Protein AF-A0A660YN21-F1 (afdb_monomer)

Solvent-accessible surface area (backbone atoms only — not comparable to full-atom values): 59317 Å² total; per-residue (Å²): 130,73,72,81,71,86,49,75,65,59,52,51,53,46,64,69,42,52,40,82,47,45,69,66,60,50,48,75,73,44,82,52,56,68,68,59,54,56,48,53,37,52,79,69,68,62,66,62,45,68,66,49,56,47,51,60,58,69,72,48,77,80,78,91,83,68,79,51,72,71,55,48,57,48,43,71,71,46,52,41,86,50,47,74,69,57,51,38,70,74,67,73,54,63,67,71,57,53,53,53,51,33,58,74,72,69,60,63,57,50,66,64,58,52,50,55,63,50,67,76,63,66,83,66,94,81,70,80,51,73,68,58,50,53,52,45,69,74,48,48,36,88,52,53,74,67,54,49,53,49,52,36,47,73,74,70,44,93,70,55,70,70,58,54,52,53,50,38,52,75,70,70,57,64,60,45,67,65,64,52,52,55,53,53,71,75,48,91,65,92,75,73,66,71,78,79,81,52,72,68,56,52,54,51,44,67,70,44,51,44,84,48,48,76,67,59,50,40,66,76,34,78,80,46,53,70,65,52,54,51,55,51,33,52,75,71,71,56,63,59,49,69,65,56,54,49,51,52,49,36,50,50,35,36,75,77,68,73,31,81,46,72,76,74,38,62,73,49,48,52,51,49,28,50,52,26,34,77,76,59,75,27,64,47,67,82,72,27,65,71,50,45,51,52,52,34,50,55,32,30,75,75,61,77,28,78,44,68,80,72,30,64,74,49,48,51,50,49,27,52,52,26,30,77,75,62,73,29,62,49,62,71,76,30,68,71,52,38,51,53,51,50,55,52,33,63,75,65,72,65,71,92,75,53,73,66,58,57,55,49,49,56,62,52,33,74,81,25,85,69,51,39,64,68,39,70,38,89,83,83,69,45,74,33,53,30,33,31,69,80,81,63,32,39,34,40,78,41,55,41,83,57,55,56,74,64,84,73,89,84,61,90,47,82,65,47,55,50,28,52,53,41,40,51,50,51,52,52,46,58,73,73,35,87,52,57,44,80,44,44,46,62,63,49,53,51,22,56,76,70,68,43,43,69,57,54,54,50,49,56,51,50,57,53,53,72,72,71,75,69,30,46,65,57,52,49,23,60,74,41,33,71,69,65,57,75,80,56,99,63,75,58,90,79,54,56,60,80,74,44,50,76,45,80,51,81,92,47,70,68,62,49,52,49,41,41,72,47,29,92,81,54,59,83,86,65,88,66,78,44,38,33,38,29,28,47,96,84,43,81,38,30,43,38,29,33,27,73,52,97,68,70,64,62,53,42,44,89,62,20,64,67,21,44,32,25,54,72,50,65,32,55,45,48,66,50,40,94,59,32,63,38,51,53,51,50,49,49,54,53,51,40,36,77,76,45,74,40,32,33,40,36,41,72,19,48,60,92,42,55,37,65,41,66,57,43,54,75,62,67,34,43,30,59,45,55,82,36,80,61,54,54,35,34,33,36,70,94,42,75,84,53,42,76,43,45,76,69,56,65,72,35,55,68,43,47,53,51,50,29,60,76,68,76,45,85,83,60,73,75,32,35,42,96,88,67,45,63,33,80,83,65,45,56,66,70,59,52,50,52,53,52,50,50,54,51,49,53,61,73,74,27,52,80,40,85,43,80,43,21,33,37,34,38,36,80,55,44,86,45,77,64,54,30,54,58,55,57,73,41,54,69,71,70,77,41,83,72,70,70,77,76,65,89,71,70,65,76,82,73,72,57,71,74,58,70,75,70,58,84,75,85,78,79,90,74,91,75,94,80,85,88,84,91,90,86,84,68,64,64,66,56,50,52,53,45,73,74,37,61,91,82,47,55,66,64,57,53,15,61,76,67,73,46,56,52,68,57,53,53,52,54,54,56,36,55,77,66,76,46,83,94,72,94,78,87,89,79,79,66,80,71,60,54,59,51,50,52,53,51,50,52,46,65,78,32,60,88,78,48,53,66,64,53,50,12,62,76,70,74,48,53,53,66,57,47,53,50,51,52,52,50,34,38,74,69,65,78,41,80,79,86,74,77,72,65,92,80,74,68,61,76,86,75,60,44,70,69,60,48,52,50,50,45,46,48,41,68,75,39,72,60,53,55,62,55,48,27,52,47,39,29,72,77,67,69,41,84,54,55,45,70,55,50,54,52,48,31,57,73,71,65,51,71,55,71,56,73,67,59,52,42,58,70,77,56,36,74,66,59,53,52,54,42,49,75,70,65,52,48,62,68,52,50,29,51,48,41,28,71,75,70,70,35,70,55,59,51,70,59,52,53,53,50,48,61,72,66,69,66,128

Secondary structure (DSSP, 8-state):
--TT---HHHHHHHHHHTTTS-HHHHHHHS-S-HHHHHHHHHHTT----HHHHHHHHHTSPPP--S--HHHHHHHHHHTTTS-HHHHHHHH-S-HHHHHHHHHHTT----HHHHHHHHHTT-S-TTPPPHHHHHHHHHHSSSS-HHHHHHHHHHTT----HHHHHHHHHHTT----HHHHHHHHHHS--GGGSSS---HHHHHHHHHHTTTS-HHHHHHH-TTS-HHHHHHHHHHTT----HHHHHHHHHHHHHHHHS-SSGGGSHHHHHHHHHHHHHHHSSSSGGGSHHHHHHHHHHHHHHHSSSSGGG-HHHHHHHHHHHHHHHSSSSGGGSHHHHHHHHHHHHHTT-----HHHHHHHHHHHHH-TTPEEEEE-TTT--EEEEEETTTTEEEEEE-TTTTT-S--TT--SHHHHHHHHHHHHHHHHHHH-TTEEEEEHHHHHHHHHHT-HHHHHHHHHHHHHHHS---HHHHHHHHHHHHHHTT-SS-GGG--TTSSEEEE----HHHHHHHHHHSTT-S--SPPSEEEEEEETTEEEEEEEEE--SS---TTGGGHHHHEEEEEEEEE-TT--TTHHHHHHHHHHHHHHHHSS--EEEEEE-GGGT---HHHHHTTPEEEEEEES-SEEEE-TTTTTT--B-GGGGGSHHHHHHHHHHTT----GGGB-TTS-B-TTTS-HHHHHHHHHHHHHHHHHSEEEE-PPEEEEEEE--SSHHHHHHHHHT-----BPPPPP-GGG-S-----HHHHTTSPPPPP-----------S--HHHHHHHHHHHTTTS-HHHHHHHTT--HHHHHHHHHHHTTT---------S-HHHHHHHHHHHHHHHHTTTS-HHHHHHHHT--HHHHHHHHHHHHHTTSS-------TTS--GGG--HHHHHHHHHHHHH----HHHHHHHHHHHH-----HHHHHHHHHHTT-PPPPHHHHHHHHS-HHHHHHHHHTT--HHHHHHHHHHHHS----HHHHHHHHHHTT--

Sequence (1001 aa):
MPANTWTSEKINLLKEIFETSSKKKIMDTIPGSWTNIRKKARDLGLKRDPKLIYEDRVNRKPRHDSLQPKEIDLLKKIYENNSKKDILKQINRPWHLITKQARKFNLKRNSDLINEDRKKRGPRKDSYNQKEINLLKTIYEDNTKEFILKEFKKAGFNRSWKSIHLTAKSLGLSRNPEIIKQEMINGSSRAHCETQWTEKEDHLLKLIYPNNSKKDICSGFPERTWKAIRERAIKLGLSRSLEIVNNDRQRHLKENLGVNSTWQLNKVKEKSCQTNLDKRGVKYPTQSSEVKERVKRTVQEKYGVDNVFQSEKIKEKIKQTNIERYGFPNPNQNSEIREKSYYTSKLNNSFSTSDEEVNFHEYVSLFDPNVESHVLHPVIRHVMDFYMPRYNLWVQYDGAYWHGKEKRKNDSSARAEKIKINMQNDKIQNENIPNLIRFWSDDVDEAIKKGTILEIIKTKIDEKKMCNFNAHQYIKKQEFLENDLKNLDFDPFQLKASSFEFNFEKINKELVDFILKYEWLGSLGVTPKWSFTARYKGNLAGVIFINEPTSYSKLLGQNTMKYEALIQRGATISWAPKNLGSKLLTFACKWMINNTDKRLFIGYGDPKALEIGTIYQACNFEYLGNNFGTSFLYRHPLIKNNRTFSSQSLNRTSAFKKWCKTNNITPKKDWFKENGFKNLQTIPEGIKNAWKNWKKKILSEAQIFLTERKHKYVLLLGKNKREYKELKNLKTYICKPYPKRNEEYTSECIIDSNIIAKLPQPATIQTGTKFHSTKNRKTPEKLDYIIKNYQNKTQKELAQTLNETKRWVNSQIRQLQKGGSLVTKNPVGSTKSRKNSEKIQFIIDNYNKLTKKEIAKNLNETERWVKKTISDLIGKKLIISKISFPENLIKESNWLPEIKDRLFELRHKYLKTNSQICEILKKEFNFSVNPPALQFWAKKFNCKGKNKQEWMTKYLTKDLIIKLRSEKYRIIDITKYIEKKYGIYISSDLISLHIKKLNLQ

Radius of gyration: 45.38 Å; Cα contacts (8 Å, |Δi|>4): 940; chains: 1; bounding box: 137×93×102 Å

Foldseek 3Di:
DPQQDDDPVLLVVLQVAVAPHALVVNCVPRPHDPVSSVVVCVVVVHDHDPVSVVVNVVPDDDDPQDQDPVLLVVLVVAVAEDAPVVNCVVSVDDPVSSVVSCVVVVHDHDPVSVVVVVVVPDDDPLDDDPVNVVLLVVAPAEDALVVSCVVCVVVVHNDDSVSSVVVCVVVVHHYDPVNVVVVVVVDDDLPPVQPDDDPVNVVVLVVAVAEHALVVNCVVPVSYDSVSSVVVCVVVVHDYDPVNVLVNVQVVCCVPPVDSDPVVDVVVLVVQQVVCCVPAVGSDLCVHPVSLVVVQVVCCVPQVDSDVCVRPVVLVVCQVVCCVPQVGSDNCVRLVSVVVVLVVCVVVVPDDDDPLLVVVVVLVCVVAVPKDAQDQDPPVRHTAGIARPLLRATEHEEECVLQCVDDPPDDPDPSVVSSVVNVVVVVVCVVVGLRYDYHYSVNCVVCVQVVCNNVVVVVSSVVSSVVPQDFLLLVLLVVCVVVVVPDDPDDLQPDDLVQWDKDWDDDDPVLLVVQLRRPDVSDQPDPADTKMFTDHPNHTFKIWGKHQDPDFDCQLHPCSNQAEIERRTMHGHSSHDPCNRLVNVLVVQLVCQVPGSHFKYKYKAFVVSSGLPPSLVSNVWFWFDQAADDFKWWFFCVPPNRDIDDLVVCVFLVVLVVVCVVVVHDDDPQQADPVRGGDPVPDDPVSVVVSVVVSVVRRVPIDMDGGGGIIMIMGGGHPDPVRSVVSVVSGPGDTDDRDDPPPVPPPPPPVVVVVSVPDDDDDDDDDDDDDDDDDDDPPVVLLVVLVVPVVPDDLVVSCVVSVHDSVVSVVSVVCVVVVHDDDDDDDDDDPPVVLVVVLLVLCLVCVVPDDLVVSCVVSVHDSVVSVVSVVVCVVVVVDPDPPPDDPPQDDPVVCDPVNVVVLLCCQAQAPDQLCVNQVVCCVPVVRHGDSVVSVVVCVVVVSDRDDPVVVCCPQVPPVNVVVCVVVVQDLVNVQVVCCVPRVYGDDSVSSVVVCVVVPDD

Structure (mmCIF, N/CA/C/O backbone):
data_AF-A0A660YN21-F1
#
_entry.id   AF-A0A660YN21-F1
#
loop_
_atom_site.group_PDB
_atom_site.id
_atom_site.type_symbol
_atom_site.label_atom_id
_atom_site.label_alt_id
_atom_site.label_comp_id
_atom_site.label_asym_id
_atom_site.label_entity_id
_atom_site.label_seq_id
_atom_site.pdbx_PDB_ins_code
_atom_site.Cartn_x
_atom_site.Cartn_y
_atom_site.Cartn_z
_atom_site.occupancy
_atom_site.B_iso_or_equiv
_atom_site.auth_seq_id
_atom_site.auth_comp_id
_atom_site.auth_asym_id
_atom_site.auth_atom_id
_atom_site.pdbx_PDB_model_num
ATOM 1 N N . MET A 1 1 ? 51.904 50.477 -20.321 1.00 37.59 1 MET A N 1
ATOM 2 C CA . MET A 1 1 ? 51.157 50.094 -19.095 1.00 37.59 1 MET A CA 1
ATOM 3 C C . MET A 1 1 ? 51.025 48.577 -19.009 1.00 37.59 1 MET A C 1
ATOM 5 O O . MET A 1 1 ? 50.839 47.961 -20.055 1.00 37.59 1 MET A O 1
ATOM 9 N N . PRO A 1 2 ? 51.137 47.944 -17.826 1.00 47.34 2 PRO A N 1
ATOM 10 C CA . PRO A 1 2 ? 51.117 46.486 -17.729 1.00 47.34 2 PRO A CA 1
ATOM 11 C C . PRO A 1 2 ? 49.762 45.933 -18.188 1.00 47.34 2 PRO A C 1
ATOM 13 O O . PRO A 1 2 ? 48.715 46.324 -17.682 1.00 47.34 2 PRO A O 1
ATOM 16 N N . ALA A 1 3 ? 49.777 44.983 -19.126 1.00 53.50 3 ALA A N 1
ATOM 17 C CA . ALA A 1 3 ? 48.591 44.408 -19.778 1.00 53.50 3 ALA A CA 1
ATOM 18 C C . ALA A 1 3 ? 47.585 43.702 -18.832 1.00 53.50 3 ALA A C 1
ATOM 20 O O . ALA A 1 3 ? 46.575 43.169 -19.286 1.00 53.50 3 ALA A O 1
ATOM 21 N N . ASN A 1 4 ? 47.846 43.689 -17.521 1.00 59.16 4 ASN A N 1
ATOM 22 C CA . ASN A 1 4 ? 47.081 42.968 -16.505 1.00 59.16 4 ASN A CA 1
ATOM 23 C C . ASN A 1 4 ? 46.368 43.867 -15.475 1.00 59.16 4 ASN A C 1
ATOM 25 O O . ASN A 1 4 ? 45.719 43.329 -14.577 1.00 59.16 4 ASN A O 1
ATOM 29 N N . THR A 1 5 ? 46.447 45.198 -15.578 1.00 71.81 5 THR A N 1
ATOM 30 C CA . THR A 1 5 ? 45.729 46.110 -14.669 1.00 71.81 5 THR A CA 1
ATOM 31 C C . THR A 1 5 ? 44.328 46.459 -15.194 1.00 71.81 5 THR A C 1
ATOM 33 O O . THR A 1 5 ? 44.134 46.806 -16.364 1.00 71.81 5 THR A O 1
ATOM 36 N N . TRP A 1 6 ? 43.329 46.330 -14.311 1.00 80.44 6 TRP A N 1
ATOM 37 C CA . TRP A 1 6 ? 41.913 46.602 -14.581 1.00 80.44 6 TRP A CA 1
ATOM 38 C C . TRP A 1 6 ? 41.541 47.999 -14.078 1.00 80.44 6 TRP A C 1
ATOM 40 O O . TRP A 1 6 ? 41.346 48.175 -12.879 1.00 80.44 6 TRP A O 1
ATOM 50 N N . THR A 1 7 ? 41.443 48.969 -14.986 1.00 85.69 7 THR A N 1
ATOM 51 C CA . THR A 1 7 ? 40.943 50.323 -14.697 1.00 85.69 7 THR A CA 1
ATOM 52 C C . THR A 1 7 ? 39.411 50.353 -14.679 1.00 85.69 7 THR A C 1
ATOM 54 O O . THR A 1 7 ? 38.759 49.464 -15.236 1.00 85.69 7 THR A O 1
ATOM 57 N N . SER A 1 8 ? 38.826 51.374 -14.048 1.00 81.81 8 SER A N 1
ATOM 58 C CA . SER A 1 8 ? 37.370 51.558 -13.945 1.00 81.81 8 SER A CA 1
ATOM 59 C C . SER A 1 8 ? 36.688 51.596 -15.318 1.00 81.81 8 SER A C 1
ATOM 61 O O . SER A 1 8 ? 35.662 50.949 -15.518 1.00 81.81 8 SER A O 1
ATOM 63 N N . GLU A 1 9 ? 37.321 52.241 -16.299 1.00 82.19 9 GLU A N 1
ATOM 64 C CA . GLU A 1 9 ? 36.863 52.290 -17.693 1.00 82.19 9 GLU A CA 1
ATOM 65 C C . GLU A 1 9 ? 36.838 50.904 -18.351 1.00 82.19 9 GLU A C 1
ATOM 67 O O . GLU A 1 9 ? 35.820 50.512 -18.917 1.00 82.19 9 GLU A O 1
ATOM 72 N N . LYS A 1 10 ? 37.899 50.093 -18.197 1.00 86.69 10 LYS A N 1
ATOM 73 C CA . LYS A 1 10 ? 37.933 48.711 -18.720 1.00 86.69 10 LYS A CA 1
ATOM 74 C C . LYS A 1 10 ? 36.857 47.827 -18.097 1.00 86.69 10 LYS A C 1
ATOM 76 O O . LYS A 1 10 ? 36.361 46.911 -18.748 1.00 86.69 10 LYS A O 1
ATOM 81 N N . ILE A 1 11 ? 36.526 48.057 -16.827 1.00 86.81 11 ILE A N 1
ATOM 82 C CA . ILE A 1 11 ? 35.478 47.310 -16.125 1.00 86.81 11 ILE A CA 1
ATOM 83 C C . ILE A 1 11 ? 34.093 47.704 -16.648 1.00 86.81 11 ILE A C 1
ATOM 85 O O . ILE A 1 11 ? 33.263 46.818 -16.847 1.00 86.81 11 ILE A O 1
ATOM 89 N N . ASN A 1 12 ? 33.848 48.992 -16.891 1.00 86.75 12 ASN A N 1
ATOM 90 C CA . ASN A 1 12 ? 32.579 49.467 -17.444 1.00 86.75 12 ASN A CA 1
ATOM 91 C C . ASN A 1 12 ? 32.389 48.995 -18.888 1.00 86.75 12 ASN A C 1
ATOM 93 O O . ASN A 1 12 ? 31.359 48.397 -19.190 1.00 86.75 12 ASN A O 1
ATOM 97 N N . LEU A 1 13 ? 33.428 49.111 -19.720 1.00 86.94 13 LEU A N 1
ATOM 98 C CA . LEU A 1 13 ? 33.413 48.599 -21.089 1.00 86.94 13 LEU A CA 1
ATOM 99 C C . LEU A 1 13 ? 33.152 47.086 -21.112 1.00 86.94 13 LEU A C 1
ATOM 101 O O . LEU A 1 13 ? 32.335 46.603 -21.887 1.00 86.94 13 LEU A O 1
ATOM 105 N N . LEU A 1 14 ? 33.780 46.326 -20.202 1.00 89.00 14 LEU A N 1
ATOM 106 C CA . LEU A 1 14 ? 33.524 44.892 -20.052 1.00 89.00 14 LEU A CA 1
ATOM 107 C C . LEU A 1 14 ? 32.066 44.595 -19.676 1.00 89.00 14 LEU A C 1
ATOM 109 O O . LEU A 1 14 ? 31.502 43.647 -20.209 1.00 89.00 14 LEU A O 1
ATOM 113 N N . LYS A 1 15 ? 31.449 45.361 -18.770 1.00 88.38 15 LYS A N 1
ATOM 114 C CA . LYS A 1 15 ? 30.037 45.162 -18.394 1.00 88.38 15 LYS A CA 1
ATOM 115 C C . LYS A 1 15 ? 29.092 45.383 -19.572 1.00 88.38 15 LYS A C 1
ATOM 117 O O . LYS A 1 15 ? 28.138 44.629 -19.712 1.00 88.38 15 LYS A O 1
ATOM 122 N N . GLU A 1 16 ? 29.387 46.366 -20.413 1.00 87.69 16 GLU A N 1
ATOM 123 C CA . GLU A 1 16 ? 28.559 46.731 -21.561 1.00 87.69 16 GLU A CA 1
ATOM 124 C C . GLU A 1 16 ? 28.624 45.684 -22.683 1.00 87.69 16 GLU A C 1
ATOM 126 O O . GLU A 1 16 ? 27.598 45.238 -23.197 1.00 87.69 16 GLU A O 1
ATOM 131 N N . ILE A 1 17 ? 29.832 45.233 -23.035 1.00 89.56 17 ILE A N 1
ATOM 132 C CA . ILE A 1 17 ? 30.023 44.401 -24.231 1.00 89.56 17 ILE A CA 1
ATOM 133 C C . ILE A 1 17 ? 30.010 42.897 -23.946 1.00 89.56 17 ILE A C 1
ATOM 135 O O . ILE A 1 17 ? 29.789 42.102 -24.863 1.00 89.56 17 ILE A O 1
ATOM 139 N N . PHE A 1 18 ? 30.297 42.460 -22.711 1.00 88.62 18 PHE A N 1
ATOM 140 C CA . PHE A 1 18 ? 30.577 41.044 -22.453 1.00 88.62 18 PHE A CA 1
ATOM 141 C C . PHE A 1 18 ? 29.357 40.153 -22.661 1.00 88.62 18 PHE A C 1
ATOM 143 O O . PHE A 1 18 ? 29.541 39.021 -23.090 1.00 88.62 18 PHE A O 1
ATOM 150 N N . GLU A 1 19 ? 28.138 40.619 -22.387 1.00 85.94 19 GLU A N 1
ATOM 151 C CA . GLU A 1 19 ? 26.933 39.783 -22.492 1.00 85.94 19 GLU A CA 1
ATOM 152 C C . GLU A 1 19 ? 26.463 39.592 -23.943 1.00 85.94 19 GLU A C 1
ATOM 154 O O . GLU A 1 19 ? 26.019 38.495 -24.297 1.00 85.94 19 GLU A O 1
ATOM 159 N N . THR A 1 20 ? 26.641 40.620 -24.781 1.00 85.62 20 THR A N 1
ATOM 160 C CA . THR A 1 20 ? 26.035 40.764 -26.120 1.00 85.62 20 THR A CA 1
ATOM 161 C C . THR A 1 20 ? 27.016 40.622 -27.287 1.00 85.62 20 THR A C 1
ATOM 163 O O . THR A 1 20 ? 26.584 40.481 -28.429 1.00 85.62 20 THR A O 1
ATOM 166 N N . SER A 1 21 ? 28.332 40.635 -27.044 1.00 85.44 21 SER A N 1
ATOM 167 C CA . SER A 1 21 ? 29.349 40.583 -28.108 1.00 85.44 21 SER A CA 1
ATOM 168 C C . SER A 1 21 ? 30.054 39.222 -28.234 1.00 85.44 21 SER A C 1
ATOM 170 O O . SER A 1 21 ? 30.200 38.455 -27.277 1.00 85.44 21 SER A O 1
ATOM 172 N N . SER A 1 22 ? 30.534 38.907 -29.444 1.00 83.69 22 SER A N 1
ATOM 173 C CA . SER A 1 22 ? 31.324 37.696 -29.722 1.00 83.69 22 SER A CA 1
ATOM 174 C C . SER A 1 22 ? 32.704 37.745 -29.049 1.00 83.69 22 SER A C 1
ATOM 176 O O . SER A 1 22 ? 33.227 38.820 -28.745 1.00 83.69 22 SER A O 1
ATOM 178 N N . LYS A 1 23 ? 33.353 36.587 -28.827 1.00 85.50 23 LYS A N 1
ATOM 179 C CA . LYS A 1 23 ? 34.694 36.547 -28.202 1.00 85.50 23 LYS A CA 1
ATOM 180 C C . LYS A 1 23 ? 35.700 37.400 -28.969 1.00 85.50 23 LYS A C 1
ATOM 182 O O . LYS A 1 23 ? 36.535 38.030 -28.332 1.00 85.50 23 LYS A O 1
ATOM 187 N N . LYS A 1 24 ? 35.645 37.375 -30.303 1.00 83.19 24 LYS A N 1
ATOM 188 C CA . LYS A 1 24 ? 36.563 38.137 -31.156 1.00 83.19 24 LYS A CA 1
ATOM 189 C C . LYS A 1 24 ? 36.407 39.635 -30.887 1.00 83.19 24 LYS A C 1
ATOM 191 O O . LYS A 1 24 ? 37.362 40.259 -30.450 1.00 83.19 24 LYS A O 1
ATOM 196 N N . LYS A 1 25 ? 35.174 40.147 -30.961 1.00 84.50 25 LYS A N 1
ATOM 197 C CA . LYS A 1 25 ? 34.870 41.563 -30.717 1.00 84.50 25 LYS A CA 1
ATOM 198 C C . LYS A 1 25 ? 35.300 42.028 -29.321 1.00 84.50 25 LYS A C 1
ATOM 200 O O . LYS A 1 25 ? 35.855 43.110 -29.206 1.00 84.50 25 LYS A O 1
ATOM 205 N N . ILE A 1 26 ? 35.125 41.194 -28.288 1.00 87.19 26 ILE A N 1
ATOM 206 C CA . ILE A 1 26 ? 35.560 41.498 -26.908 1.00 87.19 26 ILE A CA 1
ATOM 207 C C . ILE A 1 26 ? 37.091 41.547 -26.781 1.00 87.19 26 ILE A C 1
ATOM 209 O O . ILE A 1 26 ? 37.618 42.376 -26.047 1.00 87.19 26 ILE A O 1
ATOM 213 N N . MET A 1 27 ? 37.813 40.644 -27.451 1.00 85.25 27 MET A N 1
ATOM 214 C CA . MET A 1 27 ? 39.281 40.644 -27.416 1.00 85.25 27 MET A CA 1
ATOM 215 C C . MET A 1 27 ? 39.887 41.785 -28.237 1.00 85.25 27 MET A C 1
ATOM 217 O O . MET A 1 27 ? 40.966 42.249 -27.888 1.00 85.25 27 MET A O 1
ATOM 221 N N . ASP A 1 28 ? 39.198 42.225 -29.291 1.00 84.94 28 ASP A N 1
ATOM 222 C CA . ASP A 1 28 ? 39.635 43.346 -30.125 1.00 84.94 28 ASP A CA 1
ATOM 223 C C . ASP A 1 28 ? 39.407 44.696 -29.413 1.00 84.94 28 ASP A C 1
ATOM 225 O O . ASP A 1 28 ? 40.181 45.628 -29.597 1.00 84.94 28 ASP A O 1
ATOM 229 N N . THR A 1 29 ? 38.384 44.799 -28.552 1.00 84.88 29 THR A N 1
ATOM 230 C CA . THR A 1 29 ? 38.073 46.022 -27.777 1.00 84.88 29 THR A CA 1
ATOM 231 C C . THR A 1 29 ? 38.769 46.095 -26.420 1.00 84.88 29 THR A C 1
ATOM 233 O O . THR A 1 29 ? 39.145 47.181 -25.989 1.00 84.88 29 THR A O 1
ATOM 236 N N . ILE A 1 30 ? 38.946 44.970 -25.717 1.00 85.25 30 ILE A N 1
ATOM 237 C CA . ILE A 1 30 ? 39.602 44.945 -24.403 1.00 85.25 30 ILE A CA 1
ATOM 238 C C . ILE A 1 30 ? 40.982 44.296 -24.539 1.00 85.25 30 ILE A C 1
ATOM 240 O O . ILE A 1 30 ? 41.069 43.069 -24.656 1.00 85.25 30 ILE A O 1
ATOM 244 N N . PRO A 1 31 ? 42.076 45.074 -24.446 1.00 78.00 31 PRO A N 1
ATOM 245 C CA . PRO A 1 31 ? 43.422 44.534 -24.561 1.00 78.00 31 PRO A CA 1
ATOM 246 C C . PRO A 1 31 ? 43.738 43.615 -23.375 1.00 78.00 31 PRO A C 1
ATOM 248 O O . PRO A 1 31 ? 43.741 44.038 -22.215 1.00 78.00 31 PRO A O 1
ATOM 251 N N . GLY A 1 32 ? 44.010 42.340 -23.666 1.00 76.75 32 GLY A N 1
ATOM 252 C CA . GLY A 1 32 ? 44.386 41.334 -22.675 1.00 76.75 32 GLY A CA 1
ATOM 253 C C . GLY A 1 32 ? 44.079 39.902 -23.116 1.00 76.75 32 GLY A C 1
ATOM 254 O O . GLY A 1 32 ? 43.404 39.649 -24.112 1.00 76.75 32 GLY A O 1
ATOM 255 N N . SER A 1 33 ? 44.567 38.917 -22.357 1.00 81.31 33 SER A N 1
ATOM 256 C CA . SER A 1 33 ? 44.249 37.517 -22.655 1.00 81.31 33 SER A CA 1
ATOM 257 C C . SER A 1 33 ? 42.780 37.208 -22.347 1.00 81.31 33 SER A C 1
ATOM 259 O O . SER A 1 33 ? 42.251 37.591 -21.298 1.00 81.31 33 SER A O 1
ATOM 261 N N . TRP A 1 34 ? 42.129 36.419 -23.209 1.00 84.06 34 TRP A N 1
ATOM 262 C CA . TRP A 1 34 ? 40.754 35.950 -22.980 1.00 84.06 34 TRP A CA 1
ATOM 263 C C . TRP A 1 34 ? 40.564 35.304 -21.603 1.00 84.06 34 TRP A C 1
ATOM 265 O O . TRP A 1 34 ? 39.502 35.396 -20.991 1.00 84.06 34 TRP A O 1
ATOM 275 N N . THR A 1 35 ? 41.601 34.633 -21.106 1.00 80.12 35 THR A N 1
ATOM 276 C CA . THR A 1 35 ? 41.609 33.968 -19.805 1.00 80.12 35 THR A CA 1
ATOM 277 C C . THR A 1 35 ? 41.480 34.973 -18.661 1.00 80.12 35 THR A C 1
ATOM 279 O O . THR A 1 35 ? 40.692 34.734 -17.744 1.00 80.12 35 THR A O 1
ATOM 282 N N . ASN A 1 36 ? 42.180 36.110 -18.743 1.00 83.38 36 ASN A N 1
ATOM 283 C CA . ASN A 1 36 ? 42.106 37.186 -17.752 1.00 83.38 36 ASN A CA 1
ATOM 284 C C . ASN A 1 36 ? 40.772 37.932 -17.831 1.00 83.38 36 ASN A C 1
ATOM 286 O O . ASN A 1 36 ? 40.135 38.137 -16.799 1.00 83.38 36 ASN A O 1
ATOM 290 N N . ILE A 1 37 ? 40.299 38.240 -19.042 1.00 86.75 37 ILE A N 1
ATOM 291 C CA . ILE A 1 37 ? 39.004 38.901 -19.274 1.00 86.75 37 ILE A CA 1
ATOM 292 C C . ILE A 1 37 ? 37.854 38.050 -18.723 1.00 86.75 37 ILE A C 1
ATOM 294 O O . ILE A 1 37 ? 37.026 38.516 -17.944 1.00 86.75 37 ILE A O 1
ATOM 298 N N . ARG A 1 38 ? 37.849 36.750 -19.036 1.00 85.19 38 ARG A N 1
ATOM 299 C CA . ARG A 1 38 ? 36.836 35.804 -18.549 1.00 85.19 38 ARG A CA 1
ATOM 300 C C . ARG A 1 38 ? 36.914 35.569 -17.040 1.00 85.19 38 ARG A C 1
ATOM 302 O O . ARG A 1 38 ? 35.897 35.233 -16.435 1.00 85.19 38 ARG A O 1
ATOM 309 N N . LYS A 1 39 ? 38.105 35.663 -16.441 1.00 83.44 39 LYS A N 1
ATOM 310 C CA . LYS A 1 39 ? 38.268 35.582 -14.985 1.00 83.44 39 LYS A CA 1
ATOM 311 C C . LYS A 1 39 ? 37.630 36.807 -14.330 1.00 83.44 39 LYS A C 1
ATOM 313 O O . LYS A 1 39 ? 36.732 36.626 -13.520 1.00 83.44 39 LYS A O 1
ATOM 318 N N . LYS A 1 40 ? 37.968 38.017 -14.787 1.00 87.62 40 LYS A N 1
ATOM 319 C CA . LYS A 1 40 ? 37.397 39.255 -14.245 1.00 87.62 40 LYS A CA 1
ATOM 320 C C . LYS A 1 40 ? 35.883 39.353 -14.445 1.00 87.62 40 LYS A C 1
ATOM 322 O O . LYS A 1 40 ? 35.180 39.705 -13.509 1.00 87.62 40 LYS A O 1
ATOM 327 N N . ALA A 1 41 ? 35.360 38.965 -15.610 1.00 85.56 41 ALA A N 1
ATOM 328 C CA . ALA A 1 41 ? 33.915 38.930 -15.855 1.00 85.56 41 ALA A CA 1
ATOM 329 C C . ALA A 1 41 ? 33.178 37.969 -14.904 1.00 85.56 41 ALA A C 1
ATOM 331 O O . ALA A 1 41 ? 32.067 38.256 -14.468 1.00 85.56 41 ALA A O 1
ATOM 332 N N . ARG A 1 42 ? 33.812 36.843 -14.539 1.00 84.38 42 ARG A N 1
ATOM 333 C CA . ARG A 1 42 ? 33.271 35.900 -13.550 1.00 84.38 42 ARG A CA 1
ATOM 334 C C . ARG A 1 42 ? 33.283 36.491 -12.146 1.00 84.38 42 ARG A C 1
ATOM 336 O O . ARG A 1 42 ? 32.299 36.322 -11.435 1.00 84.38 42 ARG A O 1
ATOM 343 N N . ASP A 1 43 ? 34.361 37.177 -11.781 1.00 85.50 43 ASP A N 1
ATOM 344 C CA . ASP A 1 43 ? 34.477 37.861 -10.490 1.00 85.50 43 ASP A CA 1
ATOM 345 C C . ASP A 1 43 ? 33.429 38.988 -10.364 1.00 85.50 43 ASP A C 1
ATOM 347 O O . ASP A 1 43 ? 32.937 39.253 -9.274 1.00 85.50 43 ASP A O 1
ATOM 351 N N . LEU A 1 44 ? 33.028 39.593 -11.491 1.00 83.50 44 LEU A N 1
ATOM 352 C CA . LEU A 1 44 ? 31.960 40.599 -11.591 1.00 83.50 44 LEU A CA 1
ATOM 353 C C . LEU A 1 44 ? 30.547 40.010 -11.787 1.00 83.50 44 LEU A C 1
ATOM 355 O O . LEU A 1 44 ? 29.582 40.764 -11.862 1.00 83.50 44 LEU A O 1
ATOM 359 N N . GLY A 1 45 ? 30.404 38.684 -11.885 1.00 85.12 45 GLY A N 1
ATOM 360 C CA . GLY A 1 45 ? 29.107 38.006 -12.015 1.00 85.12 45 GLY A CA 1
ATOM 361 C C . GLY A 1 45 ? 28.438 38.057 -13.398 1.00 85.12 45 GLY A C 1
ATOM 362 O O . GLY A 1 45 ? 27.304 37.595 -13.524 1.00 85.12 45 GLY A O 1
ATOM 363 N N . LEU A 1 46 ? 29.122 38.551 -14.433 1.00 85.81 46 LEU A N 1
ATOM 364 C CA . LEU A 1 46 ? 28.579 38.725 -15.789 1.00 85.81 46 LEU A CA 1
ATOM 365 C C . LEU A 1 46 ? 28.429 37.388 -16.533 1.00 85.81 46 LEU A C 1
ATOM 367 O O . LEU A 1 46 ? 29.275 36.489 -16.408 1.00 85.81 46 LEU A O 1
ATOM 371 N N . LYS A 1 47 ? 27.376 37.246 -17.352 1.00 84.06 47 LYS A N 1
ATOM 372 C CA . LYS A 1 47 ? 27.105 36.015 -18.121 1.00 84.06 47 LYS A CA 1
ATOM 373 C C . LYS A 1 47 ? 26.924 36.299 -19.607 1.00 84.06 47 LYS A C 1
ATOM 375 O O . LYS A 1 47 ? 26.149 37.152 -20.000 1.00 84.06 47 LYS A O 1
ATOM 380 N N . ARG A 1 48 ? 27.595 35.501 -20.442 1.00 84.75 48 ARG A N 1
ATOM 381 C CA . ARG A 1 48 ? 27.463 35.577 -21.904 1.00 84.75 48 ARG A CA 1
ATOM 382 C C . ARG A 1 48 ? 26.216 34.881 -22.428 1.00 84.75 48 ARG A C 1
ATOM 384 O O . ARG A 1 48 ? 25.893 33.795 -21.939 1.00 84.75 48 ARG A O 1
ATOM 391 N N . ASP A 1 49 ? 25.632 35.436 -23.492 1.00 80.38 49 ASP A N 1
ATOM 392 C CA . ASP A 1 49 ? 24.561 34.788 -24.251 1.00 80.38 49 ASP A CA 1
ATOM 393 C C . ASP A 1 49 ? 25.000 33.382 -24.738 1.00 80.38 49 ASP A C 1
ATOM 395 O O . ASP A 1 49 ? 26.051 33.235 -25.387 1.00 80.38 49 ASP A O 1
ATOM 399 N N . PRO A 1 50 ? 24.224 32.323 -24.427 1.00 79.06 50 PRO A N 1
ATOM 400 C CA . PRO A 1 50 ? 24.450 30.968 -24.920 1.00 79.06 50 PRO A CA 1
ATOM 401 C C . PRO A 1 50 ? 24.602 30.839 -26.443 1.00 79.06 50 PRO A C 1
ATOM 403 O O . PRO A 1 50 ? 25.400 30.002 -26.877 1.00 79.06 50 PRO A O 1
ATOM 406 N N . LYS A 1 51 ? 23.895 31.644 -27.250 1.00 79.19 51 LYS A N 1
ATOM 407 C CA . LYS A 1 51 ? 23.983 31.608 -28.722 1.00 79.19 51 LYS A CA 1
ATOM 408 C C . LYS A 1 51 ? 25.361 32.046 -29.212 1.00 79.19 51 LYS A C 1
ATOM 410 O O . LYS A 1 51 ? 26.021 31.299 -29.928 1.00 79.19 51 LYS A O 1
ATOM 415 N N . LEU A 1 52 ? 25.875 33.158 -28.688 1.00 78.75 52 LEU A N 1
ATOM 416 C CA . LEU A 1 52 ? 27.223 33.646 -29.004 1.00 78.75 52 LEU A CA 1
ATOM 417 C C . LEU A 1 52 ? 28.306 32.653 -28.557 1.00 78.75 52 LEU A C 1
ATOM 419 O O . LEU A 1 52 ? 29.363 32.535 -29.173 1.00 78.75 52 LEU A O 1
ATOM 423 N N . ILE A 1 53 ? 28.090 31.944 -27.438 1.00 75.62 53 ILE A N 1
ATOM 424 C CA . ILE A 1 53 ? 29.005 30.886 -26.962 1.00 75.62 53 ILE A CA 1
ATOM 425 C C . ILE A 1 53 ? 29.032 29.700 -27.930 1.00 75.62 53 ILE A C 1
ATOM 427 O O . ILE A 1 53 ? 30.079 29.060 -28.079 1.00 75.62 53 ILE A O 1
ATOM 431 N N . TYR A 1 54 ? 27.890 29.376 -28.532 1.00 72.94 54 TYR A N 1
ATOM 432 C CA . TYR A 1 54 ? 27.776 28.326 -29.531 1.00 72.94 54 TYR A CA 1
ATOM 433 C C . TYR A 1 54 ? 28.464 28.740 -30.837 1.00 72.94 54 TYR A C 1
ATOM 435 O O . TYR A 1 54 ? 29.339 28.013 -31.301 1.00 72.94 54 TYR A O 1
ATOM 443 N N . GLU A 1 55 ? 28.193 29.939 -31.347 1.00 73.12 55 GLU A N 1
ATOM 444 C CA . GLU A 1 55 ? 28.825 30.489 -32.556 1.00 73.12 55 GLU A CA 1
ATOM 445 C C . GLU A 1 55 ? 30.355 30.575 -32.434 1.00 73.12 55 GLU A C 1
ATOM 447 O O . GLU A 1 55 ? 31.079 30.079 -33.295 1.00 73.12 55 GLU A O 1
ATOM 452 N N . ASP A 1 56 ? 30.882 31.066 -31.306 1.00 75.50 56 ASP A N 1
ATOM 453 C CA . ASP A 1 56 ? 32.330 31.074 -31.036 1.00 75.50 56 ASP A CA 1
ATOM 454 C C . ASP A 1 56 ? 32.948 29.671 -30.950 1.00 75.50 56 ASP A C 1
ATOM 456 O O . ASP A 1 56 ? 34.172 29.518 -31.015 1.00 75.50 56 ASP A O 1
ATOM 460 N N . ARG A 1 57 ? 32.134 28.642 -30.691 1.00 64.06 57 ARG A N 1
ATOM 461 C CA . ARG A 1 57 ? 32.583 27.249 -30.623 1.00 64.06 57 ARG A CA 1
ATOM 462 C C . ARG A 1 57 ? 32.609 26.619 -32.011 1.00 64.06 57 ARG A C 1
ATOM 464 O O . ARG A 1 57 ? 33.542 25.865 -32.273 1.00 64.06 57 ARG A O 1
ATOM 471 N N . VAL A 1 58 ? 31.630 26.947 -32.853 1.00 64.69 58 VAL A N 1
ATOM 472 C CA . VAL A 1 58 ? 31.540 26.512 -34.253 1.00 64.69 58 VAL A CA 1
ATOM 473 C C . VAL A 1 58 ? 32.629 27.184 -35.097 1.00 64.69 58 VAL A C 1
ATOM 475 O O . VAL A 1 58 ? 33.308 26.507 -35.857 1.00 64.69 58 VAL A O 1
ATOM 478 N N . ASN A 1 59 ? 32.919 28.465 -34.853 1.00 58.44 59 ASN A N 1
ATOM 479 C CA . ASN A 1 59 ? 33.949 29.232 -35.567 1.00 58.44 59 ASN A CA 1
ATOM 480 C C . ASN A 1 59 ? 35.396 28.962 -35.096 1.00 58.44 59 ASN A C 1
ATOM 482 O O . ASN A 1 59 ? 36.327 29.688 -35.454 1.00 58.44 59 ASN A O 1
ATOM 486 N N . ARG A 1 60 ? 35.638 27.930 -34.272 1.00 55.47 60 ARG A N 1
ATOM 487 C CA . ARG A 1 60 ? 37.007 27.512 -33.930 1.00 55.47 60 ARG A CA 1
ATOM 488 C C . ARG A 1 60 ? 37.615 26.761 -35.108 1.00 55.47 60 ARG A C 1
ATOM 490 O O . ARG A 1 60 ? 37.109 25.704 -35.467 1.00 55.47 60 ARG A O 1
ATOM 497 N N . LYS A 1 61 ? 38.760 27.235 -35.620 1.00 48.31 61 LYS A N 1
ATOM 498 C CA . LYS A 1 61 ? 39.597 26.426 -36.523 1.00 48.31 61 LYS A CA 1
ATOM 499 C C . LYS A 1 61 ? 39.824 25.033 -35.899 1.00 48.31 61 LYS A C 1
ATOM 501 O O . LYS A 1 61 ? 40.102 24.961 -34.692 1.00 48.31 61 LYS A O 1
ATOM 506 N N . PRO A 1 62 ? 39.686 23.940 -36.671 1.00 44.31 62 PRO A N 1
ATOM 507 C CA . PRO A 1 62 ? 39.870 22.586 -36.162 1.00 44.31 62 PRO A CA 1
ATOM 508 C C . PRO A 1 62 ? 41.269 22.421 -35.555 1.00 44.31 62 PRO A C 1
ATOM 510 O O . PRO A 1 62 ? 42.253 22.975 -36.045 1.00 44.31 62 PRO A O 1
ATOM 513 N N . ARG A 1 63 ? 41.361 21.684 -34.443 1.00 48.06 63 ARG A N 1
ATOM 514 C CA . ARG A 1 63 ? 42.641 21.417 -33.773 1.00 48.06 63 ARG A CA 1
ATOM 515 C C . ARG A 1 63 ? 43.500 20.503 -34.648 1.00 48.06 63 ARG A C 1
ATOM 517 O O . ARG A 1 63 ? 43.086 19.388 -34.946 1.00 48.06 63 ARG A O 1
ATOM 524 N N . HIS A 1 64 ? 44.710 20.950 -34.976 1.00 48.75 64 HIS A N 1
ATOM 525 C CA . HIS A 1 64 ? 45.779 20.192 -35.643 1.00 48.75 64 HIS A CA 1
ATOM 526 C C . HIS A 1 64 ? 46.369 19.049 -34.772 1.00 48.75 64 HIS A C 1
ATOM 528 O O . HIS A 1 64 ? 47.576 18.827 -34.766 1.00 48.75 64 HIS A O 1
ATOM 534 N N . ASP A 1 65 ? 45.550 18.324 -34.005 1.00 55.69 65 ASP A N 1
ATOM 535 C CA . ASP A 1 65 ? 46.030 17.380 -32.980 1.00 55.69 65 ASP A CA 1
ATOM 536 C C . ASP A 1 65 ? 46.117 15.916 -33.461 1.00 55.69 65 ASP A C 1
ATOM 538 O O . ASP A 1 65 ? 46.554 15.046 -32.703 1.00 55.69 65 ASP A O 1
ATOM 542 N N . SER A 1 66 ? 45.726 15.619 -34.705 1.00 60.72 66 SER A N 1
ATOM 543 C CA . SER A 1 66 ? 45.765 14.266 -35.274 1.00 60.72 66 SER A CA 1
ATOM 544 C C . SER A 1 66 ? 46.354 14.252 -36.680 1.00 60.72 66 SER A C 1
ATOM 546 O O . SER A 1 66 ? 45.923 15.026 -37.535 1.00 60.72 66 SER A O 1
ATOM 548 N N . LEU A 1 67 ? 47.302 13.338 -36.909 1.00 69.62 67 LEU A N 1
ATOM 549 C CA . LEU A 1 67 ? 47.811 13.028 -38.245 1.00 69.62 67 LEU A CA 1
ATOM 550 C C . LEU A 1 67 ? 46.666 12.491 -39.116 1.00 69.62 67 LEU A C 1
ATOM 552 O O . LEU A 1 67 ? 45.868 11.670 -38.656 1.00 69.62 67 LEU A O 1
ATOM 556 N N . GLN A 1 68 ? 46.583 12.969 -40.352 1.00 76.81 68 GLN A N 1
ATOM 557 C CA . GLN A 1 68 ? 45.646 12.492 -41.365 1.00 76.81 68 GLN A CA 1
ATOM 558 C C . GLN A 1 68 ? 45.968 11.039 -41.744 1.00 76.81 68 GLN A C 1
ATOM 560 O O . GLN A 1 68 ? 47.123 10.628 -41.631 1.00 76.81 68 GLN A O 1
ATOM 565 N N . PRO A 1 69 ? 45.000 10.255 -42.248 1.00 76.88 69 PRO A N 1
ATOM 566 C CA . PRO A 1 69 ? 45.227 8.859 -42.638 1.00 76.88 69 PRO A CA 1
ATOM 567 C C . PRO A 1 69 ? 46.434 8.673 -43.572 1.00 76.88 69 PRO A C 1
ATOM 569 O O . PRO A 1 69 ? 47.291 7.837 -43.306 1.00 76.88 69 PRO A O 1
ATOM 572 N N . LYS A 1 70 ? 46.589 9.557 -44.570 1.00 79.06 70 LYS A N 1
ATOM 573 C CA . LYS A 1 70 ? 47.743 9.563 -45.487 1.00 79.06 70 LYS A CA 1
ATOM 574 C C . LYS A 1 70 ? 49.079 9.820 -44.772 1.00 79.06 70 LYS A C 1
ATOM 576 O O . LYS A 1 70 ? 50.082 9.195 -45.097 1.00 79.06 70 LYS A O 1
ATOM 581 N N . GLU A 1 71 ? 49.093 10.705 -43.773 1.00 82.12 71 GLU A N 1
ATOM 582 C CA . GLU A 1 71 ? 50.284 10.991 -42.958 1.00 82.12 71 GLU A CA 1
ATOM 583 C C . GLU A 1 71 ? 50.611 9.815 -42.013 1.00 82.12 71 GLU A C 1
ATOM 585 O O . GLU A 1 71 ? 51.776 9.585 -41.701 1.00 82.12 71 GLU A O 1
ATOM 590 N N . ILE A 1 72 ? 49.603 9.056 -41.560 1.00 82.69 72 ILE A N 1
ATOM 591 C CA . ILE A 1 72 ? 49.783 7.850 -40.735 1.00 82.69 72 ILE A CA 1
ATOM 592 C C . ILE A 1 72 ? 50.374 6.707 -41.564 1.00 82.69 72 ILE A C 1
ATOM 594 O O . ILE A 1 72 ? 51.278 6.023 -41.087 1.00 82.69 72 ILE A O 1
ATOM 598 N N . ASP A 1 73 ? 49.895 6.508 -42.790 1.00 85.50 73 ASP A N 1
ATOM 599 C CA . ASP A 1 73 ? 50.438 5.479 -43.679 1.00 85.50 73 ASP A CA 1
ATOM 600 C C . ASP A 1 73 ? 51.861 5.818 -44.124 1.00 85.50 73 ASP A C 1
ATOM 602 O O . ASP A 1 73 ? 52.724 4.941 -44.143 1.00 85.50 73 ASP A O 1
ATOM 606 N N . LEU A 1 74 ? 52.148 7.102 -44.368 1.00 86.94 74 LEU A N 1
ATOM 607 C CA . LEU A 1 74 ? 53.512 7.574 -44.589 1.00 86.94 74 LEU A CA 1
ATOM 608 C C . LEU A 1 74 ? 54.389 7.339 -43.348 1.00 86.94 74 LEU A C 1
ATOM 610 O O . LEU A 1 74 ? 55.476 6.783 -43.469 1.00 86.94 74 LEU A O 1
ATOM 614 N N . LEU A 1 75 ? 53.900 7.676 -42.147 1.00 88.31 75 LEU A N 1
ATOM 615 C CA . LEU A 1 75 ? 54.612 7.448 -40.885 1.00 88.31 75 LEU A CA 1
ATOM 616 C C . LEU A 1 75 ? 54.991 5.975 -40.689 1.00 88.31 75 LEU A C 1
ATOM 618 O O . LEU A 1 75 ? 56.122 5.700 -40.302 1.00 88.31 75 LEU A O 1
ATOM 622 N N . LYS A 1 76 ? 54.083 5.034 -40.974 1.00 87.12 76 LYS A N 1
ATOM 623 C CA . LYS A 1 76 ? 54.369 3.592 -40.876 1.00 87.12 76 LYS A CA 1
ATOM 624 C C . LYS A 1 76 ? 55.515 3.157 -41.790 1.00 87.12 76 LYS A C 1
ATOM 626 O O . LYS A 1 76 ? 56.284 2.296 -41.392 1.00 87.12 76 LYS A O 1
ATOM 631 N N . LYS A 1 77 ? 55.642 3.763 -42.975 1.00 86.50 77 LYS A N 1
ATOM 632 C CA . LYS A 1 77 ? 56.706 3.441 -43.937 1.00 86.50 77 LYS A CA 1
ATOM 633 C C . LYS A 1 77 ? 58.050 4.061 -43.560 1.00 86.50 77 LYS A C 1
ATOM 635 O O . LYS A 1 77 ? 59.084 3.437 -43.755 1.00 86.50 77 LYS A O 1
ATOM 640 N N . ILE A 1 78 ? 58.049 5.288 -43.034 1.00 89.19 78 ILE A N 1
ATOM 641 C CA . ILE A 1 78 ? 59.291 6.064 -42.889 1.00 89.19 78 ILE A CA 1
ATOM 642 C C . ILE A 1 78 ? 59.887 6.049 -41.478 1.00 89.19 78 ILE A C 1
ATOM 644 O O . ILE A 1 78 ? 61.068 6.352 -41.329 1.00 89.19 78 ILE A O 1
ATOM 648 N N . TYR A 1 79 ? 59.109 5.746 -40.432 1.00 87.25 79 TYR A N 1
ATOM 649 C CA . TYR A 1 79 ? 59.530 5.999 -39.046 1.00 87.25 79 TYR A CA 1
ATOM 650 C C . TYR A 1 79 ? 60.666 5.096 -38.542 1.00 87.25 79 TYR A C 1
ATOM 652 O O . TYR A 1 79 ? 61.412 5.518 -37.660 1.00 87.25 79 TYR A O 1
ATOM 660 N N . GLU A 1 80 ? 60.797 3.881 -39.076 1.00 85.62 80 GLU A N 1
ATOM 661 C CA . GLU A 1 80 ? 61.769 2.885 -38.606 1.00 85.62 80 GLU A CA 1
ATOM 662 C C . GLU A 1 80 ? 63.200 3.178 -39.087 1.00 85.62 80 GLU A C 1
ATOM 664 O O . GLU A 1 80 ? 64.141 3.127 -38.287 1.00 85.62 80 GLU A O 1
ATOM 669 N N . ASN A 1 81 ? 63.327 3.601 -40.351 1.00 84.94 81 ASN A N 1
ATOM 670 C CA . ASN A 1 81 ? 64.597 3.657 -41.087 1.00 84.94 81 ASN A CA 1
ATOM 671 C C . 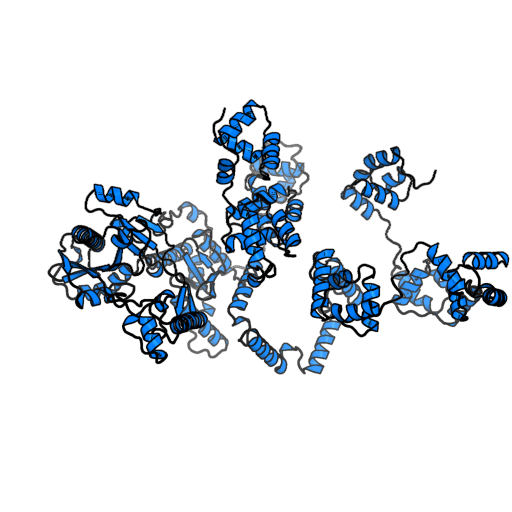ASN A 1 81 ? 65.111 5.074 -41.391 1.00 84.94 81 ASN A C 1
ATOM 673 O O . ASN A 1 81 ? 66.161 5.216 -42.007 1.00 84.94 81 ASN A O 1
ATOM 677 N N . ASN A 1 82 ? 64.403 6.132 -40.981 1.00 83.88 82 ASN A N 1
ATOM 678 C CA . ASN A 1 82 ? 64.809 7.514 -41.270 1.00 83.88 82 ASN A CA 1
ATOM 679 C C . ASN A 1 82 ? 65.261 8.287 -40.025 1.00 83.88 82 ASN A C 1
ATOM 681 O O . ASN A 1 82 ? 64.778 8.076 -38.906 1.00 83.88 82 ASN A O 1
ATOM 685 N N . SER A 1 83 ? 66.162 9.254 -40.227 1.00 82.75 83 SER A N 1
ATOM 686 C CA . SER A 1 83 ? 66.609 10.155 -39.164 1.00 82.75 83 SER A CA 1
ATOM 687 C C . SER A 1 83 ? 65.469 11.067 -38.688 1.00 82.75 83 SER A C 1
ATOM 689 O O . SER A 1 83 ? 64.479 11.307 -39.388 1.00 82.75 83 SER A O 1
ATOM 691 N N . LYS A 1 84 ? 65.594 11.651 -37.485 1.00 83.94 84 LYS A N 1
ATOM 692 C CA . LYS A 1 84 ? 64.600 12.626 -36.991 1.00 83.94 84 LYS A CA 1
ATOM 693 C C . LYS A 1 84 ? 64.421 13.805 -37.952 1.00 83.94 84 LYS A C 1
ATOM 695 O O . LYS A 1 84 ? 63.315 14.332 -38.056 1.00 83.94 84 LYS A O 1
ATOM 700 N N . LYS A 1 85 ? 65.502 14.240 -38.606 1.00 83.44 85 LYS A N 1
ATOM 701 C CA . LYS A 1 85 ? 65.500 15.385 -39.524 1.00 83.44 85 LYS A CA 1
ATOM 702 C C . LYS A 1 85 ? 64.653 15.082 -40.761 1.00 83.44 85 LYS A C 1
ATOM 704 O O . LYS A 1 85 ? 63.820 15.906 -41.131 1.00 83.44 85 LYS A O 1
ATOM 709 N N . ASP A 1 86 ? 64.790 13.883 -41.317 1.00 83.94 86 ASP A N 1
ATOM 710 C CA . ASP A 1 86 ? 64.101 13.487 -42.549 1.00 83.94 86 ASP A CA 1
ATOM 711 C C . ASP A 1 86 ? 62.614 13.227 -42.305 1.00 83.94 86 ASP A C 1
ATOM 713 O O . ASP A 1 86 ? 61.766 13.699 -43.061 1.00 83.94 86 ASP A O 1
ATOM 717 N N . ILE A 1 87 ? 62.274 12.600 -41.173 1.00 86.31 87 ILE A N 1
ATOM 718 C CA . ILE A 1 87 ? 60.876 12.391 -40.764 1.00 86.31 87 ILE A CA 1
ATOM 719 C C . ILE A 1 87 ? 60.155 13.734 -40.561 1.00 86.31 87 ILE A C 1
ATOM 721 O O . ILE A 1 87 ? 58.995 13.887 -40.947 1.00 86.31 87 ILE A O 1
ATOM 725 N N . LEU A 1 88 ? 60.830 14.727 -39.970 1.00 87.00 88 LEU A N 1
ATOM 726 C CA . LEU A 1 88 ? 60.258 16.064 -39.788 1.00 87.00 88 LEU A CA 1
ATOM 727 C C . LEU A 1 88 ? 60.067 16.799 -41.118 1.00 87.00 88 LEU A C 1
ATOM 729 O O . LEU A 1 88 ? 59.058 17.485 -41.272 1.00 87.00 88 LEU A O 1
ATOM 733 N N . LYS A 1 89 ? 60.992 16.622 -42.070 1.00 86.62 89 LYS A N 1
ATOM 734 C CA . LYS A 1 89 ? 60.904 17.216 -43.410 1.00 86.62 89 LYS A CA 1
ATOM 735 C C . LYS A 1 89 ? 59.735 16.635 -44.213 1.00 86.62 89 LYS A C 1
ATOM 737 O O . LYS A 1 89 ? 59.053 17.383 -44.900 1.00 86.62 89 LYS A O 1
ATOM 742 N N . GLN A 1 90 ? 59.474 15.332 -44.085 1.00 84.25 90 GLN A N 1
ATOM 743 C CA . GLN A 1 90 ? 58.434 14.641 -44.857 1.00 84.25 90 GLN A CA 1
ATOM 744 C C . GLN A 1 90 ? 57.024 14.768 -44.260 1.00 84.25 90 GLN A C 1
ATOM 746 O O . GLN A 1 90 ? 56.060 14.923 -45.000 1.00 84.25 90 GLN A O 1
ATOM 751 N N . ILE A 1 91 ? 56.876 14.713 -42.931 1.00 83.44 91 ILE A N 1
ATOM 752 C CA . ILE A 1 91 ? 55.549 14.741 -42.283 1.00 83.44 91 ILE A CA 1
ATOM 753 C C . ILE A 1 91 ? 55.125 16.169 -41.898 1.00 83.44 91 ILE A C 1
ATOM 755 O O . ILE A 1 91 ? 53.949 16.404 -41.646 1.00 83.44 91 ILE A O 1
ATOM 759 N N . ASN A 1 92 ? 56.048 17.139 -41.866 1.00 82.12 92 ASN A N 1
ATOM 760 C CA . ASN A 1 92 ? 55.792 18.550 -41.539 1.00 82.12 92 ASN A CA 1
ATOM 761 C C . ASN A 1 92 ? 54.882 18.756 -40.300 1.00 82.12 92 ASN A C 1
ATOM 763 O O . ASN A 1 92 ? 53.971 19.587 -40.267 1.00 82.12 92 ASN A O 1
ATOM 767 N N . ARG A 1 93 ? 55.111 17.951 -39.252 1.00 81.81 93 ARG A N 1
ATOM 768 C CA . ARG A 1 93 ? 54.431 18.027 -37.946 1.00 81.81 93 ARG A CA 1
ATOM 769 C C . ARG A 1 93 ? 55.457 18.078 -36.814 1.00 81.81 93 ARG A C 1
ATOM 771 O O . ARG A 1 93 ? 56.550 17.533 -36.947 1.00 81.81 93 ARG A O 1
ATOM 778 N N . PRO A 1 94 ? 55.120 18.662 -35.651 1.00 81.44 94 PRO A N 1
ATOM 779 C CA . PRO A 1 94 ? 56.042 18.712 -34.523 1.00 81.44 94 PRO A CA 1
ATOM 780 C C . PRO A 1 94 ? 56.368 17.308 -33.979 1.00 81.44 94 PRO A C 1
ATOM 782 O O . PRO A 1 94 ? 55.488 16.465 -33.795 1.00 81.44 94 PRO A O 1
ATOM 785 N N . TRP A 1 95 ? 57.644 17.081 -33.639 1.00 84.19 95 TRP A N 1
ATOM 786 C CA . TRP A 1 95 ? 58.197 15.766 -33.260 1.00 84.19 95 TRP A CA 1
ATOM 787 C C . TRP A 1 95 ? 57.430 15.038 -32.142 1.00 84.19 95 TRP A C 1
ATOM 789 O O . TRP A 1 95 ? 57.312 13.812 -32.142 1.00 84.19 95 TRP A O 1
ATOM 799 N N . HIS A 1 96 ? 56.883 15.776 -31.174 1.00 79.56 96 HIS A N 1
ATOM 800 C CA . HIS A 1 96 ? 56.133 15.183 -30.065 1.00 79.56 96 HIS A CA 1
ATOM 801 C C . HIS A 1 96 ? 54.796 14.551 -30.509 1.00 79.56 96 HIS A C 1
ATOM 803 O O . HIS A 1 96 ? 54.352 13.591 -29.883 1.00 79.56 96 HIS A O 1
ATOM 809 N N . LEU A 1 97 ? 54.166 15.037 -31.590 1.00 80.12 97 LEU A N 1
ATOM 810 C CA . LEU A 1 97 ? 52.954 14.429 -32.160 1.00 80.12 97 LEU A CA 1
ATOM 811 C C . LEU A 1 97 ? 53.289 13.156 -32.937 1.00 80.12 97 LEU A C 1
ATOM 813 O O . LEU A 1 97 ? 52.635 12.133 -32.747 1.00 80.12 97 LEU A O 1
ATOM 817 N N . ILE A 1 98 ? 54.354 13.205 -33.738 1.00 84.44 98 ILE A N 1
ATOM 818 C CA . ILE A 1 98 ? 54.864 12.068 -34.515 1.00 84.44 98 ILE A CA 1
ATOM 819 C C . ILE A 1 98 ? 55.225 10.907 -33.578 1.00 84.44 98 ILE A C 1
ATOM 821 O O . ILE A 1 98 ? 54.717 9.801 -33.731 1.00 84.44 98 ILE A O 1
ATOM 825 N N . THR A 1 99 ? 56.017 11.173 -32.535 1.00 84.25 99 THR A N 1
ATOM 826 C CA . THR A 1 99 ? 56.412 10.155 -31.541 1.00 84.25 99 THR A CA 1
ATOM 827 C C . THR A 1 99 ? 55.231 9.610 -30.737 1.00 84.25 99 THR A C 1
ATOM 829 O O . THR A 1 99 ? 55.192 8.422 -30.419 1.00 84.25 99 THR A O 1
ATOM 832 N N . LYS A 1 100 ? 54.239 10.449 -30.415 1.00 79.88 100 LYS A N 1
ATOM 833 C CA . LYS A 1 100 ? 53.008 10.012 -29.744 1.00 79.88 100 LYS A CA 1
ATOM 834 C C . LYS A 1 100 ? 52.187 9.071 -30.630 1.00 79.88 100 LYS A C 1
ATOM 836 O O . LYS A 1 100 ? 51.675 8.074 -30.123 1.00 79.88 100 LYS A O 1
ATOM 841 N N . GLN A 1 101 ? 52.085 9.362 -31.926 1.00 84.56 101 GLN A N 1
ATOM 842 C CA . GLN A 1 101 ? 51.359 8.522 -32.875 1.00 84.56 101 GLN A CA 1
ATOM 843 C C . GLN A 1 101 ? 52.116 7.225 -33.185 1.00 84.56 101 GLN A C 1
ATOM 845 O O . GLN A 1 101 ? 51.507 6.161 -33.189 1.00 84.56 101 GLN A O 1
ATOM 850 N N . ALA A 1 102 ? 53.440 7.282 -33.330 1.00 84.19 102 ALA A N 1
ATOM 851 C CA . ALA A 1 102 ? 54.280 6.102 -33.516 1.00 84.19 102 ALA A CA 1
ATOM 852 C C . ALA A 1 102 ? 54.164 5.114 -32.342 1.00 84.19 102 ALA A C 1
ATOM 854 O O . ALA A 1 102 ? 53.991 3.920 -32.562 1.00 84.19 102 ALA A O 1
ATOM 855 N N . ARG A 1 103 ? 54.129 5.610 -31.092 1.00 80.88 103 ARG A N 1
ATOM 856 C CA . ARG A 1 103 ? 53.859 4.776 -29.902 1.00 80.88 103 ARG A CA 1
ATOM 857 C C . ARG A 1 103 ? 52.488 4.107 -29.942 1.00 80.88 103 ARG A C 1
ATOM 859 O O . ARG A 1 103 ? 52.351 2.989 -29.465 1.00 80.88 103 ARG A O 1
ATOM 866 N N . LYS A 1 104 ? 51.474 4.778 -30.499 1.00 80.62 104 LYS A N 1
ATOM 867 C CA . LYS A 1 104 ? 50.123 4.212 -30.637 1.00 80.62 104 LYS A CA 1
ATOM 868 C C . LYS A 1 104 ? 50.107 3.012 -31.591 1.00 80.62 104 LYS A C 1
ATOM 870 O O . LYS A 1 104 ? 49.338 2.087 -31.365 1.00 80.62 104 LYS A O 1
ATOM 875 N N . PHE A 1 105 ? 50.965 3.028 -32.611 1.00 80.19 105 PHE A N 1
ATOM 876 C CA . PHE A 1 105 ? 51.137 1.940 -33.579 1.00 80.19 105 PHE A CA 1
ATOM 877 C C . PHE A 1 105 ? 52.337 1.032 -33.276 1.00 80.19 105 PHE A C 1
ATOM 879 O O . PHE A 1 105 ? 52.686 0.195 -34.096 1.00 80.19 105 PHE A O 1
ATOM 886 N N . ASN A 1 106 ? 52.951 1.185 -32.099 1.00 80.81 106 ASN A N 1
ATOM 887 C CA . ASN A 1 106 ? 54.084 0.387 -31.634 1.00 80.81 106 ASN A CA 1
ATOM 888 C C . ASN A 1 106 ? 55.321 0.394 -32.561 1.00 80.81 106 ASN A C 1
ATOM 890 O O . ASN A 1 106 ? 56.120 -0.538 -32.535 1.00 80.81 106 ASN A O 1
ATOM 894 N N . LEU A 1 107 ? 55.500 1.460 -33.346 1.00 85.00 107 LEU A N 1
ATOM 895 C CA . LEU A 1 107 ? 56.637 1.621 -34.253 1.00 85.00 107 LEU A CA 1
ATOM 896 C C . LEU A 1 107 ? 57.900 1.989 -33.457 1.00 85.00 107 LEU A C 1
ATOM 898 O O . LEU A 1 107 ? 57.884 2.930 -32.651 1.00 85.00 107 LEU A O 1
ATOM 902 N N . LYS A 1 108 ? 59.001 1.274 -33.697 1.00 83.12 108 LYS A N 1
ATOM 903 C CA . LYS A 1 108 ? 60.325 1.557 -33.121 1.00 83.12 108 LYS A CA 1
ATOM 904 C C . LYS A 1 108 ? 61.240 2.119 -34.207 1.00 83.12 108 LYS A C 1
ATOM 906 O O . LYS A 1 108 ? 61.043 1.842 -35.378 1.00 83.12 108 LYS A O 1
ATOM 911 N N . ARG A 1 109 ? 62.206 2.947 -33.813 1.00 84.50 109 ARG A N 1
ATOM 912 C CA . ARG A 1 109 ? 63.223 3.489 -34.723 1.00 84.50 109 ARG A CA 1
ATOM 913 C C . ARG A 1 109 ? 64.550 2.797 -34.451 1.00 84.50 109 ARG A C 1
ATOM 915 O O . ARG A 1 109 ? 64.824 2.516 -33.282 1.00 84.50 109 ARG A O 1
ATOM 922 N N . ASN A 1 110 ? 65.349 2.577 -35.494 1.00 81.88 110 ASN A N 1
ATOM 923 C CA . ASN A 1 110 ? 66.673 1.972 -35.379 1.00 81.88 110 ASN A CA 1
ATOM 924 C C . ASN A 1 110 ? 67.525 2.682 -34.295 1.00 81.88 110 ASN A C 1
ATOM 926 O O . ASN A 1 110 ? 67.566 3.919 -34.217 1.00 81.88 110 ASN A O 1
ATOM 930 N N . SER A 1 111 ? 68.157 1.889 -33.423 1.00 75.00 111 SER A N 1
ATOM 931 C CA . SER A 1 111 ? 69.005 2.334 -32.311 1.00 75.00 111 SER A CA 1
ATOM 932 C C . SER A 1 111 ? 70.179 3.197 -32.760 1.00 75.00 111 SER A C 1
ATOM 934 O O . SER A 1 111 ? 70.511 4.161 -32.068 1.00 75.00 111 SER A O 1
ATOM 936 N N . ASP A 1 112 ? 70.746 2.928 -33.931 1.00 78.12 112 ASP A N 1
ATOM 937 C CA . ASP A 1 112 ? 71.934 3.628 -34.421 1.00 78.12 112 ASP A CA 1
ATOM 938 C C . ASP A 1 112 ? 71.583 5.061 -34.832 1.00 78.12 112 ASP A C 1
ATOM 940 O O . ASP A 1 112 ? 72.197 6.020 -34.361 1.00 78.12 112 ASP A O 1
ATOM 944 N N . LEU A 1 113 ? 70.449 5.236 -35.521 1.00 77.75 113 LEU A N 1
ATOM 945 C CA . LEU A 1 113 ? 69.860 6.548 -35.827 1.00 77.75 113 LEU A CA 1
ATOM 946 C C . LEU A 1 113 ? 69.451 7.323 -34.559 1.00 77.75 113 LEU A C 1
ATOM 948 O O . LEU A 1 113 ? 69.424 8.556 -34.532 1.00 77.75 113 LEU A O 1
ATOM 952 N N . ILE A 1 114 ? 69.085 6.627 -33.475 1.00 71.56 114 ILE A N 1
ATOM 953 C CA . ILE A 1 114 ? 68.842 7.245 -32.157 1.00 71.56 114 ILE A CA 1
ATOM 954 C C . ILE A 1 114 ? 70.142 7.727 -31.518 1.00 71.56 114 ILE A C 1
ATOM 956 O O . ILE A 1 114 ? 70.148 8.805 -30.916 1.00 71.56 114 ILE A O 1
ATOM 960 N N . ASN A 1 115 ? 71.221 6.968 -31.646 1.00 73.19 115 ASN A N 1
ATOM 961 C CA . ASN A 1 115 ? 72.513 7.306 -31.070 1.00 73.19 115 ASN A CA 1
ATOM 962 C C . ASN A 1 115 ? 73.199 8.454 -31.829 1.00 73.19 115 ASN A C 1
ATOM 964 O O . ASN A 1 115 ? 73.751 9.353 -31.191 1.00 73.19 115 ASN A O 1
ATOM 968 N N . GLU A 1 116 ? 73.060 8.529 -33.152 1.00 73.38 116 GLU A N 1
ATOM 969 C CA . GLU A 1 116 ? 73.520 9.675 -33.948 1.00 73.38 116 GLU A CA 1
ATOM 970 C C . GLU A 1 116 ? 72.775 10.976 -33.614 1.00 73.38 116 GLU A C 1
ATOM 972 O O . GLU A 1 116 ? 73.394 12.023 -33.398 1.00 73.38 116 GLU A O 1
ATOM 977 N N . ASP A 1 117 ? 71.445 10.914 -33.466 1.00 70.12 117 ASP A N 1
ATOM 978 C CA . ASP A 1 117 ? 70.634 12.052 -33.011 1.00 70.12 117 ASP A CA 1
ATOM 979 C C . ASP A 1 117 ? 71.016 12.510 -31.585 1.00 70.12 117 ASP A C 1
ATOM 981 O O . ASP A 1 117 ? 70.782 13.667 -31.214 1.00 70.12 117 ASP A O 1
ATOM 985 N N . ARG A 1 118 ? 71.578 11.612 -30.760 1.00 64.00 118 ARG A N 1
ATOM 986 C CA . ARG A 1 118 ? 72.070 11.916 -29.404 1.00 64.00 118 ARG A CA 1
ATOM 987 C C . ARG A 1 118 ? 73.456 12.561 -29.417 1.00 64.00 118 ARG A C 1
ATOM 989 O O . ARG A 1 118 ? 73.649 13.500 -28.649 1.00 64.00 118 ARG A O 1
ATOM 996 N N . LYS A 1 119 ? 74.378 12.134 -30.292 1.00 68.50 119 LYS A N 1
ATOM 997 C CA . LYS A 1 119 ? 75.729 12.726 -30.418 1.00 68.50 119 LYS A CA 1
ATOM 998 C C . LYS A 1 119 ? 75.684 14.226 -30.748 1.00 68.50 119 LYS A C 1
ATOM 1000 O O . LYS A 1 119 ? 76.462 14.997 -30.202 1.00 68.50 119 LYS A O 1
ATOM 1005 N N . LYS A 1 120 ? 74.699 14.674 -31.537 1.00 64.75 120 LYS A N 1
ATOM 1006 C CA . LYS A 1 120 ? 74.508 16.095 -31.903 1.00 64.75 120 LYS A CA 1
ATOM 1007 C C . LYS A 1 120 ? 74.040 17.014 -30.758 1.00 64.75 120 LYS A C 1
ATOM 1009 O O . LYS A 1 120 ? 73.936 18.218 -30.964 1.00 64.75 120 LYS A O 1
ATOM 1014 N N . ARG A 1 121 ? 73.695 16.489 -29.571 1.00 56.22 121 ARG A N 1
ATOM 1015 C CA . ARG A 1 121 ? 73.040 17.261 -28.490 1.00 56.22 121 ARG A CA 1
ATOM 1016 C C . ARG A 1 121 ? 73.966 17.850 -27.414 1.00 56.22 121 ARG A C 1
ATOM 1018 O O . ARG A 1 121 ? 73.451 18.592 -26.581 1.00 56.22 121 ARG A O 1
ATOM 1025 N N . GLY A 1 122 ? 75.275 17.576 -27.442 1.00 55.25 122 GLY A N 1
ATOM 1026 C CA . GLY A 1 122 ? 76.234 18.019 -26.412 1.00 55.25 122 GLY A CA 1
ATOM 1027 C C . GLY A 1 122 ? 75.971 17.426 -25.008 1.00 55.25 122 GLY A C 1
ATOM 1028 O O . GLY A 1 122 ? 74.947 16.762 -24.801 1.00 55.25 122 GLY A O 1
ATOM 1029 N N . PRO A 1 123 ? 76.879 17.619 -24.025 1.00 55.22 123 PRO A N 1
ATOM 1030 C CA . PRO A 1 123 ? 76.677 17.140 -22.655 1.00 55.22 123 PRO A CA 1
ATOM 1031 C C . PRO A 1 123 ? 75.498 17.851 -21.970 1.00 55.22 123 PRO A C 1
ATOM 1033 O O . PRO A 1 123 ? 75.193 19.016 -22.235 1.00 55.22 123 PRO A O 1
ATOM 1036 N N . ARG A 1 124 ? 74.789 17.131 -21.089 1.00 55.28 124 ARG A N 1
ATOM 1037 C CA . ARG A 1 124 ? 73.610 17.663 -20.388 1.00 55.28 124 ARG A CA 1
ATOM 1038 C C . ARG A 1 124 ? 74.015 18.815 -19.472 1.00 55.28 124 ARG A C 1
ATOM 1040 O O . ARG A 1 124 ? 74.963 18.694 -18.710 1.00 55.28 124 ARG A O 1
ATOM 1047 N N . LYS A 1 125 ? 73.196 19.869 -19.438 1.00 52.56 125 LYS A N 1
ATOM 1048 C CA . LYS A 1 125 ? 73.324 20.987 -18.488 1.00 52.56 125 LYS A CA 1
ATOM 1049 C C . LYS A 1 125 ? 73.354 20.564 -17.013 1.00 52.56 125 LYS A C 1
ATOM 1051 O O . LYS A 1 125 ? 73.678 21.406 -16.197 1.00 52.56 125 LYS A O 1
ATOM 1056 N N . ASP A 1 126 ? 73.044 19.316 -16.666 1.00 56.81 126 ASP A N 1
ATOM 1057 C CA . ASP A 1 126 ? 72.862 18.834 -15.290 1.00 56.81 126 ASP A CA 1
ATOM 1058 C C . ASP A 1 126 ? 74.075 18.069 -14.720 1.00 56.81 126 ASP A C 1
ATOM 1060 O O . ASP A 1 126 ? 74.051 17.678 -13.557 1.00 56.81 126 ASP A O 1
ATOM 1064 N N . SER A 1 127 ? 75.134 17.833 -15.503 1.00 64.56 127 SER A N 1
ATOM 1065 C CA . SER A 1 127 ? 76.354 17.184 -14.998 1.00 64.56 127 SER A CA 1
ATOM 1066 C C . SER A 1 127 ? 77.228 18.186 -14.238 1.00 64.56 127 SER A C 1
ATOM 1068 O O . SER A 1 127 ? 77.541 19.250 -14.782 1.00 64.56 127 SER A O 1
ATOM 1070 N N . TYR A 1 128 ? 77.596 17.853 -12.994 1.00 75.69 128 TYR A N 1
ATOM 1071 C CA . TYR A 1 128 ? 78.523 18.642 -12.174 1.00 75.69 128 TYR A CA 1
ATOM 1072 C C . TYR A 1 128 ? 79.966 18.326 -12.567 1.00 75.69 128 TYR A C 1
ATOM 1074 O O . TYR A 1 128 ? 80.323 17.158 -12.719 1.00 75.69 128 TYR A O 1
ATOM 1082 N N . ASN A 1 129 ? 80.786 19.356 -12.747 1.00 80.00 129 ASN A N 1
ATOM 1083 C CA . ASN A 1 129 ? 82.213 19.192 -13.015 1.00 80.00 129 ASN A CA 1
ATOM 1084 C C . ASN A 1 129 ? 83.001 18.993 -11.699 1.00 80.00 129 ASN A C 1
ATOM 1086 O O . ASN A 1 129 ? 82.509 19.284 -10.608 1.00 80.00 129 ASN A O 1
ATOM 1090 N N . GLN A 1 130 ? 84.237 18.491 -11.781 1.00 77.88 130 GLN A N 1
ATOM 1091 C CA . GLN A 1 130 ? 85.021 18.161 -10.580 1.00 77.88 130 GLN A CA 1
ATOM 1092 C C . GLN A 1 130 ? 85.311 19.392 -9.699 1.00 77.88 130 GLN A C 1
ATOM 1094 O O . GLN A 1 130 ? 85.357 19.285 -8.476 1.00 77.88 130 GLN A O 1
ATOM 1099 N N . LYS A 1 131 ? 85.434 20.579 -10.309 1.00 80.69 131 LYS A N 1
ATOM 1100 C CA . LYS A 1 131 ? 85.617 21.855 -9.599 1.00 80.69 131 LYS A CA 1
ATOM 1101 C C . LYS A 1 131 ? 84.362 22.253 -8.805 1.00 80.69 131 LYS A C 1
ATOM 1103 O O . LYS A 1 131 ? 84.488 22.670 -7.659 1.00 80.69 131 LYS A O 1
ATOM 1108 N N . GLU A 1 132 ? 83.165 22.054 -9.365 1.00 82.25 132 GLU A N 1
ATOM 1109 C CA . GLU A 1 132 ? 81.876 22.264 -8.687 1.00 82.25 132 GLU A CA 1
ATOM 1110 C C . GLU A 1 132 ? 81.692 21.285 -7.518 1.00 82.25 132 GLU A C 1
ATOM 1112 O O . GLU A 1 132 ? 81.172 21.674 -6.476 1.00 82.25 132 GLU A O 1
ATOM 1117 N N . ILE A 1 133 ? 82.123 20.028 -7.668 1.00 83.50 133 ILE A N 1
ATOM 1118 C CA . ILE A 1 133 ? 82.036 19.011 -6.606 1.00 83.50 133 ILE A CA 1
ATOM 1119 C C . ILE A 1 133 ? 82.991 19.337 -5.454 1.00 83.50 133 ILE A C 1
ATOM 1121 O O . ILE A 1 133 ? 82.594 19.243 -4.294 1.00 83.50 133 ILE A O 1
ATOM 1125 N N . ASN A 1 134 ? 84.225 19.746 -5.757 1.00 86.50 134 ASN A N 1
ATOM 1126 C CA . ASN A 1 134 ? 85.203 20.112 -4.733 1.00 86.50 134 ASN A CA 1
ATOM 1127 C C . ASN A 1 134 ? 84.765 21.368 -3.966 1.00 86.50 134 ASN A C 1
ATOM 1129 O O . ASN A 1 134 ? 84.814 21.367 -2.741 1.00 86.50 134 ASN A O 1
ATOM 1133 N N . LEU A 1 135 ? 84.252 22.387 -4.670 1.00 87.06 135 LEU A N 1
ATOM 1134 C CA . LEU A 1 135 ? 83.671 23.576 -4.043 1.00 87.06 135 LEU A CA 1
ATOM 1135 C C . LEU A 1 135 ? 82.464 23.219 -3.169 1.00 87.06 135 LEU A C 1
ATOM 1137 O O . LEU A 1 135 ? 82.296 23.776 -2.092 1.00 87.06 135 LEU A O 1
ATOM 1141 N N . LEU A 1 136 ? 81.626 22.273 -3.608 1.00 86.69 136 LEU A N 1
ATOM 1142 C CA . LEU A 1 136 ? 80.487 21.813 -2.818 1.00 86.69 136 LEU A CA 1
ATOM 1143 C C . LEU A 1 136 ? 80.930 21.130 -1.522 1.00 86.69 136 LEU A C 1
ATOM 1145 O O . LEU A 1 136 ? 80.349 21.400 -0.482 1.00 86.69 136 LEU A O 1
ATOM 1149 N N . LYS A 1 137 ? 81.954 20.272 -1.567 1.00 86.88 137 LYS A N 1
ATOM 1150 C CA . LYS A 1 137 ? 82.466 19.582 -0.373 1.00 86.88 137 LYS A CA 1
ATOM 1151 C C . LYS A 1 137 ? 83.004 20.547 0.681 1.00 86.88 137 LYS A C 1
ATOM 1153 O O . LYS A 1 137 ? 82.794 20.302 1.858 1.00 86.88 137 LYS A O 1
ATOM 1158 N N . THR A 1 138 ? 83.653 21.638 0.274 1.00 85.31 138 THR A N 1
ATOM 1159 C CA . THR A 1 138 ? 84.263 22.583 1.219 1.00 85.31 138 THR A CA 1
ATOM 1160 C C . THR A 1 138 ? 83.261 23.523 1.875 1.00 85.31 138 THR A C 1
ATOM 1162 O O . THR A 1 138 ? 83.406 23.832 3.051 1.00 85.31 138 THR A O 1
ATOM 1165 N N . ILE A 1 139 ? 82.246 23.995 1.147 1.00 88.44 139 ILE A N 1
ATOM 1166 C CA . ILE A 1 139 ? 81.363 25.051 1.671 1.00 88.44 139 ILE A CA 1
ATOM 1167 C C . ILE A 1 139 ? 80.027 24.535 2.209 1.00 88.44 139 ILE A C 1
ATOM 1169 O O . ILE A 1 139 ? 79.292 25.307 2.820 1.00 88.44 139 ILE A O 1
ATOM 1173 N N . TYR A 1 140 ? 79.651 23.281 1.943 1.00 85.62 140 TYR A N 1
ATOM 1174 C CA . TYR A 1 140 ? 78.273 22.843 2.161 1.00 85.62 140 TYR A CA 1
ATOM 1175 C C . TYR A 1 140 ? 77.923 22.541 3.616 1.00 85.62 140 TYR A C 1
ATOM 1177 O O . TYR A 1 140 ? 76.766 22.741 3.953 1.00 85.62 140 TYR A O 1
ATOM 1185 N N . GLU A 1 141 ? 78.847 22.084 4.465 1.00 84.25 141 GLU A N 1
ATOM 1186 C CA . GLU A 1 141 ? 78.510 21.589 5.814 1.00 84.25 141 GLU A CA 1
ATOM 1187 C C . GLU A 1 141 ? 78.179 22.724 6.802 1.00 84.25 141 GLU A C 1
ATOM 1189 O O . GLU A 1 141 ? 77.109 22.699 7.417 1.00 84.25 141 GLU A O 1
ATOM 1194 N N . ASP A 1 142 ? 79.004 23.776 6.850 1.00 81.44 142 ASP A N 1
ATOM 1195 C CA . ASP A 1 142 ? 78.941 24.814 7.897 1.00 81.44 142 ASP A CA 1
ATOM 1196 C C . ASP A 1 142 ? 78.399 26.180 7.446 1.00 81.44 142 ASP A C 1
ATOM 1198 O O . ASP A 1 142 ? 78.518 27.168 8.165 1.00 81.44 142 ASP A O 1
ATOM 1202 N N . ASN A 1 143 ? 77.780 26.279 6.265 1.00 82.94 143 ASN A N 1
ATOM 1203 C CA . ASN A 1 143 ? 77.311 27.568 5.737 1.00 82.94 143 ASN A CA 1
ATOM 1204 C C . ASN A 1 143 ? 75.806 27.624 5.455 1.00 82.94 143 ASN A C 1
ATOM 1206 O O . ASN A 1 143 ? 75.116 26.606 5.319 1.00 82.94 143 ASN A O 1
ATOM 1210 N N . THR A 1 144 ? 75.283 28.851 5.338 1.00 82.19 144 THR A N 1
ATOM 1211 C CA . THR A 1 144 ? 73.882 29.107 4.982 1.00 82.19 144 THR A CA 1
ATOM 1212 C C . THR A 1 144 ? 73.603 28.862 3.498 1.00 82.19 144 THR A C 1
ATOM 1214 O O . THR A 1 144 ? 74.470 29.000 2.634 1.00 82.19 144 THR A O 1
ATOM 1217 N N . LYS A 1 145 ? 72.354 28.535 3.160 1.00 81.56 145 LYS A N 1
ATOM 1218 C CA . LYS A 1 145 ? 71.864 28.372 1.785 1.00 81.56 145 LYS A CA 1
ATOM 1219 C C . LYS A 1 145 ? 72.197 29.584 0.915 1.00 81.56 145 LYS A C 1
ATOM 1221 O O . LYS A 1 145 ? 72.541 29.428 -0.257 1.00 81.56 145 LYS A O 1
ATOM 1226 N N . GLU A 1 146 ? 72.047 30.782 1.467 1.00 81.50 146 GLU A N 1
ATOM 1227 C CA . GLU A 1 146 ? 72.300 32.038 0.759 1.00 81.50 146 GLU A CA 1
ATOM 1228 C C . GLU A 1 146 ? 73.791 32.233 0.485 1.00 81.50 146 GLU A C 1
ATOM 1230 O O . GLU A 1 146 ? 74.160 32.604 -0.631 1.00 81.50 146 GLU A O 1
ATOM 1235 N N . PHE A 1 147 ? 74.643 31.884 1.452 1.00 85.94 147 PHE A N 1
ATOM 1236 C CA . PHE A 1 147 ? 76.092 31.896 1.291 1.00 85.94 147 PHE A CA 1
ATOM 1237 C C . PHE A 1 147 ? 76.551 30.904 0.214 1.00 85.94 147 PHE A C 1
ATOM 1239 O O . PHE A 1 147 ? 77.243 31.291 -0.725 1.00 85.94 147 PHE A O 1
ATOM 1246 N N . ILE A 1 148 ? 76.071 29.657 0.265 1.00 85.50 148 ILE A N 1
ATOM 1247 C CA . ILE A 1 148 ? 76.421 28.608 -0.707 1.00 85.50 148 ILE A CA 1
ATOM 1248 C C . ILE A 1 148 ? 76.026 29.023 -2.135 1.00 85.50 148 ILE A C 1
ATOM 1250 O O . ILE A 1 148 ? 76.797 28.842 -3.076 1.00 85.50 148 ILE A O 1
ATOM 1254 N N . LEU A 1 149 ? 74.843 29.623 -2.321 1.00 85.12 149 LEU A N 1
ATOM 1255 C CA . LEU A 1 149 ? 74.415 30.129 -3.632 1.00 85.12 149 LEU A CA 1
ATOM 1256 C C . LEU A 1 149 ? 75.266 31.312 -4.116 1.00 85.12 149 LEU A C 1
ATOM 1258 O O . LEU A 1 149 ? 75.518 31.425 -5.318 1.00 85.12 149 LEU A O 1
ATOM 1262 N N . LYS A 1 150 ? 75.703 32.190 -3.205 1.00 86.75 150 LYS A N 1
ATOM 1263 C CA . LYS A 1 150 ? 76.553 33.344 -3.523 1.00 86.75 150 LYS A CA 1
ATOM 1264 C C . LYS A 1 150 ? 77.957 32.904 -3.943 1.00 86.75 150 LYS A C 1
ATOM 1266 O O . LYS A 1 150 ? 78.455 33.410 -4.945 1.00 86.75 150 LYS A O 1
ATOM 1271 N N . GLU A 1 151 ? 78.545 31.932 -3.252 1.00 86.31 151 GLU A N 1
ATOM 1272 C CA . GLU A 1 151 ? 79.874 31.392 -3.569 1.00 86.31 151 GLU A CA 1
ATOM 1273 C C . GLU A 1 151 ? 79.883 30.576 -4.870 1.00 86.31 151 GLU A C 1
ATOM 1275 O O . GLU A 1 151 ? 80.754 30.782 -5.714 1.00 86.31 151 GLU A O 1
ATOM 1280 N N . PHE A 1 152 ? 78.852 29.760 -5.131 1.00 83.94 152 PHE A N 1
ATOM 1281 C CA . PHE A 1 152 ? 78.692 29.111 -6.443 1.00 83.94 152 PHE A CA 1
ATOM 1282 C C . PHE A 1 152 ? 78.600 30.138 -7.580 1.00 83.94 152 PHE A C 1
ATOM 1284 O O . PHE A 1 152 ? 79.213 29.956 -8.632 1.00 83.94 152 PHE A O 1
ATOM 1291 N N . LYS A 1 153 ? 77.886 31.250 -7.360 1.00 84.56 153 LYS A N 1
ATOM 1292 C CA . LYS A 1 153 ? 77.761 32.326 -8.349 1.00 84.56 153 LYS A CA 1
ATOM 1293 C C . LYS A 1 153 ? 79.076 33.090 -8.555 1.00 84.56 153 LYS A C 1
ATOM 1295 O O . LYS A 1 153 ? 79.385 33.413 -9.698 1.00 84.56 153 LYS A O 1
ATOM 1300 N N . LYS A 1 154 ? 79.852 33.350 -7.493 1.00 85.06 154 LYS A N 1
ATOM 1301 C CA . LYS A 1 154 ? 81.190 33.971 -7.578 1.00 85.06 154 LYS A CA 1
ATOM 1302 C C . LYS A 1 154 ? 82.192 33.095 -8.329 1.00 85.06 154 LYS A C 1
ATOM 1304 O O . LYS A 1 154 ? 82.945 33.613 -9.141 1.00 85.06 154 LYS A O 1
ATOM 1309 N N . ALA A 1 155 ? 82.146 31.779 -8.127 1.00 80.44 155 ALA A N 1
ATOM 1310 C CA . ALA A 1 155 ? 82.974 30.814 -8.850 1.00 80.44 155 ALA A CA 1
ATOM 1311 C C . ALA A 1 155 ? 82.545 30.598 -10.323 1.00 80.44 155 ALA A C 1
ATOM 1313 O O . ALA A 1 155 ? 83.098 29.743 -11.011 1.00 80.44 155 ALA A O 1
ATOM 1314 N N . GLY A 1 156 ? 81.551 31.351 -10.817 1.00 77.75 156 GLY A N 1
ATOM 1315 C CA . GLY A 1 156 ? 81.067 31.285 -12.200 1.00 77.75 156 GLY A CA 1
ATOM 1316 C C . GLY A 1 156 ? 80.047 30.172 -12.474 1.00 77.75 156 GLY A C 1
ATOM 1317 O O . GLY A 1 156 ? 79.646 29.974 -13.622 1.00 77.75 156 GLY A O 1
ATOM 1318 N N . PHE A 1 157 ? 79.579 29.456 -11.446 1.00 80.62 157 PHE A N 1
ATOM 1319 C CA . PHE A 1 157 ? 78.658 28.327 -11.585 1.00 80.62 157 PHE A CA 1
ATOM 1320 C C . PHE A 1 157 ? 77.207 28.737 -11.299 1.00 80.62 157 PHE A C 1
ATOM 1322 O O . PHE A 1 157 ? 76.800 28.984 -10.164 1.00 80.62 157 PHE A O 1
ATOM 1329 N N . ASN A 1 158 ? 76.366 28.763 -12.335 1.00 75.69 158 ASN A N 1
ATOM 1330 C CA . ASN A 1 158 ? 74.955 29.128 -12.188 1.00 75.69 158 ASN A CA 1
ATOM 1331 C C . ASN A 1 158 ? 74.070 27.892 -11.942 1.00 75.69 158 ASN A C 1
ATOM 1333 O O . ASN A 1 158 ? 73.485 27.326 -12.872 1.00 75.69 158 ASN A O 1
ATOM 1337 N N . ARG A 1 159 ? 73.985 27.452 -10.679 1.00 79.94 159 ARG A N 1
ATOM 1338 C CA . ARG A 1 159 ? 73.215 26.268 -10.258 1.00 79.94 159 ARG A CA 1
ATOM 1339 C C . ARG A 1 159 ? 72.065 26.640 -9.322 1.00 79.94 159 ARG A C 1
ATOM 1341 O O . ARG A 1 159 ? 72.200 27.474 -8.435 1.00 79.94 159 ARG A O 1
ATOM 1348 N N . SER A 1 160 ? 70.912 25.987 -9.495 1.00 78.19 160 SER A N 1
ATOM 1349 C CA . SER A 1 160 ? 69.771 26.169 -8.584 1.00 78.19 160 SER A CA 1
ATOM 1350 C C . SER A 1 160 ? 69.996 25.446 -7.251 1.00 78.19 160 SER A C 1
ATOM 1352 O O . SER A 1 160 ? 70.594 24.370 -7.226 1.00 78.19 160 SER A O 1
ATOM 1354 N N . TRP A 1 161 ? 69.427 25.965 -6.155 1.00 81.00 161 TRP A N 1
ATOM 1355 C CA . TRP A 1 161 ? 69.529 25.338 -4.825 1.00 81.00 161 TRP A CA 1
ATOM 1356 C C . TRP A 1 161 ? 69.124 23.862 -4.824 1.00 81.00 161 TRP A C 1
ATOM 1358 O O . TRP A 1 161 ? 69.787 23.024 -4.225 1.00 81.00 161 TRP A O 1
ATOM 1368 N N . LYS A 1 162 ? 68.048 23.526 -5.542 1.00 75.56 162 LYS A N 1
ATOM 1369 C CA . LYS A 1 162 ? 67.545 22.152 -5.624 1.00 75.56 162 LYS A CA 1
ATOM 1370 C C . LYS A 1 162 ? 68.565 21.206 -6.262 1.00 75.56 162 LYS A C 1
ATOM 1372 O O . LYS A 1 162 ? 68.692 20.072 -5.819 1.00 75.56 162 LYS A O 1
ATOM 1377 N N . SER A 1 163 ? 69.281 21.679 -7.279 1.00 80.50 163 SER A N 1
ATOM 1378 C CA . SER A 1 163 ? 70.342 20.923 -7.945 1.00 80.50 163 SER A CA 1
ATOM 1379 C C . SER A 1 163 ? 71.533 20.695 -7.012 1.00 80.50 163 SER A C 1
ATOM 1381 O O . SER A 1 163 ? 71.994 19.565 -6.870 1.00 80.50 163 SER A O 1
ATOM 1383 N N . ILE A 1 164 ? 71.974 21.751 -6.322 1.00 82.81 164 ILE A N 1
ATOM 1384 C CA . ILE A 1 164 ? 73.095 21.708 -5.373 1.00 82.81 164 ILE A CA 1
ATOM 1385 C C . ILE A 1 164 ? 72.780 20.749 -4.218 1.00 82.81 164 ILE A C 1
ATOM 1387 O O . ILE A 1 164 ? 73.554 19.841 -3.941 1.00 82.81 164 ILE A O 1
ATOM 1391 N N . HIS A 1 165 ? 71.600 20.887 -3.610 1.00 80.94 165 HIS A N 1
ATOM 1392 C CA . HIS A 1 165 ? 71.160 20.066 -2.484 1.00 80.94 165 HIS A CA 1
ATOM 1393 C C . HIS A 1 165 ? 71.033 18.576 -2.838 1.00 80.94 165 HIS A C 1
ATOM 1395 O O . HIS A 1 165 ? 71.453 17.715 -2.068 1.00 80.94 165 HIS A O 1
ATOM 1401 N N . LEU A 1 166 ? 70.469 18.253 -4.009 1.00 77.19 166 LEU A N 1
ATOM 1402 C CA . LEU A 1 166 ? 70.357 16.862 -4.464 1.00 77.19 166 LEU A CA 1
ATOM 1403 C C . LEU A 1 166 ? 71.728 16.241 -4.739 1.00 77.19 166 LEU A C 1
ATOM 1405 O O . LEU A 1 166 ? 71.945 15.084 -4.388 1.00 77.19 166 LEU A O 1
ATOM 1409 N N . THR A 1 167 ? 72.643 17.017 -5.319 1.00 83.06 167 THR A N 1
ATOM 1410 C CA . THR A 1 167 ? 74.006 16.558 -5.611 1.00 83.06 167 THR A CA 1
ATOM 1411 C C . THR A 1 167 ? 74.797 16.349 -4.318 1.00 83.06 167 THR A C 1
ATOM 1413 O O . THR A 1 167 ? 75.384 15.288 -4.133 1.00 83.06 167 THR A O 1
ATOM 1416 N N . ALA A 1 168 ? 74.724 17.282 -3.363 1.00 82.25 168 ALA A N 1
ATOM 1417 C CA . ALA A 1 168 ? 75.337 17.135 -2.041 1.00 82.25 168 ALA A CA 1
ATOM 1418 C C . ALA A 1 168 ? 74.816 15.896 -1.298 1.00 82.25 168 ALA A C 1
ATOM 1420 O O . ALA A 1 168 ? 75.600 15.114 -0.769 1.00 82.25 168 ALA A O 1
ATOM 1421 N N . LYS A 1 169 ? 73.499 15.650 -1.354 1.00 79.69 169 LYS A N 1
ATOM 1422 C CA . LYS A 1 169 ? 72.887 14.447 -0.780 1.00 79.69 169 LYS A CA 1
ATOM 1423 C C . LYS A 1 169 ? 73.378 13.163 -1.452 1.00 79.69 169 LYS A C 1
ATOM 1425 O O . LYS A 1 169 ? 73.604 12.176 -0.763 1.00 79.69 169 LYS A O 1
ATOM 1430 N N . SER A 1 170 ? 73.549 13.163 -2.778 1.00 78.00 170 SER A N 1
ATOM 1431 C CA . SER A 1 170 ? 74.126 12.011 -3.488 1.00 78.00 170 SER A CA 1
ATOM 1432 C C . SER A 1 170 ? 75.605 11.780 -3.167 1.00 78.00 170 SER A C 1
ATOM 1434 O O . SER A 1 170 ? 76.076 10.658 -3.296 1.00 78.00 170 SER A O 1
ATOM 1436 N N . LEU A 1 171 ? 76.311 12.822 -2.713 1.00 80.12 171 LEU A N 1
ATOM 1437 C CA . LEU A 1 171 ? 77.700 12.768 -2.252 1.00 80.12 171 LEU A CA 1
ATOM 1438 C C . LEU A 1 171 ? 77.826 12.492 -0.743 1.00 80.12 171 LEU A C 1
ATOM 1440 O O . LEU A 1 171 ? 78.943 12.445 -0.240 1.00 80.12 171 LEU A O 1
ATOM 1444 N N . GLY A 1 172 ? 76.708 12.323 -0.026 1.00 80.44 172 GLY A N 1
ATOM 1445 C CA . GLY A 1 172 ? 76.691 12.033 1.411 1.00 80.44 172 GLY A CA 1
ATOM 1446 C C . GLY A 1 172 ? 76.920 13.234 2.335 1.00 80.44 172 GLY A C 1
ATOM 1447 O O . GLY A 1 172 ? 77.016 13.038 3.539 1.00 80.44 172 GLY A O 1
ATOM 1448 N N . LEU A 1 173 ? 76.971 14.462 1.812 1.00 82.44 173 LEU A N 1
ATOM 1449 C CA . LEU A 1 173 ? 77.224 15.669 2.608 1.00 82.44 173 LEU A CA 1
ATOM 1450 C C . LEU A 1 173 ? 75.960 16.131 3.351 1.00 82.44 173 LEU A C 1
ATOM 1452 O O . LEU A 1 173 ? 74.870 16.205 2.763 1.00 82.44 173 LEU A O 1
ATOM 1456 N N . SER A 1 174 ? 76.108 16.522 4.619 1.00 80.62 174 SER A N 1
ATOM 1457 C CA . SER A 1 174 ? 75.020 17.028 5.468 1.00 80.62 174 SER A CA 1
ATOM 1458 C C . SER A 1 174 ? 75.345 18.390 6.073 1.00 80.62 174 SER A C 1
ATOM 1460 O O . SER A 1 174 ? 76.473 18.643 6.466 1.00 80.62 174 SER A O 1
ATOM 1462 N N . ARG A 1 175 ? 74.338 19.264 6.169 1.00 82.31 175 ARG A N 1
ATOM 1463 C CA . ARG A 1 175 ? 74.471 20.597 6.775 1.00 82.31 175 ARG A CA 1
ATOM 1464 C C . ARG A 1 175 ? 74.360 20.541 8.297 1.00 82.31 175 ARG A C 1
ATOM 1466 O O . ARG A 1 175 ? 73.550 19.762 8.803 1.00 82.31 175 ARG A O 1
ATOM 1473 N N . ASN A 1 176 ? 75.093 21.413 8.992 1.00 78.19 176 ASN A N 1
ATOM 1474 C CA . ASN A 1 176 ? 75.029 21.553 10.444 1.00 78.19 176 ASN A CA 1
ATOM 1475 C C . ASN A 1 176 ? 73.574 21.821 10.909 1.00 78.19 176 ASN A C 1
ATOM 1477 O O . ASN A 1 176 ? 72.941 22.777 10.434 1.00 78.19 176 ASN A O 1
ATOM 1481 N N . PRO A 1 177 ? 73.023 20.998 11.825 1.00 71.88 177 PRO A N 1
ATOM 1482 C CA . PRO A 1 177 ? 71.641 21.105 12.289 1.00 71.88 177 PRO A CA 1
ATOM 1483 C C . PRO A 1 177 ? 71.252 22.476 12.859 1.00 71.88 177 PRO A C 1
ATOM 1485 O O . PRO A 1 177 ? 70.107 22.896 12.678 1.00 71.88 177 PRO A O 1
ATOM 1488 N N . GLU A 1 178 ? 72.168 23.194 13.515 1.00 71.38 178 GLU A N 1
ATOM 1489 C CA . GLU A 1 178 ? 71.856 24.489 14.138 1.00 71.38 178 GLU A CA 1
ATOM 1490 C C . GLU A 1 178 ? 71.665 25.609 13.109 1.00 71.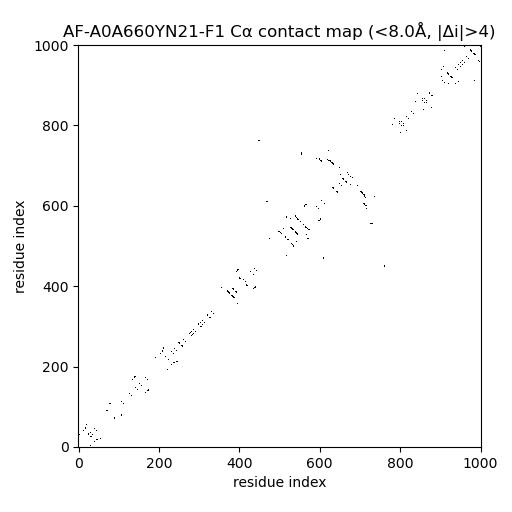38 178 GLU A C 1
ATOM 1492 O O . GLU A 1 178 ? 70.735 26.411 13.219 1.00 71.38 178 GLU A O 1
ATOM 1497 N N . ILE A 1 179 ? 72.467 25.602 12.042 1.00 72.75 179 ILE A N 1
ATOM 1498 C CA . ILE A 1 179 ? 72.352 26.551 10.925 1.00 72.75 179 ILE A CA 1
ATOM 1499 C C . ILE A 1 179 ? 71.035 26.321 10.178 1.00 72.75 179 ILE A C 1
ATOM 1501 O O . ILE A 1 179 ? 70.331 27.266 9.813 1.00 72.75 179 ILE A O 1
ATOM 1505 N N . ILE A 1 180 ? 70.659 25.051 9.996 1.00 63.25 180 ILE A N 1
ATOM 1506 C CA . ILE A 1 180 ? 69.359 24.681 9.429 1.00 63.25 180 ILE A CA 1
ATOM 1507 C C . ILE A 1 180 ? 68.231 25.210 10.328 1.00 63.25 180 ILE A C 1
ATOM 1509 O O . ILE A 1 180 ? 67.285 25.811 9.824 1.00 63.25 180 ILE A O 1
ATOM 1513 N N . LYS A 1 181 ? 68.341 25.050 11.654 1.00 64.38 181 LYS A N 1
ATOM 1514 C CA . LYS A 1 181 ? 67.337 25.516 12.625 1.00 64.38 181 LYS A CA 1
ATOM 1515 C C . LYS A 1 181 ? 67.142 27.038 12.574 1.00 64.38 181 LYS A C 1
ATOM 1517 O O . LYS A 1 181 ? 66.000 27.493 12.589 1.00 64.38 181 LYS A O 1
ATOM 1522 N N . GLN A 1 182 ? 68.216 27.817 12.440 1.00 65.69 182 GLN A N 1
ATOM 1523 C CA . GLN A 1 182 ? 68.136 29.277 12.294 1.00 65.69 182 GLN A CA 1
ATOM 1524 C C . GLN A 1 182 ? 67.496 29.710 10.962 1.00 65.69 182 GLN A C 1
ATOM 1526 O O . GLN A 1 182 ? 66.623 30.579 10.950 1.00 65.69 182 GLN A O 1
ATOM 1531 N N . GLU A 1 183 ? 67.832 29.060 9.840 1.00 66.19 183 GLU A N 1
ATOM 1532 C CA . GLU A 1 183 ? 67.168 29.313 8.547 1.00 66.19 183 GLU A CA 1
ATOM 1533 C C . GLU A 1 183 ? 65.672 28.974 8.574 1.00 66.19 183 GLU A C 1
ATOM 1535 O O . GLU A 1 183 ? 64.862 29.619 7.904 1.00 66.19 183 GLU A O 1
ATOM 1540 N N . MET A 1 184 ? 65.295 27.963 9.358 1.00 56.22 184 MET A N 1
ATOM 1541 C CA . MET A 1 184 ? 63.913 27.512 9.503 1.00 56.22 184 MET A CA 1
ATOM 1542 C C . MET A 1 184 ? 63.047 28.460 10.336 1.00 56.22 184 MET A C 1
ATOM 1544 O O . MET A 1 184 ? 61.854 28.564 10.059 1.00 56.22 184 MET A O 1
ATOM 1548 N N . ILE A 1 185 ? 63.622 29.165 11.316 1.00 59.50 185 ILE A N 1
ATOM 1549 C CA . ILE A 1 185 ? 62.904 30.182 12.103 1.00 59.50 185 ILE A CA 1
ATOM 1550 C C . ILE A 1 185 ? 62.594 31.408 11.232 1.00 59.50 185 ILE A C 1
ATOM 1552 O O . ILE A 1 185 ? 61.486 31.942 11.282 1.00 59.50 185 ILE A O 1
ATOM 1556 N N . ASN A 1 186 ? 63.527 31.798 10.361 1.00 55.47 186 ASN A N 1
ATOM 1557 C CA . ASN A 1 186 ? 63.365 32.963 9.486 1.00 55.47 186 ASN A CA 1
ATOM 1558 C C . ASN A 1 186 ? 62.510 32.668 8.232 1.00 55.47 186 ASN A C 1
ATOM 1560 O O . ASN A 1 186 ? 61.918 33.574 7.644 1.00 55.47 186 ASN A O 1
ATOM 1564 N N . GLY A 1 187 ? 62.401 31.400 7.816 1.00 47.53 187 GLY A N 1
ATOM 1565 C CA . GLY A 1 187 ? 61.653 30.970 6.632 1.00 47.53 187 GLY A CA 1
ATOM 1566 C C . GLY A 1 187 ? 60.242 30.459 6.935 1.00 47.53 187 GLY A C 1
ATOM 1567 O O . GLY A 1 187 ? 60.020 29.254 7.033 1.00 47.53 187 GLY A O 1
ATOM 1568 N N . SER A 1 188 ? 59.248 31.348 7.005 1.00 48.16 188 SER A N 1
ATOM 1569 C CA . SER A 1 188 ? 57.836 30.965 7.181 1.00 48.16 188 SER A CA 1
ATOM 1570 C C . SER A 1 188 ? 57.317 30.054 6.047 1.00 48.16 188 SER A C 1
ATOM 1572 O O . SER A 1 188 ? 56.984 30.491 4.946 1.00 48.16 188 SER A O 1
ATOM 1574 N N . SER A 1 189 ? 57.226 28.742 6.286 1.00 43.78 189 SER A N 1
ATOM 1575 C CA . SER A 1 189 ? 56.520 27.796 5.406 1.00 43.78 189 SER A CA 1
ATOM 1576 C C . SER A 1 189 ? 56.101 26.533 6.166 1.00 43.78 189 SER A C 1
ATOM 1578 O O . SER A 1 189 ? 56.939 25.773 6.635 1.00 43.78 189 SER A O 1
ATOM 1580 N N . ARG A 1 190 ? 54.783 26.284 6.220 1.00 45.59 190 ARG A N 1
ATOM 1581 C CA . ARG A 1 190 ? 54.036 25.164 6.854 1.00 45.59 190 ARG A CA 1
ATOM 1582 C C . ARG A 1 190 ? 54.466 23.720 6.485 1.00 45.59 190 ARG A C 1
ATOM 1584 O O . ARG A 1 190 ? 53.726 22.781 6.750 1.00 45.59 190 ARG A O 1
ATOM 1591 N N . ALA A 1 191 ? 55.623 23.505 5.867 1.00 43.16 191 ALA A N 1
ATOM 1592 C CA . ALA A 1 191 ? 56.049 22.213 5.330 1.00 43.16 191 ALA A CA 1
ATOM 1593 C C . ALA A 1 191 ? 56.624 21.231 6.375 1.00 43.16 191 ALA A C 1
ATOM 1595 O O . ALA A 1 191 ? 56.869 20.078 6.027 1.00 43.16 191 ALA A O 1
ATOM 1596 N N . HIS A 1 192 ? 56.851 21.642 7.632 1.00 43.81 192 HIS A N 1
ATOM 1597 C CA . HIS A 1 192 ? 57.567 20.812 8.618 1.00 43.81 192 HIS A CA 1
ATOM 1598 C C . HIS A 1 192 ? 56.728 20.167 9.736 1.00 43.81 192 HIS A C 1
ATOM 1600 O O . HIS A 1 192 ? 57.293 19.490 10.585 1.00 43.81 192 HIS A O 1
ATOM 1606 N N . CYS A 1 193 ? 55.391 20.240 9.683 1.00 47.81 193 CYS A N 1
ATOM 1607 C CA . CYS A 1 193 ? 54.524 19.342 10.469 1.00 47.81 193 CYS A CA 1
ATOM 1608 C C . CYS A 1 193 ? 54.165 18.054 9.685 1.00 47.81 193 CYS A C 1
ATOM 1610 O O . CYS A 1 193 ? 53.171 17.399 9.964 1.00 47.81 193 CYS A O 1
ATOM 1612 N N . GLU A 1 194 ? 54.932 17.646 8.663 1.00 50.28 194 GLU A N 1
ATOM 1613 C CA . GLU A 1 194 ? 54.644 16.417 7.887 1.00 50.28 194 GLU A CA 1
ATOM 1614 C C . GLU A 1 194 ? 55.625 15.255 8.147 1.00 50.28 194 GLU A C 1
ATOM 1616 O O . GLU A 1 194 ? 55.302 14.113 7.821 1.00 50.28 194 GLU A O 1
ATOM 1621 N N . THR A 1 195 ? 56.793 15.496 8.754 1.00 54.41 195 THR A N 1
ATOM 1622 C CA . THR A 1 195 ? 57.903 14.520 8.758 1.00 54.41 195 THR A CA 1
ATOM 1623 C C . THR A 1 195 ? 58.197 13.833 10.093 1.00 54.41 195 THR A C 1
ATOM 1625 O O . THR A 1 195 ? 58.617 12.678 10.066 1.00 54.41 195 THR A O 1
ATOM 1628 N N . GLN A 1 196 ? 57.949 14.464 11.243 1.00 64.12 196 GLN A N 1
ATOM 1629 C CA . GLN A 1 196 ? 58.164 13.840 12.560 1.00 64.12 196 GLN A CA 1
ATOM 1630 C C . GLN A 1 196 ? 56.828 13.442 13.192 1.00 64.12 196 GLN A C 1
ATOM 1632 O O . GLN A 1 196 ? 55.949 14.291 13.305 1.00 64.12 196 GLN A O 1
ATOM 1637 N N . TRP A 1 197 ? 56.672 12.163 13.549 1.00 79.00 197 TRP A N 1
ATOM 1638 C CA . TRP A 1 197 ? 55.508 11.594 14.245 1.00 79.00 197 TRP A CA 1
ATOM 1639 C C . TRP A 1 197 ? 55.907 11.258 15.679 1.00 79.00 197 TRP A C 1
ATOM 1641 O O . TRP A 1 197 ? 56.956 10.651 15.887 1.00 79.00 197 TRP A O 1
ATOM 1651 N N . THR A 1 198 ? 55.088 11.650 16.649 1.00 83.50 198 THR A N 1
ATOM 1652 C CA . THR A 1 198 ? 55.304 11.334 18.067 1.00 83.50 198 THR A CA 1
ATOM 1653 C C . THR A 1 198 ? 54.703 9.976 18.436 1.00 83.50 198 THR A C 1
ATOM 1655 O O . THR A 1 198 ? 53.750 9.511 17.810 1.00 83.50 198 THR A O 1
ATOM 1658 N N . GLU A 1 199 ? 55.200 9.350 19.505 1.00 79.25 199 GLU A N 1
ATOM 1659 C CA . GLU A 1 199 ? 54.654 8.078 20.008 1.00 79.25 199 GLU A CA 1
ATOM 1660 C C . GLU A 1 199 ? 53.174 8.187 20.406 1.00 79.25 199 GLU A C 1
ATOM 1662 O O . GLU A 1 199 ? 52.386 7.267 20.179 1.00 79.25 199 GLU A O 1
ATOM 1667 N N . LYS A 1 200 ? 52.766 9.354 20.924 1.00 81.25 200 LYS A N 1
ATOM 1668 C CA . LYS A 1 200 ? 51.364 9.659 21.240 1.00 81.25 200 LYS A CA 1
ATOM 1669 C C . LYS A 1 200 ? 50.491 9.672 19.982 1.00 81.25 200 LYS A C 1
ATOM 1671 O O . LYS A 1 200 ? 49.386 9.131 20.001 1.00 81.25 200 LYS A O 1
ATOM 1676 N N . GLU A 1 201 ? 50.981 10.251 18.886 1.00 85.19 201 GLU A N 1
ATOM 1677 C CA . GLU A 1 201 ? 50.274 10.262 17.600 1.00 85.19 201 GLU A CA 1
ATOM 1678 C C . GLU A 1 201 ? 50.177 8.862 16.988 1.00 85.19 201 GLU A C 1
ATOM 1680 O O . GLU A 1 201 ? 49.124 8.505 16.461 1.00 85.19 201 GLU A O 1
ATOM 1685 N N . ASP A 1 202 ? 51.227 8.047 17.093 1.00 88.38 202 ASP A N 1
ATOM 1686 C CA . ASP A 1 202 ? 51.199 6.661 16.621 1.00 88.38 202 ASP A CA 1
ATOM 1687 C C . ASP A 1 202 ? 50.223 5.798 17.431 1.00 88.38 202 ASP A C 1
ATOM 1689 O O . ASP A 1 202 ? 49.469 5.011 16.851 1.00 88.38 202 ASP A O 1
ATOM 1693 N N . HIS A 1 203 ? 50.189 5.960 18.757 1.00 88.06 203 HIS A N 1
ATOM 1694 C CA . HIS A 1 203 ? 49.230 5.272 19.623 1.00 88.06 203 HIS A CA 1
ATOM 1695 C C . HIS A 1 203 ? 47.786 5.668 19.280 1.00 88.06 203 HIS A C 1
ATOM 1697 O O . HIS A 1 203 ? 46.915 4.812 19.101 1.00 88.06 203 HIS A O 1
ATOM 1703 N N . LEU A 1 204 ? 47.538 6.967 19.100 1.00 88.19 204 LEU A N 1
ATOM 1704 C CA . LEU A 1 204 ? 46.239 7.486 18.682 1.00 88.19 204 LEU A CA 1
ATOM 1705 C C . LEU A 1 204 ? 45.833 6.959 17.296 1.00 88.19 204 LEU A C 1
ATOM 1707 O O . LEU A 1 204 ? 44.676 6.599 17.071 1.00 88.19 204 LEU A O 1
ATOM 1711 N N . LEU A 1 205 ? 46.787 6.867 16.367 1.00 90.12 205 LEU A N 1
ATOM 1712 C CA . LEU A 1 205 ? 46.547 6.364 15.020 1.00 90.12 205 LEU A CA 1
ATOM 1713 C C . LEU A 1 205 ? 46.194 4.871 15.031 1.00 90.12 205 LEU A C 1
ATOM 1715 O O . LEU A 1 205 ? 45.254 4.476 14.341 1.00 90.12 205 LEU A O 1
ATOM 1719 N N . LYS A 1 206 ? 46.871 4.054 15.849 1.00 89.75 206 LYS A N 1
ATOM 1720 C CA . LYS A 1 206 ? 46.539 2.629 16.044 1.00 89.75 206 LYS A CA 1
ATOM 1721 C C . LYS A 1 206 ? 45.114 2.435 16.566 1.00 89.75 206 LYS A C 1
ATOM 1723 O O . LYS A 1 206 ? 44.413 1.547 16.087 1.00 89.75 206 LYS A O 1
ATOM 1728 N N . LEU A 1 207 ? 44.669 3.293 17.485 1.00 87.06 207 LEU A N 1
ATOM 1729 C CA . LEU A 1 207 ? 43.330 3.225 18.072 1.00 87.06 207 LEU A CA 1
ATOM 1730 C C . LEU A 1 207 ? 42.230 3.651 17.085 1.00 87.06 207 LEU A C 1
ATOM 1732 O O . LEU A 1 207 ? 41.189 3.003 16.977 1.00 87.06 207 LEU A O 1
ATOM 1736 N N . ILE A 1 208 ? 42.445 4.754 16.362 1.00 89.56 208 ILE A N 1
ATOM 1737 C CA . ILE A 1 208 ? 41.384 5.407 15.583 1.00 89.56 208 ILE A CA 1
ATOM 1738 C C . ILE A 1 208 ? 41.329 4.898 14.137 1.00 89.56 208 ILE A C 1
ATOM 1740 O O . ILE A 1 208 ? 40.241 4.800 13.570 1.00 89.56 208 ILE A O 1
ATOM 1744 N N . TYR A 1 209 ? 42.457 4.564 13.508 1.00 90.00 209 TYR A N 1
ATOM 1745 C CA . TYR A 1 209 ? 42.507 4.325 12.062 1.00 90.00 209 TYR A CA 1
ATOM 1746 C C . TYR A 1 209 ? 41.644 3.148 11.560 1.00 90.00 209 TYR A C 1
ATOM 1748 O O . TYR A 1 209 ? 40.950 3.357 10.563 1.00 90.00 209 TYR A O 1
ATOM 1756 N N . PRO A 1 210 ? 41.610 1.954 12.196 1.00 88.00 210 PRO A N 1
ATOM 1757 C CA . PRO A 1 210 ? 40.927 0.778 11.633 1.00 88.00 210 PRO A CA 1
ATOM 1758 C C . PRO A 1 210 ? 39.401 0.906 11.515 1.00 88.00 210 PRO A C 1
ATOM 1760 O O . PRO A 1 210 ? 38.812 0.428 10.541 1.00 88.00 210 PRO A O 1
ATOM 1763 N N . ASN A 1 211 ? 38.776 1.585 12.485 1.00 85.62 211 ASN A N 1
ATOM 1764 C CA . ASN A 1 211 ? 37.325 1.568 12.702 1.00 85.62 211 ASN A CA 1
ATOM 1765 C C . ASN A 1 211 ? 36.624 2.905 12.414 1.00 85.62 211 ASN A C 1
ATOM 1767 O O . ASN A 1 211 ? 35.409 2.997 12.581 1.00 85.62 211 ASN A O 1
ATOM 1771 N N . ASN A 1 212 ? 37.345 3.938 11.963 1.00 86.94 212 ASN A N 1
ATOM 1772 C CA . ASN A 1 212 ? 36.775 5.276 11.770 1.00 86.94 212 ASN A CA 1
ATOM 1773 C C . ASN A 1 212 ? 36.809 5.772 10.317 1.00 86.94 212 ASN A C 1
ATOM 1775 O O . ASN A 1 212 ? 37.598 5.330 9.474 1.00 86.94 212 ASN A O 1
ATOM 1779 N N . SER A 1 213 ? 35.923 6.726 10.010 1.00 87.81 213 SER A N 1
ATOM 1780 C CA . SER A 1 213 ? 35.834 7.326 8.677 1.00 87.81 213 SER A CA 1
ATOM 1781 C C . SER A 1 213 ? 37.011 8.266 8.407 1.00 87.81 213 SER A C 1
ATOM 1783 O O . SER A 1 213 ? 37.623 8.806 9.330 1.00 87.81 213 SER A O 1
ATOM 1785 N N . LYS A 1 214 ? 37.314 8.531 7.128 1.00 88.00 214 LYS A N 1
ATOM 1786 C CA . LYS A 1 214 ? 38.359 9.501 6.745 1.00 88.00 214 LYS A CA 1
ATOM 1787 C C . LYS A 1 214 ? 38.168 10.854 7.442 1.00 88.00 214 LYS A C 1
ATOM 1789 O O . LYS A 1 214 ? 39.147 11.504 7.791 1.00 88.00 214 LYS A O 1
ATOM 1794 N N . LYS A 1 215 ? 36.916 11.289 7.601 1.00 85.19 215 LYS A N 1
ATOM 1795 C CA . LYS A 1 215 ? 36.589 12.580 8.209 1.00 85.19 215 LYS A CA 1
ATOM 1796 C C . LYS A 1 215 ? 36.955 12.598 9.693 1.00 85.19 215 LYS A C 1
ATOM 1798 O O . LYS A 1 215 ? 37.608 13.539 10.122 1.00 85.19 215 LYS A O 1
ATOM 1803 N N . ASP A 1 216 ? 36.594 11.546 10.419 1.00 86.75 216 ASP A N 1
ATOM 1804 C CA . ASP A 1 216 ? 36.815 11.449 11.866 1.00 86.75 216 ASP A CA 1
ATOM 1805 C C . ASP A 1 216 ? 38.307 11.284 12.182 1.00 86.75 216 ASP A C 1
ATOM 1807 O O . ASP A 1 216 ? 38.827 11.934 13.084 1.00 86.75 216 ASP A O 1
ATOM 1811 N N . ILE A 1 217 ? 39.027 10.512 11.359 1.00 89.19 217 ILE A N 1
ATOM 1812 C CA . ILE A 1 217 ? 40.488 10.394 11.448 1.00 89.19 217 ILE A CA 1
ATOM 1813 C C . ILE A 1 217 ? 41.150 11.760 11.222 1.00 89.19 217 ILE A C 1
ATOM 1815 O O . ILE A 1 217 ? 42.013 12.159 11.994 1.00 89.19 217 ILE A O 1
ATOM 1819 N N . CYS A 1 218 ? 40.740 12.510 10.193 1.00 86.94 218 CYS A N 1
ATOM 1820 C CA . CYS A 1 218 ? 41.279 13.852 9.961 1.00 86.94 218 CYS A CA 1
ATOM 1821 C C . CYS A 1 218 ? 40.944 14.834 11.095 1.00 86.94 218 CYS A C 1
ATOM 1823 O O . CYS A 1 218 ? 41.740 15.725 11.364 1.00 86.94 218 CYS A O 1
ATOM 1825 N N . SER A 1 219 ? 39.801 14.682 11.768 1.00 86.31 219 SER A N 1
ATOM 1826 C CA . SER A 1 219 ? 39.454 15.501 12.935 1.00 86.31 219 SER A CA 1
ATOM 1827 C C . SER A 1 219 ? 40.342 15.221 14.150 1.00 86.31 219 SER A C 1
ATOM 1829 O O . SER A 1 219 ? 40.588 16.141 14.921 1.00 86.31 219 SER A O 1
ATOM 1831 N N . GLY A 1 220 ? 40.850 13.992 14.302 1.00 83.06 220 GLY A N 1
ATOM 1832 C CA . GLY A 1 220 ? 41.801 13.630 15.361 1.00 83.06 220 GLY A CA 1
ATOM 1833 C C . GLY A 1 220 ? 43.233 14.130 15.131 1.00 83.06 220 GLY A C 1
ATOM 1834 O O . GLY A 1 220 ? 44.011 14.180 16.075 1.00 83.06 220 GLY A O 1
ATOM 1835 N N . PHE A 1 221 ? 43.573 14.532 13.902 1.00 86.06 221 PHE A N 1
ATOM 1836 C CA . PHE A 1 221 ? 44.895 15.049 13.532 1.00 86.06 221 PHE A CA 1
ATOM 1837 C C . PHE A 1 221 ? 44.764 16.363 12.736 1.00 86.06 221 PHE A C 1
ATOM 1839 O O . PHE A 1 221 ? 45.047 16.384 11.535 1.00 86.06 221 PHE A O 1
ATOM 1846 N N . PRO A 1 222 ? 44.323 17.467 13.370 1.00 77.00 222 PRO A N 1
ATOM 1847 C CA . PRO A 1 222 ? 44.024 18.728 12.680 1.00 77.00 222 PRO A CA 1
ATOM 1848 C C . PRO A 1 222 ? 45.251 19.374 12.021 1.00 77.00 222 PRO A C 1
ATOM 1850 O O . PRO A 1 222 ? 45.110 20.103 11.040 1.00 77.00 222 PRO A O 1
ATOM 1853 N N . GLU A 1 223 ? 46.450 19.078 12.522 1.00 77.75 223 GLU A N 1
ATOM 1854 C CA . GLU A 1 223 ? 47.716 19.589 11.986 1.00 77.75 223 GLU A CA 1
ATOM 1855 C C . GLU A 1 223 ? 48.305 18.712 10.868 1.00 77.75 223 GLU A C 1
ATOM 1857 O O . GLU A 1 223 ? 49.276 19.105 10.221 1.00 77.75 223 GLU A O 1
ATOM 1862 N N . ARG A 1 224 ? 47.713 17.538 10.590 1.00 80.19 224 ARG A N 1
ATOM 1863 C CA . ARG A 1 224 ? 48.222 16.578 9.598 1.00 80.19 224 ARG A CA 1
ATOM 1864 C C . ARG A 1 224 ? 47.294 16.464 8.393 1.00 80.19 224 ARG A C 1
ATOM 1866 O O . ARG A 1 224 ? 46.068 16.441 8.490 1.00 80.19 224 ARG A O 1
ATOM 1873 N N . THR A 1 225 ? 47.879 16.298 7.210 1.00 82.62 225 THR A N 1
ATOM 1874 C CA . THR A 1 225 ? 47.101 16.012 6.000 1.00 82.62 225 THR A CA 1
ATOM 1875 C C . THR A 1 225 ? 46.662 14.545 5.961 1.00 8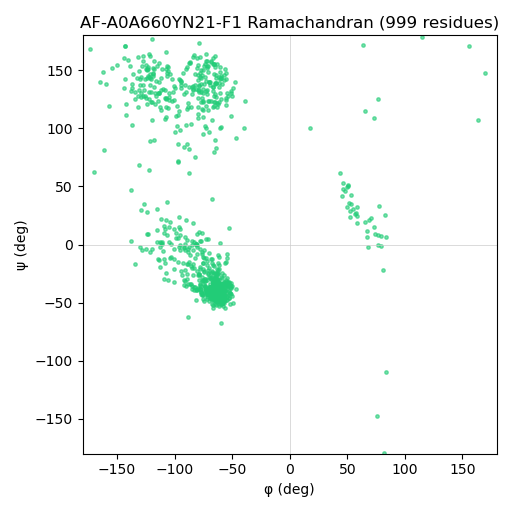2.62 225 THR A C 1
ATOM 1877 O O . THR A 1 225 ? 47.370 13.648 6.416 1.00 82.62 225 THR A O 1
ATOM 1880 N N . TRP A 1 226 ? 45.517 14.252 5.326 1.00 86.62 226 TRP A N 1
ATOM 1881 C CA . TRP A 1 226 ? 45.066 12.862 5.107 1.00 86.62 226 TRP A CA 1
ATOM 1882 C C . TRP A 1 226 ? 46.133 11.984 4.440 1.00 86.62 226 TRP A C 1
ATOM 1884 O O . TRP A 1 226 ? 46.204 10.782 4.686 1.00 86.62 226 TRP A O 1
ATOM 1894 N N . LYS A 1 227 ? 46.946 12.585 3.565 1.00 83.38 227 LYS A N 1
ATOM 1895 C CA . LYS A 1 227 ? 48.032 11.893 2.880 1.00 83.38 227 LYS A CA 1
ATOM 1896 C C . LYS A 1 227 ? 49.097 11.434 3.881 1.00 83.38 227 LYS A C 1
ATOM 1898 O O . LYS A 1 227 ? 49.394 10.245 3.896 1.00 83.38 227 LYS A O 1
ATOM 1903 N N . ALA A 1 228 ? 49.576 12.333 4.744 1.00 84.56 228 ALA A N 1
ATOM 1904 C CA . ALA A 1 228 ? 50.559 12.014 5.777 1.00 84.56 228 ALA A CA 1
ATOM 1905 C C . ALA A 1 228 ? 50.041 10.939 6.748 1.00 84.56 228 ALA A C 1
ATOM 1907 O O . ALA A 1 228 ? 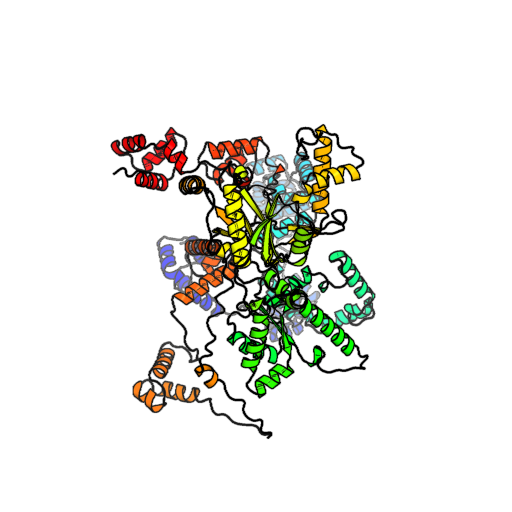50.731 9.954 7.002 1.00 84.56 228 ALA A O 1
ATOM 1908 N N . ILE A 1 229 ? 48.793 11.071 7.215 1.00 88.94 229 ILE A N 1
ATOM 1909 C CA . ILE A 1 229 ? 48.155 10.100 8.120 1.00 88.94 229 ILE A CA 1
ATOM 1910 C C . ILE A 1 229 ? 48.075 8.711 7.477 1.00 88.94 229 ILE A C 1
ATOM 1912 O O . ILE A 1 229 ? 48.438 7.708 8.087 1.00 88.94 229 ILE A O 1
ATOM 1916 N N . ARG A 1 230 ? 47.628 8.642 6.217 1.00 89.12 230 ARG A N 1
ATOM 1917 C CA . ARG A 1 230 ? 47.533 7.381 5.475 1.00 89.12 230 ARG A CA 1
ATOM 1918 C C . ARG A 1 230 ? 48.906 6.746 5.255 1.00 89.12 230 ARG A C 1
ATOM 1920 O O . ARG A 1 230 ? 49.027 5.532 5.369 1.00 89.12 230 ARG A O 1
ATOM 1927 N N . GLU A 1 231 ? 49.915 7.540 4.910 1.00 87.25 231 GLU A N 1
ATOM 1928 C CA . GLU A 1 231 ? 51.283 7.051 4.707 1.00 87.25 231 GLU A CA 1
ATOM 1929 C C . GLU A 1 231 ? 51.890 6.517 6.011 1.00 87.25 231 GLU A C 1
ATOM 1931 O O . GLU A 1 231 ? 52.506 5.451 5.991 1.00 87.25 231 GLU A O 1
ATOM 1936 N N . ARG A 1 232 ? 51.658 7.183 7.153 1.00 90.25 232 ARG A N 1
ATOM 1937 C CA . ARG A 1 232 ? 52.082 6.676 8.468 1.00 90.25 232 ARG A CA 1
ATOM 1938 C C . ARG A 1 232 ? 51.346 5.398 8.855 1.00 90.25 232 ARG A C 1
ATOM 1940 O O . ARG A 1 232 ? 51.990 4.441 9.263 1.00 90.25 232 ARG A O 1
ATOM 1947 N N . ALA A 1 233 ? 50.031 5.339 8.654 1.00 89.38 233 ALA A N 1
ATOM 1948 C CA . ALA A 1 233 ? 49.239 4.147 8.943 1.00 89.38 233 ALA A CA 1
ATOM 1949 C C . ALA A 1 233 ? 49.702 2.927 8.129 1.00 89.38 233 ALA A C 1
ATOM 1951 O O . ALA A 1 233 ? 49.801 1.837 8.679 1.00 89.38 233 ALA A O 1
ATOM 1952 N N . ILE A 1 234 ? 50.058 3.117 6.850 1.00 88.19 234 ILE A N 1
ATOM 1953 C CA . ILE A 1 234 ? 50.651 2.059 6.014 1.00 88.19 234 ILE A CA 1
ATOM 1954 C C . ILE A 1 234 ? 51.988 1.587 6.599 1.00 88.19 234 ILE A C 1
ATOM 1956 O O . ILE A 1 234 ? 52.211 0.384 6.684 1.00 88.19 234 ILE A O 1
ATOM 1960 N N . LYS A 1 235 ? 52.856 2.510 7.039 1.00 89.38 235 LYS A N 1
ATOM 1961 C CA . LYS A 1 235 ? 54.133 2.161 7.689 1.00 89.38 235 LYS A CA 1
ATOM 1962 C C . LYS A 1 235 ? 53.945 1.402 9.008 1.00 89.38 235 LYS A C 1
ATOM 1964 O O . LYS A 1 235 ? 54.780 0.573 9.337 1.00 89.38 235 LYS A O 1
ATOM 1969 N N . LEU A 1 236 ? 52.854 1.659 9.731 1.00 88.38 236 LEU A N 1
ATOM 1970 C CA . LEU A 1 236 ? 52.466 0.937 10.949 1.00 88.38 236 LEU A CA 1
ATOM 1971 C C . LEU A 1 236 ? 51.669 -0.356 10.671 1.00 88.38 236 LEU A C 1
ATOM 1973 O O . LEU A 1 236 ? 51.207 -0.989 11.616 1.00 88.38 236 LEU A O 1
ATOM 1977 N N . GLY A 1 237 ? 51.459 -0.738 9.403 1.00 89.44 237 GLY A N 1
ATOM 1978 C CA . GLY A 1 237 ? 50.712 -1.947 9.026 1.00 89.44 237 GLY A CA 1
ATOM 1979 C C . GLY A 1 237 ? 49.193 -1.862 9.225 1.00 89.44 237 GLY A C 1
ATOM 1980 O O . GLY A 1 237 ? 48.502 -2.877 9.206 1.00 89.44 237 GLY A O 1
ATOM 1981 N N . LEU A 1 238 ? 48.642 -0.662 9.414 1.00 90.44 238 LEU A N 1
ATOM 1982 C CA . LEU A 1 238 ? 47.226 -0.457 9.709 1.00 90.44 238 LEU A CA 1
ATOM 1983 C C . LEU A 1 238 ? 46.387 -0.404 8.425 1.00 90.44 238 LEU A C 1
ATOM 1985 O O . LEU A 1 238 ? 46.701 0.307 7.465 1.00 90.44 238 LEU A O 1
ATOM 1989 N N . SER A 1 239 ? 45.248 -1.097 8.434 1.00 88.44 239 SER A N 1
ATOM 1990 C CA . SER A 1 239 ? 44.270 -1.087 7.343 1.00 88.44 239 SER A CA 1
ATOM 1991 C C . SER A 1 239 ? 42.867 -0.756 7.856 1.00 88.44 239 SER A C 1
ATOM 1993 O O . SER A 1 239 ? 42.576 -0.886 9.042 1.00 88.44 239 SER A O 1
ATOM 1995 N N . ARG A 1 240 ? 42.004 -0.268 6.959 1.00 90.50 240 ARG A N 1
ATOM 1996 C CA . ARG A 1 240 ? 40.601 0.055 7.266 1.00 90.50 240 ARG A CA 1
ATOM 1997 C C . ARG A 1 240 ? 39.691 -1.021 6.709 1.00 90.50 240 ARG A C 1
ATOM 1999 O O . ARG A 1 240 ? 39.959 -1.525 5.616 1.00 90.50 240 ARG A O 1
ATOM 2006 N N . SER A 1 241 ? 38.588 -1.300 7.400 1.00 85.75 241 SER A N 1
ATOM 2007 C CA . SER A 1 241 ? 37.599 -2.258 6.907 1.00 85.75 241 SER A CA 1
ATOM 2008 C C . SER A 1 241 ? 37.024 -1.826 5.550 1.00 85.75 241 SER A C 1
ATOM 2010 O O . SER A 1 241 ? 36.818 -0.638 5.264 1.00 85.75 241 SER A O 1
ATOM 2012 N N . LEU A 1 242 ? 36.764 -2.809 4.684 1.00 83.06 242 LEU A N 1
ATOM 2013 C CA . LEU A 1 242 ? 36.281 -2.571 3.321 1.00 83.06 242 LEU A CA 1
ATOM 2014 C C . LEU A 1 242 ? 34.934 -1.829 3.312 1.00 83.06 242 LEU A C 1
ATOM 2016 O O . LEU A 1 242 ? 34.678 -1.001 2.436 1.00 83.06 242 LEU A O 1
ATOM 2020 N N . GLU A 1 243 ? 34.098 -2.090 4.314 1.00 84.50 243 GLU A N 1
ATOM 2021 C CA . GLU A 1 243 ? 32.801 -1.448 4.499 1.00 84.50 243 GLU A CA 1
ATOM 2022 C C . GLU A 1 243 ? 32.934 0.061 4.749 1.00 84.50 243 GLU A C 1
ATOM 2024 O O . GLU A 1 243 ? 32.315 0.861 4.043 1.00 84.50 243 GLU A O 1
ATOM 2029 N N . ILE A 1 244 ? 33.816 0.477 5.666 1.00 86.25 244 ILE A N 1
ATOM 2030 C CA . ILE A 1 244 ? 34.065 1.898 5.960 1.00 86.25 244 ILE A CA 1
ATOM 2031 C C . ILE A 1 244 ? 34.629 2.608 4.726 1.00 86.25 244 ILE A C 1
ATOM 2033 O O . ILE A 1 244 ? 34.199 3.711 4.380 1.00 86.25 244 ILE A O 1
ATOM 2037 N N . VAL A 1 245 ? 35.553 1.961 4.010 1.00 85.56 245 VAL A N 1
ATOM 2038 C CA . VAL A 1 245 ? 36.142 2.507 2.779 1.00 85.56 245 VAL A CA 1
ATOM 2039 C C . VAL A 1 245 ? 35.087 2.693 1.684 1.00 85.56 245 VAL A C 1
ATOM 2041 O O . VAL A 1 245 ? 35.095 3.712 0.984 1.00 85.56 245 VAL A O 1
ATOM 2044 N N . ASN A 1 246 ? 34.169 1.738 1.530 1.00 85.25 246 ASN A N 1
ATOM 2045 C CA . ASN A 1 246 ? 33.076 1.831 0.565 1.00 85.25 246 ASN A CA 1
ATOM 2046 C C . ASN A 1 246 ? 32.079 2.932 0.942 1.00 85.25 246 ASN A C 1
ATOM 2048 O O . ASN A 1 246 ? 31.677 3.705 0.069 1.00 85.25 246 ASN A O 1
ATOM 2052 N N . ASN A 1 247 ? 31.751 3.066 2.226 1.00 86.38 247 ASN A N 1
ATOM 2053 C CA . ASN A 1 247 ? 30.872 4.117 2.734 1.00 86.38 247 ASN A CA 1
ATOM 2054 C C . ASN A 1 247 ? 31.472 5.518 2.527 1.00 86.38 247 ASN A C 1
ATOM 2056 O O . ASN A 1 247 ? 30.789 6.409 2.017 1.00 86.38 247 ASN A O 1
ATOM 2060 N N . ASP A 1 248 ? 32.765 5.703 2.817 1.00 85.94 248 ASP A N 1
ATOM 2061 C CA . ASP A 1 248 ? 33.497 6.946 2.530 1.00 85.94 248 ASP A CA 1
ATOM 2062 C C . ASP A 1 248 ? 33.471 7.284 1.033 1.00 85.94 248 ASP A C 1
ATOM 2064 O O . ASP A 1 248 ? 33.258 8.437 0.645 1.00 85.94 248 ASP A O 1
ATOM 2068 N N . ARG A 1 249 ? 33.664 6.276 0.171 1.00 83.12 249 ARG A N 1
ATOM 2069 C CA . ARG A 1 249 ? 33.642 6.448 -1.288 1.00 83.12 249 ARG A CA 1
ATOM 2070 C C . ARG A 1 249 ? 32.258 6.865 -1.782 1.00 83.12 249 ARG A C 1
ATOM 2072 O O . ARG A 1 249 ? 32.164 7.805 -2.568 1.00 83.12 249 ARG A O 1
ATOM 2079 N N . GLN A 1 250 ? 31.200 6.192 -1.336 1.00 84.06 250 GLN A N 1
ATOM 2080 C CA . GLN A 1 250 ? 29.826 6.527 -1.715 1.00 84.06 250 GLN A CA 1
ATOM 2081 C C . GLN A 1 250 ? 29.440 7.928 -1.234 1.00 84.06 250 GLN A C 1
ATOM 2083 O O . GLN A 1 250 ? 28.888 8.708 -2.010 1.00 84.06 250 GLN A O 1
ATOM 2088 N N . ARG A 1 251 ? 29.794 8.281 0.009 1.00 83.75 251 ARG A N 1
ATOM 2089 C CA . ARG A 1 251 ? 29.586 9.624 0.564 1.00 83.75 251 ARG A CA 1
ATOM 2090 C C . ARG A 1 251 ? 30.285 10.684 -0.287 1.00 83.75 251 ARG A C 1
ATOM 2092 O O . ARG A 1 251 ? 29.637 11.629 -0.721 1.00 83.75 251 ARG A O 1
ATOM 2099 N N . HIS A 1 252 ? 31.560 10.478 -0.614 1.00 84.62 252 HIS A N 1
ATOM 2100 C CA . HIS A 1 252 ? 32.335 11.395 -1.452 1.00 84.62 252 HIS A CA 1
ATOM 2101 C C . HIS A 1 252 ? 31.740 11.577 -2.858 1.00 84.62 252 HIS A C 1
ATOM 2103 O O . HIS A 1 252 ? 31.667 12.702 -3.356 1.00 84.62 252 HIS A O 1
ATOM 2109 N N . LEU A 1 253 ? 31.311 10.488 -3.508 1.00 84.94 253 LEU A N 1
ATOM 2110 C CA . LEU A 1 253 ? 30.673 10.551 -4.828 1.00 84.94 253 LEU A CA 1
ATOM 2111 C C . LEU A 1 253 ? 29.339 11.307 -4.772 1.00 84.94 253 LEU A C 1
ATOM 2113 O O . LEU A 1 253 ? 29.062 12.132 -5.644 1.00 84.94 253 LEU A O 1
ATOM 2117 N N . LYS A 1 254 ? 28.549 11.087 -3.719 1.00 83.94 254 LYS A N 1
ATOM 2118 C CA . LYS A 1 254 ? 27.267 11.762 -3.519 1.00 83.94 254 LYS A CA 1
ATOM 2119 C C . LYS A 1 254 ? 27.434 13.252 -3.212 1.00 83.94 254 LYS A C 1
ATOM 2121 O O . LYS A 1 254 ? 26.720 14.061 -3.792 1.00 83.94 254 LYS A O 1
ATOM 2126 N N . GLU A 1 255 ? 28.378 13.619 -2.348 1.00 82.00 255 GLU A N 1
ATOM 2127 C CA . GLU A 1 255 ? 28.630 15.011 -1.945 1.00 82.00 255 GLU A CA 1
ATOM 2128 C C . GLU A 1 255 ? 29.216 15.855 -3.083 1.00 82.00 255 GLU A C 1
ATOM 2130 O O . GLU A 1 255 ? 28.767 16.976 -3.307 1.00 82.00 255 GLU A O 1
ATOM 2135 N N . ASN A 1 256 ? 30.186 15.319 -3.831 1.00 81.56 256 ASN A N 1
ATOM 2136 C CA . ASN A 1 256 ? 30.895 16.099 -4.851 1.00 81.56 256 ASN A CA 1
ATOM 2137 C C . ASN A 1 256 ? 30.278 16.002 -6.246 1.00 81.56 256 ASN A C 1
ATOM 2139 O O . ASN A 1 256 ? 30.419 16.929 -7.042 1.00 81.56 256 ASN A O 1
ATOM 2143 N N . LEU A 1 257 ? 29.656 14.867 -6.576 1.00 80.00 257 LEU A N 1
ATOM 2144 C CA . LEU A 1 257 ? 29.191 14.565 -7.933 1.00 80.00 257 LEU A CA 1
ATOM 2145 C C . LEU A 1 257 ? 27.696 14.224 -7.997 1.00 80.00 257 LEU A C 1
ATOM 2147 O O . LEU A 1 257 ? 27.185 14.018 -9.095 1.00 80.00 257 LEU A O 1
ATOM 2151 N N . GLY A 1 258 ? 26.992 14.155 -6.860 1.00 83.44 258 GLY A N 1
ATOM 2152 C CA . GLY A 1 258 ? 25.555 13.867 -6.809 1.00 83.44 258 GLY A CA 1
ATOM 2153 C C . GLY A 1 258 ? 25.167 12.452 -7.251 1.00 83.44 258 GLY A C 1
ATOM 2154 O O . GLY A 1 258 ? 23.988 12.185 -7.462 1.00 83.44 258 GLY A O 1
ATOM 2155 N N . VAL A 1 259 ? 26.134 11.544 -7.408 1.00 80.44 259 VAL A N 1
ATOM 2156 C CA . VAL A 1 259 ? 25.924 10.183 -7.925 1.00 80.44 259 VAL A CA 1
ATOM 2157 C C . VAL A 1 259 ? 26.408 9.137 -6.930 1.00 80.44 259 VAL A C 1
ATOM 2159 O O . VAL A 1 259 ? 27.357 9.366 -6.187 1.00 80.44 259 VAL A O 1
ATOM 2162 N N . ASN A 1 260 ? 25.793 7.956 -6.944 1.00 80.44 260 ASN A N 1
ATOM 2163 C CA . ASN A 1 260 ? 26.198 6.840 -6.081 1.00 80.44 260 ASN A CA 1
ATOM 2164 C C . ASN A 1 260 ? 27.275 5.964 -6.741 1.00 80.44 260 ASN A C 1
ATOM 2166 O O . ASN A 1 260 ? 27.945 5.178 -6.077 1.00 80.44 260 ASN A O 1
ATOM 2170 N N . SER A 1 261 ? 27.445 6.094 -8.058 1.00 81.31 261 SER A N 1
ATOM 2171 C CA . SER A 1 261 ? 28.460 5.384 -8.831 1.00 81.31 261 SER A CA 1
ATOM 2172 C C . SER A 1 261 ? 29.010 6.278 -9.933 1.00 81.31 261 SER A C 1
ATOM 2174 O O . SER A 1 261 ? 28.269 7.006 -10.592 1.00 81.31 261 SER A O 1
ATOM 2176 N N . THR A 1 262 ? 30.313 6.180 -10.187 1.00 81.06 262 THR A N 1
ATOM 2177 C CA . THR A 1 262 ? 30.974 6.895 -11.288 1.00 81.06 262 THR A CA 1
ATOM 2178 C C . THR A 1 262 ? 30.399 6.512 -12.652 1.00 81.06 262 THR A C 1
ATOM 2180 O O . THR A 1 262 ? 30.373 7.349 -13.551 1.00 81.06 262 THR A O 1
ATOM 2183 N N . TRP A 1 263 ? 29.859 5.297 -12.796 1.00 80.44 263 TRP A N 1
ATOM 2184 C CA . TRP A 1 263 ? 29.178 4.837 -14.009 1.00 80.44 263 TRP A CA 1
ATOM 2185 C C . TRP A 1 263 ? 27.874 5.575 -14.306 1.00 80.44 263 TRP A C 1
ATOM 2187 O O . TRP A 1 263 ? 27.406 5.531 -15.439 1.00 80.44 263 TRP A O 1
ATOM 2197 N N . GLN A 1 264 ? 27.282 6.269 -13.330 1.00 81.94 264 GLN A N 1
ATOM 2198 C CA . GLN A 1 264 ? 26.096 7.099 -13.556 1.00 81.94 264 GLN A CA 1
ATOM 2199 C C . GLN A 1 264 ? 26.442 8.415 -14.272 1.00 81.94 264 GLN A C 1
ATOM 2201 O O . GLN A 1 264 ? 25.555 9.050 -14.834 1.00 81.94 264 GLN A O 1
ATOM 2206 N N . LEU A 1 265 ? 27.721 8.808 -14.313 1.00 83.44 265 LEU A N 1
ATOM 2207 C CA . LEU A 1 265 ? 28.169 10.017 -15.000 1.00 83.44 265 LEU A CA 1
ATOM 2208 C C . LEU A 1 265 ? 28.229 9.787 -16.515 1.00 83.44 265 LEU A C 1
ATOM 2210 O O . LEU A 1 265 ? 29.002 8.952 -16.990 1.00 83.44 265 LEU A O 1
ATOM 2214 N N . ASN A 1 266 ? 27.499 10.599 -17.286 1.00 83.31 266 ASN A N 1
ATOM 2215 C CA . ASN A 1 266 ? 27.478 10.514 -18.754 1.00 83.31 266 ASN A CA 1
ATOM 2216 C C . ASN A 1 266 ? 28.885 10.574 -19.366 1.00 83.31 266 ASN A C 1
ATOM 2218 O O . ASN A 1 266 ? 29.218 9.750 -20.207 1.00 83.31 266 ASN A O 1
ATOM 2222 N N . LYS A 1 267 ? 29.769 11.432 -18.840 1.00 86.62 267 LYS A N 1
ATOM 2223 C CA . LYS A 1 267 ? 31.172 11.537 -19.280 1.00 86.62 267 LYS A CA 1
ATOM 2224 C C . LYS A 1 267 ? 31.950 10.217 -19.174 1.00 86.62 267 LYS A C 1
ATOM 2226 O O . LYS A 1 267 ? 32.853 9.971 -19.971 1.00 86.62 267 LYS A O 1
ATOM 2231 N N . VAL A 1 268 ? 31.654 9.388 -18.170 1.00 87.06 268 VAL A N 1
ATOM 2232 C CA . VAL A 1 268 ? 32.301 8.076 -17.989 1.00 87.06 268 VAL A CA 1
ATOM 2233 C C . VAL A 1 268 ? 31.733 7.073 -18.991 1.00 87.06 268 VAL A C 1
ATOM 2235 O O . VAL A 1 268 ? 32.506 6.374 -19.646 1.00 87.06 268 VAL A O 1
ATOM 2238 N N . LYS A 1 269 ? 30.407 7.064 -19.179 1.00 82.88 269 LYS A N 1
ATOM 2239 C CA . LYS A 1 269 ? 29.737 6.225 -20.185 1.00 82.88 269 LYS A CA 1
ATOM 2240 C C . LYS A 1 269 ? 30.212 6.546 -21.603 1.00 82.88 269 LYS A C 1
ATOM 2242 O O . LYS A 1 269 ? 30.589 5.635 -22.331 1.00 82.88 269 LYS A O 1
ATOM 2247 N N . GLU A 1 270 ? 30.266 7.825 -21.965 1.00 86.81 270 GLU A N 1
ATOM 2248 C CA . GLU A 1 270 ? 30.730 8.312 -23.270 1.00 86.81 270 GLU A CA 1
ATOM 2249 C C . GLU A 1 270 ? 32.184 7.918 -23.534 1.00 86.81 270 GLU A C 1
ATOM 2251 O O . GLU A 1 270 ? 32.488 7.374 -24.590 1.00 86.81 270 GLU A O 1
ATOM 2256 N N . LYS A 1 271 ? 33.082 8.100 -22.555 1.00 88.75 271 LYS A N 1
ATOM 2257 C CA . LYS A 1 271 ? 34.480 7.657 -22.680 1.00 88.75 271 LYS A CA 1
ATOM 2258 C C . LYS A 1 271 ? 34.607 6.147 -22.851 1.00 88.75 271 LYS A C 1
ATOM 2260 O O . LYS A 1 271 ? 35.451 5.696 -23.623 1.00 88.75 271 LYS A O 1
ATOM 2265 N N . SER A 1 272 ? 33.802 5.369 -22.128 1.00 88.00 272 SER A N 1
ATOM 2266 C CA . SER A 1 272 ? 33.786 3.913 -22.269 1.00 88.00 272 SER A CA 1
ATOM 2267 C C . SER A 1 272 ? 33.286 3.500 -23.655 1.00 88.00 272 SER A C 1
ATOM 2269 O O . SER A 1 272 ? 33.945 2.691 -24.303 1.00 88.00 272 SER A O 1
ATOM 2271 N N . CYS A 1 273 ? 32.204 4.115 -24.144 1.00 85.44 273 CYS A N 1
ATOM 2272 C CA . CYS A 1 273 ? 31.689 3.890 -25.496 1.00 85.44 273 CYS A CA 1
ATOM 2273 C C . CYS A 1 273 ? 32.733 4.253 -26.554 1.00 85.44 273 CYS A C 1
ATOM 2275 O O . CYS A 1 273 ? 32.989 3.449 -27.440 1.00 85.44 273 CYS A O 1
ATOM 2277 N N . GLN A 1 274 ? 33.388 5.411 -26.426 1.00 87.75 274 GLN A N 1
ATOM 2278 C CA . GLN A 1 274 ? 34.433 5.839 -27.355 1.00 87.75 274 GLN A CA 1
ATOM 2279 C C . GLN A 1 274 ? 35.611 4.863 -27.361 1.00 87.75 274 GLN A C 1
ATOM 2281 O O . GLN A 1 274 ? 36.080 4.474 -28.418 1.00 87.75 274 GLN A O 1
ATOM 2286 N N . THR A 1 275 ? 36.044 4.399 -26.188 1.00 87.94 275 THR A N 1
ATOM 2287 C CA . THR A 1 275 ? 37.137 3.420 -26.093 1.00 87.94 275 THR A CA 1
ATOM 2288 C C . THR A 1 275 ? 36.761 2.090 -26.751 1.00 87.94 275 THR A C 1
ATOM 2290 O O . THR A 1 275 ? 37.615 1.448 -27.357 1.00 87.94 275 THR A O 1
ATOM 2293 N N . ASN A 1 276 ? 35.503 1.654 -26.630 1.00 87.44 276 ASN A N 1
ATOM 2294 C CA . ASN A 1 276 ? 35.030 0.433 -27.283 1.00 87.44 276 ASN A CA 1
ATOM 2295 C C . ASN A 1 276 ? 34.891 0.612 -28.799 1.00 87.44 276 ASN A C 1
ATOM 2297 O O . ASN A 1 276 ? 35.289 -0.288 -29.530 1.00 87.44 276 ASN A O 1
ATOM 2301 N N . LEU A 1 277 ? 34.417 1.772 -29.263 1.00 86.31 277 LEU A N 1
ATOM 2302 C CA . LEU A 1 277 ? 34.378 2.116 -30.685 1.00 86.31 277 LEU A CA 1
ATOM 2303 C C . LEU A 1 277 ? 35.792 2.137 -31.279 1.00 86.31 277 LEU A C 1
ATOM 2305 O O . LEU A 1 277 ? 36.033 1.478 -32.282 1.00 86.31 277 LEU A O 1
ATOM 2309 N N . ASP A 1 278 ? 36.740 2.799 -30.613 1.00 84.69 278 ASP A N 1
ATOM 2310 C CA . ASP A 1 278 ? 38.131 2.910 -31.070 1.00 84.69 278 ASP A CA 1
ATOM 2311 C C . ASP A 1 278 ? 38.843 1.549 -31.128 1.00 84.69 278 ASP A C 1
ATOM 2313 O O . ASP A 1 278 ? 39.691 1.332 -31.989 1.00 84.69 278 ASP A O 1
ATOM 2317 N N . LYS A 1 279 ? 38.548 0.644 -30.183 1.00 85.50 279 LYS A N 1
ATOM 2318 C CA . LYS A 1 279 ? 39.222 -0.662 -30.082 1.00 85.50 279 LYS A CA 1
ATOM 2319 C C . LYS A 1 279 ? 38.532 -1.782 -30.852 1.00 85.50 279 LYS A C 1
ATOM 2321 O O . LYS A 1 279 ? 39.202 -2.737 -31.214 1.00 85.50 279 LYS A O 1
ATOM 2326 N N . ARG A 1 280 ? 37.205 -1.732 -30.987 1.00 82.25 280 ARG A N 1
ATOM 2327 C CA . ARG A 1 280 ? 36.378 -2.872 -31.428 1.00 82.25 280 ARG A CA 1
ATOM 2328 C C . ARG A 1 280 ? 35.286 -2.492 -32.430 1.00 82.25 280 ARG A C 1
ATOM 2330 O O . ARG A 1 280 ? 34.461 -3.338 -32.750 1.00 82.25 280 ARG A O 1
ATOM 2337 N N . GLY A 1 281 ? 35.201 -1.229 -32.857 1.00 85.19 281 GLY A N 1
ATOM 2338 C CA . GLY A 1 281 ? 34.185 -0.744 -33.803 1.00 85.19 281 GLY A CA 1
ATOM 2339 C C . GLY A 1 281 ? 32.745 -0.726 -33.272 1.00 85.19 281 GLY A C 1
ATOM 2340 O O . GLY A 1 281 ? 31.841 -0.271 -33.964 1.00 85.19 281 GLY A O 1
ATOM 2341 N N . VAL A 1 282 ? 32.509 -1.174 -32.035 1.00 87.12 282 VAL A N 1
ATOM 2342 C CA . VAL A 1 282 ? 31.175 -1.304 -31.428 1.00 87.12 282 VAL A CA 1
ATOM 2343 C C . VAL A 1 282 ? 31.081 -0.532 -30.116 1.00 87.12 282 VAL A C 1
ATOM 2345 O O . VAL A 1 282 ? 32.059 -0.389 -29.385 1.00 87.12 282 VAL A O 1
ATOM 2348 N N . LYS A 1 283 ? 29.884 -0.043 -29.772 1.00 83.50 283 LYS A N 1
ATOM 2349 C CA . LYS A 1 283 ? 29.673 0.748 -28.542 1.00 83.50 283 LYS A CA 1
ATOM 2350 C C . LYS A 1 283 ? 29.855 -0.089 -27.275 1.00 83.50 283 LYS A C 1
ATOM 2352 O O . LYS A 1 283 ? 30.398 0.399 -26.279 1.00 83.50 283 LYS A O 1
ATOM 2357 N N . TYR A 1 284 ? 29.428 -1.350 -27.321 1.00 86.06 284 TYR A N 1
ATOM 2358 C CA . TYR A 1 284 ? 29.513 -2.282 -26.200 1.00 86.06 284 TYR A CA 1
ATOM 2359 C C . TYR A 1 284 ? 30.339 -3.514 -26.581 1.00 86.06 284 TYR A C 1
ATOM 2361 O O . TYR A 1 284 ? 30.126 -4.057 -27.662 1.00 86.06 284 TYR A O 1
ATOM 2369 N N . PRO A 1 285 ? 31.243 -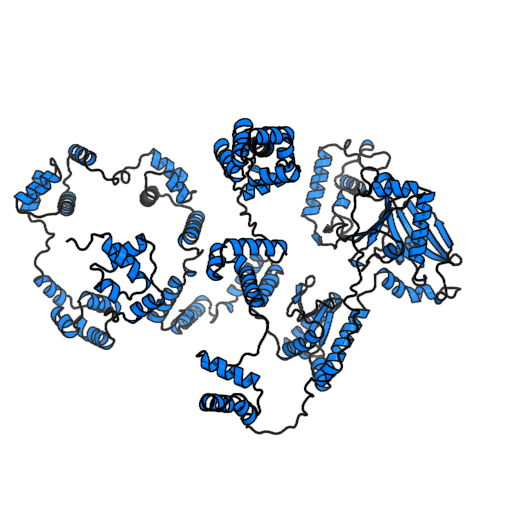4.013 -25.712 1.00 84.38 285 PRO A N 1
ATOM 2370 C CA . PRO A 1 285 ? 32.106 -5.148 -26.047 1.00 84.38 285 PRO A CA 1
ATOM 2371 C C . PRO A 1 285 ? 31.323 -6.400 -26.442 1.00 84.38 285 PRO A C 1
ATOM 2373 O O . PRO A 1 285 ? 31.751 -7.128 -27.322 1.00 84.38 285 PRO A O 1
ATOM 2376 N N . THR A 1 286 ? 30.152 -6.617 -25.844 1.00 83.62 286 THR A N 1
ATOM 2377 C CA . THR A 1 286 ? 29.268 -7.760 -26.116 1.00 83.62 286 THR A CA 1
ATOM 2378 C C . THR A 1 286 ? 28.648 -7.754 -27.515 1.00 83.62 286 THR A C 1
ATOM 2380 O O . THR A 1 286 ? 28.088 -8.763 -27.930 1.00 83.62 286 THR A O 1
ATOM 2383 N N . GLN A 1 287 ? 28.731 -6.643 -28.253 1.00 86.19 287 GLN A N 1
ATOM 2384 C CA . GLN A 1 287 ? 28.283 -6.559 -29.646 1.00 86.19 287 GLN A CA 1
ATOM 2385 C C . GLN A 1 287 ? 29.357 -7.028 -30.637 1.00 86.19 287 GLN A C 1
ATOM 2387 O O . GLN A 1 287 ? 29.011 -7.386 -31.757 1.00 86.19 287 GLN A O 1
ATOM 2392 N N . SER A 1 288 ? 30.632 -7.044 -30.235 1.00 89.06 288 SER A N 1
ATOM 2393 C CA . SER A 1 288 ? 31.747 -7.478 -31.083 1.00 89.06 288 SER A CA 1
ATOM 2394 C C . SER A 1 288 ? 31.695 -8.992 -31.276 1.00 89.06 288 SER A C 1
ATOM 2396 O O . SER A 1 288 ? 31.589 -9.735 -30.298 1.00 89.06 288 SER A O 1
ATOM 2398 N N . SER A 1 289 ? 31.779 -9.442 -32.530 1.00 83.50 289 SER A N 1
ATOM 2399 C CA . SER A 1 289 ? 31.848 -10.861 -32.896 1.00 83.50 289 SER A CA 1
ATOM 2400 C C . SER A 1 289 ? 33.008 -11.566 -32.192 1.00 83.50 289 SER A C 1
ATOM 2402 O O . SER A 1 289 ? 32.777 -12.567 -31.524 1.00 83.50 289 SER A O 1
ATOM 2404 N N . GLU A 1 290 ? 34.205 -10.972 -32.210 1.00 87.69 290 GLU A N 1
ATOM 2405 C CA . GLU A 1 290 ? 35.410 -11.475 -31.529 1.00 87.69 290 GLU A CA 1
ATOM 2406 C C . GLU A 1 290 ? 35.159 -11.767 -30.038 1.00 87.69 290 GLU A C 1
ATOM 2408 O O . GLU A 1 290 ? 35.521 -12.819 -29.508 1.00 87.69 290 GLU A O 1
ATOM 2413 N N . VAL A 1 291 ? 34.493 -10.844 -29.337 1.00 86.38 291 VAL A N 1
ATOM 2414 C CA . VAL A 1 291 ? 34.192 -11.009 -27.908 1.00 86.38 291 VAL A CA 1
ATOM 2415 C C . VAL A 1 291 ? 33.151 -12.106 -27.687 1.00 86.38 291 VAL A C 1
ATOM 2417 O O . VAL A 1 291 ? 33.290 -12.869 -26.732 1.00 86.38 291 VAL A O 1
ATOM 2420 N N . LYS A 1 292 ? 32.128 -12.204 -28.545 1.00 84.44 292 LYS A N 1
ATOM 2421 C CA . LYS A 1 292 ? 31.116 -13.270 -28.466 1.00 84.44 292 LYS A CA 1
ATOM 2422 C C . LYS A 1 292 ? 31.741 -14.648 -28.671 1.00 84.44 292 LYS A C 1
ATOM 2424 O O . LYS A 1 292 ? 31.461 -15.556 -27.896 1.00 84.44 292 LYS A O 1
ATOM 2429 N N . GLU A 1 293 ? 32.616 -14.782 -29.659 1.00 85.88 293 GLU A N 1
ATOM 2430 C CA . GLU A 1 293 ? 33.287 -16.038 -29.995 1.00 85.88 293 GLU A CA 1
ATOM 2431 C C . GLU A 1 293 ? 34.252 -16.475 -28.892 1.00 85.88 293 GLU A C 1
ATOM 2433 O O . GLU A 1 293 ? 34.257 -17.635 -28.481 1.00 85.88 293 GLU A O 1
ATOM 2438 N N . ARG A 1 294 ? 34.998 -15.522 -28.320 1.00 87.31 294 ARG A N 1
ATOM 2439 C CA . ARG A 1 294 ? 35.868 -15.790 -27.172 1.00 87.31 294 ARG A CA 1
ATOM 2440 C C . ARG A 1 294 ? 35.075 -16.238 -25.947 1.00 87.31 294 ARG A C 1
ATOM 2442 O O . ARG A 1 294 ? 35.494 -17.164 -25.264 1.00 87.31 294 ARG A O 1
ATOM 2449 N N . VAL A 1 295 ? 33.930 -15.604 -25.673 1.00 86.00 295 VAL A N 1
ATOM 2450 C CA . VAL A 1 295 ? 33.029 -16.031 -24.590 1.00 86.00 295 VAL A CA 1
ATOM 2451 C C . VAL A 1 295 ? 32.507 -17.442 -24.856 1.00 86.00 295 VAL A C 1
ATOM 2453 O O . VAL A 1 295 ? 32.579 -18.266 -23.951 1.00 86.00 295 VAL A O 1
ATOM 2456 N N . LYS A 1 296 ? 32.054 -17.740 -26.081 1.00 86.31 296 LYS A N 1
ATOM 2457 C CA . LYS A 1 296 ? 31.582 -19.078 -26.463 1.00 86.31 296 LYS A CA 1
ATOM 2458 C C . LYS A 1 296 ? 32.662 -20.140 -26.227 1.00 86.31 296 LYS A C 1
ATOM 2460 O O . LYS A 1 296 ? 32.403 -21.119 -25.536 1.00 86.31 296 LYS A O 1
ATOM 2465 N N . ARG A 1 297 ? 33.892 -19.896 -26.694 1.00 88.38 297 ARG A N 1
ATOM 2466 C CA . ARG A 1 297 ? 35.034 -20.807 -26.510 1.00 88.38 297 ARG A CA 1
ATOM 2467 C C . ARG A 1 297 ? 35.332 -21.077 -25.037 1.00 88.38 297 ARG A C 1
ATOM 2469 O O . ARG A 1 297 ? 35.410 -22.228 -24.638 1.00 88.38 297 ARG A O 1
ATOM 2476 N N . THR A 1 298 ? 35.419 -20.036 -24.209 1.00 87.94 298 THR A N 1
ATOM 2477 C CA . THR A 1 298 ? 35.688 -20.207 -22.770 1.00 87.94 298 THR A CA 1
ATOM 2478 C C . THR A 1 298 ? 34.564 -20.951 -22.043 1.00 87.94 298 THR A C 1
ATOM 2480 O O . THR A 1 298 ? 34.815 -21.657 -21.068 1.00 87.94 298 THR A O 1
ATOM 2483 N N . VAL A 1 299 ? 33.314 -20.771 -22.474 1.00 88.81 299 VAL A N 1
ATOM 2484 C CA . VAL A 1 299 ? 32.153 -21.457 -21.892 1.00 88.81 299 VAL A CA 1
ATOM 2485 C C . VAL A 1 299 ? 32.152 -22.938 -22.280 1.00 88.81 299 VAL A C 1
ATOM 2487 O O . VAL A 1 299 ? 31.980 -23.777 -21.395 1.00 88.81 299 VAL A O 1
ATOM 2490 N N . GLN A 1 300 ? 32.495 -23.249 -23.531 1.00 87.88 300 GLN A N 1
ATOM 2491 C CA . GLN A 1 300 ? 32.706 -24.613 -24.007 1.00 87.88 300 GLN A CA 1
ATOM 2492 C C . GLN A 1 300 ? 33.879 -25.300 -23.283 1.00 87.88 300 GLN A C 1
ATOM 2494 O O . GLN A 1 300 ? 33.712 -26.397 -22.766 1.00 87.88 300 GLN A O 1
ATOM 2499 N N . GLU A 1 301 ? 35.035 -24.638 -23.160 1.00 87.69 301 GLU A N 1
ATOM 2500 C CA . GLU A 1 301 ? 36.226 -25.165 -22.468 1.00 87.69 301 GLU A CA 1
ATOM 2501 C C . GLU A 1 301 ? 35.962 -25.482 -20.988 1.00 87.69 301 GLU A C 1
ATOM 2503 O O . GLU A 1 301 ? 36.451 -26.480 -20.468 1.00 87.69 301 GLU A O 1
ATOM 2508 N N . LYS A 1 302 ? 35.207 -24.628 -20.282 1.00 86.38 302 LYS A N 1
ATOM 2509 C CA . LYS A 1 302 ? 34.987 -24.781 -18.832 1.00 86.38 302 LYS A CA 1
ATOM 2510 C C . LYS A 1 302 ? 33.788 -25.642 -18.461 1.00 86.38 302 LYS A C 1
ATOM 2512 O O . LYS A 1 302 ? 33.779 -26.202 -17.367 1.00 86.38 302 LYS A O 1
ATOM 2517 N N . TYR A 1 303 ? 32.755 -25.671 -19.298 1.00 84.31 303 TYR A N 1
ATOM 2518 C CA . TYR A 1 303 ? 31.466 -26.271 -18.947 1.00 84.31 303 TYR A CA 1
ATOM 2519 C C . TYR A 1 303 ? 30.935 -27.257 -19.993 1.00 84.31 303 TYR A C 1
ATOM 2521 O O . TYR A 1 303 ? 29.873 -27.829 -19.761 1.00 84.31 303 TYR A O 1
ATOM 2529 N N . GLY A 1 304 ? 31.631 -27.456 -21.119 1.00 86.12 304 GLY A N 1
ATOM 2530 C CA . GLY A 1 304 ? 31.249 -28.400 -22.178 1.00 86.12 304 GLY A CA 1
ATOM 2531 C C . GLY A 1 304 ? 29.973 -28.033 -22.942 1.00 86.12 304 GLY A C 1
ATOM 2532 O O . GLY A 1 304 ? 29.494 -28.825 -23.748 1.00 86.12 304 GLY A O 1
ATOM 2533 N N . VAL A 1 305 ? 29.412 -26.851 -22.688 1.00 87.19 305 VAL A N 1
ATOM 2534 C CA . VAL A 1 305 ? 28.159 -26.370 -23.277 1.00 87.19 305 VAL A CA 1
ATOM 2535 C C . VAL A 1 305 ? 28.386 -25.039 -23.972 1.00 87.19 305 VAL A C 1
ATOM 2537 O O . VAL A 1 305 ? 29.207 -24.245 -23.526 1.00 87.19 305 VAL A O 1
ATOM 2540 N N . ASP A 1 306 ? 27.598 -24.756 -25.006 1.00 80.81 306 ASP A N 1
ATOM 2541 C CA . ASP A 1 306 ? 27.668 -23.500 -25.761 1.00 80.81 306 ASP A CA 1
ATOM 2542 C C . ASP A 1 306 ? 27.147 -22.300 -24.952 1.00 80.81 306 ASP A C 1
ATOM 2544 O O . ASP A 1 306 ? 27.522 -21.146 -25.186 1.00 80.81 306 ASP A O 1
ATOM 2548 N N . ASN A 1 307 ? 26.265 -22.562 -23.984 1.00 81.75 307 ASN A N 1
ATOM 2549 C CA . ASN A 1 307 ? 25.689 -21.559 -23.103 1.00 81.75 307 ASN A CA 1
ATOM 2550 C C . ASN A 1 307 ? 25.775 -22.014 -21.645 1.00 81.75 307 ASN A C 1
ATOM 2552 O O . ASN A 1 307 ? 25.277 -23.072 -21.278 1.00 81.75 307 ASN A O 1
ATOM 2556 N N . VAL A 1 308 ? 26.324 -21.154 -20.785 1.00 86.12 308 VAL A N 1
ATOM 2557 C CA . VAL A 1 308 ? 26.488 -21.374 -19.339 1.00 86.12 308 VAL A CA 1
ATOM 2558 C C . VAL A 1 308 ? 25.188 -21.840 -18.669 1.00 86.12 308 VAL A C 1
ATOM 2560 O O . VAL A 1 308 ? 25.219 -22.676 -17.772 1.00 86.12 308 VAL A O 1
ATOM 2563 N N . PHE A 1 309 ? 24.032 -21.345 -19.122 1.00 83.94 309 PHE A N 1
ATOM 2564 C CA . PHE A 1 309 ? 22.726 -21.714 -18.562 1.00 83.94 309 PHE A CA 1
ATOM 2565 C C . PHE A 1 309 ? 22.228 -23.111 -18.968 1.00 83.94 309 PHE A C 1
ATOM 2567 O O . PHE A 1 309 ? 21.253 -23.595 -18.393 1.00 83.94 309 PHE A O 1
ATOM 2574 N N . GLN A 1 310 ? 22.875 -23.771 -19.932 1.00 86.00 310 GLN A N 1
ATOM 2575 C CA . GLN A 1 310 ? 22.582 -25.162 -20.290 1.00 86.00 310 GLN A CA 1
ATOM 2576 C C . GLN A 1 310 ? 23.229 -26.153 -19.316 1.00 86.00 310 GLN A C 1
ATOM 2578 O O . GLN A 1 310 ? 22.672 -27.227 -19.124 1.00 86.00 310 GLN A O 1
ATOM 2583 N N . SER A 1 311 ? 24.334 -25.780 -18.657 1.00 88.88 311 SER A N 1
ATOM 2584 C CA . SER A 1 311 ? 25.044 -26.642 -17.704 1.00 88.88 311 SER A CA 1
ATOM 2585 C C . SER A 1 311 ? 24.164 -27.002 -16.497 1.00 88.88 311 SER A C 1
ATOM 2587 O O . SER A 1 311 ? 23.748 -26.114 -15.745 1.00 88.88 311 SER A O 1
ATOM 2589 N N . GLU A 1 312 ? 23.927 -28.300 -16.268 1.00 86.12 312 GLU A N 1
ATOM 2590 C CA . GLU A 1 312 ? 23.157 -28.820 -15.122 1.00 86.12 312 GLU A CA 1
ATOM 2591 C C . GLU A 1 312 ? 23.682 -28.284 -13.781 1.00 86.12 312 GLU A C 1
ATOM 2593 O O . GLU A 1 312 ? 22.914 -27.744 -12.982 1.00 86.12 312 GLU A O 1
ATOM 2598 N N . LYS A 1 313 ? 25.009 -28.303 -13.589 1.00 87.19 313 LYS A N 1
ATOM 2599 C CA . LYS A 1 313 ? 25.683 -27.809 -12.375 1.00 87.19 313 LYS A CA 1
ATOM 2600 C C . LYS A 1 313 ? 25.328 -26.353 -12.060 1.00 87.19 313 LYS A C 1
ATOM 2602 O O . LYS A 1 313 ? 25.234 -25.950 -10.901 1.00 87.19 313 LYS A O 1
ATOM 2607 N N . ILE A 1 314 ? 25.139 -25.535 -13.095 1.00 87.94 314 ILE A N 1
ATOM 2608 C CA . ILE A 1 314 ? 24.799 -24.118 -12.945 1.00 87.94 314 ILE A CA 1
ATOM 2609 C C . ILE A 1 314 ? 23.303 -23.944 -12.694 1.00 87.94 314 ILE A C 1
ATOM 2611 O O . ILE A 1 314 ? 22.934 -23.134 -11.842 1.00 87.94 314 ILE A O 1
ATOM 2615 N N . LYS A 1 315 ? 22.440 -24.724 -13.357 1.00 86.38 315 LYS A N 1
ATOM 2616 C CA . LYS A 1 315 ? 20.994 -24.729 -13.082 1.00 86.38 315 LYS A CA 1
ATOM 2617 C C . LYS A 1 315 ? 20.699 -25.109 -11.630 1.00 86.38 315 LYS A C 1
ATOM 2619 O O . LYS A 1 315 ? 19.893 -24.439 -10.987 1.00 86.38 315 LYS A O 1
ATOM 2624 N N . GLU A 1 316 ? 21.366 -26.129 -11.094 1.00 88.00 316 GLU A N 1
ATOM 2625 C CA . GLU A 1 316 ? 21.223 -26.539 -9.691 1.00 88.00 316 GLU A CA 1
ATOM 2626 C C . GLU A 1 316 ? 21.699 -25.454 -8.732 1.00 88.00 316 GLU A C 1
ATOM 2628 O O . GLU A 1 316 ? 20.974 -25.086 -7.808 1.00 88.00 316 GLU A O 1
ATOM 2633 N N . LYS A 1 317 ? 22.859 -24.844 -9.001 1.00 90.25 317 LYS A N 1
ATOM 2634 C CA . LYS A 1 317 ? 23.361 -23.735 -8.184 1.00 90.25 317 LYS A CA 1
ATOM 2635 C C . LYS A 1 317 ? 22.413 -22.531 -8.186 1.00 90.25 317 LYS A C 1
ATOM 2637 O O . LYS A 1 317 ? 22.239 -21.892 -7.148 1.00 90.25 317 LYS A O 1
ATOM 2642 N N . ILE A 1 318 ? 21.785 -22.223 -9.325 1.00 88.12 318 ILE A N 1
ATOM 2643 C CA . ILE A 1 318 ? 20.761 -21.171 -9.432 1.00 88.12 318 ILE A CA 1
ATOM 2644 C C . ILE A 1 318 ? 19.538 -21.531 -8.584 1.00 88.12 318 ILE A C 1
ATOM 2646 O O . ILE A 1 318 ? 19.093 -20.694 -7.799 1.00 88.12 318 ILE A O 1
ATOM 2650 N N . LYS A 1 319 ? 19.022 -22.763 -8.697 1.00 87.88 319 LYS A N 1
ATOM 2651 C CA . LYS A 1 319 ? 17.891 -23.241 -7.885 1.00 87.88 319 LYS A CA 1
ATOM 2652 C C . LYS A 1 319 ? 18.203 -23.135 -6.392 1.00 87.88 319 LYS A C 1
ATOM 2654 O O . LYS A 1 319 ? 17.426 -22.521 -5.669 1.00 87.88 319 LYS A O 1
ATOM 2659 N N . GLN A 1 320 ? 19.357 -23.640 -5.957 1.00 89.06 320 GLN A N 1
ATOM 2660 C CA . GLN A 1 320 ? 19.785 -23.608 -4.558 1.00 89.06 320 GLN A CA 1
ATOM 2661 C C . GLN A 1 320 ? 19.918 -22.172 -4.034 1.00 89.06 320 GLN A C 1
ATOM 2663 O O . GLN A 1 320 ? 19.367 -21.836 -2.991 1.00 89.06 320 GLN A O 1
ATOM 2668 N N . THR A 1 321 ? 20.547 -21.284 -4.810 1.00 88.44 321 THR A N 1
ATOM 2669 C CA . THR A 1 321 ? 20.684 -19.864 -4.440 1.00 88.44 321 THR A CA 1
ATOM 2670 C C . THR A 1 321 ? 19.321 -19.168 -4.331 1.00 88.44 321 THR A C 1
ATOM 2672 O O . THR A 1 321 ? 19.124 -18.317 -3.464 1.00 88.44 321 THR A O 1
ATOM 2675 N N . ASN A 1 322 ? 18.369 -19.497 -5.211 1.00 89.25 322 ASN A N 1
ATOM 2676 C CA . ASN A 1 322 ? 17.019 -18.938 -5.154 1.00 89.25 322 ASN A CA 1
ATOM 2677 C C . ASN A 1 322 ? 16.243 -19.460 -3.938 1.00 89.25 322 ASN A C 1
ATOM 2679 O O . ASN A 1 322 ? 15.552 -18.675 -3.292 1.00 89.25 322 ASN A O 1
ATOM 2683 N N . ILE A 1 323 ? 16.403 -20.740 -3.588 1.00 87.06 323 ILE A N 1
ATOM 2684 C CA . ILE A 1 323 ? 15.817 -21.327 -2.376 1.00 87.06 323 ILE A CA 1
ATOM 2685 C C . ILE A 1 323 ? 16.388 -20.641 -1.131 1.00 87.06 323 ILE A C 1
ATOM 2687 O O . ILE A 1 323 ? 15.620 -20.169 -0.300 1.00 87.06 323 ILE A O 1
ATOM 2691 N N . GLU A 1 324 ? 17.709 -20.487 -1.035 1.00 85.75 324 GLU A N 1
ATOM 2692 C CA . GLU A 1 324 ? 18.366 -19.817 0.098 1.00 85.75 324 GLU A CA 1
ATOM 2693 C C . GLU A 1 324 ? 17.925 -18.358 0.265 1.00 85.75 324 GLU A C 1
ATOM 2695 O O . GLU A 1 324 ? 17.724 -17.885 1.382 1.00 85.75 324 GLU A O 1
ATOM 2700 N N . ARG A 1 325 ? 17.773 -17.621 -0.842 1.00 82.88 325 ARG A N 1
ATOM 2701 C CA . ARG A 1 325 ? 17.434 -16.189 -0.800 1.00 82.88 325 ARG A CA 1
ATOM 2702 C C . ARG A 1 325 ? 15.944 -15.907 -0.682 1.00 82.88 325 ARG A C 1
ATOM 2704 O O . ARG A 1 325 ? 15.571 -14.899 -0.088 1.00 82.88 325 ARG A O 1
ATOM 2711 N N . TYR A 1 326 ? 15.110 -16.723 -1.319 1.00 80.06 326 TYR A N 1
ATOM 2712 C CA . TYR A 1 326 ? 13.697 -16.413 -1.548 1.00 80.06 326 TYR A CA 1
ATOM 2713 C C . TYR A 1 326 ? 12.743 -17.518 -1.094 1.00 80.06 326 TYR A C 1
ATOM 2715 O O . TYR A 1 326 ? 11.534 -17.305 -1.173 1.00 80.06 326 TYR A O 1
ATOM 2723 N N . GLY A 1 327 ? 13.256 -18.666 -0.640 1.00 83.62 327 GLY A N 1
ATOM 2724 C CA . GLY A 1 327 ? 12.477 -19.831 -0.208 1.00 83.62 327 GLY A CA 1
ATOM 2725 C C . GLY A 1 327 ? 11.939 -20.701 -1.347 1.00 83.62 327 GLY A C 1
ATOM 2726 O O . GLY A 1 327 ? 11.304 -21.716 -1.082 1.00 83.62 327 GLY A O 1
ATOM 2727 N N . PHE A 1 328 ? 12.185 -20.330 -2.609 1.00 82.75 328 PHE A N 1
ATOM 2728 C CA . PHE A 1 328 ? 11.633 -21.004 -3.785 1.00 82.75 328 PHE A CA 1
ATOM 2729 C C . PHE A 1 328 ? 12.694 -21.199 -4.874 1.00 82.75 328 PHE A C 1
ATOM 2731 O O . PHE A 1 328 ? 13.533 -20.319 -5.068 1.00 82.75 328 PHE A O 1
ATOM 2738 N N . PRO A 1 329 ? 12.638 -22.293 -5.654 1.00 82.31 329 PRO A N 1
ATOM 2739 C CA . PRO A 1 329 ? 13.577 -22.534 -6.754 1.00 82.31 329 PRO A CA 1
ATOM 2740 C C . PRO A 1 329 ? 13.451 -21.499 -7.881 1.00 82.31 329 PRO A C 1
ATOM 2742 O O . PRO A 1 329 ? 14.437 -21.194 -8.559 1.00 82.31 329 PRO A O 1
ATOM 2745 N N . ASN A 1 330 ? 12.254 -20.933 -8.068 1.00 82.94 330 ASN A N 1
ATOM 2746 C CA . ASN A 1 330 ? 11.993 -19.857 -9.016 1.00 82.94 330 ASN A CA 1
ATOM 2747 C C . ASN A 1 330 ? 11.587 -18.570 -8.267 1.00 82.94 330 ASN A C 1
ATOM 2749 O O . ASN A 1 330 ? 10.577 -18.582 -7.562 1.00 82.94 330 ASN A O 1
ATOM 2753 N N . PRO A 1 331 ? 12.294 -17.437 -8.459 1.00 81.81 331 PRO A N 1
ATOM 2754 C CA . PRO A 1 331 ? 11.964 -16.169 -7.811 1.00 81.81 331 PRO A CA 1
ATOM 2755 C C . PRO A 1 331 ? 10.525 -15.695 -8.060 1.00 81.81 331 PRO A C 1
ATOM 2757 O O . PRO A 1 331 ? 9.934 -15.085 -7.179 1.00 81.81 331 PRO A O 1
ATOM 2760 N N . ASN A 1 332 ? 9.923 -16.011 -9.212 1.00 77.75 332 ASN A N 1
ATOM 2761 C CA . ASN A 1 332 ? 8.545 -15.608 -9.529 1.00 77.75 332 ASN A CA 1
ATOM 2762 C C . ASN A 1 332 ? 7.469 -16.381 -8.747 1.00 77.75 332 ASN A C 1
ATOM 2764 O O . ASN A 1 332 ? 6.305 -15.978 -8.761 1.00 77.75 332 ASN A O 1
ATOM 2768 N N . GLN A 1 333 ? 7.834 -17.468 -8.059 1.00 78.44 333 GLN A N 1
ATOM 2769 C CA . GLN A 1 333 ? 6.939 -18.137 -7.107 1.00 78.44 333 GLN A CA 1
ATOM 2770 C C . GLN A 1 333 ? 6.806 -17.340 -5.803 1.00 78.44 333 GLN A C 1
ATOM 2772 O O . GLN A 1 333 ? 5.796 -17.456 -5.114 1.00 78.44 333 GLN A O 1
ATOM 2777 N N . ASN A 1 334 ? 7.782 -16.483 -5.485 1.00 81.31 334 ASN A N 1
ATOM 2778 C CA . ASN A 1 334 ? 7.694 -15.571 -4.356 1.00 81.31 334 ASN A CA 1
ATOM 2779 C C . ASN A 1 334 ? 6.748 -14.401 -4.694 1.00 81.31 334 ASN A C 1
ATOM 2781 O O . ASN A 1 334 ? 6.964 -13.660 -5.660 1.00 81.31 334 ASN A O 1
ATOM 2785 N N . SER A 1 335 ? 5.710 -14.208 -3.874 1.00 75.88 335 SER A N 1
ATOM 2786 C CA . SER A 1 335 ? 4.679 -13.186 -4.091 1.00 75.88 335 SER A CA 1
ATOM 2787 C C . SER A 1 335 ? 5.237 -11.762 -4.143 1.00 75.88 335 SER A C 1
ATOM 2789 O O . SER A 1 335 ? 4.793 -10.967 -4.968 1.00 75.88 335 SER A O 1
ATOM 2791 N N . GLU A 1 336 ? 6.246 -11.432 -3.331 1.00 79.19 336 GLU A N 1
ATOM 2792 C CA . GLU A 1 336 ? 6.830 -10.085 -3.304 1.00 79.19 336 GLU A CA 1
ATOM 2793 C C . GLU A 1 336 ? 7.587 -9.752 -4.594 1.00 79.19 336 GLU A C 1
ATOM 2795 O O . GLU A 1 336 ? 7.556 -8.619 -5.082 1.00 79.19 336 GLU A O 1
ATOM 2800 N N . ILE A 1 337 ? 8.289 -10.741 -5.153 1.00 83.12 337 ILE A N 1
ATOM 2801 C CA . ILE A 1 337 ? 9.032 -10.586 -6.407 1.00 83.12 337 ILE A CA 1
ATOM 2802 C C . ILE A 1 337 ? 8.051 -10.442 -7.567 1.00 83.12 337 ILE A C 1
ATOM 2804 O O . ILE A 1 337 ? 8.221 -9.552 -8.405 1.00 83.12 337 ILE A O 1
ATOM 2808 N N . ARG A 1 338 ? 6.988 -11.252 -7.569 1.00 80.00 338 ARG A N 1
ATOM 2809 C CA . ARG A 1 338 ? 5.911 -11.175 -8.558 1.00 80.00 338 ARG A CA 1
ATOM 2810 C C . ARG A 1 338 ? 5.229 -9.804 -8.555 1.00 80.00 338 ARG A C 1
ATOM 2812 O O . ARG A 1 338 ? 5.035 -9.219 -9.617 1.00 80.00 338 ARG A O 1
ATOM 2819 N N . GLU A 1 339 ? 4.955 -9.239 -7.380 1.00 82.50 339 GLU A N 1
ATOM 2820 C CA . GLU A 1 339 ? 4.399 -7.884 -7.248 1.00 82.50 339 GLU A CA 1
ATOM 2821 C C . GLU A 1 339 ? 5.343 -6.805 -7.791 1.00 82.50 339 GLU A C 1
ATOM 2823 O O . GLU A 1 339 ? 4.924 -5.939 -8.559 1.00 82.50 339 GLU A O 1
ATOM 2828 N N . LYS A 1 340 ? 6.637 -6.862 -7.452 1.00 84.00 340 LYS A N 1
ATOM 2829 C CA . LYS A 1 340 ? 7.632 -5.913 -7.986 1.00 84.00 340 LYS A CA 1
ATOM 2830 C C . LYS A 1 340 ? 7.745 -5.995 -9.510 1.00 84.00 340 LYS A C 1
ATOM 2832 O O . LYS A 1 340 ? 7.861 -4.959 -10.171 1.00 84.00 340 LYS A O 1
ATOM 2837 N N . SER A 1 341 ? 7.708 -7.209 -10.061 1.00 84.62 341 SER A N 1
ATOM 2838 C CA . SER A 1 341 ? 7.712 -7.447 -11.508 1.00 84.62 341 SER A CA 1
ATOM 2839 C C . SER A 1 341 ? 6.483 -6.832 -12.187 1.00 84.62 341 SER A C 1
ATOM 2841 O O . SER A 1 341 ? 6.635 -6.109 -13.174 1.00 84.62 341 SER A O 1
ATOM 2843 N N . TYR A 1 342 ? 5.293 -7.009 -11.601 1.00 87.06 342 TYR A N 1
ATOM 2844 C CA . TYR A 1 342 ? 4.055 -6.373 -12.057 1.00 87.06 342 TYR A CA 1
ATOM 2845 C C . TYR A 1 342 ? 4.178 -4.842 -12.115 1.00 87.06 342 TYR A C 1
ATOM 2847 O O . TYR A 1 342 ? 3.995 -4.256 -13.181 1.00 87.06 342 TYR A O 1
ATOM 2855 N N . TYR A 1 343 ? 4.565 -4.185 -11.013 1.00 83.94 343 TYR A N 1
ATOM 2856 C CA . TYR A 1 343 ? 4.664 -2.718 -10.984 1.00 83.94 343 TYR A CA 1
ATOM 2857 C C . TYR A 1 343 ? 5.696 -2.183 -11.978 1.00 83.94 343 TYR A C 1
ATOM 2859 O O . TYR A 1 343 ? 5.483 -1.141 -12.594 1.00 83.94 343 TYR A O 1
ATOM 2867 N N . THR A 1 344 ? 6.807 -2.899 -12.159 1.00 83.50 344 THR A N 1
ATOM 2868 C CA . THR A 1 344 ? 7.836 -2.530 -13.141 1.00 83.50 344 THR A CA 1
ATOM 2869 C C . THR A 1 344 ? 7.293 -2.622 -14.566 1.00 83.50 344 THR A C 1
ATOM 2871 O O . THR A 1 344 ? 7.495 -1.702 -15.356 1.00 83.50 344 THR A O 1
ATOM 2874 N N . SER A 1 345 ? 6.564 -3.693 -14.880 1.00 84.12 345 SER A N 1
ATOM 2875 C CA . SER A 1 345 ? 5.961 -3.901 -16.203 1.00 84.12 345 SER A CA 1
ATOM 2876 C C . SER A 1 345 ? 4.869 -2.871 -16.494 1.00 84.12 345 SER A C 1
ATOM 2878 O O . SER A 1 345 ? 4.819 -2.322 -17.593 1.00 84.12 345 SER A O 1
ATOM 2880 N N . LYS A 1 346 ? 4.063 -2.524 -15.480 1.00 82.44 346 LYS A N 1
ATOM 2881 C CA . LYS A 1 346 ? 3.035 -1.479 -15.562 1.00 82.44 346 LYS A CA 1
ATOM 2882 C C . LYS A 1 346 ? 3.632 -0.092 -15.787 1.00 82.44 346 LYS A C 1
ATOM 2884 O O . LYS A 1 346 ? 3.122 0.659 -16.603 1.00 82.44 346 LYS A O 1
ATOM 2889 N N . LEU A 1 347 ? 4.729 0.243 -15.105 1.00 78.06 347 LEU A N 1
ATOM 2890 C CA . LEU A 1 347 ? 5.431 1.521 -15.293 1.00 78.06 347 LEU A CA 1
ATOM 2891 C C . LEU A 1 347 ? 6.080 1.647 -16.675 1.00 78.06 347 LEU A C 1
ATOM 2893 O O . LEU A 1 347 ? 6.184 2.752 -17.202 1.00 78.06 347 LEU A O 1
ATOM 2897 N N . ASN A 1 348 ? 6.540 0.529 -17.235 1.00 78.19 348 ASN A N 1
ATOM 2898 C CA . ASN A 1 348 ? 7.214 0.493 -18.529 1.00 78.19 348 ASN A CA 1
ATOM 2899 C C . ASN A 1 348 ? 6.257 0.243 -19.707 1.00 78.19 348 ASN A C 1
ATOM 2901 O O . ASN A 1 348 ? 6.733 0.210 -20.839 1.00 78.19 348 ASN A O 1
ATOM 2905 N N . ASN A 1 349 ? 4.953 0.047 -19.459 1.00 78.38 349 ASN A N 1
ATOM 2906 C CA . ASN A 1 349 ? 3.962 -0.395 -20.448 1.00 78.38 349 ASN A CA 1
ATOM 2907 C C . ASN A 1 349 ? 4.454 -1.586 -21.292 1.00 78.38 349 ASN A C 1
ATOM 2909 O O . ASN A 1 349 ? 4.376 -1.570 -22.515 1.00 78.38 349 ASN A O 1
ATOM 2913 N N . SER A 1 350 ? 5.007 -2.609 -20.635 1.00 80.06 350 SER A N 1
ATOM 2914 C CA . SER A 1 350 ? 5.634 -3.759 -21.302 1.00 80.06 350 SER A CA 1
ATOM 2915 C C . SER A 1 350 ? 4.814 -5.050 -21.207 1.00 80.06 350 SER A C 1
ATOM 2917 O O . SER A 1 350 ? 5.388 -6.136 -21.287 1.00 80.06 350 SER A O 1
ATOM 2919 N N . PHE A 1 351 ? 3.506 -4.954 -20.956 1.00 80.12 351 PHE A N 1
ATOM 2920 C CA . PHE A 1 351 ? 2.617 -6.114 -21.016 1.00 80.12 351 PHE A CA 1
ATOM 2921 C C . PHE A 1 351 ? 2.358 -6.493 -22.477 1.00 80.12 351 PHE A C 1
ATOM 2923 O O . PHE A 1 351 ? 2.191 -5.621 -23.329 1.00 80.12 351 PHE A O 1
ATOM 2930 N N . SER A 1 352 ? 2.368 -7.795 -22.759 1.00 73.06 352 SER A N 1
ATOM 2931 C CA . SER A 1 352 ? 1.990 -8.322 -24.069 1.00 73.06 352 SER A CA 1
ATOM 2932 C C . SER A 1 352 ? 0.473 -8.249 -24.179 1.00 73.06 352 SER A C 1
ATOM 2934 O O . SER A 1 352 ? -0.198 -8.918 -23.405 1.00 73.06 352 SER A O 1
ATOM 2936 N N . THR A 1 353 ? -0.032 -7.449 -25.113 1.00 76.62 353 THR A N 1
ATOM 2937 C CA . THR A 1 353 ? -1.464 -7.294 -25.411 1.00 76.62 353 THR A CA 1
ATOM 2938 C C . THR A 1 353 ? -1.719 -7.718 -26.846 1.00 76.62 353 THR A C 1
ATOM 2940 O O . THR A 1 353 ? -0.846 -7.547 -27.699 1.00 76.62 353 THR A O 1
ATOM 2943 N N . SER A 1 354 ? -2.878 -8.320 -27.089 1.00 79.56 354 SER A N 1
ATOM 2944 C CA . SER A 1 354 ? -3.333 -8.659 -28.442 1.00 79.56 354 SER A CA 1
ATOM 2945 C C . SER A 1 354 ? -4.077 -7.478 -29.077 1.00 79.56 354 SER A C 1
ATOM 2947 O O . SER A 1 354 ? -4.598 -6.622 -28.356 1.00 79.56 354 SER A O 1
ATOM 2949 N N . ASP A 1 355 ? -4.127 -7.405 -30.410 1.00 77.06 355 ASP A N 1
ATOM 2950 C CA . ASP A 1 355 ? -4.862 -6.335 -31.104 1.00 77.06 355 ASP A CA 1
ATOM 2951 C C . ASP A 1 355 ? -6.371 -6.433 -30.804 1.00 77.06 355 ASP A C 1
ATOM 2953 O O . ASP A 1 355 ? -7.057 -5.421 -30.659 1.00 77.06 355 ASP A O 1
ATOM 2957 N N . GLU A 1 356 ? -6.880 -7.653 -30.624 1.00 77.94 356 GLU A N 1
ATOM 2958 C CA . GLU A 1 356 ? -8.258 -7.942 -30.236 1.00 77.94 356 GLU A CA 1
ATOM 2959 C C . GLU A 1 356 ? -8.583 -7.415 -28.830 1.00 77.94 356 GLU A C 1
ATOM 2961 O O . GLU A 1 356 ? -9.624 -6.789 -28.627 1.00 77.94 356 GLU A O 1
ATOM 2966 N N . GLU A 1 357 ? -7.674 -7.593 -27.868 1.00 79.50 357 GLU A N 1
ATOM 2967 C CA . GLU A 1 357 ? -7.811 -7.069 -26.503 1.00 79.50 357 GLU A CA 1
ATOM 2968 C C . GLU A 1 357 ? -7.797 -5.531 -26.479 1.00 79.50 357 GLU A C 1
ATOM 2970 O O . GLU A 1 357 ? -8.581 -4.909 -25.757 1.00 79.50 357 GLU A O 1
ATOM 2975 N N . VAL A 1 358 ? -6.948 -4.901 -27.300 1.00 82.81 358 VAL A N 1
ATOM 2976 C CA . VAL A 1 358 ? -6.911 -3.436 -27.445 1.00 82.81 358 VAL A CA 1
ATOM 2977 C C . VAL A 1 358 ? -8.218 -2.915 -28.043 1.00 82.81 358 VAL A C 1
ATOM 2979 O O . VAL A 1 358 ? -8.781 -1.950 -27.524 1.00 82.81 358 VAL A O 1
ATOM 2982 N N . ASN A 1 359 ? -8.744 -3.575 -29.077 1.00 83.25 359 ASN A N 1
ATOM 2983 C CA . ASN A 1 359 ? -10.038 -3.226 -29.663 1.00 83.25 359 ASN A CA 1
ATOM 2984 C C . ASN A 1 359 ? -11.180 -3.423 -28.652 1.00 83.25 359 ASN A C 1
ATOM 2986 O O . ASN A 1 359 ? -12.057 -2.570 -28.522 1.00 83.25 359 ASN A O 1
ATOM 2990 N N . PHE A 1 360 ? -11.159 -4.514 -27.880 1.00 85.25 360 PHE A N 1
ATOM 2991 C CA . PHE A 1 360 ? -12.157 -4.779 -26.844 1.00 85.25 360 PHE A CA 1
ATOM 2992 C C . PHE A 1 360 ? -12.138 -3.724 -25.726 1.00 85.25 360 PHE A C 1
ATOM 2994 O O . PHE A 1 360 ? -13.196 -3.282 -25.269 1.00 85.25 360 PHE A O 1
ATOM 3001 N N . HIS A 1 361 ? -10.952 -3.247 -25.334 1.00 85.00 361 HIS A N 1
ATOM 3002 C CA . HIS A 1 361 ? -10.799 -2.159 -24.367 1.00 85.00 361 HIS A CA 1
ATOM 3003 C C . HIS A 1 361 ? -11.536 -0.879 -24.793 1.00 85.00 361 HIS A C 1
ATOM 3005 O O . HIS A 1 361 ? -12.109 -0.197 -23.937 1.00 85.00 361 HIS A O 1
ATOM 3011 N N . GLU A 1 362 ? -11.568 -0.549 -26.090 1.00 83.69 362 GLU A N 1
ATOM 3012 C CA . GLU A 1 362 ? -12.313 0.614 -26.592 1.00 83.69 362 GLU A CA 1
ATOM 3013 C C . GLU A 1 362 ? -13.818 0.478 -26.326 1.00 83.69 362 GLU A C 1
ATOM 3015 O O . GLU A 1 362 ? -14.432 1.417 -25.817 1.00 83.69 362 GLU A O 1
ATOM 3020 N N . TYR A 1 363 ? -14.401 -0.703 -26.558 1.00 84.88 363 TYR A N 1
ATOM 3021 C CA . TYR A 1 363 ? -15.815 -0.967 -26.269 1.00 84.88 363 TYR A CA 1
ATOM 3022 C C . TYR A 1 363 ? -16.129 -0.914 -24.771 1.00 84.88 363 TYR A C 1
ATOM 3024 O O . TYR A 1 363 ? -17.129 -0.319 -24.371 1.00 84.88 363 TYR A O 1
ATOM 3032 N N . VAL A 1 364 ? -15.270 -1.483 -23.919 1.00 83.75 364 VAL A N 1
ATOM 3033 C CA . VAL A 1 364 ? -15.448 -1.438 -22.455 1.00 83.75 364 VAL A CA 1
ATOM 3034 C C . VAL A 1 364 ? -15.342 0.000 -21.927 1.00 83.75 364 VAL A C 1
ATOM 3036 O O . VAL A 1 364 ? -16.125 0.403 -21.060 1.00 83.75 364 VAL A O 1
ATOM 3039 N N . SER A 1 365 ? -14.442 0.805 -22.502 1.00 83.69 365 SER A N 1
ATOM 3040 C CA . SER A 1 365 ? -14.250 2.221 -22.153 1.00 83.69 365 SER A CA 1
ATOM 3041 C C . SER A 1 365 ? -15.488 3.087 -22.425 1.00 83.69 365 SER A C 1
ATOM 3043 O O . SER A 1 365 ? -15.669 4.119 -21.777 1.00 83.69 365 SER A O 1
ATOM 3045 N N . LEU A 1 366 ? -16.371 2.676 -23.347 1.00 82.00 366 LEU A N 1
ATOM 3046 C CA . LEU A 1 366 ? -17.643 3.368 -23.600 1.00 82.00 366 LEU A CA 1
ATOM 3047 C C . LEU A 1 366 ? -18.605 3.269 -22.405 1.00 82.00 366 LEU A C 1
ATOM 3049 O O . LEU A 1 366 ? -19.365 4.202 -22.147 1.00 82.00 366 LEU A O 1
ATOM 3053 N N . PHE A 1 367 ? -18.567 2.164 -21.654 1.00 75.56 367 PHE A N 1
ATOM 3054 C CA . PHE A 1 367 ? -19.409 1.958 -20.470 1.00 75.56 367 PHE A CA 1
ATOM 3055 C C . PHE A 1 367 ? -18.792 2.554 -19.199 1.00 75.56 367 PHE A C 1
ATOM 3057 O O . PHE A 1 367 ? -19.520 3.035 -18.316 1.00 75.56 367 PHE A O 1
ATOM 3064 N N . ASP A 1 368 ? -17.461 2.519 -19.102 1.00 73.88 368 ASP A N 1
ATOM 3065 C CA . ASP A 1 368 ? -16.680 3.090 -18.007 1.00 73.88 368 ASP A CA 1
ATOM 3066 C C . ASP A 1 368 ? -15.435 3.832 -18.531 1.00 73.88 368 ASP A C 1
ATOM 3068 O O . ASP A 1 368 ? -14.420 3.201 -18.832 1.00 73.88 368 ASP A O 1
ATOM 3072 N N . PRO A 1 369 ? -15.469 5.178 -18.579 1.00 76.62 369 PRO A N 1
ATOM 3073 C CA . PRO A 1 369 ? -14.337 5.986 -19.030 1.00 76.62 369 PRO A CA 1
ATOM 3074 C C . PRO A 1 369 ? -13.066 5.851 -18.177 1.00 76.62 369 PRO A C 1
ATOM 3076 O O . PRO A 1 369 ? -12.004 6.293 -18.608 1.00 76.62 369 PRO A O 1
ATOM 3079 N N . ASN A 1 370 ? -13.169 5.301 -16.960 1.00 74.25 370 ASN A N 1
ATOM 3080 C CA . ASN A 1 370 ? -12.049 5.133 -16.033 1.00 74.25 370 ASN A CA 1
ATOM 3081 C C . ASN A 1 370 ? -11.553 3.683 -15.965 1.00 74.25 370 ASN A C 1
ATOM 3083 O O . ASN A 1 370 ? -10.910 3.320 -14.980 1.00 74.25 370 ASN A O 1
ATOM 3087 N N . VAL A 1 371 ? -11.864 2.848 -16.961 1.00 84.62 371 VAL A N 1
ATOM 3088 C CA . VAL A 1 371 ? -11.390 1.463 -16.994 1.00 84.62 371 VAL A CA 1
ATOM 3089 C C . VAL A 1 371 ? -9.863 1.407 -16.859 1.00 84.62 371 VAL A C 1
ATOM 3091 O O . VAL A 1 371 ? -9.111 2.117 -17.528 1.00 84.62 371 VAL A O 1
ATOM 3094 N N . GLU A 1 372 ? -9.393 0.570 -15.941 1.00 85.44 372 GLU A N 1
ATOM 3095 C CA . GLU A 1 372 ? -7.975 0.326 -15.725 1.00 85.44 372 GLU A CA 1
ATOM 3096 C C . GLU A 1 372 ? -7.606 -1.010 -16.370 1.00 85.44 372 GLU A C 1
ATOM 3098 O O . GLU A 1 372 ? -8.188 -2.037 -16.037 1.00 85.44 372 GLU A O 1
ATOM 3103 N N . SER A 1 373 ? -6.629 -1.027 -17.278 1.00 87.38 373 SER A N 1
ATOM 3104 C CA . SER A 1 373 ? -6.128 -2.275 -17.870 1.00 87.38 373 SER A CA 1
ATOM 3105 C C . SER A 1 373 ? -5.064 -2.939 -16.986 1.00 87.38 373 SER A C 1
ATOM 3107 O O . SER A 1 373 ? -4.445 -2.257 -16.170 1.00 87.38 373 SER A O 1
ATOM 3109 N N . HIS A 1 374 ? -4.776 -4.229 -17.160 1.00 86.56 374 HIS A N 1
ATOM 3110 C CA . HIS A 1 374 ? -3.689 -4.977 -16.508 1.00 86.56 374 HIS A CA 1
ATOM 3111 C C . HIS A 1 374 ? -3.568 -4.676 -15.010 1.00 86.56 374 HIS A C 1
ATOM 3113 O O . HIS A 1 374 ? -2.559 -4.112 -14.570 1.00 86.56 374 HIS A O 1
ATOM 3119 N N . VAL A 1 375 ? -4.612 -4.975 -14.237 1.00 86.62 375 VAL A N 1
ATOM 3120 C CA . VAL A 1 375 ? -4.702 -4.615 -12.815 1.00 86.62 375 VAL A CA 1
ATOM 3121 C C . VAL A 1 375 ? -4.476 -5.836 -11.934 1.00 86.62 375 VAL A C 1
ATOM 3123 O O . VAL A 1 375 ? -5.139 -6.861 -12.066 1.00 86.62 375 VAL A O 1
ATOM 3126 N N . LEU A 1 376 ? -3.546 -5.731 -10.983 1.00 84.75 376 LEU A N 1
ATOM 3127 C CA . LEU A 1 376 ? -3.300 -6.786 -10.001 1.00 84.75 376 LEU A CA 1
ATOM 3128 C C . LEU A 1 376 ? -4.453 -6.882 -8.991 1.00 84.75 376 LEU A C 1
ATOM 3130 O O . LEU A 1 376 ? -4.639 -5.990 -8.161 1.00 84.75 376 LEU A O 1
ATOM 3134 N N . HIS A 1 377 ? -5.167 -8.007 -8.990 1.00 79.06 377 HIS A N 1
ATOM 3135 C CA . HIS A 1 377 ? -6.251 -8.251 -8.045 1.00 79.06 377 HIS A CA 1
ATOM 3136 C C . HIS A 1 377 ? -5.716 -8.386 -6.599 1.00 79.06 377 HIS A C 1
ATOM 3138 O O . HIS A 1 377 ? -4.786 -9.165 -6.352 1.00 79.06 377 HIS A O 1
ATOM 3144 N N . PRO A 1 378 ? -6.311 -7.705 -5.597 1.00 72.12 378 PRO A N 1
ATOM 3145 C CA . PRO A 1 378 ? -5.748 -7.597 -4.244 1.00 72.12 378 PRO A CA 1
ATOM 3146 C C . PRO A 1 378 ? -5.701 -8.920 -3.466 1.00 72.12 378 PRO A C 1
ATOM 3148 O O . PRO A 1 378 ? -4.781 -9.136 -2.676 1.00 72.12 378 PRO A O 1
ATOM 3151 N N . VAL A 1 379 ? -6.684 -9.803 -3.682 1.00 68.69 379 VAL A N 1
ATOM 3152 C CA . VAL A 1 379 ? -6.792 -11.093 -2.972 1.00 68.69 379 VAL A CA 1
ATOM 3153 C C . VAL A 1 379 ? -6.015 -12.192 -3.692 1.00 68.69 379 VAL A C 1
ATOM 3155 O O . VAL A 1 379 ? -5.044 -12.706 -3.148 1.00 68.69 379 VAL A O 1
ATOM 3158 N N . ILE A 1 380 ? -6.393 -12.519 -4.932 1.00 75.44 380 ILE A N 1
ATOM 3159 C CA . ILE A 1 380 ? -5.759 -13.613 -5.680 1.00 75.44 380 ILE A CA 1
ATOM 3160 C C . ILE A 1 380 ? -4.358 -13.280 -6.222 1.00 75.44 380 ILE A C 1
ATOM 3162 O O . ILE A 1 380 ? -3.635 -14.180 -6.647 1.00 75.44 380 ILE A O 1
ATOM 3166 N N . ARG A 1 381 ? -3.943 -12.001 -6.196 1.00 75.38 381 ARG A N 1
ATOM 3167 C CA . ARG A 1 381 ? -2.629 -11.532 -6.682 1.00 75.38 381 ARG A CA 1
ATOM 3168 C C . ARG A 1 381 ? -2.319 -12.011 -8.108 1.00 75.38 381 ARG A C 1
ATOM 3170 O O . ARG A 1 381 ? -1.165 -12.330 -8.410 1.00 75.38 381 ARG A O 1
ATOM 3177 N N . HIS A 1 382 ? -3.358 -12.074 -8.939 1.00 81.62 382 HIS A N 1
ATOM 3178 C CA . HIS A 1 382 ? -3.315 -12.339 -10.375 1.00 81.62 382 HIS A CA 1
ATOM 3179 C C . HIS A 1 382 ? -3.609 -11.035 -11.121 1.00 81.62 382 HIS A C 1
ATOM 3181 O O . HIS A 1 382 ? -4.331 -10.186 -10.595 1.00 81.62 382 HIS A O 1
ATOM 3187 N N . VAL A 1 383 ? -3.014 -10.851 -12.296 1.00 85.38 383 VAL A N 1
ATOM 3188 C CA . VAL A 1 383 ? -3.227 -9.656 -13.123 1.00 85.38 383 VAL A CA 1
ATOM 3189 C C . VAL A 1 383 ? -4.469 -9.899 -13.969 1.00 85.38 383 VAL A C 1
ATOM 3191 O O . VAL A 1 383 ? -4.484 -10.870 -14.709 1.00 85.38 383 VAL A O 1
ATOM 3194 N N . MET A 1 384 ? -5.498 -9.074 -13.796 1.00 87.81 384 MET A N 1
ATOM 3195 C CA . MET A 1 384 ? -6.711 -9.089 -14.619 1.00 87.81 384 MET A CA 1
ATOM 3196 C C . MET A 1 384 ? -6.529 -8.155 -15.816 1.00 87.81 384 MET A C 1
ATOM 3198 O O . MET A 1 384 ? -5.840 -7.136 -15.679 1.00 87.81 384 MET A O 1
ATOM 3202 N N . ASP A 1 385 ? -7.184 -8.446 -16.936 1.00 88.88 385 ASP A N 1
ATOM 3203 C CA . ASP A 1 385 ? -7.032 -7.652 -18.166 1.00 88.88 385 ASP A CA 1
ATOM 3204 C C . ASP A 1 385 ? -7.645 -6.266 -18.013 1.00 88.88 385 ASP A C 1
ATOM 3206 O O . ASP A 1 385 ? -6.996 -5.273 -18.342 1.00 88.88 385 ASP A O 1
ATOM 3210 N N . PHE A 1 386 ? -8.842 -6.173 -17.420 1.00 89.56 386 PHE A N 1
ATOM 3211 C CA . PHE A 1 386 ? -9.468 -4.893 -17.102 1.00 89.56 386 PHE A CA 1
ATOM 3212 C C . PHE A 1 386 ? -10.157 -4.880 -15.736 1.00 89.56 386 PHE A C 1
ATOM 3214 O O . PHE A 1 386 ? -10.636 -5.885 -15.208 1.00 89.56 386 PHE A O 1
ATOM 3221 N N . TYR A 1 387 ? -10.246 -3.688 -15.166 1.00 87.00 387 TYR A N 1
ATOM 3222 C CA . TYR A 1 387 ? -11.044 -3.372 -13.995 1.00 87.00 387 TYR A CA 1
ATOM 3223 C C . TYR A 1 387 ? -11.898 -2.155 -14.322 1.00 87.00 387 TYR A C 1
ATOM 3225 O O . TYR A 1 387 ? -11.363 -1.143 -14.766 1.00 87.00 387 TYR A O 1
ATOM 3233 N N . MET A 1 388 ? -13.210 -2.256 -14.115 1.00 81.81 388 MET A N 1
ATOM 3234 C CA . MET A 1 388 ? -14.172 -1.171 -14.312 1.00 81.81 388 MET A CA 1
ATOM 3235 C C . MET A 1 388 ? -14.498 -0.550 -12.946 1.00 81.81 388 MET A C 1
ATOM 3237 O O . MET A 1 388 ? -15.332 -1.107 -12.216 1.00 81.81 388 MET A O 1
ATOM 3241 N N . PRO A 1 389 ? -13.856 0.570 -12.547 1.00 70.50 389 PRO A N 1
ATOM 3242 C CA . PRO A 1 389 ? -14.044 1.147 -11.222 1.00 70.50 389 PRO A CA 1
ATOM 3243 C C . PRO A 1 389 ? -15.463 1.645 -10.986 1.00 70.50 389 PRO A C 1
ATOM 3245 O O . PRO A 1 389 ? -15.900 1.666 -9.836 1.00 70.50 389 PRO A O 1
ATOM 3248 N N . ARG A 1 390 ? -16.175 2.036 -12.054 1.00 66.69 390 ARG A N 1
ATOM 3249 C CA . ARG A 1 390 ? -17.572 2.457 -11.978 1.00 66.69 390 ARG A CA 1
ATOM 3250 C C . ARG A 1 390 ? -18.370 1.272 -11.416 1.00 66.69 390 ARG A C 1
ATOM 3252 O O . ARG A 1 390 ? -18.789 1.244 -10.265 1.00 66.69 390 ARG A O 1
ATOM 3259 N N . TYR A 1 391 ? -18.482 0.183 -12.158 1.00 69.12 391 TYR A N 1
ATOM 3260 C CA . TYR A 1 391 ? -19.334 -0.929 -11.726 1.00 69.12 391 TYR A CA 1
ATOM 3261 C C . TYR A 1 391 ? -18.716 -1.821 -10.636 1.00 69.12 391 TYR A C 1
ATOM 3263 O O . TYR A 1 391 ? -19.398 -2.720 -10.147 1.00 69.12 391 TYR A O 1
ATOM 3271 N N . ASN A 1 392 ? -17.459 -1.576 -10.239 1.00 73.06 392 ASN A N 1
ATOM 3272 C CA . ASN A 1 392 ? -16.663 -2.474 -9.400 1.00 73.06 392 ASN A CA 1
ATOM 3273 C C . ASN A 1 392 ? -16.682 -3.902 -9.971 1.00 73.06 392 ASN A C 1
ATOM 3275 O O . ASN A 1 392 ? -17.026 -4.862 -9.280 1.00 73.06 392 ASN A O 1
ATOM 3279 N N . LEU A 1 393 ? -16.366 -4.025 -11.261 1.00 83.25 393 LEU A N 1
ATOM 3280 C CA . LEU A 1 393 ? -16.341 -5.295 -11.982 1.00 83.25 393 LEU A CA 1
ATOM 3281 C C . LEU A 1 393 ? -14.927 -5.573 -12.483 1.00 83.25 393 LEU A C 1
ATOM 3283 O O . LEU A 1 393 ? -14.262 -4.690 -13.025 1.00 83.25 393 LEU A O 1
ATOM 3287 N N . TRP A 1 394 ? -14.483 -6.811 -12.299 1.00 84.94 394 TRP A N 1
ATOM 3288 C CA . TRP A 1 394 ? -13.266 -7.317 -12.923 1.00 84.94 394 TRP A CA 1
ATOM 3289 C C . TRP A 1 394 ? -13.642 -7.941 -14.256 1.00 84.94 394 TRP A C 1
ATOM 3291 O O . TRP A 1 394 ? -14.646 -8.646 -14.334 1.00 84.94 394 TRP A O 1
ATOM 3301 N N . VAL A 1 395 ? -12.860 -7.682 -15.296 1.00 89.12 395 VAL A N 1
ATOM 3302 C CA . VAL A 1 395 ? -13.119 -8.200 -16.637 1.00 89.12 395 VAL A CA 1
ATOM 3303 C C . VAL A 1 395 ? -11.885 -8.945 -17.124 1.00 89.12 395 VAL A C 1
ATOM 3305 O O . VAL A 1 395 ? -10.785 -8.394 -17.117 1.00 89.12 395 VAL A O 1
ATOM 3308 N N . GLN A 1 396 ? -12.094 -10.191 -17.540 1.00 89.81 396 GLN A N 1
ATOM 3309 C CA . GLN A 1 396 ? -11.088 -11.035 -18.179 1.00 89.81 396 GLN A CA 1
ATOM 3310 C C . GLN A 1 396 ? -11.514 -11.303 -19.628 1.00 89.81 396 GLN A C 1
ATOM 3312 O O . GLN A 1 396 ? -12.672 -11.658 -19.876 1.00 89.81 396 GLN A O 1
ATOM 3317 N N . TYR A 1 397 ? -10.597 -11.095 -20.565 1.00 87.62 397 TYR A N 1
ATOM 3318 C CA . TYR A 1 397 ? -10.727 -11.376 -21.986 1.00 87.62 397 TYR A CA 1
ATOM 3319 C C . TYR A 1 397 ? -9.859 -12.591 -22.333 1.00 87.62 397 TYR A C 1
ATOM 3321 O O . TYR A 1 397 ? -8.632 -12.526 -22.333 1.00 87.62 397 TYR A O 1
ATOM 3329 N N . ASP A 1 398 ? -10.501 -13.716 -22.633 1.00 83.50 398 ASP A N 1
ATOM 3330 C CA . ASP A 1 398 ? -9.823 -14.990 -22.845 1.00 83.50 398 ASP A CA 1
ATOM 3331 C C . ASP A 1 398 ? -9.872 -15.435 -24.299 1.00 83.50 398 ASP A C 1
ATOM 3333 O O . ASP A 1 398 ? -10.934 -15.501 -24.923 1.00 83.50 398 ASP A O 1
ATOM 3337 N N . GLY A 1 399 ? -8.723 -15.864 -24.816 1.00 78.81 399 GLY A N 1
ATOM 3338 C CA . GLY A 1 399 ? -8.662 -16.551 -26.102 1.00 78.81 399 GLY A CA 1
ATOM 3339 C C . GLY A 1 399 ? -9.283 -17.948 -26.013 1.00 78.81 399 GLY A C 1
ATOM 3340 O O . GLY A 1 399 ? -8.821 -18.790 -25.237 1.00 78.81 399 GLY A O 1
ATOM 3341 N N . ALA A 1 400 ? -10.279 -18.242 -26.848 1.00 70.75 400 ALA A N 1
ATOM 3342 C CA . ALA A 1 400 ? -11.017 -19.509 -26.810 1.00 70.75 400 ALA A CA 1
ATOM 3343 C C . ALA A 1 400 ? -10.133 -20.760 -26.954 1.00 70.75 400 ALA A C 1
ATOM 3345 O O . ALA A 1 400 ? -10.395 -21.789 -26.321 1.00 70.75 400 ALA A O 1
ATOM 3346 N N . TYR A 1 401 ? -9.036 -20.639 -27.707 1.00 65.94 401 TYR A N 1
ATOM 3347 C CA . TYR A 1 401 ? -8.051 -21.699 -27.910 1.00 65.94 401 TYR A CA 1
ATOM 3348 C C . TYR A 1 401 ? -7.302 -22.098 -26.623 1.00 65.94 401 TYR A C 1
ATOM 3350 O O . TYR A 1 401 ? -7.098 -23.282 -26.358 1.00 65.94 401 TYR A O 1
ATOM 3358 N N . TRP A 1 402 ? -6.884 -21.129 -25.799 1.00 66.50 402 TRP A N 1
ATOM 3359 C CA . TRP A 1 402 ? -6.028 -21.388 -24.628 1.00 66.50 402 TRP A CA 1
ATOM 3360 C C . TRP A 1 402 ? -6.800 -21.709 -23.346 1.00 66.50 402 TRP A C 1
ATOM 3362 O O . TRP A 1 402 ? -6.209 -22.254 -22.409 1.00 66.50 402 TRP A O 1
ATOM 3372 N N . HIS A 1 403 ? -8.097 -21.396 -23.321 1.00 65.88 403 HIS A N 1
ATOM 3373 C CA . HIS A 1 403 ? -8.966 -21.512 -22.147 1.00 65.88 403 HIS A CA 1
ATOM 3374 C C . HIS A 1 403 ? -10.003 -22.651 -22.264 1.00 65.88 403 HIS A C 1
ATOM 3376 O O . HIS A 1 403 ? -10.875 -22.806 -21.411 1.00 65.88 403 HIS A O 1
ATOM 3382 N N . GLY A 1 404 ? -9.869 -23.516 -23.280 1.00 58.81 404 GLY A N 1
ATOM 3383 C CA . GLY A 1 404 ? -10.511 -24.836 -23.302 1.00 58.81 404 GLY A CA 1
ATOM 3384 C C . GLY A 1 404 ? -11.972 -24.869 -23.757 1.00 58.81 404 GLY A C 1
ATOM 3385 O O . GLY A 1 404 ? -12.690 -25.801 -23.389 1.00 58.81 404 GLY A O 1
ATOM 3386 N N . LYS A 1 405 ? -12.419 -23.892 -24.561 1.00 60.06 405 LYS A N 1
ATOM 3387 C CA . LYS A 1 405 ? -13.767 -23.895 -25.160 1.00 60.06 405 LYS A CA 1
ATOM 3388 C C . LYS A 1 405 ? -13.933 -25.035 -26.183 1.00 60.06 405 LYS A C 1
ATOM 3390 O O . LYS A 1 405 ? -14.993 -25.653 -26.251 1.00 60.06 405 LYS A O 1
ATOM 3395 N N . GLU A 1 406 ? -12.864 -25.396 -26.900 1.00 56.94 406 GLU A N 1
ATOM 3396 C CA . GLU A 1 406 ? -12.818 -26.570 -27.782 1.00 56.94 406 GLU A CA 1
ATOM 3397 C C . GLU A 1 406 ? -12.381 -27.837 -27.023 1.00 56.94 406 GLU A C 1
ATOM 3399 O O . GLU A 1 406 ? -11.269 -27.940 -26.495 1.00 56.94 406 GLU A O 1
ATOM 3404 N N . LYS A 1 407 ? -13.251 -28.854 -26.978 1.00 50.31 407 LYS A N 1
ATOM 3405 C CA . LYS A 1 407 ? -12.959 -30.147 -26.338 1.00 50.31 407 LYS A CA 1
ATOM 3406 C C . LYS A 1 407 ? -11.918 -30.943 -27.136 1.00 50.31 407 LYS A C 1
ATOM 3408 O O . LYS A 1 407 ? -12.279 -31.733 -28.002 1.00 50.31 407 LYS A O 1
ATOM 3413 N N . ARG A 1 408 ? -10.640 -30.874 -26.759 1.00 53.84 408 ARG A N 1
ATOM 3414 C CA . ARG A 1 408 ? -9.658 -31.924 -27.101 1.00 53.84 408 ARG A CA 1
ATOM 3415 C C . ARG A 1 408 ? -9.662 -32.990 -26.013 1.00 53.84 408 ARG A C 1
ATOM 3417 O O . ARG A 1 408 ? -8.910 -32.908 -25.048 1.00 53.84 408 ARG A O 1
ATOM 3424 N N . LYS A 1 409 ? -10.562 -33.971 -26.132 1.00 47.50 409 LYS A N 1
ATOM 3425 C CA . LYS A 1 409 ? -10.732 -35.004 -25.096 1.00 47.50 409 LYS A CA 1
ATOM 3426 C C . LYS A 1 409 ? -9.506 -35.922 -24.929 1.00 47.50 409 LYS A C 1
ATOM 3428 O O . LYS A 1 409 ? -9.311 -36.399 -23.820 1.00 47.50 409 LYS A O 1
ATOM 3433 N N . ASN A 1 410 ? -8.649 -36.090 -25.946 1.00 49.59 410 ASN A N 1
ATOM 3434 C CA . ASN A 1 410 ? -7.603 -37.131 -25.962 1.00 49.59 410 ASN A CA 1
ATOM 3435 C C . ASN A 1 410 ? -6.229 -36.662 -26.508 1.00 49.59 410 ASN A C 1
ATOM 3437 O O . ASN A 1 410 ? -5.645 -37.338 -27.348 1.00 49.59 410 ASN A O 1
ATOM 3441 N N . ASP A 1 411 ? -5.698 -35.515 -26.076 1.00 57.78 411 ASP A N 1
ATOM 3442 C CA . ASP A 1 411 ? -4.356 -35.053 -26.490 1.00 57.78 411 ASP A CA 1
ATOM 3443 C C . ASP A 1 411 ? -3.398 -35.077 -25.278 1.00 57.78 411 ASP A C 1
ATOM 3445 O O . ASP A 1 411 ? -3.656 -34.425 -24.263 1.00 57.78 411 ASP A O 1
ATOM 3449 N N . SER A 1 412 ? -2.325 -35.877 -25.340 1.00 56.94 412 SER A N 1
ATOM 3450 C CA . SER A 1 412 ? -1.316 -36.045 -24.273 1.00 56.94 412 SER A CA 1
ATOM 3451 C C . SER A 1 412 ? -0.087 -35.144 -24.455 1.00 56.94 412 SER A C 1
ATOM 3453 O O . SER A 1 412 ? 0.945 -35.345 -23.815 1.00 56.94 412 SER A O 1
ATOM 3455 N N . SER A 1 413 ? -0.164 -34.148 -25.339 1.00 68.94 413 SER A N 1
ATOM 3456 C CA . SER A 1 413 ? 0.936 -33.219 -25.593 1.00 68.94 413 SER A CA 1
ATOM 3457 C C . SER A 1 413 ? 1.169 -32.235 -24.431 1.00 68.94 413 SER A C 1
ATOM 3459 O O . SER A 1 413 ? 0.243 -31.828 -23.728 1.00 68.94 413 SER A O 1
ATOM 3461 N N . ALA A 1 414 ? 2.406 -31.736 -24.281 1.00 64.81 414 ALA A N 1
ATOM 3462 C CA . ALA A 1 414 ? 2.764 -30.687 -23.306 1.00 64.81 414 ALA A CA 1
ATOM 3463 C C . ALA A 1 414 ? 1.930 -29.390 -23.448 1.00 64.81 414 ALA A C 1
ATOM 3465 O O . ALA A 1 414 ? 1.911 -28.536 -22.561 1.00 64.81 414 ALA A O 1
ATOM 3466 N N . ARG A 1 415 ? 1.241 -29.217 -24.584 1.00 68.00 415 ARG A N 1
ATOM 3467 C CA . ARG A 1 415 ? 0.291 -28.125 -24.829 1.00 68.00 415 ARG A CA 1
ATOM 3468 C C . ARG A 1 415 ? -1.050 -28.375 -24.133 1.00 68.00 415 ARG A C 1
ATOM 3470 O O . ARG A 1 415 ? -1.580 -27.448 -23.529 1.00 68.00 415 ARG A O 1
ATOM 3477 N N . ALA A 1 416 ? -1.553 -29.610 -24.147 1.00 68.81 416 ALA A N 1
ATOM 3478 C CA . ALA A 1 416 ? -2.786 -29.992 -23.461 1.00 68.81 416 ALA A CA 1
ATOM 3479 C C . ALA A 1 416 ? -2.671 -29.846 -21.934 1.00 68.81 416 ALA A C 1
ATOM 3481 O O . ALA A 1 416 ? -3.619 -29.429 -21.272 1.00 68.81 416 ALA A O 1
ATOM 3482 N N . GLU A 1 417 ? -1.490 -30.110 -21.369 1.00 71.69 417 GLU A N 1
ATOM 3483 C CA . GLU A 1 417 ? -1.229 -29.910 -19.940 1.00 71.69 417 GLU A CA 1
ATOM 3484 C C . GLU A 1 417 ? -1.300 -28.426 -19.533 1.00 71.69 417 GLU A C 1
ATOM 3486 O O . GLU A 1 417 ? -1.913 -28.089 -18.520 1.00 71.69 417 GLU A O 1
ATOM 3491 N N . LYS A 1 418 ? -0.777 -27.511 -20.363 1.00 73.81 418 LYS A N 1
ATOM 3492 C CA . LYS A 1 418 ? -0.913 -26.060 -20.132 1.00 73.81 418 LYS A CA 1
ATOM 3493 C C . LYS A 1 418 ? -2.365 -25.589 -20.188 1.00 73.81 418 LYS A C 1
ATOM 3495 O O . LYS A 1 418 ? -2.761 -24.778 -19.357 1.00 73.81 418 LYS A O 1
ATOM 3500 N N . ILE A 1 419 ? -3.156 -26.113 -21.125 1.00 75.44 419 ILE A N 1
ATOM 3501 C CA . ILE A 1 419 ? -4.588 -25.794 -21.228 1.00 75.44 419 ILE A CA 1
ATOM 3502 C C . ILE A 1 419 ? -5.323 -26.266 -19.965 1.00 75.44 419 ILE A C 1
ATOM 3504 O O . ILE A 1 419 ? -6.084 -25.497 -19.385 1.00 75.44 419 ILE A O 1
ATOM 3508 N N . LYS A 1 420 ? -5.031 -27.476 -19.461 1.00 76.12 420 LYS A N 1
ATOM 3509 C CA . LYS A 1 420 ? -5.593 -27.969 -18.186 1.00 76.12 420 LYS A CA 1
ATOM 3510 C C . LYS A 1 420 ? -5.257 -27.049 -17.008 1.00 76.12 420 LYS A C 1
ATOM 3512 O O . LYS A 1 420 ? -6.132 -26.773 -16.190 1.00 76.12 420 LYS A O 1
ATOM 3517 N N . ILE A 1 421 ? -4.019 -26.557 -16.931 1.00 77.69 421 ILE A N 1
ATOM 3518 C CA . ILE A 1 421 ? -3.593 -25.605 -15.892 1.00 77.69 421 ILE A CA 1
ATOM 3519 C C . ILE A 1 421 ? -4.360 -24.280 -16.015 1.00 77.69 421 ILE A C 1
ATOM 3521 O O . ILE A 1 421 ? -4.837 -23.761 -15.006 1.00 77.69 421 ILE A O 1
ATOM 3525 N N . ASN A 1 422 ? -4.524 -23.743 -17.228 1.00 80.69 422 ASN A N 1
ATOM 3526 C CA . ASN A 1 422 ? -5.301 -22.520 -17.455 1.00 80.69 422 ASN A CA 1
ATOM 3527 C C . ASN A 1 422 ? -6.767 -22.698 -17.044 1.00 80.69 422 ASN A C 1
ATOM 3529 O O . ASN A 1 422 ? -7.269 -21.894 -16.268 1.00 80.69 422 ASN A O 1
ATOM 3533 N N . MET A 1 423 ? -7.408 -23.805 -17.428 1.00 77.56 423 MET A N 1
ATOM 3534 C CA . MET A 1 423 ? -8.786 -24.108 -17.022 1.00 77.56 423 MET A CA 1
ATOM 3535 C C . MET A 1 423 ? -8.946 -24.216 -15.496 1.00 77.56 423 MET A C 1
ATOM 3537 O O . MET A 1 423 ? -9.947 -23.768 -14.934 1.00 77.56 423 MET A O 1
ATOM 3541 N N . GLN A 1 424 ? -7.965 -24.801 -14.798 1.00 78.12 424 GLN A N 1
ATOM 3542 C CA . GLN A 1 424 ? -7.957 -24.830 -13.332 1.00 78.12 424 GLN A CA 1
ATOM 3543 C C . GLN A 1 424 ? -7.826 -23.421 -12.743 1.00 78.12 424 GLN A C 1
ATOM 3545 O O . GLN A 1 424 ? -8.552 -23.085 -11.806 1.00 78.12 424 GLN A O 1
ATOM 3550 N N . ASN A 1 425 ? -6.950 -22.583 -13.303 1.00 78.38 425 ASN A N 1
ATOM 3551 C CA . ASN A 1 425 ? -6.813 -21.189 -12.886 1.00 78.38 425 ASN A CA 1
ATOM 3552 C C . ASN A 1 425 ? -8.103 -20.397 -13.126 1.00 78.38 425 ASN A C 1
ATOM 3554 O O . ASN A 1 425 ? -8.506 -19.638 -12.249 1.00 78.38 425 ASN A O 1
ATOM 3558 N N . ASP A 1 426 ? -8.787 -20.616 -14.248 1.00 82.44 426 ASP A N 1
ATOM 3559 C CA . ASP A 1 426 ? -10.055 -19.961 -14.570 1.00 82.44 426 ASP A CA 1
ATOM 3560 C C . ASP A 1 426 ? -11.147 -20.342 -13.570 1.00 82.44 426 ASP A C 1
ATOM 3562 O O . ASP A 1 426 ? -11.874 -19.478 -13.072 1.00 82.44 426 ASP A O 1
ATOM 3566 N N . LYS A 1 427 ? -11.224 -21.628 -13.199 1.00 81.44 427 LYS A N 1
ATOM 3567 C CA . LYS A 1 427 ? -12.132 -22.107 -12.150 1.00 81.44 427 LYS A CA 1
ATOM 3568 C C . LYS A 1 427 ? -11.840 -21.424 -10.811 1.00 81.44 427 LYS A C 1
ATOM 3570 O O . LYS A 1 427 ? -12.751 -20.881 -10.193 1.00 81.44 427 LYS A O 1
ATOM 3575 N N . ILE A 1 428 ? -10.568 -21.368 -10.413 1.00 78.06 428 ILE A N 1
ATOM 3576 C CA . ILE A 1 428 ? -10.127 -20.691 -9.185 1.00 78.06 428 ILE A CA 1
ATOM 3577 C C . ILE A 1 428 ? -10.474 -19.196 -9.229 1.00 78.06 428 ILE A C 1
ATOM 3579 O O . ILE A 1 428 ? -10.921 -18.643 -8.225 1.00 78.06 428 ILE A O 1
ATOM 3583 N N . GLN A 1 429 ? -10.284 -18.521 -10.363 1.00 80.88 429 GLN A N 1
ATOM 3584 C CA . GLN A 1 429 ? -10.628 -17.107 -10.519 1.00 80.88 429 GLN A CA 1
ATOM 3585 C C . GLN A 1 429 ? -12.137 -16.880 -10.377 1.00 80.88 429 GLN A C 1
ATOM 3587 O O . GLN A 1 429 ? -12.541 -16.009 -9.612 1.00 80.88 429 GLN A O 1
ATOM 3592 N N . ASN A 1 430 ? -12.961 -17.687 -11.049 1.00 80.56 430 ASN A N 1
ATOM 3593 C CA . ASN A 1 430 ? -14.421 -17.580 -10.986 1.00 80.56 430 ASN A CA 1
ATOM 3594 C C . ASN A 1 430 ? -14.970 -17.866 -9.575 1.00 80.56 430 ASN A C 1
ATOM 3596 O O . ASN A 1 430 ? -15.897 -17.193 -9.135 1.00 80.56 430 ASN A O 1
ATOM 3600 N N . GLU A 1 431 ? -14.385 -18.822 -8.845 1.00 75.75 431 GLU A N 1
ATOM 3601 C CA . GLU A 1 431 ? -14.771 -19.133 -7.460 1.00 75.75 431 GLU A CA 1
ATOM 3602 C C . GLU A 1 431 ? -14.366 -18.030 -6.468 1.00 75.75 431 GLU A C 1
ATOM 3604 O O . GLU A 1 431 ? -15.091 -17.753 -5.513 1.00 75.75 431 GLU A O 1
ATOM 3609 N N . ASN A 1 432 ? -13.210 -17.387 -6.677 1.00 72.31 432 ASN A N 1
ATOM 3610 C CA . ASN A 1 432 ? -12.649 -16.422 -5.724 1.00 72.31 432 ASN A CA 1
ATOM 3611 C C . ASN A 1 432 ? -12.956 -14.950 -6.049 1.00 72.31 432 ASN A C 1
ATOM 3613 O O . ASN A 1 432 ? -12.769 -14.097 -5.177 1.00 72.31 432 ASN A O 1
ATOM 3617 N N . ILE A 1 433 ? -13.402 -14.633 -7.270 1.00 76.69 433 ILE A N 1
ATOM 3618 C CA . ILE A 1 433 ? -13.762 -13.275 -7.699 1.00 76.69 433 ILE A CA 1
ATOM 3619 C C . ILE A 1 433 ? -15.258 -13.235 -8.068 1.00 76.69 433 ILE A C 1
ATOM 3621 O O . ILE A 1 433 ? -15.627 -13.439 -9.225 1.00 76.69 433 ILE A O 1
ATOM 3625 N N . PRO A 1 434 ? -16.155 -12.933 -7.111 1.00 70.25 434 PRO A N 1
ATOM 3626 C CA . PRO A 1 434 ? -17.604 -12.966 -7.346 1.00 70.25 434 PRO A CA 1
ATOM 3627 C C . PRO A 1 434 ? -18.082 -11.927 -8.379 1.00 70.25 434 PRO A C 1
ATOM 3629 O O . PRO A 1 434 ? -19.068 -12.140 -9.089 1.00 70.25 434 PRO A O 1
ATOM 3632 N N . ASN A 1 435 ? -17.362 -10.810 -8.498 1.00 78.44 435 ASN A N 1
ATOM 3633 C CA . ASN A 1 435 ? -17.611 -9.705 -9.426 1.00 78.44 435 ASN A CA 1
ATOM 3634 C C . ASN A 1 435 ? -16.774 -9.785 -10.722 1.00 78.44 435 ASN A C 1
ATOM 3636 O O . ASN A 1 435 ? -16.536 -8.756 -11.354 1.00 78.44 435 ASN A O 1
ATOM 3640 N N . LEU A 1 436 ? -16.319 -10.983 -11.108 1.00 84.81 436 LEU A N 1
ATOM 3641 C CA . LEU A 1 436 ? -15.629 -11.238 -12.375 1.00 84.81 436 LEU A CA 1
ATOM 3642 C C . LEU A 1 436 ? -16.622 -11.467 -13.520 1.00 84.81 436 LEU A C 1
ATOM 3644 O O . LEU A 1 436 ? -17.550 -12.271 -13.394 1.00 84.81 436 LEU A O 1
ATOM 3648 N N . ILE A 1 437 ? -16.386 -10.796 -14.645 1.00 88.25 437 ILE A N 1
ATOM 3649 C CA . ILE A 1 437 ? -17.009 -11.053 -15.943 1.00 88.25 437 ILE A CA 1
ATOM 3650 C C . ILE A 1 437 ? -15.940 -11.584 -16.887 1.00 88.25 437 ILE A C 1
ATOM 3652 O O . ILE A 1 437 ? -14.856 -11.018 -16.999 1.00 88.25 437 ILE A O 1
ATOM 3656 N N . ARG A 1 438 ? -16.272 -12.664 -17.589 1.00 88.12 438 ARG A N 1
ATOM 3657 C CA . ARG A 1 438 ? -15.391 -13.302 -18.560 1.00 88.12 438 ARG A CA 1
ATOM 3658 C C . ARG A 1 438 ? -15.957 -13.158 -19.968 1.00 88.12 438 ARG A C 1
ATOM 3660 O O . ARG A 1 438 ? -17.141 -13.449 -20.185 1.00 88.12 438 ARG A O 1
ATOM 3667 N N . PHE A 1 439 ? -15.132 -12.713 -20.906 1.00 87.62 439 PHE A N 1
ATOM 3668 C CA . PHE A 1 439 ? -15.448 -12.625 -22.330 1.00 87.62 439 PHE A CA 1
ATOM 3669 C C . PHE A 1 439 ? -14.514 -13.540 -23.109 1.00 87.62 439 PHE A C 1
ATOM 3671 O O . PHE A 1 439 ? -13.307 -13.493 -22.914 1.00 87.62 439 PHE A O 1
ATOM 3678 N N . TRP A 1 440 ? -15.082 -14.365 -23.982 1.00 84.56 440 TRP A N 1
ATOM 3679 C CA . TRP A 1 440 ? -14.314 -15.239 -24.859 1.00 84.56 440 TRP A CA 1
ATOM 3680 C C . TRP A 1 440 ? -14.110 -14.552 -26.203 1.00 84.56 440 TRP A C 1
ATOM 3682 O O . TRP A 1 440 ? -15.054 -13.939 -26.705 1.00 84.56 440 TRP A O 1
ATOM 3692 N N . SER A 1 441 ? -12.924 -14.704 -26.794 1.00 84.00 441 SER A N 1
ATOM 3693 C CA . SER A 1 441 ? -12.588 -14.133 -28.104 1.00 84.00 441 SER A CA 1
ATOM 3694 C C . SER A 1 441 ? -13.656 -14.434 -29.154 1.00 84.00 441 SER A C 1
ATOM 3696 O O . SER A 1 441 ? -14.190 -13.507 -29.746 1.00 84.00 441 SER A O 1
ATOM 3698 N N . ASP A 1 442 ? -14.068 -15.698 -29.290 1.00 81.75 442 ASP A N 1
ATOM 3699 C CA . ASP A 1 442 ? -15.016 -16.110 -30.334 1.00 81.75 442 ASP A CA 1
ATOM 3700 C C . ASP A 1 442 ? -16.391 -15.453 -30.173 1.00 81.75 442 ASP A C 1
ATOM 3702 O O . ASP A 1 442 ? -17.007 -15.055 -31.158 1.00 81.75 442 ASP A O 1
ATOM 3706 N N . ASP A 1 443 ? -16.865 -15.317 -28.927 1.00 81.62 443 ASP A N 1
ATOM 3707 C CA . ASP A 1 443 ? -18.167 -14.699 -28.647 1.00 81.62 443 ASP A CA 1
ATOM 3708 C C . ASP A 1 443 ? -18.116 -13.196 -28.939 1.00 81.62 443 ASP A C 1
ATOM 3710 O O . ASP A 1 443 ? -19.082 -12.617 -29.430 1.00 81.62 443 ASP A O 1
ATOM 3714 N N . VAL A 1 444 ? -16.981 -12.557 -28.638 1.00 82.62 444 VAL A N 1
ATOM 3715 C CA . VAL A 1 444 ? -16.748 -11.142 -28.938 1.00 82.62 444 VAL A CA 1
ATOM 3716 C C . VAL A 1 444 ? -16.651 -10.929 -30.446 1.00 82.62 444 VAL A C 1
ATOM 3718 O O . VAL A 1 444 ? -17.311 -10.034 -30.967 1.00 82.62 444 VAL A O 1
ATOM 3721 N N . ASP A 1 445 ? -15.913 -11.774 -31.160 1.00 81.56 445 ASP A N 1
ATOM 3722 C CA . ASP A 1 445 ? -15.753 -11.689 -32.611 1.00 81.56 445 ASP A CA 1
ATOM 3723 C C . ASP A 1 445 ? -17.080 -11.917 -33.343 1.00 81.56 445 ASP A C 1
ATOM 3725 O O . ASP A 1 445 ? -17.413 -11.197 -34.289 1.00 81.56 445 ASP A O 1
ATOM 3729 N N . GLU A 1 446 ? -17.878 -12.891 -32.899 1.00 83.25 446 GLU A N 1
ATOM 3730 C CA . GLU A 1 446 ? -19.213 -13.142 -33.438 1.00 83.25 446 GLU A CA 1
ATOM 3731 C C . GLU A 1 446 ? -20.161 -11.964 -33.170 1.00 83.25 446 GLU A C 1
ATOM 3733 O O . GLU A 1 446 ? -20.905 -11.542 -34.059 1.00 83.25 446 GLU A O 1
ATOM 3738 N N . ALA A 1 447 ? -20.096 -11.376 -31.975 1.00 81.50 447 ALA A N 1
ATOM 3739 C CA . ALA A 1 447 ? -20.901 -10.217 -31.609 1.00 81.50 447 ALA A CA 1
ATOM 3740 C C . ALA A 1 447 ? -20.495 -8.943 -32.356 1.00 81.50 447 ALA A C 1
ATOM 3742 O O . ALA A 1 447 ? -21.356 -8.132 -32.695 1.00 81.50 447 ALA A O 1
ATOM 3743 N N . ILE A 1 448 ? -19.206 -8.766 -32.654 1.00 82.94 448 ILE A N 1
ATOM 3744 C CA . ILE A 1 448 ? -18.719 -7.674 -33.503 1.00 82.94 448 ILE A CA 1
ATOM 3745 C C . ILE A 1 448 ? -19.250 -7.853 -34.928 1.00 82.94 448 ILE A C 1
ATOM 3747 O O . ILE A 1 448 ? -19.783 -6.901 -35.495 1.00 82.94 448 ILE A O 1
ATOM 3751 N N . LYS A 1 449 ? -19.194 -9.072 -35.487 1.00 82.56 449 LYS A N 1
ATOM 3752 C CA . LYS A 1 449 ? -19.753 -9.373 -36.821 1.00 82.56 449 LYS A CA 1
ATOM 3753 C C . LYS A 1 449 ? -21.256 -9.096 -36.903 1.00 82.56 449 LYS A C 1
ATOM 3755 O O . LYS A 1 449 ? -21.728 -8.631 -37.935 1.00 82.56 449 LYS A O 1
ATOM 3760 N N . LYS A 1 450 ? -21.996 -9.374 -35.826 1.00 79.06 450 LYS A N 1
ATOM 3761 C CA . LYS A 1 450 ? -23.450 -9.159 -35.724 1.00 79.06 450 LYS A CA 1
ATOM 3762 C C . LYS A 1 450 ? -23.845 -7.744 -35.276 1.00 79.06 450 LYS A C 1
ATOM 3764 O O . LYS A 1 450 ? -25.026 -7.421 -35.306 1.00 79.06 450 LYS A O 1
ATOM 3769 N N . GLY A 1 451 ? -22.893 -6.909 -34.848 1.00 80.19 451 GLY A N 1
ATOM 3770 C CA . GLY A 1 451 ? -23.152 -5.566 -34.312 1.00 80.19 451 GLY A CA 1
ATOM 3771 C C . GLY A 1 451 ? -23.751 -5.525 -32.895 1.00 80.19 451 GLY A C 1
ATOM 3772 O O . GLY A 1 451 ? -24.127 -4.456 -32.425 1.00 80.19 451 GLY A O 1
ATOM 3773 N N . THR A 1 452 ? -23.818 -6.654 -32.185 1.00 85.56 452 THR A N 1
ATOM 3774 C CA . THR A 1 452 ? -24.484 -6.798 -30.873 1.00 85.56 452 THR A CA 1
ATOM 3775 C C . THR A 1 452 ? -23.529 -6.701 -29.676 1.00 85.56 452 THR A C 1
ATOM 3777 O O . THR A 1 452 ? -23.937 -6.878 -28.529 1.00 85.56 452 THR A O 1
ATOM 3780 N N . ILE A 1 453 ? -22.244 -6.392 -29.892 1.00 83.81 453 ILE A N 1
ATOM 3781 C CA . ILE A 1 453 ? -21.217 -6.386 -28.830 1.00 83.81 453 ILE A CA 1
ATOM 3782 C C . ILE A 1 453 ? -21.573 -5.492 -27.630 1.00 83.81 453 ILE A C 1
ATOM 3784 O O . ILE A 1 453 ? -21.368 -5.883 -26.479 1.00 83.81 453 ILE A O 1
ATOM 3788 N N . LEU A 1 454 ? -22.167 -4.319 -27.874 1.00 82.44 454 LEU A N 1
ATOM 3789 C CA . LEU A 1 454 ? -22.598 -3.408 -26.810 1.00 82.44 454 LEU A CA 1
ATOM 3790 C C . LEU A 1 454 ? -23.722 -4.019 -25.960 1.00 82.44 454 LEU A C 1
ATOM 3792 O O . LEU A 1 454 ? -23.738 -3.846 -24.742 1.00 82.44 454 LEU A O 1
ATOM 3796 N N . GLU A 1 455 ? -24.636 -4.762 -26.582 1.00 82.00 455 GLU A N 1
ATOM 3797 C CA . GLU A 1 455 ? -25.739 -5.434 -25.892 1.00 82.00 455 GLU A CA 1
ATOM 3798 C C . GLU A 1 455 ? -25.228 -6.580 -25.021 1.00 82.00 455 GLU A C 1
ATOM 3800 O O . GLU A 1 455 ? -25.648 -6.706 -23.872 1.00 82.00 455 GLU A O 1
ATOM 3805 N N . ILE A 1 456 ? -24.264 -7.365 -25.512 1.00 84.88 456 ILE A N 1
ATOM 3806 C CA . ILE A 1 456 ? -23.662 -8.462 -24.739 1.00 84.88 456 ILE A CA 1
ATOM 3807 C C . ILE A 1 456 ? -22.901 -7.925 -23.526 1.00 84.88 456 ILE A C 1
ATOM 3809 O O . ILE A 1 456 ? -23.052 -8.453 -22.421 1.00 84.88 456 ILE A O 1
ATOM 3813 N N . ILE A 1 457 ? -22.106 -6.862 -23.705 1.00 83.81 457 ILE A N 1
ATOM 3814 C CA . ILE A 1 457 ? -21.391 -6.222 -22.593 1.00 83.81 457 ILE A CA 1
ATOM 3815 C C . ILE A 1 457 ? -22.397 -5.708 -21.558 1.00 83.81 457 ILE A C 1
ATOM 3817 O O . ILE A 1 457 ? -22.246 -5.989 -20.369 1.00 83.81 457 ILE A O 1
ATOM 3821 N N . LYS A 1 458 ? -23.453 -5.016 -22.001 1.00 82.44 458 LYS A N 1
ATOM 3822 C CA . LYS A 1 458 ? -24.509 -4.505 -21.119 1.00 82.44 458 LYS A CA 1
ATOM 3823 C C . LYS A 1 458 ? -25.218 -5.632 -20.361 1.00 82.44 458 LYS A C 1
ATOM 3825 O O . LYS A 1 458 ? -25.333 -5.548 -19.143 1.00 82.44 458 LYS A O 1
ATOM 3830 N N . THR A 1 459 ? -25.600 -6.704 -21.051 1.00 84.12 459 THR A N 1
ATOM 3831 C CA . THR A 1 459 ? -26.293 -7.862 -20.464 1.00 84.12 459 THR A CA 1
ATOM 3832 C C . THR A 1 459 ? -25.447 -8.511 -19.372 1.00 84.12 459 THR A C 1
ATOM 3834 O O . THR A 1 459 ? -25.913 -8.651 -18.246 1.00 84.12 459 THR A O 1
ATOM 3837 N N . LYS A 1 460 ? -24.164 -8.800 -19.638 1.00 83.31 460 LYS A N 1
ATOM 3838 C CA . LYS A 1 460 ? -23.262 -9.384 -18.629 1.00 83.31 460 LYS A CA 1
ATOM 3839 C C . LYS A 1 460 ? -23.003 -8.456 -17.441 1.00 83.31 460 LYS A C 1
ATOM 3841 O O . LYS A 1 460 ? -22.887 -8.918 -16.303 1.00 83.31 460 LYS A O 1
ATOM 3846 N N . ILE A 1 461 ? -22.900 -7.147 -17.685 1.00 80.31 461 ILE A N 1
ATOM 3847 C CA . ILE A 1 461 ? -22.798 -6.148 -16.614 1.00 80.31 461 ILE A CA 1
ATOM 3848 C C . ILE A 1 461 ? -24.061 -6.190 -15.745 1.00 80.31 461 ILE A C 1
ATOM 3850 O O . ILE A 1 461 ? -23.955 -6.194 -14.519 1.00 80.31 461 ILE A O 1
ATOM 3854 N N . ASP A 1 462 ? -25.241 -6.239 -16.357 1.00 72.25 462 ASP A N 1
ATOM 3855 C CA . ASP A 1 462 ? -26.517 -6.211 -15.648 1.00 72.25 462 ASP A CA 1
ATOM 3856 C C . ASP A 1 462 ? -26.793 -7.528 -14.893 1.00 72.25 462 ASP A C 1
ATOM 3858 O O . ASP A 1 462 ? -27.182 -7.477 -13.724 1.00 72.25 462 ASP A O 1
ATOM 3862 N N . GLU A 1 463 ? -26.450 -8.690 -15.459 1.00 72.25 463 GLU A N 1
ATOM 3863 C CA . GLU A 1 463 ? -26.455 -9.993 -14.770 1.00 72.25 463 GLU A CA 1
ATOM 3864 C C . GLU A 1 463 ? -25.613 -9.959 -13.482 1.00 72.25 463 GLU A C 1
ATOM 3866 O O . GLU A 1 463 ? -26.065 -10.359 -12.404 1.00 72.25 463 GLU A O 1
ATOM 3871 N N . LYS A 1 464 ? -24.389 -9.416 -13.551 1.00 67.62 464 LYS A N 1
ATOM 3872 C CA . LYS A 1 464 ? -23.508 -9.318 -12.376 1.00 67.62 464 LYS A CA 1
ATOM 3873 C C . LYS A 1 464 ? -23.895 -8.207 -11.405 1.00 67.62 464 LYS A C 1
ATOM 3875 O O . LYS A 1 464 ? -23.641 -8.361 -10.207 1.00 67.62 464 LYS A O 1
ATOM 3880 N N . LYS A 1 465 ? -24.536 -7.126 -11.862 1.00 57.09 465 LYS A N 1
ATOM 3881 C CA . LYS A 1 465 ? -25.149 -6.118 -10.977 1.00 57.09 465 LYS A CA 1
ATOM 3882 C C . LYS A 1 465 ? -26.296 -6.722 -10.169 1.00 57.09 465 LYS A C 1
ATOM 3884 O O . LYS A 1 465 ? -26.370 -6.472 -8.968 1.00 57.09 465 LYS A O 1
ATOM 3889 N N . MET A 1 466 ? -27.151 -7.538 -10.789 1.00 47.81 466 MET A N 1
ATOM 3890 C CA . MET A 1 466 ? -28.263 -8.201 -10.097 1.00 47.81 466 MET A CA 1
ATOM 3891 C C . MET A 1 466 ? -27.772 -9.149 -8.989 1.00 47.81 466 MET A C 1
ATOM 3893 O O . MET A 1 466 ? -28.385 -9.218 -7.923 1.00 47.81 466 MET A O 1
ATOM 3897 N N . CYS A 1 467 ? -26.620 -9.804 -9.173 1.00 43.41 467 CYS A N 1
ATOM 3898 C CA . CYS A 1 467 ? -26.051 -10.711 -8.171 1.00 43.41 467 CYS A CA 1
ATOM 3899 C C . CYS A 1 467 ? -25.340 -10.038 -6.973 1.00 43.41 467 CYS A C 1
ATOM 3901 O O . CYS A 1 467 ? -25.174 -10.701 -5.952 1.00 43.41 467 CYS A O 1
ATOM 3903 N N . ASN A 1 468 ? -24.922 -8.762 -7.033 1.00 48.44 468 ASN A N 1
ATOM 3904 C CA . ASN A 1 468 ? -23.920 -8.214 -6.089 1.00 48.44 468 ASN A CA 1
ATOM 3905 C C . ASN A 1 468 ? -24.367 -7.089 -5.127 1.00 48.44 468 ASN A C 1
ATOM 3907 O O . ASN A 1 468 ? -23.518 -6.503 -4.455 1.00 48.44 468 ASN A O 1
ATOM 3911 N N . PHE A 1 469 ? -25.664 -6.790 -4.973 1.00 54.94 469 PHE A N 1
ATOM 3912 C CA . PHE A 1 469 ? -26.110 -5.681 -4.098 1.00 54.94 469 PHE A CA 1
ATOM 3913 C C . PHE A 1 469 ? -27.095 -6.044 -2.981 1.00 54.94 469 PHE A C 1
ATOM 3915 O O . PHE A 1 469 ? -27.608 -5.148 -2.299 1.00 54.94 469 PHE A O 1
ATOM 3922 N N . ASN A 1 470 ? -27.346 -7.331 -2.739 1.00 58.50 470 ASN A N 1
ATOM 3923 C CA . ASN A 1 470 ? -28.258 -7.748 -1.680 1.00 58.50 470 ASN A CA 1
ATOM 3924 C C . ASN A 1 470 ? -27.520 -7.993 -0.359 1.00 58.50 470 ASN A C 1
ATOM 3926 O O . ASN A 1 470 ? -26.522 -8.702 -0.301 1.00 58.50 470 ASN A O 1
ATOM 3930 N N . ALA A 1 471 ? -28.030 -7.390 0.721 1.00 64.56 471 ALA A N 1
ATOM 3931 C CA . ALA A 1 471 ? -27.521 -7.640 2.067 1.00 64.56 471 ALA A CA 1
ATOM 3932 C C . ALA A 1 471 ? -27.676 -9.129 2.406 1.00 64.56 471 ALA A C 1
ATOM 3934 O O . ALA A 1 471 ? -28.678 -9.739 2.031 1.00 64.56 471 ALA A O 1
ATOM 3935 N N . HIS A 1 472 ? -26.737 -9.696 3.163 1.00 72.06 472 HIS A N 1
ATOM 3936 C CA . HIS A 1 472 ? -26.727 -11.126 3.487 1.00 72.06 472 HIS A CA 1
ATOM 3937 C C . HIS A 1 472 ? -28.059 -11.625 4.069 1.00 72.06 472 HIS A C 1
ATOM 3939 O O . HIS A 1 472 ? -28.529 -12.711 3.740 1.00 72.06 472 HIS A O 1
ATOM 3945 N N . GLN A 1 473 ? -28.710 -10.806 4.896 1.00 72.31 473 GLN A N 1
ATOM 3946 C CA . GLN A 1 473 ? -30.012 -11.140 5.461 1.00 72.31 473 GLN A CA 1
ATOM 3947 C C . GLN A 1 473 ? -31.087 -11.377 4.387 1.00 72.31 473 GLN A C 1
ATOM 3949 O O . GLN A 1 473 ? -31.940 -12.232 4.574 1.00 72.31 473 GLN A O 1
ATOM 3954 N N . TYR A 1 474 ? -31.047 -10.670 3.255 1.00 75.94 474 TYR A N 1
ATOM 3955 C CA . TYR A 1 474 ? -31.949 -10.925 2.128 1.00 75.94 474 TYR A CA 1
ATOM 3956 C C . TYR A 1 474 ? -31.605 -12.239 1.416 1.00 75.94 474 TYR A C 1
ATOM 3958 O O . TYR A 1 474 ? -32.504 -13.009 1.103 1.00 75.94 474 TYR A O 1
ATOM 3966 N N . ILE A 1 475 ? -30.313 -12.530 1.231 1.00 75.94 475 ILE A N 1
ATOM 3967 C CA . ILE A 1 475 ? -29.842 -13.775 0.601 1.00 75.94 475 ILE A CA 1
ATOM 3968 C C . ILE A 1 475 ? -30.304 -14.994 1.411 1.00 75.94 475 ILE A C 1
ATOM 3970 O O . ILE A 1 475 ? -30.902 -15.908 0.853 1.00 75.94 475 ILE A O 1
ATOM 3974 N N . LYS A 1 476 ? -30.129 -14.969 2.740 1.00 77.06 476 LYS A N 1
ATOM 3975 C CA . LYS A 1 476 ? -30.611 -16.037 3.632 1.00 77.06 476 LYS A CA 1
ATOM 3976 C C . LYS A 1 476 ? -32.119 -16.238 3.573 1.00 77.06 476 LYS A C 1
ATOM 3978 O O . LYS A 1 476 ? -32.589 -17.365 3.678 1.00 77.06 476 LYS A O 1
ATOM 3983 N N . LYS A 1 477 ? -32.887 -15.157 3.417 1.00 78.25 477 LYS A N 1
ATOM 3984 C CA . LYS A 1 477 ? -34.339 -15.261 3.257 1.00 78.25 477 LYS A CA 1
ATOM 3985 C C . LYS A 1 477 ? -34.720 -15.979 1.968 1.00 78.25 477 LYS A C 1
ATOM 3987 O O . LYS A 1 477 ? -35.635 -16.783 2.019 1.00 78.25 477 LYS A O 1
ATOM 3992 N N . GLN A 1 478 ? -34.023 -15.715 0.863 1.00 77.75 478 GLN A N 1
ATOM 3993 C CA . GLN A 1 478 ? -34.264 -16.407 -0.408 1.00 77.75 478 GLN A CA 1
ATOM 3994 C C . GLN A 1 478 ? -33.894 -17.894 -0.317 1.00 77.75 478 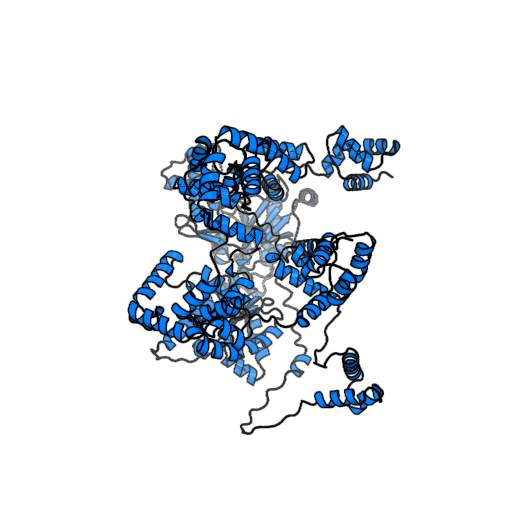GLN A C 1
ATOM 3996 O O . GLN A 1 478 ? -34.686 -18.741 -0.706 1.00 77.75 478 GLN A O 1
ATOM 4001 N N . GLU A 1 479 ? -32.741 -18.212 0.280 1.00 80.31 479 GLU A N 1
ATOM 4002 C CA . GLU A 1 479 ? -32.254 -19.592 0.452 1.00 80.31 479 GLU A CA 1
ATOM 4003 C C . GLU A 1 479 ? -33.244 -20.487 1.214 1.00 80.31 479 GLU A C 1
ATOM 4005 O O . GLU A 1 479 ? -33.451 -21.641 0.852 1.00 80.31 479 GLU A O 1
ATOM 4010 N N . PHE A 1 480 ? -33.868 -19.961 2.270 1.00 80.62 480 PHE A N 1
ATOM 4011 C CA . PHE A 1 480 ? -34.798 -20.727 3.101 1.00 80.62 480 PHE A CA 1
ATOM 4012 C C . PHE A 1 480 ? -36.270 -20.561 2.713 1.00 80.62 480 PHE A C 1
ATOM 4014 O O . PHE A 1 480 ? -37.114 -21.190 3.347 1.00 80.62 480 PHE A O 1
ATOM 4021 N N . LEU A 1 481 ? -36.591 -19.757 1.692 1.00 80.62 481 LEU A N 1
ATOM 4022 C CA . LEU A 1 481 ? -37.975 -19.439 1.335 1.00 80.62 481 LEU A CA 1
ATOM 4023 C C . LEU A 1 481 ? -38.780 -20.703 1.014 1.00 80.62 481 LEU A C 1
ATOM 4025 O O . LEU A 1 481 ? -39.796 -20.946 1.650 1.00 80.62 481 LEU A O 1
ATOM 4029 N N . GLU A 1 482 ? -38.296 -21.549 0.104 1.00 76.75 482 GLU A N 1
ATOM 4030 C CA . GLU A 1 482 ? -39.006 -22.774 -0.292 1.00 76.75 482 GLU A CA 1
ATOM 4031 C C . GLU A 1 482 ? -39.229 -23.739 0.880 1.00 76.75 482 GLU A C 1
ATOM 4033 O O . GLU A 1 482 ? -40.298 -24.328 1.009 1.00 76.75 482 GLU A O 1
ATOM 4038 N N . ASN A 1 483 ? -38.237 -23.896 1.760 1.00 79.56 483 ASN A N 1
ATOM 4039 C CA . ASN A 1 483 ? -38.347 -24.798 2.906 1.00 79.56 483 ASN A CA 1
ATOM 4040 C C . ASN A 1 483 ? -39.260 -24.248 4.003 1.00 79.56 483 ASN A C 1
ATOM 4042 O O . ASN A 1 483 ? -39.970 -25.019 4.640 1.00 79.56 483 ASN A O 1
ATOM 4046 N N . ASP A 1 484 ? -39.251 -22.936 4.222 1.00 81.94 484 ASP A N 1
ATOM 4047 C CA . ASP A 1 484 ? -40.098 -22.303 5.228 1.00 81.94 484 ASP A CA 1
ATOM 4048 C C . ASP A 1 484 ? -41.565 -22.204 4.767 1.00 81.94 484 ASP A C 1
ATOM 4050 O O . ASP A 1 484 ? -42.441 -22.075 5.616 1.00 81.94 484 ASP A O 1
ATOM 4054 N N . LEU A 1 485 ? -41.837 -22.277 3.455 1.00 79.75 485 LEU A N 1
ATOM 4055 C CA . LEU A 1 485 ? -43.190 -22.284 2.881 1.00 79.75 485 LEU A CA 1
ATOM 4056 C C . LEU A 1 485 ? -43.890 -23.653 2.964 1.00 79.75 485 LEU A C 1
ATOM 4058 O O . LEU A 1 485 ? -45.115 -23.692 2.993 1.00 79.75 485 LEU A O 1
ATOM 4062 N N . LYS A 1 486 ? -43.145 -24.768 3.023 1.00 73.75 486 LYS A N 1
ATOM 4063 C CA . LYS A 1 486 ? -43.705 -26.137 2.956 1.00 73.75 486 LYS A CA 1
ATOM 4064 C C . LYS A 1 486 ? -44.664 -26.504 4.098 1.00 73.75 486 LYS A C 1
ATOM 4066 O O . LYS A 1 486 ? -45.473 -27.402 3.915 1.00 73.75 486 LYS A O 1
ATOM 4071 N N . ASN A 1 487 ? -44.583 -25.818 5.241 1.00 63.59 487 ASN A N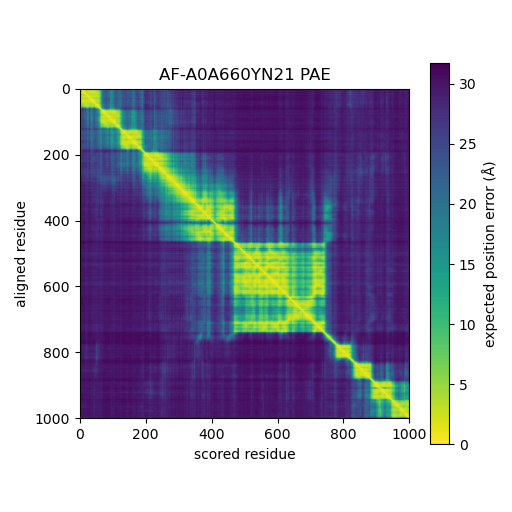 1
ATOM 4072 C CA . ASN A 1 487 ? -45.310 -26.162 6.470 1.00 63.59 487 ASN A CA 1
ATOM 4073 C C . ASN A 1 487 ? -46.136 -24.980 7.029 1.00 63.59 487 ASN A C 1
ATOM 4075 O O . ASN A 1 487 ? -46.183 -24.796 8.245 1.00 63.59 487 ASN A O 1
ATOM 4079 N N . LEU A 1 488 ? -46.713 -24.122 6.175 1.00 77.88 488 LEU A N 1
ATOM 4080 C CA . LEU A 1 488 ? -47.507 -22.966 6.622 1.00 77.88 488 LEU A CA 1
ATOM 4081 C C . LEU A 1 488 ? -49.007 -23.160 6.384 1.00 77.88 488 LEU A C 1
ATOM 4083 O O . LEU A 1 488 ? -49.447 -23.308 5.250 1.00 77.88 488 LEU A O 1
ATOM 4087 N N . ASP A 1 489 ? -49.793 -22.996 7.447 1.00 76.50 489 ASP A N 1
ATOM 4088 C CA . ASP A 1 489 ? -51.264 -23.033 7.407 1.00 76.50 489 ASP A CA 1
ATOM 4089 C C . ASP A 1 489 ? -51.889 -21.677 7.001 1.00 76.50 489 ASP A C 1
ATOM 4091 O O . ASP A 1 489 ? -53.040 -21.371 7.328 1.00 76.50 489 ASP A O 1
ATOM 4095 N N . PHE A 1 490 ? -51.115 -20.780 6.379 1.00 79.38 490 PHE A N 1
ATOM 4096 C CA . PHE A 1 490 ? -51.566 -19.432 6.025 1.00 79.38 490 PHE A CA 1
ATOM 4097 C C . PHE A 1 490 ? -50.814 -18.824 4.836 1.00 79.38 490 PHE A C 1
ATOM 4099 O O . PHE A 1 490 ? -49.630 -19.074 4.658 1.00 79.38 490 PHE A O 1
ATOM 4106 N N . ASP A 1 491 ? -51.522 -17.935 4.129 1.00 75.38 491 ASP A N 1
ATOM 4107 C CA . ASP A 1 491 ? -51.092 -16.926 3.143 1.00 75.38 491 ASP A CA 1
ATOM 4108 C C . ASP A 1 491 ? -49.874 -16.047 3.522 1.00 75.38 491 ASP A C 1
ATOM 4110 O O . ASP A 1 491 ? -50.131 -15.010 4.145 1.00 75.38 491 ASP A O 1
ATOM 4114 N N . PRO A 1 492 ? -48.588 -16.336 3.214 1.00 73.69 492 PRO A N 1
ATOM 4115 C CA . PRO A 1 492 ? -47.500 -15.455 3.645 1.00 73.69 492 PRO A CA 1
ATOM 4116 C C . PRO A 1 492 ? -47.401 -14.142 2.849 1.00 73.69 492 PRO A C 1
ATOM 4118 O O . PRO A 1 492 ? -46.864 -13.156 3.366 1.00 73.69 492 PRO A O 1
ATOM 4121 N N . PHE A 1 493 ? -47.909 -14.084 1.614 1.00 70.75 493 PHE A N 1
ATOM 4122 C CA . PHE A 1 493 ? -47.695 -12.954 0.703 1.00 70.75 493 PHE A CA 1
ATOM 4123 C C . PHE A 1 493 ? -48.641 -11.767 0.948 1.00 70.75 493 PHE A C 1
ATOM 4125 O O . PHE A 1 493 ? -48.375 -10.664 0.464 1.00 70.75 493 PHE A O 1
ATOM 4132 N N . GLN A 1 494 ? -49.690 -11.941 1.761 1.00 74.44 494 GLN A N 1
ATOM 4133 C CA . GLN A 1 494 ? -50.649 -10.881 2.116 1.00 74.44 494 GLN A CA 1
ATOM 4134 C C . GLN A 1 494 ? -50.472 -10.310 3.539 1.00 74.44 494 GLN A C 1
ATOM 4136 O O . GLN A 1 494 ? -51.220 -9.425 3.968 1.00 74.44 494 GLN A O 1
ATOM 4141 N N . LEU A 1 495 ? -49.471 -10.773 4.295 1.00 83.19 495 LEU A N 1
ATOM 4142 C CA . LEU A 1 495 ? -49.301 -10.389 5.698 1.00 83.19 495 LEU A CA 1
ATOM 4143 C C . LEU A 1 495 ? -48.796 -8.951 5.869 1.00 83.19 495 LEU A C 1
ATOM 4145 O O . LEU A 1 495 ? -47.787 -8.525 5.302 1.00 83.19 495 LEU A O 1
ATOM 4149 N N . LYS A 1 496 ? -49.448 -8.197 6.761 1.00 83.38 496 LYS A N 1
ATOM 4150 C CA . LYS A 1 496 ? -48.998 -6.862 7.179 1.00 83.38 496 LYS A CA 1
ATOM 4151 C C . LYS A 1 496 ? -48.194 -6.966 8.469 1.00 83.38 496 LYS A C 1
ATOM 4153 O O . LYS A 1 496 ? -48.578 -7.648 9.401 1.00 83.38 496 LYS A O 1
ATOM 4158 N N . ALA A 1 497 ? -47.132 -6.176 8.612 1.00 82.50 497 ALA A N 1
ATOM 4159 C CA . ALA A 1 497 ? -46.318 -6.176 9.837 1.00 82.50 497 ALA A CA 1
ATOM 4160 C C . ALA A 1 497 ? -47.076 -5.753 11.123 1.00 82.50 497 ALA A C 1
ATOM 4162 O O . ALA A 1 497 ? -46.501 -5.785 12.203 1.00 82.50 497 ALA A O 1
ATOM 4163 N N . SER A 1 498 ? -48.317 -5.260 11.021 1.00 84.81 498 SER A N 1
ATOM 4164 C CA . SER A 1 498 ? -49.203 -4.965 12.160 1.00 84.81 498 SER A CA 1
ATOM 4165 C C . SER A 1 498 ? -49.979 -6.175 12.678 1.00 84.81 498 SER A C 1
ATOM 4167 O O . SER A 1 498 ? -50.484 -6.092 13.785 1.00 84.81 498 SER A O 1
ATOM 4169 N N . SER A 1 499 ? -50.088 -7.265 11.913 1.00 87.38 499 SER A N 1
ATOM 4170 C CA . SER A 1 499 ? -50.807 -8.471 12.343 1.00 87.38 499 SER A CA 1
ATOM 4171 C C . SER A 1 499 ? -49.978 -9.376 13.258 1.00 87.38 499 SER A C 1
ATOM 4173 O O . SER A 1 499 ? -50.439 -10.448 13.626 1.00 87.38 499 SER A O 1
ATOM 4175 N N . PHE A 1 500 ? -48.743 -8.983 13.570 1.00 91.94 500 PHE A N 1
ATOM 4176 C CA . PHE A 1 500 ? -47.819 -9.751 14.395 1.00 91.94 500 PHE A CA 1
ATOM 4177 C C . PHE A 1 500 ? -47.906 -9.292 15.847 1.00 91.94 500 PHE A C 1
ATOM 4179 O O . PHE A 1 500 ? -47.939 -8.092 16.128 1.00 91.94 500 PHE A O 1
ATOM 4186 N N . GLU A 1 501 ? -47.863 -10.255 16.756 1.00 93.00 501 GLU A N 1
ATOM 4187 C CA . GLU A 1 501 ? -47.770 -10.027 18.191 1.00 93.00 501 GLU A CA 1
ATOM 4188 C C . GLU A 1 501 ? -46.304 -9.841 18.583 1.00 93.00 501 GLU A C 1
ATOM 4190 O O . GLU A 1 501 ? -45.442 -10.643 18.210 1.00 93.00 501 GLU A O 1
ATOM 4195 N N . PHE A 1 502 ? -46.008 -8.769 19.321 1.00 95.38 502 PHE A N 1
ATOM 4196 C CA . PHE A 1 502 ? -44.658 -8.456 19.783 1.00 95.38 502 PHE A CA 1
ATOM 4197 C C . PHE A 1 502 ? -44.536 -8.714 21.282 1.00 95.38 502 PHE A C 1
ATOM 4199 O O . PHE A 1 502 ? -45.194 -8.042 22.074 1.00 95.38 502 PHE A O 1
ATOM 4206 N N . ASN A 1 503 ? -43.650 -9.633 21.669 1.00 94.19 503 ASN A N 1
ATOM 4207 C CA . ASN A 1 503 ? -43.521 -10.080 23.055 1.00 94.19 503 ASN A CA 1
ATOM 4208 C C . ASN A 1 503 ? -42.087 -9.925 23.581 1.00 94.19 503 ASN A C 1
ATOM 4210 O O . ASN A 1 503 ? -41.109 -9.920 22.828 1.00 94.19 503 ASN A O 1
ATOM 4214 N N . PHE A 1 504 ? -41.968 -9.786 24.903 1.00 94.06 504 PHE A N 1
ATOM 4215 C CA . PHE A 1 504 ? -40.720 -9.994 25.635 1.00 94.06 504 PHE A CA 1
ATOM 4216 C C . PHE A 1 504 ? -40.740 -11.421 26.189 1.00 94.06 504 PHE A C 1
ATOM 4218 O O . PHE A 1 504 ? -41.570 -11.745 27.034 1.00 94.06 504 PHE A O 1
ATOM 4225 N N . GLU A 1 505 ? -39.838 -12.272 25.711 1.00 91.50 505 GLU A N 1
ATOM 4226 C CA . GLU A 1 505 ? -39.762 -13.687 26.096 1.00 91.50 505 GLU A CA 1
ATOM 4227 C C . GLU A 1 505 ? -38.422 -13.963 26.780 1.00 91.50 505 GLU A C 1
ATOM 4229 O O . GLU A 1 505 ? -37.429 -13.305 26.475 1.00 91.50 505 GLU A O 1
ATOM 4234 N N . LYS A 1 506 ? -38.354 -14.938 27.695 1.00 89.06 506 LYS A N 1
ATOM 4235 C CA . LYS A 1 506 ? -37.063 -15.427 28.208 1.00 89.06 506 LYS A CA 1
ATOM 4236 C C . LYS A 1 506 ? -36.348 -16.220 27.113 1.00 89.06 506 LYS A C 1
ATOM 4238 O O . LYS A 1 506 ? -36.982 -16.883 26.299 1.00 89.06 506 LYS A O 1
ATOM 4243 N N . ILE A 1 507 ? -35.018 -16.177 27.111 1.00 88.38 507 ILE A N 1
ATOM 4244 C CA . ILE A 1 507 ? -34.208 -16.896 26.122 1.00 88.38 507 ILE A CA 1
ATOM 4245 C C . ILE A 1 507 ? -34.437 -18.400 26.286 1.00 88.38 507 ILE A C 1
ATOM 4247 O O . ILE A 1 507 ? -34.119 -18.968 27.329 1.00 88.38 507 ILE A O 1
ATOM 4251 N N . ASN A 1 508 ? -34.955 -19.030 25.238 1.00 90.25 508 ASN A N 1
ATOM 4252 C CA . ASN A 1 508 ? -35.149 -20.470 25.137 1.00 90.25 508 ASN A CA 1
ATOM 4253 C C . ASN A 1 508 ? -34.337 -21.024 23.945 1.00 90.25 508 ASN A C 1
ATOM 4255 O O . ASN A 1 508 ? -33.694 -20.272 23.206 1.00 90.25 508 ASN A O 1
ATOM 4259 N N . LYS A 1 509 ? -34.357 -22.347 23.755 1.00 89.31 509 LYS A N 1
ATOM 4260 C CA . LYS A 1 509 ? -33.640 -23.006 22.654 1.00 89.31 509 LYS A CA 1
ATOM 4261 C C . LYS A 1 509 ? -34.187 -22.613 21.269 1.00 89.31 509 LYS A C 1
ATOM 4263 O O . LYS A 1 509 ? -33.397 -22.377 20.364 1.00 89.31 509 LYS A O 1
ATOM 4268 N N . GLU A 1 510 ? -35.502 -22.442 21.135 1.00 92.56 510 GLU A N 1
ATOM 4269 C CA . GLU A 1 510 ? -36.176 -22.024 19.892 1.00 92.56 510 GLU A CA 1
ATOM 4270 C C . GLU A 1 510 ? -35.629 -20.681 19.363 1.00 92.56 510 GLU A C 1
ATOM 4272 O O . GLU A 1 510 ? -35.230 -20.583 18.203 1.00 92.56 510 GLU A O 1
ATOM 4277 N N . LEU A 1 511 ? -35.515 -19.657 20.222 1.00 91.50 511 LEU A N 1
ATOM 4278 C CA . LEU A 1 511 ? -34.999 -18.336 19.833 1.00 91.50 511 LEU A CA 1
ATOM 4279 C C . LEU A 1 511 ? -33.519 -18.383 19.432 1.00 91.50 511 LEU A C 1
ATOM 4281 O O . LEU A 1 511 ? -33.066 -17.622 18.571 1.00 91.50 511 LEU A O 1
ATOM 4285 N N . VAL A 1 512 ? -32.749 -19.251 20.090 1.00 88.62 512 VAL A N 1
ATOM 4286 C CA . VAL A 1 512 ? -31.334 -19.474 19.788 1.00 88.62 512 VAL A CA 1
ATOM 4287 C C . VAL A 1 512 ? -31.181 -20.102 18.410 1.00 88.62 512 VAL A C 1
ATOM 4289 O O . VAL A 1 512 ? -30.454 -19.550 17.582 1.00 88.62 512 VAL A O 1
ATOM 4292 N N . ASP A 1 513 ? -31.890 -21.198 18.156 1.00 89.69 513 ASP A N 1
ATOM 4293 C CA . ASP A 1 513 ? -31.830 -21.932 16.894 1.00 89.69 513 ASP A CA 1
ATOM 4294 C C . ASP A 1 513 ? -32.315 -21.053 15.729 1.00 89.69 513 ASP A C 1
ATOM 4296 O O . ASP A 1 513 ? -31.690 -21.027 14.666 1.00 89.69 513 ASP A O 1
ATOM 4300 N N . PHE A 1 514 ? -33.334 -20.217 15.962 1.00 90.81 514 PHE A N 1
ATOM 4301 C CA . PHE A 1 514 ? -33.804 -19.227 14.993 1.00 90.81 514 PHE A CA 1
ATOM 4302 C C . PHE A 1 514 ? -32.703 -18.237 14.580 1.00 90.81 514 PHE A C 1
ATOM 4304 O O . PHE A 1 514 ? -32.464 -18.017 13.390 1.00 90.81 514 PHE A O 1
ATOM 4311 N N . ILE A 1 515 ? -31.992 -17.640 15.543 1.00 90.38 515 ILE A N 1
ATOM 4312 C CA . ILE A 1 515 ? -30.894 -16.713 15.233 1.00 90.38 515 ILE A CA 1
ATOM 4313 C C . ILE A 1 515 ? -29.731 -17.440 14.553 1.00 90.38 515 ILE A C 1
ATOM 4315 O O . ILE A 1 515 ? -29.166 -16.899 13.609 1.00 90.38 515 ILE A O 1
ATOM 4319 N N . LEU A 1 516 ? -29.382 -18.656 14.982 1.00 87.69 516 LEU A N 1
ATOM 4320 C CA . LEU A 1 516 ? -28.321 -19.440 14.340 1.00 87.69 516 LEU A CA 1
ATOM 4321 C C . LEU A 1 516 ? -28.642 -19.763 12.871 1.00 87.69 516 LEU A C 1
ATOM 4323 O O . LEU A 1 516 ? -27.722 -19.781 12.055 1.00 87.69 516 LEU A O 1
ATOM 4327 N N . LYS A 1 517 ? -29.924 -19.970 12.536 1.00 86.50 517 LYS A N 1
ATOM 4328 C CA . LYS A 1 517 ? -30.395 -20.250 11.170 1.00 86.50 517 LYS A CA 1
ATOM 4329 C C . LYS A 1 517 ? -30.382 -19.008 10.267 1.00 86.50 517 LYS A C 1
ATOM 4331 O O . LYS A 1 517 ? -29.880 -19.080 9.146 1.00 86.50 517 LYS A O 1
ATOM 4336 N N . TYR A 1 518 ? -30.923 -17.877 10.732 1.00 84.75 518 TYR A N 1
ATOM 4337 C CA . TYR A 1 518 ? -31.192 -16.709 9.871 1.00 84.75 518 TYR A CA 1
ATOM 4338 C C . TYR A 1 518 ? -30.195 -15.546 10.000 1.00 84.75 518 TYR A C 1
ATOM 4340 O O . TYR A 1 518 ? -30.243 -14.613 9.194 1.00 84.75 518 TYR A O 1
ATOM 4348 N N . GLU A 1 519 ? -29.305 -15.542 10.995 1.00 86.19 519 GLU A N 1
ATOM 4349 C CA . GLU A 1 519 ? -28.323 -14.468 11.185 1.00 86.19 519 GLU A CA 1
ATOM 4350 C C . GLU A 1 519 ? -26.957 -14.795 10.555 1.00 86.19 519 GLU A C 1
ATOM 4352 O O . GLU A 1 519 ? -26.473 -15.923 10.601 1.00 86.19 519 GLU A O 1
ATOM 4357 N N . TRP A 1 520 ? -26.313 -13.778 9.969 1.00 79.88 520 TRP A N 1
ATOM 4358 C CA . TRP A 1 520 ? -25.049 -13.889 9.223 1.00 79.88 520 TRP A CA 1
ATOM 4359 C C . TRP A 1 520 ? -23.901 -14.553 9.982 1.00 79.88 520 TRP A C 1
ATOM 4361 O O . TRP A 1 520 ? -23.178 -15.377 9.428 1.00 79.88 520 TRP A O 1
ATOM 4371 N N . LEU A 1 521 ? -23.687 -14.174 11.239 1.00 75.06 521 LEU A N 1
ATOM 4372 C CA . LEU A 1 521 ? -22.566 -14.655 12.036 1.00 75.06 521 LEU A CA 1
ATOM 4373 C C . LEU A 1 521 ? -22.778 -16.083 12.548 1.00 75.06 521 LEU A C 1
ATOM 4375 O O . LEU A 1 521 ? -21.838 -16.620 13.149 1.00 75.06 521 LEU A O 1
ATOM 4379 N N . GLY A 1 522 ? -23.973 -16.670 12.379 1.00 76.56 522 GLY A N 1
ATOM 4380 C CA . GLY A 1 522 ? -24.293 -18.052 12.759 1.00 76.56 522 GLY A CA 1
ATOM 4381 C C . GLY A 1 522 ? -23.928 -18.368 14.210 1.00 76.56 522 GLY A C 1
ATOM 4382 O O . GLY A 1 522 ? -23.500 -19.473 14.540 1.00 76.56 522 GLY A O 1
ATOM 4383 N N . SER A 1 523 ? -23.950 -17.351 15.080 1.00 79.69 523 SER A N 1
ATOM 4384 C CA . SER A 1 523 ? -23.505 -17.463 16.467 1.00 79.69 523 SER A CA 1
ATOM 4385 C C . SER A 1 523 ? -24.078 -16.355 17.346 1.00 79.69 523 SER A C 1
ATOM 4387 O O . SER A 1 523 ? -24.064 -15.169 17.002 1.00 79.69 523 SER A O 1
ATOM 4389 N N . LEU A 1 524 ? -24.497 -16.738 18.553 1.00 74.69 524 LEU A N 1
ATOM 4390 C CA . LEU A 1 524 ? -25.050 -15.815 19.548 1.00 74.69 524 LEU A CA 1
ATOM 4391 C C . LEU A 1 524 ? -24.004 -14.868 20.138 1.00 74.69 524 LEU A C 1
ATOM 4393 O O . LEU A 1 524 ? -24.296 -13.706 20.401 1.00 74.69 524 LEU A O 1
ATOM 4397 N N . GLY A 1 525 ? -22.771 -15.338 20.340 1.00 74.88 525 GLY A N 1
ATOM 4398 C CA . GLY A 1 525 ? -21.722 -14.571 21.010 1.00 74.88 525 GLY A CA 1
ATOM 4399 C C . GLY A 1 525 ? -21.790 -14.672 22.538 1.00 74.88 525 GLY A C 1
ATOM 4400 O O . GLY A 1 525 ? -21.407 -15.695 23.095 1.00 74.88 525 GLY A O 1
ATOM 4401 N N . VAL A 1 526 ? -22.163 -13.582 23.217 1.00 72.62 526 VAL A N 1
ATOM 4402 C CA . VAL A 1 526 ? -22.351 -13.537 24.685 1.00 72.62 526 VAL A CA 1
ATOM 4403 C C . VAL A 1 526 ? -23.819 -13.826 24.990 1.00 72.62 526 VAL A C 1
ATOM 4405 O O . VAL A 1 526 ? -24.667 -13.453 24.189 1.00 72.62 526 VAL A O 1
ATOM 4408 N N . THR A 1 527 ? -24.148 -14.461 26.114 1.00 77.25 527 THR A N 1
ATOM 4409 C CA . THR A 1 527 ? -25.553 -14.681 26.493 1.00 77.25 527 THR A CA 1
ATOM 4410 C C . THR A 1 527 ? -26.298 -13.338 26.532 1.00 77.25 527 THR A C 1
ATOM 4412 O O . THR A 1 527 ? -25.845 -12.435 27.247 1.00 77.25 527 THR A O 1
ATOM 4415 N N . PRO A 1 528 ? -27.361 -13.154 25.724 1.00 82.88 528 PRO A N 1
ATOM 4416 C CA . PRO A 1 528 ? -28.114 -11.910 25.727 1.00 82.88 528 PRO A CA 1
ATOM 4417 C C . PRO A 1 528 ? -28.870 -11.736 27.046 1.00 82.88 528 PRO A C 1
ATOM 4419 O O . PRO A 1 528 ? -29.111 -12.703 27.763 1.00 82.88 528 PRO A O 1
ATOM 4422 N N . LYS A 1 529 ? -29.206 -10.489 27.387 1.00 86.69 529 LYS A N 1
ATOM 4423 C CA . LYS A 1 529 ? -29.919 -10.165 28.633 1.00 86.69 529 LYS A CA 1
ATOM 4424 C C . LYS A 1 529 ? -31.410 -9.939 28.395 1.00 86.69 529 LYS A C 1
ATOM 4426 O O . LYS A 1 529 ? -32.213 -10.273 29.258 1.00 86.69 529 LYS A O 1
ATOM 4431 N N . TRP A 1 530 ? -31.769 -9.412 27.225 1.00 93.88 530 TRP A N 1
ATOM 4432 C CA . TRP A 1 530 ? -33.152 -9.156 26.830 1.00 93.88 530 TRP A CA 1
ATOM 4433 C C . TRP A 1 530 ? -33.434 -9.730 25.441 1.00 93.88 530 TRP A C 1
ATOM 4435 O O . TRP A 1 530 ? -32.617 -9.582 24.524 1.00 93.88 530 TRP A O 1
ATOM 4445 N N . SER A 1 531 ? -34.598 -10.357 25.289 1.00 94.50 531 SER A N 1
ATOM 4446 C CA . SER A 1 531 ? -35.050 -11.012 24.061 1.00 94.50 531 SER A CA 1
ATOM 4447 C C . SER A 1 531 ? -36.465 -10.590 23.700 1.00 94.50 531 SER A C 1
ATOM 4449 O O . SER A 1 531 ? -37.357 -10.580 24.543 1.00 94.50 531 SER A O 1
ATOM 4451 N N . PHE A 1 532 ? -36.647 -10.241 22.429 1.00 96.38 532 PHE A N 1
ATOM 4452 C CA . PHE A 1 532 ? -37.909 -9.762 21.878 1.00 96.38 532 PHE A CA 1
ATOM 4453 C C . PHE A 1 532 ? -38.274 -10.583 20.655 1.00 96.38 532 PHE A C 1
ATOM 4455 O O . PHE A 1 532 ? -37.410 -10.849 19.813 1.00 96.38 532 PHE A O 1
ATOM 4462 N N . THR A 1 533 ? -39.542 -10.951 20.551 1.00 96.50 533 THR A N 1
ATOM 4463 C CA . THR A 1 533 ? -40.058 -11.844 19.516 1.00 96.50 533 THR A CA 1
ATOM 4464 C C . THR A 1 533 ? -41.202 -11.186 18.758 1.00 96.50 533 THR A C 1
ATOM 4466 O O . THR A 1 533 ? -41.914 -10.332 19.287 1.00 96.50 533 THR A O 1
ATOM 4469 N N . ALA A 1 534 ? -41.354 -11.566 17.493 1.00 95.75 534 ALA A N 1
ATOM 4470 C CA . ALA A 1 534 ? -42.544 -11.305 16.698 1.00 95.75 534 ALA A CA 1
ATOM 4471 C C . ALA A 1 534 ? -43.163 -12.651 16.325 1.00 95.75 534 ALA A C 1
ATOM 4473 O O . ALA A 1 534 ? -42.488 -13.459 15.679 1.00 95.75 534 ALA A O 1
ATOM 4474 N N . ARG A 1 535 ? -44.416 -12.888 16.719 1.00 93.31 535 ARG A N 1
ATOM 4475 C CA . ARG A 1 535 ? -45.149 -14.121 16.413 1.00 93.31 535 ARG A CA 1
ATOM 4476 C C . ARG A 1 535 ? -46.396 -13.833 15.579 1.00 93.31 535 ARG A C 1
ATOM 4478 O O . ARG A 1 535 ? -47.003 -12.773 15.703 1.00 93.31 535 ARG A O 1
ATOM 4485 N N . TYR A 1 536 ? -46.759 -14.768 14.710 1.00 90.44 536 TYR A N 1
ATOM 4486 C CA . TYR A 1 536 ? -48.011 -14.740 13.952 1.00 90.44 536 TYR A CA 1
ATOM 4487 C C . TYR A 1 536 ? -48.693 -16.098 14.064 1.00 90.44 536 TYR A C 1
ATOM 4489 O O . TYR A 1 536 ? -48.102 -17.103 13.673 1.00 90.44 536 TYR A O 1
ATOM 4497 N N . LYS A 1 537 ? -49.906 -16.134 14.634 1.00 85.75 537 LYS A N 1
ATOM 4498 C CA . LYS A 1 537 ? -50.629 -17.384 14.940 1.00 85.75 537 LYS A CA 1
ATOM 4499 C C . LYS A 1 537 ? -49.734 -18.417 15.657 1.00 85.75 537 LYS A C 1
ATOM 4501 O O . LYS A 1 537 ? -49.639 -19.563 15.240 1.00 85.75 537 LYS A O 1
ATOM 4506 N N . GLY A 1 538 ? -48.976 -17.980 16.667 1.00 83.19 538 GLY A N 1
ATOM 4507 C CA . GLY A 1 538 ? -48.020 -18.821 17.409 1.00 83.19 538 GLY A CA 1
ATOM 4508 C C . GLY A 1 538 ? -46.653 -19.041 16.737 1.00 83.19 538 GLY A C 1
ATOM 4509 O O . GLY A 1 538 ? -45.662 -19.262 17.439 1.00 83.19 538 GLY A O 1
ATOM 4510 N N . ASN A 1 539 ? -46.545 -18.881 15.414 1.00 87.19 539 ASN A N 1
ATOM 4511 C CA . ASN A 1 539 ? -45.302 -19.099 14.668 1.00 87.19 539 ASN A CA 1
ATOM 4512 C C . ASN A 1 539 ? -44.296 -17.959 14.849 1.00 87.19 539 ASN A C 1
ATOM 4514 O O . ASN A 1 539 ? -44.638 -16.781 14.715 1.00 87.19 539 ASN A O 1
ATOM 4518 N N . LEU A 1 540 ? -43.033 -18.306 15.104 1.00 91.44 540 LEU A N 1
ATOM 4519 C CA . LEU A 1 540 ? -41.951 -17.345 15.306 1.00 91.44 540 LEU A CA 1
ATOM 4520 C C . LEU A 1 540 ? -41.481 -16.733 13.978 1.00 91.44 540 LEU A C 1
ATOM 4522 O O . LEU A 1 540 ? -40.929 -17.413 13.118 1.00 91.44 540 LEU A O 1
ATOM 4526 N N . ALA A 1 541 ? -41.647 -15.419 13.836 1.00 90.94 541 ALA A N 1
ATOM 4527 C CA . ALA A 1 541 ? -41.338 -14.690 12.606 1.00 90.94 541 ALA A CA 1
ATOM 4528 C C . ALA A 1 541 ? -40.151 -13.724 12.732 1.00 90.94 541 ALA A C 1
ATOM 4530 O O . ALA A 1 541 ? -39.553 -13.319 11.729 1.00 90.94 541 ALA A O 1
ATOM 4531 N N . GLY A 1 542 ? -39.776 -13.337 13.950 1.00 93.38 542 GLY A N 1
ATOM 4532 C CA . GLY A 1 542 ? -38.621 -12.477 14.175 1.00 93.38 542 GLY A CA 1
ATOM 4533 C C . GLY A 1 542 ? -38.122 -12.509 15.607 1.00 93.38 542 GLY A C 1
ATOM 4534 O O . GLY A 1 542 ? -38.903 -12.673 16.538 1.00 93.38 542 GLY A O 1
ATOM 4535 N N . VAL A 1 543 ? -36.814 -12.326 15.770 1.00 95.12 543 VAL A N 1
ATOM 4536 C CA . VAL A 1 543 ? -36.130 -12.322 17.068 1.00 95.12 543 VAL A CA 1
ATOM 4537 C C . VAL A 1 543 ? -35.121 -11.184 17.098 1.00 95.12 543 VAL A C 1
ATOM 4539 O O . VAL A 1 543 ? -34.355 -11.014 16.148 1.00 95.12 543 VAL A O 1
ATOM 4542 N N . ILE A 1 544 ? -35.084 -10.418 18.191 1.00 95.19 544 ILE A N 1
ATOM 4543 C CA . ILE A 1 544 ? -34.049 -9.416 18.478 1.00 95.19 544 ILE A CA 1
ATOM 4544 C C . ILE A 1 544 ? -33.495 -9.642 19.881 1.00 95.19 544 ILE A C 1
ATOM 4546 O O . ILE A 1 544 ? -34.234 -9.720 20.861 1.00 95.19 544 ILE A O 1
ATOM 4550 N N . PHE A 1 545 ? -32.169 -9.677 19.978 1.00 94.81 545 PHE A N 1
ATOM 4551 C CA . PHE A 1 545 ? -31.438 -9.754 21.232 1.00 94.81 545 PHE A CA 1
ATOM 4552 C C . PHE A 1 545 ? -30.737 -8.436 21.542 1.00 94.81 545 PHE A C 1
ATOM 4554 O O . PHE A 1 545 ? -29.918 -7.944 20.757 1.00 94.81 545 PHE A O 1
ATOM 4561 N N . ILE A 1 546 ? -31.009 -7.902 22.731 1.00 94.00 546 ILE A N 1
ATOM 4562 C CA . ILE A 1 546 ? -30.346 -6.721 23.285 1.00 94.00 546 ILE A CA 1
ATOM 4563 C C . ILE A 1 546 ? -29.523 -7.150 24.502 1.00 94.00 546 ILE A C 1
ATOM 4565 O O . ILE A 1 546 ? -29.925 -8.000 25.300 1.00 94.00 546 ILE A O 1
ATOM 4569 N N . ASN A 1 547 ? -28.333 -6.574 24.640 1.00 91.75 547 ASN A N 1
ATOM 4570 C CA . ASN A 1 547 ? -27.432 -6.860 25.746 1.00 91.75 547 ASN A CA 1
ATOM 4571 C C . ASN A 1 547 ? -26.683 -5.608 26.203 1.00 91.75 547 ASN A C 1
ATOM 4573 O O . ASN A 1 547 ? -26.702 -4.571 25.544 1.00 91.75 547 ASN A O 1
ATOM 4577 N N . GLU A 1 548 ? -25.980 -5.705 27.323 1.00 88.56 548 GLU A N 1
ATOM 4578 C CA . GLU A 1 548 ? -25.014 -4.689 27.719 1.00 88.56 548 GLU A CA 1
ATOM 4579 C C . GLU A 1 548 ? -23.715 -4.844 26.912 1.00 88.56 548 GLU A C 1
ATOM 4581 O O . GLU A 1 548 ? -23.242 -5.963 26.675 1.00 88.56 548 GLU A O 1
ATOM 4586 N N . PRO A 1 549 ? -23.112 -3.739 26.441 1.00 84.88 549 PRO A N 1
ATOM 4587 C CA . PRO A 1 549 ? -21.886 -3.818 25.669 1.00 84.88 549 PRO A CA 1
ATOM 4588 C C . PRO A 1 549 ? -20.736 -4.335 26.541 1.00 84.88 549 PRO A C 1
ATOM 4590 O O . PRO A 1 549 ? -20.485 -3.858 27.642 1.00 84.88 549 PRO A O 1
ATOM 4593 N N . THR A 1 550 ? -19.944 -5.265 25.998 1.00 76.50 550 THR A N 1
ATOM 4594 C CA . THR A 1 550 ? -18.725 -5.760 26.678 1.00 76.50 550 THR A CA 1
ATOM 4595 C C . THR A 1 550 ? -17.677 -4.670 26.937 1.00 76.50 550 THR A C 1
ATOM 4597 O O . THR A 1 550 ? -16.799 -4.837 27.782 1.00 76.50 550 THR A O 1
ATOM 4600 N N . SER A 1 551 ? -17.747 -3.568 26.189 1.00 79.44 551 SER A N 1
ATOM 4601 C CA . SER A 1 551 ? -16.957 -2.360 26.384 1.00 79.44 551 SER A CA 1
ATOM 4602 C C . SER A 1 551 ? -17.847 -1.165 26.086 1.00 79.44 551 SER A C 1
ATOM 4604 O O . SER A 1 551 ? -18.199 -0.941 24.929 1.00 79.44 551 SER A O 1
ATOM 4606 N N . TYR A 1 552 ? -18.168 -0.402 27.124 1.00 84.75 552 TYR A N 1
ATOM 4607 C CA . TYR A 1 552 ? -18.966 0.809 27.015 1.00 84.75 552 TYR A CA 1
ATOM 4608 C C . TYR A 1 552 ? -18.259 1.881 26.184 1.00 84.75 552 TYR A C 1
ATOM 4610 O O . TYR A 1 552 ? -17.033 2.044 26.214 1.00 84.75 552 TYR A O 1
ATOM 4618 N N . SER A 1 553 ? -19.055 2.606 25.416 1.00 85.00 553 SER A N 1
ATOM 4619 C CA . SER A 1 553 ? -18.650 3.798 24.700 1.00 85.00 553 SER A CA 1
ATOM 4620 C C . SER A 1 553 ? -18.593 5.017 25.632 1.00 85.00 553 SER A C 1
ATOM 4622 O O . SER A 1 553 ? -18.951 4.958 26.805 1.00 85.00 553 SER A O 1
ATOM 4624 N N . LYS A 1 554 ? -18.101 6.147 25.113 1.00 86.00 554 LYS A N 1
ATOM 4625 C CA . LYS A 1 554 ? -18.048 7.435 25.833 1.00 86.00 554 LYS A CA 1
ATOM 4626 C C . LYS A 1 554 ? -18.947 8.490 25.175 1.00 86.00 554 LYS A C 1
ATOM 4628 O O . LYS A 1 554 ? -18.615 9.673 25.162 1.00 86.00 554 LYS A O 1
ATOM 4633 N N . LEU A 1 555 ? -20.044 8.041 24.558 1.00 88.00 555 LEU A N 1
ATOM 4634 C CA . LEU A 1 555 ? -20.921 8.856 23.708 1.00 88.00 555 LEU A CA 1
ATOM 4635 C C . LEU A 1 555 ? -21.761 9.889 24.487 1.00 88.00 555 LEU A C 1
ATOM 4637 O O . LEU A 1 555 ? -22.179 10.882 23.898 1.00 88.00 555 LEU A O 1
ATOM 4641 N N . LEU A 1 556 ? -21.971 9.673 25.789 1.00 87.44 556 LEU A N 1
ATOM 4642 C CA . LEU A 1 556 ? -22.662 10.574 26.725 1.00 87.44 556 LEU A CA 1
ATOM 4643 C C . LEU A 1 556 ? -21.766 10.934 27.933 1.00 87.44 556 LEU A C 1
ATOM 4645 O O . LEU A 1 556 ? -22.240 11.137 29.049 1.00 87.44 556 LEU A O 1
ATOM 4649 N N . GLY A 1 557 ? -20.439 10.925 27.753 1.00 83.88 557 GLY A N 1
ATOM 4650 C CA . GLY A 1 557 ? -19.479 11.170 28.836 1.00 83.88 557 GLY A CA 1
ATOM 4651 C C . GLY A 1 557 ? -19.304 9.979 29.793 1.00 83.88 557 GLY A C 1
ATOM 4652 O O . GLY A 1 557 ? -19.372 8.821 29.376 1.00 83.88 557 GLY A O 1
ATOM 4653 N N . GLN A 1 558 ? -19.033 10.246 31.075 1.00 77.75 558 GLN A N 1
ATOM 4654 C CA . GLN A 1 558 ? -18.769 9.203 32.086 1.00 77.75 558 GLN A CA 1
ATOM 4655 C C . GLN A 1 558 ? -20.019 8.372 32.428 1.00 77.75 558 GLN A C 1
ATOM 4657 O O . GLN A 1 558 ? -19.909 7.174 32.680 1.00 77.75 558 GLN A O 1
ATOM 4662 N N . ASN A 1 559 ? -21.211 8.963 32.307 1.00 79.88 559 ASN A N 1
ATOM 4663 C CA . ASN A 1 559 ? -22.487 8.307 32.617 1.00 79.88 559 ASN A CA 1
ATOM 4664 C C . ASN A 1 559 ? -22.997 7.384 31.498 1.00 79.88 559 ASN A C 1
ATOM 4666 O O . ASN A 1 559 ? -24.032 6.738 31.658 1.00 79.88 559 ASN A O 1
ATOM 4670 N N . THR A 1 560 ? -22.274 7.274 30.375 1.00 85.44 560 THR A N 1
ATOM 4671 C CA . THR A 1 560 ? -22.670 6.421 29.239 1.00 85.44 560 THR A CA 1
ATOM 4672 C C . THR A 1 560 ? -22.915 4.969 29.668 1.00 85.44 560 THR A C 1
ATOM 4674 O O . THR A 1 560 ? -23.838 4.331 29.170 1.00 85.44 560 THR A O 1
ATOM 4677 N N . MET A 1 561 ? -22.147 4.466 30.643 1.00 85.56 561 MET A N 1
ATOM 4678 C CA . MET A 1 561 ? -22.262 3.089 31.136 1.00 85.56 561 MET A CA 1
ATOM 4679 C C . MET A 1 561 ? -23.656 2.746 31.679 1.00 85.56 561 MET A C 1
ATOM 4681 O O . MET A 1 561 ? -24.134 1.630 31.486 1.00 85.56 561 MET A O 1
ATOM 4685 N N . LYS A 1 562 ? -24.336 3.712 32.309 1.00 87.38 562 LYS A N 1
ATOM 4686 C CA . LYS A 1 562 ? -25.696 3.518 32.822 1.00 87.38 562 LYS A CA 1
ATOM 4687 C C . LYS A 1 562 ? -26.692 3.308 31.676 1.00 87.38 562 LYS A C 1
ATOM 4689 O O . LYS A 1 562 ? -27.487 2.371 31.710 1.00 87.38 562 LYS A O 1
ATOM 4694 N N . TYR A 1 563 ? -26.586 4.140 30.642 1.00 91.06 563 TYR A N 1
ATOM 4695 C CA . TYR A 1 563 ? -27.596 4.291 29.594 1.00 91.06 563 TYR A CA 1
ATOM 4696 C C . TYR A 1 563 ? -27.412 3.381 28.372 1.00 91.06 563 TYR A C 1
ATOM 4698 O O . TYR A 1 563 ? -28.372 3.173 27.630 1.00 91.06 563 TYR A O 1
ATOM 4706 N N . GLU A 1 564 ? -26.207 2.874 28.116 1.00 93.56 564 GLU A N 1
ATOM 4707 C CA . GLU A 1 564 ? -25.881 2.175 26.867 1.00 93.56 564 GLU A CA 1
ATOM 4708 C C . GLU A 1 564 ? -26.373 0.722 26.831 1.00 93.56 564 GLU A C 1
ATOM 4710 O O . GLU A 1 564 ? -26.119 -0.070 27.743 1.00 93.56 564 GLU A O 1
ATOM 4715 N N . ALA A 1 565 ? -27.030 0.371 25.726 1.00 94.38 565 ALA A N 1
ATOM 4716 C CA . ALA A 1 565 ? -27.448 -0.971 25.353 1.00 94.38 565 ALA A CA 1
ATOM 4717 C C . ALA A 1 565 ? -27.007 -1.283 23.915 1.00 94.38 565 ALA A C 1
ATOM 4719 O O . ALA A 1 565 ? -27.027 -0.431 23.026 1.00 94.38 565 ALA A O 1
ATOM 4720 N N . LEU A 1 566 ? -26.607 -2.526 23.683 1.00 94.25 566 LEU A N 1
ATOM 4721 C CA . LEU A 1 566 ? -26.138 -3.039 22.405 1.00 94.25 566 LEU A CA 1
ATOM 4722 C C . LEU A 1 566 ? -27.199 -3.953 21.795 1.00 94.25 566 LEU A C 1
ATOM 4724 O O . LEU A 1 566 ? -27.579 -4.955 22.399 1.00 94.25 566 LEU A O 1
ATOM 4728 N N . ILE A 1 567 ? -27.612 -3.654 20.567 1.00 94.19 567 ILE A N 1
ATOM 4729 C CA . ILE A 1 567 ? -28.384 -4.574 19.731 1.00 94.19 567 ILE A CA 1
ATOM 4730 C C . ILE A 1 567 ? -27.402 -5.640 19.255 1.00 94.19 567 ILE A C 1
ATOM 4732 O O . ILE A 1 567 ? -26.542 -5.393 18.408 1.00 94.19 567 ILE A O 1
ATOM 4736 N N . GLN A 1 568 ? -27.457 -6.803 19.896 1.00 90.31 568 GLN A N 1
ATOM 4737 C CA . GLN A 1 568 ? -26.449 -7.837 19.730 1.00 90.31 568 GLN A CA 1
ATOM 4738 C C . GLN A 1 568 ? -26.704 -8.651 18.465 1.00 90.31 568 GLN A C 1
ATOM 4740 O O . GLN A 1 568 ? -25.768 -8.891 17.702 1.00 90.31 568 GLN A O 1
ATOM 4745 N N . ARG A 1 569 ? -27.949 -9.086 18.256 1.00 90.75 569 ARG A N 1
ATOM 4746 C CA . ARG A 1 569 ? -28.386 -9.890 17.106 1.00 90.75 569 ARG A CA 1
ATOM 4747 C C . ARG A 1 569 ? -29.841 -9.591 16.786 1.00 90.75 569 ARG A C 1
ATOM 4749 O O . ARG A 1 569 ? -30.602 -9.232 17.681 1.00 90.75 569 ARG A O 1
ATOM 4756 N N . GLY A 1 570 ? -30.226 -9.800 15.535 1.00 91.56 570 GLY A N 1
ATOM 4757 C CA . GLY A 1 570 ? -31.627 -9.811 15.153 1.00 91.56 570 GLY A CA 1
ATOM 4758 C C . GLY A 1 570 ? -31.835 -10.419 13.776 1.00 91.56 570 GLY A C 1
ATOM 4759 O O . GLY A 1 570 ? -31.044 -10.173 12.867 1.00 91.56 570 GLY A O 1
ATOM 4760 N N . ALA A 1 571 ? -32.895 -11.206 13.624 1.00 92.00 571 ALA A N 1
ATOM 4761 C CA . ALA A 1 571 ? -33.279 -11.796 12.351 1.00 92.00 571 ALA A CA 1
ATOM 4762 C C . ALA A 1 571 ? -34.800 -11.854 12.193 1.00 92.00 571 ALA A C 1
ATOM 4764 O O . ALA A 1 571 ? -35.547 -11.777 13.167 1.00 92.00 571 ALA A O 1
ATOM 4765 N N . THR A 1 572 ? -35.250 -11.984 10.948 1.00 92.06 572 THR A N 1
ATOM 4766 C CA . THR A 1 572 ? -36.650 -12.250 10.598 1.00 92.06 572 THR A CA 1
ATOM 4767 C C . THR A 1 572 ? -36.689 -13.405 9.610 1.00 92.06 572 THR A C 1
ATOM 4769 O O . THR A 1 572 ? -35.745 -13.559 8.832 1.00 92.06 572 THR A O 1
ATOM 4772 N N . ILE A 1 573 ? -37.761 -14.190 9.649 1.00 89.81 573 ILE A N 1
ATOM 4773 C CA . ILE A 1 573 ? -37.958 -15.355 8.783 1.00 89.81 573 ILE A CA 1
ATOM 4774 C C . ILE A 1 573 ? -38.078 -14.939 7.305 1.00 89.81 573 ILE A C 1
ATOM 4776 O O . ILE A 1 573 ? -38.293 -13.757 6.994 1.00 89.81 573 ILE A O 1
ATOM 4780 N N . SER A 1 574 ? -37.899 -15.896 6.393 1.00 85.62 574 SER A N 1
ATOM 4781 C CA . SER A 1 574 ? -37.931 -15.710 4.934 1.00 85.62 574 SER A CA 1
ATOM 4782 C C . SER A 1 574 ? -39.196 -14.998 4.449 1.00 85.62 574 SER A C 1
ATOM 4784 O O . SER A 1 574 ? -39.093 -13.951 3.810 1.00 85.62 574 SER A O 1
ATOM 4786 N N . TRP A 1 575 ? -40.365 -15.481 4.865 1.00 85.38 575 TRP A N 1
ATOM 4787 C CA . TRP A 1 575 ? -41.679 -14.952 4.496 1.00 85.38 575 TRP A CA 1
ATOM 4788 C C . TRP A 1 575 ? -42.133 -13.719 5.298 1.00 85.38 575 TRP A C 1
ATOM 4790 O O . TRP A 1 575 ? -43.220 -13.192 5.073 1.00 85.38 575 TRP A O 1
ATOM 4800 N N . ALA A 1 576 ? -41.326 -13.211 6.238 1.00 86.38 576 ALA A N 1
ATOM 4801 C CA . ALA A 1 576 ? -41.713 -12.034 7.018 1.00 86.38 576 ALA A CA 1
ATOM 4802 C C . ALA A 1 576 ? -41.868 -10.777 6.135 1.00 86.38 576 ALA A C 1
ATOM 4804 O O . ALA A 1 576 ? -40.973 -10.486 5.328 1.00 86.38 576 ALA A O 1
ATOM 4805 N N . PRO A 1 577 ? -42.901 -9.940 6.365 1.00 87.31 577 PRO A N 1
ATOM 4806 C CA . PRO A 1 577 ? -43.113 -8.733 5.577 1.00 87.31 577 PRO A CA 1
ATOM 4807 C C . PRO A 1 577 ? -41.987 -7.707 5.768 1.00 87.31 577 PRO A C 1
ATOM 4809 O O . PRO A 1 577 ? -41.370 -7.608 6.834 1.00 87.31 577 PRO A O 1
ATOM 4812 N N . LYS A 1 578 ? -41.764 -6.872 4.742 1.00 81.19 578 LYS A N 1
ATOM 4813 C CA . LYS A 1 578 ? -40.634 -5.922 4.623 1.00 81.19 578 LYS A CA 1
ATOM 4814 C C . LYS A 1 578 ? -40.361 -5.079 5.880 1.00 81.19 578 LYS A C 1
ATOM 4816 O O . LYS A 1 578 ? -39.205 -4.848 6.224 1.00 81.19 578 LYS A O 1
ATOM 4821 N N . ASN A 1 579 ? -41.410 -4.643 6.579 1.00 88.62 579 ASN A N 1
ATOM 4822 C CA . ASN A 1 579 ? -41.316 -3.724 7.721 1.00 88.62 579 ASN A CA 1
ATOM 4823 C C . ASN A 1 579 ? -41.362 -4.416 9.097 1.00 88.62 579 ASN A C 1
ATOM 4825 O O . ASN A 1 579 ? -41.409 -3.728 10.117 1.00 88.62 579 ASN A O 1
ATOM 4829 N N . LEU A 1 580 ? -41.368 -5.755 9.162 1.00 91.44 580 LEU A N 1
ATOM 4830 C CA . LEU A 1 580 ? -41.470 -6.469 10.440 1.00 91.44 580 LEU A CA 1
ATOM 4831 C C . LEU A 1 580 ? -40.263 -6.200 11.346 1.00 91.44 580 LEU A C 1
ATOM 4833 O O . LEU A 1 580 ? -40.428 -5.875 12.519 1.00 91.44 580 LEU A O 1
ATOM 4837 N N . GLY A 1 581 ? -39.049 -6.279 10.794 1.00 91.69 581 GLY A N 1
ATOM 4838 C CA . GLY A 1 581 ? -37.813 -6.117 11.565 1.00 91.69 581 GLY A CA 1
ATOM 4839 C C . GLY A 1 581 ? -37.677 -4.735 12.211 1.00 91.69 581 GLY A C 1
ATOM 4840 O O . GLY A 1 581 ? -37.322 -4.638 13.384 1.00 91.69 581 GLY A O 1
ATOM 4841 N N . SER A 1 582 ? -37.998 -3.661 11.481 1.00 93.50 582 SER A N 1
ATOM 4842 C CA . SER A 1 582 ? -37.943 -2.293 12.017 1.00 93.50 582 SER A CA 1
ATOM 4843 C C . SER A 1 582 ? -39.030 -2.036 13.065 1.00 93.50 582 SER A C 1
ATOM 4845 O O . SER A 1 582 ? -38.758 -1.383 14.077 1.00 93.50 582 SER A O 1
ATOM 4847 N N . LYS A 1 583 ? -40.237 -2.595 12.885 1.00 93.75 583 LYS A N 1
ATOM 4848 C CA . LYS A 1 583 ? -41.296 -2.540 13.906 1.00 93.75 583 LYS A CA 1
ATOM 4849 C C . LYS A 1 583 ? -40.898 -3.277 15.184 1.00 93.75 583 LYS A C 1
ATOM 4851 O O . LYS A 1 583 ? -41.004 -2.689 16.258 1.00 93.75 583 LYS A O 1
ATOM 4856 N N . LEU A 1 584 ? -40.375 -4.499 15.066 1.00 95.50 584 LEU A N 1
ATOM 4857 C CA . LEU A 1 584 ? -39.891 -5.284 16.205 1.00 95.50 584 LEU A CA 1
ATOM 4858 C C . LEU A 1 584 ? -38.752 -4.560 16.940 1.00 95.50 584 LEU A C 1
ATOM 4860 O O . LEU A 1 584 ? -38.762 -4.484 18.166 1.00 95.50 584 LEU A O 1
ATOM 4864 N N . LEU A 1 585 ? -37.801 -3.962 16.211 1.00 95.94 585 LEU A N 1
ATOM 4865 C CA . LEU A 1 585 ? -36.714 -3.192 16.824 1.00 95.94 585 LEU A CA 1
ATOM 4866 C C . LEU A 1 585 ? -37.235 -1.956 17.567 1.00 95.94 585 LEU A C 1
ATOM 4868 O O . LEU A 1 585 ? -36.810 -1.671 18.686 1.00 95.94 585 LEU A O 1
ATOM 4872 N N . THR A 1 586 ? -38.180 -1.239 16.962 1.00 94.44 586 THR A N 1
ATOM 4873 C CA . THR A 1 586 ? -38.811 -0.068 17.581 1.00 94.44 586 THR A CA 1
ATOM 4874 C C . THR A 1 586 ? -39.568 -0.456 18.852 1.00 94.44 586 THR A C 1
ATOM 4876 O O . THR A 1 586 ? -39.453 0.235 19.866 1.00 94.44 586 THR A O 1
ATOM 4879 N N . PHE A 1 587 ? -40.307 -1.568 18.821 1.00 95.44 587 PHE A N 1
ATOM 4880 C CA . PHE A 1 587 ? -40.969 -2.143 19.992 1.00 95.44 587 PHE A CA 1
ATOM 4881 C C . PHE A 1 587 ? -39.958 -2.480 21.096 1.00 95.44 587 PHE A C 1
ATOM 4883 O O . PHE A 1 587 ? -40.114 -2.009 22.221 1.00 95.44 587 PHE A O 1
ATOM 4890 N N . ALA A 1 588 ? -38.880 -3.195 20.761 1.00 96.19 588 ALA A N 1
ATOM 4891 C CA . ALA A 1 588 ? -37.829 -3.567 21.704 1.00 96.19 588 ALA A CA 1
ATOM 4892 C C . ALA A 1 588 ? -37.199 -2.338 22.383 1.00 96.19 588 ALA A C 1
ATOM 4894 O O . ALA A 1 588 ? -37.080 -2.289 23.607 1.00 96.19 588 ALA A O 1
ATOM 4895 N N . CYS A 1 589 ? -36.847 -1.301 21.615 1.00 95.38 589 CYS A N 1
ATOM 4896 C CA . CYS A 1 589 ? -36.303 -0.059 22.169 1.00 95.38 589 CYS A CA 1
ATOM 4897 C C . CYS A 1 589 ? -37.298 0.659 23.097 1.00 95.38 589 CYS A C 1
ATOM 4899 O O . CYS A 1 589 ? -36.900 1.113 24.170 1.00 95.38 589 CYS A O 1
ATOM 4901 N N . LYS A 1 590 ? -38.585 0.738 22.728 1.00 94.38 590 LYS A N 1
ATOM 4902 C CA . LYS A 1 590 ? -39.631 1.341 23.577 1.00 94.38 590 LYS A CA 1
ATOM 4903 C C . LYS A 1 590 ? -39.825 0.567 24.878 1.00 94.38 590 LYS A C 1
ATOM 4905 O O . LYS A 1 590 ? -39.851 1.171 25.948 1.00 94.38 590 LYS A O 1
ATOM 4910 N N . TRP A 1 591 ? -39.899 -0.760 24.796 1.00 95.62 591 TRP A N 1
ATOM 4911 C CA . TRP A 1 591 ? -40.011 -1.620 25.970 1.00 95.62 591 TRP A CA 1
ATOM 4912 C C . TRP A 1 591 ? -38.819 -1.421 26.912 1.00 95.62 591 TRP A C 1
ATOM 4914 O O . TRP A 1 591 ? -39.005 -1.241 28.114 1.00 95.62 591 TRP A O 1
ATOM 4924 N N . MET A 1 592 ? -37.600 -1.361 26.367 1.00 95.25 592 MET A N 1
ATOM 4925 C CA . MET A 1 592 ? -36.380 -1.134 27.146 1.00 95.25 592 MET A CA 1
ATOM 4926 C C . MET A 1 592 ? -36.402 0.201 27.896 1.00 95.25 592 MET A C 1
ATOM 4928 O O . MET A 1 592 ? -35.948 0.257 29.033 1.00 95.25 592 MET A O 1
ATOM 4932 N N . ILE A 1 593 ? -36.939 1.271 27.311 1.00 94.50 593 ILE A N 1
ATOM 4933 C CA . ILE A 1 593 ? -37.010 2.582 27.981 1.00 94.50 593 ILE A CA 1
ATOM 4934 C C . ILE A 1 593 ? -37.973 2.559 29.165 1.00 94.50 593 ILE A C 1
ATOM 4936 O O . ILE A 1 593 ? -37.687 3.154 30.203 1.00 94.50 593 ILE A O 1
ATOM 4940 N N . ASN A 1 594 ? -39.100 1.866 29.008 1.00 92.75 594 ASN A N 1
ATOM 4941 C CA . ASN A 1 594 ? -40.137 1.807 30.032 1.00 92.75 594 ASN A CA 1
ATOM 4942 C C . ASN A 1 594 ? -39.750 0.895 31.202 1.00 92.75 594 ASN A C 1
ATOM 4944 O O . ASN A 1 594 ? -40.131 1.180 32.332 1.00 92.75 594 ASN A O 1
ATOM 4948 N N . ASN A 1 595 ? -38.971 -0.157 30.936 1.00 93.06 595 ASN A N 1
ATOM 4949 C CA . ASN A 1 595 ? -38.661 -1.207 31.910 1.00 93.06 595 ASN A CA 1
ATOM 4950 C C . ASN A 1 595 ? -37.203 -1.198 32.405 1.00 93.06 595 ASN A C 1
ATOM 4952 O O . ASN A 1 595 ? -36.847 -1.987 33.277 1.00 93.06 595 ASN A O 1
ATOM 4956 N N . THR A 1 596 ? -36.327 -0.353 31.849 1.00 93.06 596 THR A N 1
ATOM 4957 C CA . THR A 1 596 ? -34.902 -0.299 32.226 1.00 93.06 596 THR A CA 1
ATOM 4958 C C . THR A 1 596 ? -34.356 1.132 32.223 1.00 93.06 596 THR A C 1
ATOM 4960 O O . THR A 1 596 ? -34.972 2.051 31.685 1.00 93.06 596 THR A O 1
ATOM 4963 N N . ASP A 1 597 ? -33.138 1.313 32.738 1.00 91.19 597 ASP A N 1
ATOM 4964 C CA . ASP A 1 597 ? -32.390 2.581 32.692 1.00 91.19 597 ASP A CA 1
ATOM 4965 C C . ASP A 1 597 ? -31.725 2.867 31.333 1.00 91.19 597 ASP A C 1
ATOM 4967 O O . ASP A 1 597 ? -30.992 3.845 31.182 1.00 91.19 597 ASP A O 1
ATOM 4971 N N . LYS A 1 598 ? -31.921 2.013 30.322 1.00 93.88 598 LYS A N 1
ATOM 4972 C CA . LYS A 1 598 ? -31.229 2.150 29.036 1.00 93.88 598 LYS A CA 1
ATOM 4973 C C . LYS A 1 598 ? -31.889 3.221 28.166 1.00 93.88 598 LYS A C 1
ATOM 4975 O O . LYS A 1 598 ? -33.109 3.268 28.020 1.00 93.88 598 LYS A O 1
ATOM 4980 N N . ARG A 1 599 ? -31.068 4.105 27.598 1.00 93.94 599 ARG A N 1
ATOM 4981 C CA . ARG A 1 599 ? -31.483 5.278 26.798 1.00 93.94 599 ARG A CA 1
ATOM 4982 C C . ARG A 1 599 ? -30.690 5.434 25.504 1.00 93.94 599 ARG A C 1
ATOM 4984 O O . ARG A 1 599 ? -31.110 6.151 24.602 1.00 93.94 599 ARG A O 1
ATOM 4991 N N . LEU A 1 600 ? -29.545 4.760 25.403 1.00 94.00 600 LEU A N 1
ATOM 4992 C CA . LEU A 1 600 ? -28.636 4.834 24.268 1.00 94.00 600 LEU A CA 1
ATOM 4993 C C . LEU A 1 600 ? -28.496 3.446 23.639 1.00 94.00 600 LEU A C 1
ATOM 4995 O O . LEU A 1 600 ? -27.829 2.580 24.196 1.00 94.00 600 LEU A O 1
ATOM 4999 N N . PHE A 1 601 ? -29.096 3.238 22.473 1.00 95.88 601 PHE A N 1
ATOM 5000 C CA . PHE A 1 601 ? -29.057 1.964 21.758 1.00 95.88 601 PHE A CA 1
ATOM 5001 C C . PHE A 1 601 ? -28.016 2.003 20.651 1.00 95.88 601 PHE A C 1
ATOM 5003 O O . PHE A 1 601 ? -27.949 2.962 19.885 1.00 95.88 601 PHE A O 1
ATOM 5010 N N . ILE A 1 602 ? -27.206 0.954 20.548 1.00 94.69 602 ILE A N 1
ATOM 5011 C CA . ILE A 1 602 ? -26.124 0.866 19.570 1.00 94.69 602 ILE A CA 1
ATOM 5012 C C . ILE A 1 602 ? -26.336 -0.332 18.664 1.00 94.69 602 ILE A C 1
ATOM 5014 O O . ILE A 1 602 ? -26.530 -1.449 19.136 1.00 94.69 602 ILE A O 1
ATOM 5018 N N . GLY A 1 603 ? -26.219 -0.087 17.364 1.00 93.12 603 GLY A N 1
ATOM 5019 C CA . GLY A 1 603 ? -26.195 -1.098 16.320 1.00 93.12 603 GLY A CA 1
ATOM 5020 C C . GLY A 1 603 ? -24.885 -1.065 15.539 1.00 93.12 603 GLY A C 1
ATOM 5021 O O . GLY A 1 603 ? -24.245 -0.017 15.402 1.00 93.12 603 GLY A O 1
ATOM 5022 N N . TYR A 1 604 ? -24.494 -2.215 15.003 1.00 91.94 604 TYR A N 1
ATOM 5023 C CA . TYR A 1 604 ? -23.379 -2.330 14.067 1.00 91.94 604 TYR A CA 1
ATOM 5024 C C . TYR A 1 604 ? -23.868 -2.941 12.755 1.00 91.94 604 TYR A C 1
ATOM 5026 O O . TYR A 1 604 ? -24.727 -3.817 12.787 1.00 91.94 604 TYR A O 1
ATOM 5034 N N . GLY A 1 605 ? -23.315 -2.477 11.634 1.00 87.81 605 GLY A N 1
ATOM 5035 C CA . GLY A 1 605 ? -23.472 -3.103 10.316 1.00 87.81 605 GLY A CA 1
ATOM 5036 C C . GLY A 1 605 ? -22.128 -3.647 9.841 1.00 87.81 605 GLY A C 1
ATOM 5037 O O . GLY A 1 605 ? -21.116 -2.939 9.939 1.00 87.81 605 GLY A O 1
ATOM 5038 N N . ASP A 1 606 ? -22.096 -4.907 9.405 1.00 83.12 606 ASP A N 1
ATOM 5039 C CA . ASP A 1 606 ? -20.881 -5.542 8.888 1.00 83.12 606 ASP A CA 1
ATOM 5040 C C . ASP A 1 606 ? -20.745 -5.309 7.369 1.00 83.12 606 ASP A C 1
ATOM 5042 O O . ASP A 1 606 ? -21.584 -5.796 6.606 1.00 83.12 606 ASP A O 1
ATOM 5046 N N . PRO A 1 607 ? -19.695 -4.608 6.897 1.00 78.44 607 PRO A N 1
ATOM 5047 C CA . PRO A 1 607 ? -19.468 -4.408 5.468 1.00 78.44 607 PRO A CA 1
ATOM 5048 C C . PRO A 1 607 ? -19.350 -5.717 4.684 1.00 78.44 607 PRO A C 1
ATOM 5050 O O . PRO A 1 607 ? -19.825 -5.791 3.556 1.00 78.44 607 PRO A O 1
ATOM 5053 N N . LYS A 1 608 ? -18.810 -6.782 5.302 1.00 75.56 608 LYS A N 1
ATOM 5054 C CA . LYS A 1 608 ? -18.705 -8.103 4.658 1.00 75.56 608 LYS A CA 1
ATOM 5055 C C . LYS A 1 608 ? -20.063 -8.733 4.356 1.00 75.56 608 LYS A C 1
ATOM 5057 O O . LYS A 1 608 ? -20.155 -9.553 3.455 1.00 75.56 608 LYS A O 1
ATOM 5062 N N . ALA A 1 609 ? -21.095 -8.360 5.111 1.00 72.88 609 ALA A N 1
ATOM 5063 C CA . ALA A 1 609 ? -22.472 -8.789 4.890 1.00 72.88 609 ALA A CA 1
ATOM 5064 C C . ALA A 1 609 ? -23.251 -7.823 3.972 1.00 72.88 609 ALA A C 1
ATOM 5066 O O . ALA A 1 609 ? -24.464 -7.972 3.816 1.00 72.88 609 ALA A O 1
ATOM 5067 N N . LEU A 1 610 ? -22.573 -6.814 3.400 1.00 72.81 610 LEU A N 1
ATOM 5068 C CA . LEU A 1 610 ? -23.162 -5.716 2.625 1.00 72.81 610 LEU A CA 1
ATOM 5069 C C . LEU A 1 610 ? -24.256 -4.954 3.404 1.00 72.81 610 LEU A C 1
ATOM 5071 O O . LEU A 1 610 ? -25.214 -4.415 2.842 1.00 72.81 610 LEU A O 1
ATOM 5075 N N . GLU A 1 611 ? -24.119 -4.894 4.732 1.00 81.56 611 GLU A N 1
ATOM 5076 C CA . GLU A 1 611 ? -25.067 -4.224 5.616 1.00 81.56 611 GLU A CA 1
ATOM 5077 C C . GLU A 1 611 ? -24.755 -2.730 5.750 1.00 81.56 611 GLU A C 1
ATOM 5079 O O . GLU A 1 611 ? -23.883 -2.309 6.510 1.00 81.56 611 GLU A O 1
ATOM 5084 N N . ILE A 1 612 ? -25.552 -1.906 5.071 1.00 82.25 612 ILE A N 1
ATOM 5085 C CA . ILE A 1 612 ? -25.488 -0.437 5.165 1.00 82.25 612 ILE A CA 1
ATOM 5086 C C . ILE A 1 612 ? -26.373 0.152 6.279 1.00 82.25 612 ILE A C 1
ATOM 5088 O O . ILE A 1 612 ? -26.483 1.371 6.418 1.00 82.25 612 ILE A O 1
ATOM 5092 N N . GLY A 1 613 ? -27.021 -0.697 7.081 1.00 86.19 613 GLY A N 1
ATOM 5093 C CA . GLY A 1 613 ? -27.862 -0.268 8.201 1.00 86.19 613 GLY A CA 1
ATOM 5094 C C . GLY A 1 613 ? -29.248 0.255 7.816 1.00 86.19 613 GLY A C 1
ATOM 5095 O O . GLY A 1 613 ? -29.781 1.115 8.510 1.00 86.19 613 GLY A O 1
ATOM 5096 N N . THR A 1 614 ? -29.855 -0.282 6.753 1.00 86.56 614 THR A N 1
ATOM 5097 C CA . THR A 1 614 ? -31.212 0.076 6.295 1.00 86.56 614 THR A CA 1
ATOM 5098 C C . THR A 1 614 ? -32.263 -0.019 7.412 1.00 86.56 614 THR A C 1
ATOM 5100 O O . THR A 1 614 ? -33.099 0.868 7.545 1.00 86.56 614 THR A O 1
ATOM 5103 N N . ILE A 1 615 ? -32.191 -1.049 8.268 1.00 90.25 615 ILE A N 1
ATOM 5104 C CA . ILE A 1 615 ? -33.089 -1.196 9.428 1.00 90.25 615 ILE A CA 1
ATOM 5105 C C . ILE A 1 615 ? -32.908 -0.068 10.455 1.00 90.25 615 ILE A C 1
ATOM 5107 O O . ILE A 1 615 ? -33.890 0.453 10.979 1.00 90.25 615 ILE A O 1
ATOM 5111 N N . TYR A 1 616 ? -31.664 0.346 10.711 1.00 93.75 616 TYR A N 1
ATOM 5112 C CA . TYR A 1 616 ? -31.346 1.428 11.641 1.00 93.75 616 TYR A CA 1
ATOM 5113 C C . TYR A 1 616 ? -31.814 2.775 11.089 1.00 93.75 616 TYR A C 1
ATOM 5115 O O . TYR A 1 616 ? -32.389 3.571 11.830 1.00 93.75 616 TYR A O 1
ATOM 5123 N N . GLN A 1 617 ? -31.656 2.988 9.779 1.00 90.62 617 GLN A N 1
ATOM 5124 C CA . GLN A 1 617 ? -32.182 4.163 9.089 1.00 90.62 617 GLN A CA 1
ATOM 5125 C C . GLN A 1 617 ? -33.706 4.249 9.216 1.00 90.62 617 GLN A C 1
ATOM 5127 O O . GLN A 1 617 ? -34.225 5.295 9.592 1.00 90.62 617 GLN A O 1
ATOM 5132 N N . ALA A 1 618 ? -34.414 3.137 8.990 1.00 89.00 618 ALA A N 1
ATOM 5133 C CA . ALA A 1 618 ? -35.869 3.066 9.132 1.00 89.00 618 ALA A CA 1
ATOM 5134 C C . ALA A 1 618 ? -36.354 3.325 10.572 1.00 89.00 618 ALA A C 1
ATOM 5136 O O . ALA A 1 618 ? -37.481 3.766 10.771 1.00 89.00 618 ALA A O 1
ATOM 5137 N N . CYS A 1 619 ? -35.507 3.068 11.573 1.00 91.94 619 CYS A N 1
ATOM 5138 C CA . CYS A 1 619 ? -35.798 3.319 12.986 1.00 91.94 619 CYS A CA 1
ATOM 5139 C C . CYS A 1 619 ? -35.236 4.663 13.493 1.00 91.94 619 CYS A C 1
ATOM 5141 O O . CYS A 1 619 ? -35.139 4.857 14.704 1.00 91.94 619 CYS A O 1
ATOM 5143 N N . ASN A 1 620 ? -34.840 5.579 12.598 1.00 92.88 620 ASN A N 1
ATOM 5144 C CA . ASN A 1 620 ? -34.284 6.901 12.923 1.00 92.88 620 ASN A CA 1
ATOM 5145 C C . ASN A 1 620 ? -33.013 6.881 13.791 1.00 92.88 620 ASN A C 1
ATOM 5147 O O . ASN A 1 620 ? -32.772 7.796 14.579 1.00 92.88 620 ASN A O 1
ATOM 5151 N N . PHE A 1 621 ? -32.168 5.858 13.653 1.00 95.88 621 PHE A N 1
ATOM 5152 C CA . PHE A 1 621 ? -30.847 5.885 14.278 1.00 95.88 621 PHE A CA 1
ATOM 5153 C C . PHE A 1 621 ? -29.990 6.979 13.623 1.00 95.88 621 PHE A C 1
ATOM 5155 O O . PHE A 1 621 ? -30.160 7.337 12.460 1.00 95.88 621 PHE A O 1
ATOM 5162 N N . GLU A 1 622 ? -29.002 7.478 14.342 1.00 94.44 622 GLU A N 1
ATOM 5163 C CA . GLU A 1 622 ? -27.954 8.349 13.838 1.00 94.44 622 GLU A CA 1
ATOM 5164 C C . GLU A 1 622 ? -26.724 7.516 13.451 1.00 94.44 622 GLU A C 1
ATOM 5166 O O . GLU A 1 622 ? -26.303 6.610 14.173 1.00 94.44 622 GLU A O 1
ATOM 5171 N N . TYR A 1 623 ? -26.105 7.830 12.316 1.00 94.62 623 TYR A N 1
ATOM 5172 C CA . TYR A 1 623 ? -24.923 7.120 11.833 1.00 94.62 623 TYR A CA 1
ATOM 5173 C C . TYR A 1 623 ? -23.627 7.825 12.256 1.00 94.62 623 TYR A C 1
ATOM 5175 O O . TYR A 1 623 ? -23.501 9.041 12.125 1.00 94.62 623 TYR A O 1
ATOM 5183 N N . LEU A 1 624 ? -22.636 7.072 12.750 1.00 91.12 624 LEU A N 1
ATOM 5184 C CA . LEU A 1 624 ? -21.356 7.621 13.235 1.00 91.12 624 LEU A CA 1
ATOM 5185 C C . LEU A 1 624 ? -20.177 7.426 12.269 1.00 91.12 624 LEU A C 1
ATOM 5187 O O . LEU A 1 624 ? -19.102 7.998 12.473 1.00 91.12 624 LEU A O 1
ATOM 5191 N N . GLY A 1 625 ? -20.336 6.610 11.225 1.00 88.19 625 GLY A N 1
ATOM 5192 C CA . GLY A 1 625 ? -19.256 6.251 10.302 1.00 88.19 625 GLY A CA 1
ATOM 5193 C C . GLY A 1 625 ? -18.861 4.774 10.332 1.00 88.19 625 GLY A C 1
ATOM 5194 O O . GLY A 1 625 ? -19.364 3.982 11.129 1.00 88.19 625 GLY A O 1
ATOM 5195 N N . ASN A 1 626 ? -17.898 4.435 9.477 1.00 85.88 626 ASN A N 1
ATOM 5196 C CA . ASN A 1 626 ? -17.357 3.095 9.248 1.00 85.88 626 ASN A CA 1
ATOM 5197 C C . ASN A 1 626 ? -15.950 2.917 9.840 1.00 85.88 626 ASN A C 1
ATOM 5199 O O . ASN A 1 626 ? -15.109 2.271 9.241 1.00 85.88 626 ASN A O 1
ATOM 5203 N N . ASN A 1 627 ? -15.654 3.514 10.998 1.00 84.19 627 ASN A N 1
ATOM 5204 C CA . ASN A 1 627 ? -14.317 3.456 11.614 1.00 84.19 627 ASN A CA 1
ATOM 5205 C C . ASN A 1 627 ? -14.281 2.594 12.887 1.00 84.19 627 ASN A C 1
ATOM 5207 O O . ASN A 1 627 ? -13.349 2.697 13.687 1.00 84.19 627 ASN A O 1
ATOM 5211 N N . PHE A 1 628 ? -15.299 1.759 13.103 1.00 82.25 628 PHE A N 1
ATOM 5212 C CA . PHE A 1 628 ? -15.490 1.021 14.351 1.00 82.25 628 PHE A CA 1
ATOM 5213 C C . PHE A 1 628 ? -15.177 -0.474 14.189 1.00 82.25 628 PHE A C 1
ATOM 5215 O O . PHE A 1 628 ? -15.017 -0.983 13.086 1.00 82.25 628 PHE A O 1
ATOM 5222 N N . GLY A 1 629 ? -15.029 -1.195 15.303 1.00 77.88 629 GLY A N 1
ATOM 5223 C CA . GLY A 1 629 ? -14.607 -2.602 15.293 1.00 77.88 629 GLY A CA 1
ATOM 5224 C C . GLY A 1 629 ? -13.090 -2.790 15.176 1.00 77.88 629 GLY A C 1
ATOM 5225 O O . GLY A 1 629 ? -12.326 -1.825 15.174 1.00 77.88 629 GLY A O 1
ATOM 5226 N N . THR A 1 630 ? -12.638 -4.042 15.142 1.00 72.31 630 THR A N 1
ATOM 5227 C CA . THR A 1 630 ? -11.214 -4.409 15.074 1.00 72.31 630 THR A CA 1
ATOM 5228 C C . THR A 1 630 ? -10.707 -4.390 13.634 1.00 72.31 630 THR A C 1
ATOM 5230 O O . THR A 1 630 ? -11.379 -4.915 12.757 1.00 72.31 630 THR A O 1
ATOM 5233 N N . SER A 1 631 ? -9.514 -3.834 13.391 1.00 71.56 631 SER A N 1
ATOM 5234 C CA . SER A 1 631 ? -8.850 -3.923 12.075 1.00 71.56 631 SER A CA 1
ATOM 5235 C C . SER A 1 631 ? -8.159 -5.255 11.833 1.00 71.56 631 SER A C 1
ATOM 5237 O O . SER A 1 631 ? -7.944 -5.621 10.687 1.00 71.56 631 SER A O 1
ATOM 5239 N N . PHE A 1 632 ? -7.768 -5.941 12.904 1.00 78.19 632 PHE A N 1
ATOM 5240 C CA . PHE A 1 632 ? -6.941 -7.134 12.826 1.00 78.19 632 PHE A CA 1
ATOM 5241 C C . PHE A 1 632 ? -7.621 -8.279 13.564 1.00 78.19 632 PHE A C 1
ATOM 5243 O O . PHE A 1 632 ? -7.992 -8.146 14.738 1.00 78.19 632 PHE A O 1
ATOM 5250 N N . LEU A 1 633 ? -7.758 -9.400 12.869 1.00 80.94 633 LEU A N 1
ATOM 5251 C CA . LEU A 1 633 ? -8.030 -10.701 13.456 1.00 80.94 633 LEU A CA 1
ATOM 5252 C C . LEU A 1 633 ? -6.759 -11.545 13.403 1.00 80.94 633 LEU A C 1
ATOM 5254 O O . LEU A 1 633 ? -5.930 -11.392 12.514 1.00 80.94 633 LEU A O 1
ATOM 5258 N N . TYR A 1 634 ? -6.618 -12.431 14.375 1.00 83.69 634 TYR A N 1
ATOM 5259 C CA . TYR A 1 634 ? -5.467 -13.302 14.553 1.00 83.69 634 TYR A CA 1
ATOM 5260 C C . TYR A 1 634 ? -5.922 -14.751 14.467 1.00 83.69 634 TYR A C 1
ATOM 5262 O O . TYR A 1 634 ? -7.025 -15.083 14.905 1.00 83.69 634 TYR A O 1
ATOM 5270 N N . ARG A 1 635 ? -5.073 -15.622 13.936 1.00 84.38 635 ARG A N 1
ATOM 5271 C CA . ARG A 1 635 ? -5.294 -17.068 13.911 1.00 84.38 635 ARG A CA 1
ATOM 5272 C C . ARG A 1 635 ? -4.069 -17.757 14.493 1.00 84.38 635 ARG A C 1
ATOM 5274 O O . ARG A 1 635 ? -2.949 -17.461 14.091 1.00 84.38 635 ARG A O 1
ATOM 5281 N N . HIS A 1 636 ? -4.291 -18.635 15.465 1.00 83.94 636 HIS A N 1
ATOM 5282 C CA . HIS A 1 636 ? -3.224 -19.341 16.166 1.00 83.94 636 HIS A CA 1
ATOM 5283 C C . HIS A 1 636 ? -3.675 -20.772 16.499 1.00 83.94 636 HIS A C 1
ATOM 5285 O O . HIS A 1 636 ? -4.778 -20.919 17.034 1.00 83.94 636 HIS A O 1
ATOM 5291 N N . PRO A 1 637 ? -2.851 -21.814 16.268 1.00 81.06 637 PRO A N 1
ATOM 5292 C CA . PRO A 1 637 ? -3.232 -23.211 16.509 1.00 81.06 637 PRO A CA 1
ATOM 5293 C C . PRO A 1 637 ? -3.740 -23.482 17.935 1.00 81.06 637 PRO A C 1
ATOM 5295 O O . PRO A 1 637 ? -4.793 -24.086 18.121 1.00 81.06 637 PRO A O 1
ATOM 5298 N N . LEU A 1 638 ? -3.057 -22.935 18.949 1.00 75.06 638 LEU A N 1
ATOM 5299 C CA . LEU A 1 638 ? -3.410 -23.107 20.372 1.00 75.06 638 LEU A CA 1
ATOM 5300 C C . LEU A 1 638 ? -4.728 -22.427 20.805 1.00 75.06 638 LEU A C 1
ATOM 5302 O O . LEU A 1 638 ? -5.232 -22.677 21.905 1.00 75.06 638 LEU A O 1
ATOM 5306 N N . ILE A 1 639 ? -5.305 -21.545 19.980 1.00 74.88 639 ILE A N 1
ATOM 5307 C CA . ILE A 1 639 ? -6.495 -20.763 20.331 1.00 74.88 639 ILE A CA 1
ATOM 5308 C C . ILE A 1 639 ? -7.690 -21.219 19.486 1.00 74.88 639 ILE A C 1
ATOM 5310 O O . ILE A 1 639 ? -7.725 -21.030 18.277 1.00 74.88 639 ILE A O 1
ATOM 5314 N N . LYS A 1 640 ? -8.714 -21.767 20.160 1.00 65.12 640 LYS A N 1
ATOM 5315 C CA . LYS A 1 640 ? -10.020 -22.145 19.580 1.00 65.12 640 LYS A CA 1
ATOM 5316 C C . LYS A 1 640 ? -9.919 -22.999 18.298 1.00 65.12 640 LYS A C 1
ATOM 5318 O O . LYS A 1 640 ? -10.570 -22.663 17.313 1.00 65.12 640 LYS A O 1
ATOM 5323 N N . ASN A 1 641 ? -9.127 -24.075 18.310 1.00 66.88 641 ASN A N 1
ATOM 5324 C CA . ASN A 1 641 ? -8.968 -25.007 17.180 1.00 66.88 641 ASN A CA 1
ATOM 5325 C C . ASN A 1 641 ? -8.756 -24.271 15.850 1.00 66.88 641 ASN A C 1
ATOM 5327 O O . ASN A 1 641 ? -9.500 -24.462 14.892 1.00 66.88 641 ASN A O 1
ATOM 5331 N N . ASN A 1 642 ? -7.773 -23.367 15.820 1.00 66.88 642 ASN A N 1
ATOM 5332 C CA . ASN A 1 642 ? -7.396 -22.637 14.615 1.00 66.88 642 ASN A CA 1
ATOM 5333 C C . ASN A 1 642 ? -8.482 -21.671 14.066 1.00 66.88 642 ASN A C 1
ATOM 5335 O O . ASN A 1 642 ? -8.418 -21.275 12.904 1.00 66.88 642 ASN A O 1
ATOM 5339 N N . ARG A 1 643 ? -9.476 -21.255 14.872 1.00 76.50 643 ARG A N 1
ATOM 5340 C CA . ARG A 1 643 ? -10.441 -20.193 14.506 1.00 76.50 643 ARG A CA 1
ATOM 5341 C C . ARG A 1 643 ? -9.851 -18.793 14.705 1.00 76.50 643 ARG A C 1
ATOM 5343 O O . ARG A 1 643 ? -9.030 -18.564 15.592 1.00 76.50 643 ARG A O 1
ATOM 5350 N N . THR A 1 644 ? -10.324 -17.820 13.925 1.00 79.69 644 THR A N 1
ATOM 5351 C CA . THR A 1 644 ? -9.905 -16.415 14.053 1.00 79.69 644 THR A CA 1
ATOM 5352 C C . THR A 1 644 ? -10.411 -15.774 15.352 1.00 79.69 644 THR A C 1
ATOM 5354 O O . THR A 1 644 ? -11.562 -15.973 15.747 1.00 79.69 644 THR A O 1
ATOM 5357 N N . PHE A 1 645 ? -9.586 -14.955 16.003 1.00 80.56 645 PHE A N 1
ATOM 5358 C CA . PHE A 1 645 ? -9.918 -14.234 17.234 1.00 80.56 645 PHE A CA 1
ATOM 5359 C C . PHE A 1 645 ? -9.345 -12.809 17.238 1.00 80.56 645 PHE A C 1
ATOM 5361 O O . PHE A 1 645 ? -8.396 -12.494 16.530 1.00 80.56 645 PHE A O 1
ATOM 5368 N N . SER A 1 646 ? -9.915 -11.920 18.053 1.00 82.12 646 SER A N 1
ATOM 5369 C CA . SER A 1 646 ? -9.383 -10.564 18.251 1.00 82.12 646 SER A CA 1
ATOM 5370 C C . SER A 1 646 ? -8.365 -10.522 19.389 1.00 82.12 646 SER A C 1
ATOM 5372 O O . SER A 1 646 ? -8.493 -11.274 20.356 1.00 82.12 646 SER A O 1
ATOM 5374 N N . SER A 1 647 ? -7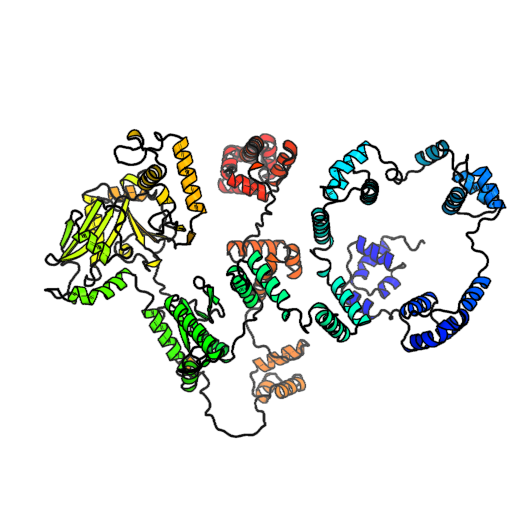.420 -9.579 19.360 1.00 83.69 647 SER A N 1
ATOM 5375 C CA . SER A 1 647 ? -6.454 -9.386 20.458 1.00 83.69 647 SER A CA 1
ATOM 5376 C C . SER A 1 647 ? -7.136 -9.212 21.824 1.00 83.69 647 SER A C 1
ATOM 5378 O O . SER A 1 647 ? -6.694 -9.772 22.827 1.00 83.69 647 SER A O 1
ATOM 5380 N N . GLN A 1 648 ? -8.287 -8.533 21.859 1.00 79.50 648 GLN A N 1
ATOM 5381 C CA . GLN A 1 648 ? -9.083 -8.344 23.074 1.00 79.50 648 GLN A CA 1
ATOM 5382 C C . GLN A 1 648 ? -9.642 -9.656 23.647 1.00 79.50 648 GLN A C 1
ATOM 5384 O O . GLN A 1 648 ? -9.890 -9.750 24.849 1.00 79.50 648 GLN A O 1
ATOM 5389 N N . SER A 1 649 ? -9.808 -10.693 22.822 1.00 81.81 649 SER A N 1
ATOM 5390 C CA . SER A 1 649 ? -10.256 -12.013 23.280 1.00 81.81 649 SER A CA 1
ATOM 5391 C C . SER A 1 649 ? -9.261 -12.647 24.254 1.00 81.81 649 SER A C 1
ATOM 5393 O O . SER A 1 649 ? -9.687 -13.315 25.195 1.00 81.81 649 SER A O 1
ATOM 5395 N N . LEU A 1 650 ? -7.961 -12.369 24.098 1.00 85.56 650 LEU A N 1
ATOM 5396 C CA . LEU A 1 650 ? -6.917 -12.842 25.010 1.00 85.56 650 LEU A CA 1
ATOM 5397 C C . LEU A 1 650 ? -6.975 -12.163 26.383 1.00 85.56 650 LEU A C 1
ATOM 5399 O O . LEU A 1 650 ? -6.453 -12.706 27.348 1.00 85.56 650 LEU A O 1
ATOM 5403 N N . ASN A 1 651 ? -7.624 -10.999 26.499 1.00 84.00 651 ASN A N 1
ATOM 5404 C CA . ASN A 1 651 ? -7.785 -10.280 27.766 1.00 84.00 651 ASN A CA 1
ATOM 5405 C C . ASN A 1 651 ? -8.974 -10.785 28.602 1.00 84.00 651 ASN A C 1
ATOM 5407 O O . ASN A 1 651 ? -9.177 -10.300 29.719 1.00 84.00 651 ASN A O 1
ATOM 5411 N N . ARG A 1 652 ? -9.784 -11.720 28.089 1.00 83.31 652 ARG A N 1
ATOM 5412 C CA . ARG A 1 652 ? -10.979 -12.227 28.781 1.00 83.31 652 ARG A CA 1
ATOM 5413 C C . ARG A 1 652 ? -10.617 -13.122 29.967 1.00 83.31 652 ARG A C 1
ATOM 5415 O O . ARG A 1 652 ? -9.592 -13.797 29.965 1.00 83.31 652 ARG A O 1
ATOM 5422 N N . THR A 1 653 ? -11.498 -13.163 30.967 1.00 84.50 653 THR A N 1
ATOM 5423 C CA . THR A 1 653 ? -11.334 -14.023 32.152 1.00 84.50 653 THR A CA 1
ATOM 5424 C C . THR A 1 653 ? -11.283 -15.507 31.780 1.00 84.50 653 THR A C 1
ATOM 5426 O O . THR A 1 653 ? -10.482 -16.246 32.337 1.00 84.50 653 THR A O 1
ATOM 5429 N N . SER A 1 654 ? -12.063 -15.939 30.784 1.00 84.06 654 SER A N 1
ATOM 5430 C CA . SER A 1 654 ? -12.023 -17.315 30.273 1.00 84.06 654 SER A CA 1
ATOM 5431 C C . SER A 1 654 ? -10.684 -17.678 29.624 1.00 84.06 654 SER A C 1
ATOM 5433 O O . SER A 1 654 ? -10.193 -18.785 29.821 1.00 84.06 654 SER A O 1
ATOM 5435 N N . ALA A 1 655 ? -10.059 -16.742 28.900 1.00 85.62 655 ALA A N 1
ATOM 5436 C CA . ALA A 1 655 ? -8.730 -16.941 28.325 1.00 85.62 655 ALA A CA 1
ATOM 5437 C C . ALA A 1 655 ? -7.653 -17.049 29.416 1.00 85.62 655 ALA A C 1
ATOM 5439 O O . ALA A 1 655 ? -6.778 -17.902 29.315 1.00 85.62 655 ALA A O 1
ATOM 5440 N N . PHE A 1 656 ? -7.754 -16.241 30.478 1.00 88.12 656 PHE A N 1
ATOM 5441 C CA . PHE A 1 656 ? -6.877 -16.342 31.648 1.00 88.12 656 PHE A CA 1
ATOM 5442 C C . PHE A 1 656 ? -7.040 -17.685 32.375 1.00 88.12 656 PHE A C 1
ATOM 5444 O O . PHE A 1 656 ? -6.051 -18.376 32.574 1.00 88.12 656 PHE A O 1
ATOM 5451 N N . LYS A 1 657 ? -8.278 -18.113 32.673 1.00 87.62 657 LYS A N 1
ATOM 5452 C CA . LYS A 1 657 ? -8.552 -19.425 33.291 1.00 87.62 657 LYS A CA 1
ATOM 5453 C C . LYS A 1 657 ? -7.999 -20.583 32.449 1.00 87.62 657 LYS A C 1
ATOM 5455 O O . LYS A 1 657 ? -7.379 -21.490 32.993 1.00 87.62 657 LYS A O 1
ATOM 5460 N N . LYS A 1 658 ? -8.176 -20.530 31.121 1.00 86.81 658 LYS A N 1
ATOM 5461 C CA . LYS A 1 658 ? -7.620 -21.536 30.202 1.00 86.81 658 LYS A CA 1
ATOM 5462 C C . LYS A 1 658 ? -6.090 -21.543 30.235 1.00 86.81 658 LYS A C 1
ATOM 5464 O O . LYS A 1 658 ? -5.502 -22.611 30.316 1.00 86.81 658 LYS A O 1
ATOM 5469 N N . TRP A 1 659 ? -5.460 -20.369 30.217 1.00 89.75 659 TRP A N 1
ATOM 5470 C CA . TRP A 1 659 ? -4.007 -20.240 30.314 1.00 89.75 659 TRP A CA 1
ATOM 5471 C C . TRP A 1 659 ? -3.461 -20.780 31.645 1.00 89.75 659 TRP A C 1
ATOM 5473 O O . TRP A 1 659 ? -2.496 -21.537 31.619 1.00 89.75 659 TRP A O 1
ATOM 5483 N N . CYS A 1 660 ? -4.102 -20.474 32.779 1.00 88.94 660 CYS A N 1
ATOM 5484 C CA . CYS A 1 660 ? -3.734 -21.032 34.084 1.00 88.94 660 CYS A CA 1
ATOM 5485 C C . CYS A 1 660 ? -3.783 -22.564 34.069 1.00 88.94 660 CYS A C 1
ATOM 5487 O O . CYS A 1 660 ? -2.803 -23.199 34.446 1.00 88.94 660 CYS A O 1
ATOM 5489 N N . LYS A 1 661 ? -4.865 -23.150 33.532 1.00 87.44 661 LYS A N 1
ATOM 5490 C CA . LYS A 1 661 ? -5.002 -24.608 33.385 1.00 87.44 661 LYS A CA 1
ATOM 5491 C C . LYS A 1 661 ? -3.879 -25.212 32.534 1.00 87.44 661 LYS A C 1
ATOM 5493 O O . LYS A 1 661 ? -3.329 -26.235 32.902 1.00 87.44 661 LYS A O 1
ATOM 5498 N N . THR A 1 662 ? -3.519 -24.577 31.418 1.00 86.19 662 THR A N 1
ATOM 5499 C CA . THR A 1 662 ? -2.444 -25.058 30.529 1.00 86.19 662 THR A CA 1
ATOM 5500 C C . THR A 1 662 ? -1.048 -24.959 31.153 1.00 86.19 662 THR A C 1
ATOM 5502 O O . THR A 1 662 ? -0.162 -25.696 30.746 1.00 86.19 662 THR A O 1
ATOM 5505 N N . ASN A 1 663 ? -0.838 -24.064 32.121 1.00 87.06 663 ASN A N 1
ATOM 5506 C CA . ASN A 1 663 ? 0.458 -23.873 32.785 1.00 87.06 663 ASN A CA 1
ATOM 5507 C C . ASN A 1 663 ? 0.486 -24.479 34.200 1.00 87.06 663 ASN A C 1
ATOM 5509 O O . ASN A 1 663 ? 1.367 -24.130 34.978 1.00 87.06 663 ASN A O 1
ATOM 5513 N N . ASN A 1 664 ? -0.482 -25.340 34.547 1.00 87.62 664 ASN A N 1
ATOM 5514 C CA . ASN A 1 664 ? -0.616 -25.964 35.872 1.00 87.62 664 ASN A CA 1
ATOM 5515 C C . ASN A 1 664 ? -0.637 -24.955 37.039 1.00 87.62 664 ASN A C 1
ATOM 5517 O O . ASN A 1 664 ? -0.139 -25.224 38.127 1.00 87.62 664 ASN A O 1
ATOM 5521 N N . ILE A 1 665 ? -1.232 -23.778 36.821 1.00 89.19 665 ILE A N 1
ATOM 5522 C CA . ILE A 1 665 ? -1.414 -22.749 37.851 1.00 89.19 665 ILE A CA 1
ATOM 5523 C C . ILE A 1 665 ? -2.830 -22.876 38.410 1.00 89.19 665 ILE A C 1
ATOM 5525 O O . ILE A 1 665 ? -3.798 -22.670 37.674 1.00 89.19 665 ILE A O 1
ATOM 5529 N N . THR A 1 666 ? -2.964 -23.138 39.709 1.00 87.44 666 THR A N 1
ATOM 5530 C CA . THR A 1 666 ? -4.267 -23.202 40.390 1.00 87.44 666 THR A CA 1
ATOM 5531 C C . THR A 1 666 ? -4.777 -21.788 40.698 1.00 87.44 666 THR A C 1
ATOM 5533 O O . THR A 1 666 ? -4.171 -21.084 41.509 1.00 87.44 666 THR A O 1
ATOM 5536 N N . PRO A 1 667 ? -5.864 -21.317 40.054 1.00 85.25 667 PRO A N 1
ATOM 5537 C CA . PRO A 1 667 ? -6.367 -19.970 40.282 1.00 85.25 667 PRO A CA 1
ATOM 5538 C C . PRO A 1 667 ? -7.118 -19.895 41.620 1.00 85.25 667 PRO A C 1
ATOM 5540 O O . PRO A 1 667 ? -8.050 -20.662 41.857 1.00 85.25 667 PRO A O 1
ATOM 5543 N N . LYS A 1 668 ? -6.734 -18.953 42.485 1.00 85.56 668 LYS A N 1
ATOM 5544 C CA . LYS A 1 668 ? -7.370 -18.746 43.794 1.00 85.56 668 LYS A CA 1
ATOM 5545 C C . LYS A 1 668 ? -8.687 -17.950 43.672 1.00 85.56 668 LYS A C 1
ATOM 5547 O O . LYS A 1 668 ? -8.886 -17.216 42.700 1.00 85.56 668 LYS A O 1
ATOM 5552 N N . LYS A 1 669 ? -9.617 -18.117 44.628 1.00 82.62 669 LYS A N 1
ATOM 5553 C CA . LYS A 1 669 ? -10.959 -17.483 44.595 1.00 82.62 669 LYS A CA 1
ATOM 5554 C C . LYS A 1 669 ? -10.894 -15.949 44.673 1.00 82.62 669 LYS A C 1
ATOM 5556 O O . LYS A 1 669 ? -11.624 -15.278 43.953 1.00 82.62 669 LYS A O 1
ATOM 5561 N N . ASP A 1 670 ? -9.967 -15.416 45.461 1.00 85.75 670 ASP A N 1
ATOM 5562 C CA . ASP A 1 670 ? -9.649 -13.987 45.627 1.00 85.75 670 ASP A CA 1
ATOM 5563 C C . ASP A 1 670 ? -9.173 -13.292 44.332 1.00 85.75 670 ASP A C 1
ATOM 5565 O O . ASP A 1 670 ? -9.218 -12.064 44.213 1.00 85.75 670 ASP A O 1
ATOM 5569 N N . TRP A 1 671 ? -8.750 -14.046 43.311 1.00 86.31 671 TRP A N 1
ATOM 5570 C CA . TRP A 1 671 ? -8.368 -13.496 42.001 1.00 86.31 671 TRP A CA 1
ATOM 5571 C C . TRP A 1 671 ? -9.559 -13.087 41.135 1.00 86.31 671 TRP A C 1
ATOM 5573 O O . TRP A 1 671 ? -9.374 -12.507 40.058 1.00 86.31 671 TRP A O 1
ATOM 5583 N N . PHE A 1 672 ? -10.783 -13.384 41.563 1.00 87.81 672 PHE A N 1
ATOM 5584 C CA . PHE A 1 672 ? -12.008 -13.048 40.854 1.00 87.81 672 PHE A CA 1
ATOM 5585 C C . PHE A 1 672 ? -12.923 -12.225 41.760 1.00 87.81 672 PHE A C 1
ATOM 5587 O O . PHE A 1 672 ? -12.993 -12.430 42.963 1.00 87.81 672 PHE A O 1
ATOM 5594 N N . LYS A 1 673 ? -13.615 -11.260 41.162 1.00 84.25 673 LYS A N 1
ATOM 5595 C CA . LYS A 1 673 ? -14.706 -10.517 41.792 1.00 84.25 673 LYS A CA 1
ATOM 5596 C C . LYS A 1 673 ? -15.940 -11.418 41.908 1.00 84.25 673 LYS A C 1
ATOM 5598 O O . LYS A 1 673 ? -16.051 -12.395 41.167 1.00 84.25 673 LYS A O 1
ATOM 5603 N N . GLU A 1 674 ? -16.907 -11.027 42.735 1.00 74.00 674 GLU A N 1
ATOM 5604 C CA . GLU A 1 674 ? -18.190 -11.736 42.908 1.00 74.00 674 GLU A CA 1
ATOM 5605 C C . GLU A 1 674 ? -18.942 -11.948 41.586 1.00 74.00 674 GLU A C 1
ATOM 5607 O O . GLU A 1 674 ? -19.503 -13.008 41.333 1.00 74.00 674 GLU A O 1
ATOM 5612 N N . ASN A 1 675 ? -18.851 -10.986 40.664 1.00 69.62 675 ASN A N 1
ATOM 5613 C CA . ASN A 1 675 ? -19.425 -11.080 39.319 1.00 69.62 675 ASN A CA 1
ATOM 5614 C C . ASN A 1 675 ? -18.629 -11.981 38.342 1.00 69.62 675 ASN A C 1
ATOM 5616 O O . ASN A 1 675 ? -18.856 -11.948 37.131 1.00 69.62 675 ASN A O 1
ATOM 5620 N N . GLY A 1 676 ? -17.646 -12.742 38.833 1.00 72.06 676 GLY A N 1
ATOM 5621 C CA . GLY A 1 676 ? -16.848 -13.699 38.065 1.00 72.06 676 GLY A CA 1
ATOM 5622 C C . GLY A 1 676 ? -15.756 -13.085 37.178 1.00 72.06 676 GLY A C 1
ATOM 5623 O O . GLY A 1 676 ? -15.024 -13.821 36.505 1.00 72.06 676 GLY A O 1
ATOM 5624 N N . PHE A 1 677 ? -15.599 -11.756 37.152 1.00 77.44 677 PHE A N 1
ATOM 5625 C CA . PHE A 1 677 ? -14.509 -11.095 36.428 1.00 77.44 677 PHE A CA 1
ATOM 5626 C C . PHE A 1 677 ? -13.204 -11.137 37.224 1.00 77.44 677 PHE A C 1
ATOM 5628 O O . PHE A 1 677 ? -13.198 -10.934 38.430 1.00 77.44 677 PHE A O 1
ATOM 5635 N N . LYS A 1 678 ? -12.066 -11.339 36.548 1.00 84.62 678 LYS A N 1
ATOM 5636 C CA . LYS A 1 678 ? -10.752 -11.292 37.212 1.00 84.62 678 LYS A CA 1
ATOM 5637 C C . LYS A 1 678 ? -10.504 -9.934 37.877 1.00 84.62 678 LYS A C 1
ATOM 5639 O O . LYS A 1 678 ? -10.760 -8.887 37.272 1.00 84.62 678 LYS A O 1
ATOM 5644 N N . ASN A 1 679 ? -9.942 -9.962 39.074 1.00 85.50 679 ASN A N 1
ATOM 5645 C CA . ASN A 1 679 ? -9.457 -8.792 39.776 1.00 85.50 679 ASN A CA 1
ATOM 5646 C C . ASN A 1 679 ? -7.943 -8.663 39.552 1.00 85.50 679 ASN A C 1
ATOM 5648 O O . ASN A 1 679 ? -7.154 -9.483 40.001 1.00 85.50 679 ASN A O 1
ATOM 5652 N N . LEU A 1 680 ? -7.520 -7.634 38.812 1.00 81.38 680 LEU A N 1
ATOM 5653 C CA . LEU A 1 680 ? -6.102 -7.438 38.492 1.00 81.38 680 LEU A CA 1
ATOM 5654 C C . LEU A 1 680 ? -5.265 -6.987 39.696 1.00 81.38 680 LEU A C 1
ATOM 5656 O O . LEU A 1 680 ? -4.044 -7.027 39.596 1.00 81.38 680 LEU A O 1
ATOM 5660 N N . GLN A 1 681 ? -5.878 -6.540 40.792 1.00 83.44 681 GLN A N 1
ATOM 5661 C CA . GLN A 1 681 ? -5.148 -6.108 41.986 1.00 83.44 681 GLN A CA 1
ATOM 5662 C C . GLN A 1 681 ? -4.693 -7.300 42.833 1.00 83.44 681 GLN A C 1
ATOM 5664 O O . GLN A 1 681 ? -3.569 -7.290 43.316 1.00 83.44 681 GLN A O 1
ATOM 5669 N N . THR A 1 682 ? -5.511 -8.349 42.931 1.00 87.06 682 THR A N 1
ATOM 5670 C CA . THR A 1 682 ? -5.255 -9.511 43.797 1.00 87.06 682 THR A CA 1
ATOM 5671 C C . THR A 1 682 ? -4.384 -10.589 43.149 1.00 87.06 682 THR A C 1
ATOM 5673 O O . THR A 1 682 ? -3.797 -11.413 43.842 1.00 87.06 682 THR A O 1
ATOM 5676 N N . ILE A 1 683 ? -4.253 -10.593 41.818 1.00 88.38 683 ILE A N 1
ATOM 5677 C CA . ILE A 1 683 ? -3.359 -11.532 41.119 1.00 88.38 683 ILE A CA 1
ATOM 5678 C C . ILE A 1 683 ? -1.885 -11.172 41.432 1.00 88.38 683 ILE A C 1
ATOM 5680 O O . ILE A 1 683 ? -1.532 -9.993 41.362 1.00 88.38 683 ILE A O 1
ATOM 5684 N N . PRO A 1 684 ? -0.991 -12.144 41.700 1.00 90.06 684 PRO A N 1
ATOM 5685 C CA . PRO A 1 684 ? 0.443 -11.893 41.875 1.00 90.06 684 PRO A CA 1
ATOM 5686 C C . PRO A 1 684 ? 1.117 -11.294 40.632 1.00 90.06 684 PRO A C 1
ATOM 5688 O O . PRO A 1 684 ? 0.802 -11.662 39.494 1.00 90.06 684 PRO A O 1
ATOM 5691 N N . GLU A 1 685 ? 2.095 -10.404 40.823 1.00 88.06 685 GLU A N 1
ATOM 5692 C CA . GLU A 1 685 ? 2.727 -9.679 39.709 1.00 88.06 685 GLU A CA 1
ATOM 5693 C C . GLU A 1 685 ? 3.524 -10.602 38.769 1.00 88.06 685 GLU A C 1
ATOM 5695 O O . GLU A 1 685 ? 3.471 -10.434 37.548 1.00 88.06 685 GLU A O 1
ATOM 5700 N N . GLY A 1 686 ? 4.162 -11.652 39.302 1.00 88.00 686 GLY A N 1
ATOM 5701 C CA . GLY A 1 686 ? 4.840 -12.678 38.497 1.00 88.00 686 GLY A CA 1
ATOM 5702 C C . GLY A 1 686 ? 3.895 -13.374 37.508 1.00 88.00 686 GLY A C 1
ATOM 5703 O O . GLY A 1 686 ? 4.209 -13.511 36.324 1.00 88.00 686 GLY A O 1
ATOM 5704 N N . ILE A 1 687 ? 2.678 -13.704 37.950 1.00 88.81 687 ILE A N 1
ATOM 5705 C CA . ILE A 1 687 ? 1.650 -14.347 37.118 1.00 88.81 687 ILE A CA 1
ATOM 5706 C C . ILE A 1 687 ? 1.089 -13.363 36.088 1.00 88.81 687 ILE A C 1
ATOM 5708 O O . ILE A 1 687 ? 0.876 -13.731 34.929 1.00 88.81 687 ILE A O 1
ATOM 5712 N N . LYS A 1 688 ? 0.904 -12.086 36.453 1.00 89.19 688 LYS A N 1
ATOM 5713 C CA . LYS A 1 688 ? 0.506 -11.049 35.484 1.00 89.19 688 LYS A CA 1
ATOM 5714 C C . LYS A 1 688 ? 1.540 -10.886 34.383 1.00 89.19 688 LYS A C 1
ATOM 5716 O O . LYS A 1 688 ? 1.157 -10.761 33.219 1.00 89.19 688 LYS A O 1
ATOM 5721 N N . ASN A 1 689 ? 2.823 -10.872 34.732 1.00 89.62 689 ASN A N 1
ATOM 5722 C CA . ASN A 1 689 ? 3.907 -10.718 33.769 1.00 89.62 689 ASN A CA 1
ATOM 5723 C C . ASN A 1 689 ? 4.023 -11.943 32.860 1.00 89.62 689 ASN A C 1
ATOM 5725 O O . ASN A 1 689 ? 4.062 -11.776 31.640 1.00 89.62 689 ASN A O 1
ATOM 5729 N N . ALA A 1 690 ? 3.933 -13.156 33.412 1.00 89.94 690 ALA A N 1
ATOM 5730 C CA . ALA A 1 690 ? 3.877 -14.389 32.629 1.00 89.94 690 ALA A CA 1
ATOM 5731 C C . ALA A 1 690 ? 2.687 -14.393 31.650 1.00 89.94 690 ALA A C 1
ATOM 5733 O O . ALA A 1 690 ? 2.856 -14.645 30.455 1.00 89.94 690 ALA A O 1
ATOM 5734 N N . TRP A 1 691 ? 1.494 -13.998 32.107 1.00 90.62 691 TRP A N 1
ATOM 5735 C CA . TRP A 1 691 ? 0.310 -13.908 31.252 1.00 90.62 691 TRP A CA 1
ATOM 5736 C C . TRP A 1 691 ? 0.428 -12.811 30.179 1.00 90.62 691 TRP A C 1
ATOM 5738 O O . TRP A 1 691 ? 0.016 -13.004 29.032 1.00 90.62 691 TRP A O 1
ATOM 5748 N N . LYS A 1 692 ? 1.014 -11.648 30.504 1.00 90.00 692 LYS A N 1
ATOM 5749 C CA . LYS A 1 692 ? 1.312 -10.580 29.528 1.00 90.00 692 LYS A CA 1
ATOM 5750 C C . LYS A 1 692 ? 2.307 -11.057 28.465 1.00 90.00 692 LYS A C 1
ATOM 5752 O O . LYS A 1 692 ? 2.084 -10.782 27.286 1.00 90.00 692 LYS A O 1
ATOM 5757 N N . ASN A 1 693 ? 3.356 -11.774 28.862 1.00 90.88 693 ASN A N 1
ATOM 5758 C CA . ASN A 1 693 ? 4.365 -12.318 27.953 1.00 90.88 693 ASN A CA 1
ATOM 5759 C C . ASN A 1 693 ? 3.770 -13.390 27.041 1.00 90.88 693 ASN A C 1
ATOM 5761 O O . ASN A 1 693 ? 3.959 -13.323 25.829 1.00 90.88 693 ASN A O 1
ATOM 5765 N N . TRP A 1 694 ? 2.952 -14.292 27.586 1.00 92.12 694 TRP A N 1
ATOM 5766 C CA . TRP A 1 694 ? 2.214 -15.274 26.794 1.00 92.12 694 TRP A CA 1
ATOM 5767 C C . TRP A 1 694 ? 1.323 -14.610 25.736 1.00 92.12 694 TRP A C 1
ATOM 5769 O O . TRP A 1 694 ? 1.366 -14.988 24.569 1.00 92.12 694 TRP A O 1
ATOM 5779 N N . LYS A 1 695 ? 0.574 -13.557 26.095 1.00 91.25 695 LYS A N 1
ATOM 5780 C CA . LYS A 1 695 ? -0.242 -12.811 25.121 1.00 91.25 695 LYS A CA 1
ATOM 5781 C C . LYS A 1 695 ? 0.596 -12.200 23.999 1.00 91.25 695 LYS A C 1
ATOM 5783 O O . LYS A 1 695 ? 0.173 -12.246 22.849 1.00 91.25 695 LYS A O 1
ATOM 5788 N N . LYS A 1 696 ? 1.757 -11.621 24.325 1.00 89.62 696 LYS A N 1
ATOM 5789 C CA . LYS A 1 696 ? 2.676 -11.067 23.320 1.00 89.62 696 LYS A CA 1
ATOM 5790 C C . LYS A 1 696 ? 3.204 -12.163 22.393 1.00 89.62 696 LYS A C 1
ATOM 5792 O O . LYS A 1 696 ? 3.147 -11.970 21.187 1.00 89.62 696 LYS A O 1
ATOM 5797 N N . LYS A 1 697 ? 3.619 -13.304 22.955 1.00 89.50 697 LYS A N 1
ATOM 5798 C CA . LYS A 1 697 ? 4.107 -14.472 22.208 1.00 89.50 697 LYS A CA 1
ATOM 5799 C C . LYS A 1 697 ? 3.055 -15.010 21.231 1.00 89.50 697 LYS A C 1
ATOM 5801 O O . LYS A 1 697 ? 3.318 -15.120 20.040 1.00 89.50 697 LYS A O 1
ATOM 5806 N N . ILE A 1 698 ? 1.825 -15.231 21.703 1.00 88.06 698 ILE A N 1
ATOM 5807 C CA . ILE A 1 698 ? 0.716 -15.689 20.850 1.00 88.06 698 ILE A CA 1
ATOM 5808 C C . ILE A 1 698 ? 0.430 -14.694 19.718 1.00 88.06 698 ILE A C 1
ATOM 5810 O O . ILE A 1 698 ? 0.138 -15.108 18.604 1.00 88.06 698 ILE A O 1
ATOM 5814 N N . LEU A 1 699 ? 0.499 -13.384 19.978 1.00 86.62 699 LEU A N 1
ATOM 5815 C CA . LEU A 1 699 ? 0.267 -12.372 18.943 1.00 86.62 699 LEU A CA 1
ATOM 5816 C C . LEU A 1 699 ? 1.425 -12.256 17.941 1.00 86.62 699 LEU A C 1
ATOM 5818 O O . LEU A 1 699 ? 1.157 -11.899 16.799 1.00 86.62 699 LEU A O 1
ATOM 5822 N N . SER A 1 700 ? 2.672 -12.539 18.339 1.00 84.88 700 SER A N 1
ATOM 5823 C CA . SER A 1 700 ? 3.819 -12.554 17.419 1.00 84.88 700 SER A CA 1
ATOM 5824 C C . SER A 1 700 ? 3.865 -13.803 16.542 1.00 84.88 700 SER A C 1
ATOM 5826 O O . SER A 1 700 ? 4.329 -13.723 15.412 1.00 84.88 700 SER A O 1
ATOM 5828 N N . GLU A 1 701 ? 3.377 -14.937 17.047 1.00 86.62 701 GLU A N 1
ATOM 5829 C CA . GLU A 1 701 ? 3.332 -16.214 16.318 1.00 86.62 701 GLU A CA 1
ATOM 5830 C C . GLU A 1 701 ? 2.054 -16.370 15.469 1.00 86.62 701 GLU A C 1
ATOM 5832 O O . GLU A 1 701 ? 1.976 -17.240 14.605 1.00 86.62 701 GLU A O 1
ATOM 5837 N N . ALA A 1 702 ? 1.027 -15.545 15.702 1.00 85.12 702 ALA A N 1
ATOM 5838 C CA . ALA A 1 702 ? -0.256 -15.653 15.012 1.00 85.12 702 ALA A CA 1
ATOM 5839 C C . ALA A 1 702 ? -0.239 -15.080 13.587 1.00 85.12 702 ALA A C 1
ATOM 5841 O O . ALA A 1 702 ? 0.301 -14.007 13.321 1.00 85.12 702 ALA A O 1
ATOM 5842 N N . GLN A 1 703 ? -0.980 -15.734 12.692 1.00 81.00 703 GLN A N 1
ATOM 5843 C CA . GLN A 1 703 ? -1.279 -15.203 11.364 1.00 81.00 703 GLN A CA 1
ATOM 5844 C C . GLN A 1 703 ? -2.284 -14.044 11.469 1.00 81.00 703 GLN A C 1
ATOM 5846 O O . GLN A 1 703 ? -3.307 -14.165 12.152 1.00 81.00 703 GLN A O 1
ATOM 5851 N N . ILE A 1 704 ? -2.008 -12.930 10.785 1.00 81.19 704 ILE A N 1
ATOM 5852 C CA . ILE A 1 704 ? -2.801 -11.693 10.853 1.00 81.19 704 ILE A CA 1
ATOM 5853 C C . ILE A 1 704 ? -3.721 -11.578 9.633 1.00 81.19 704 ILE A C 1
ATOM 5855 O O . ILE A 1 704 ? -3.273 -11.673 8.494 1.00 81.19 704 ILE A O 1
ATOM 5859 N N . PHE A 1 705 ? -4.998 -11.294 9.880 1.00 70.50 705 PHE A N 1
ATOM 5860 C CA . PHE A 1 705 ? -6.016 -11.024 8.869 1.00 70.50 705 PHE A CA 1
ATOM 5861 C C . PHE A 1 705 ? -6.528 -9.595 9.015 1.00 70.50 705 PHE A C 1
ATOM 5863 O O . PHE A 1 705 ? -6.954 -9.187 10.100 1.00 70.50 705 PHE A O 1
ATOM 5870 N N . LEU A 1 706 ? -6.518 -8.845 7.916 1.00 71.31 706 LEU A N 1
ATOM 5871 C CA . LEU A 1 706 ? -7.133 -7.526 7.862 1.00 71.31 706 LEU A CA 1
ATOM 5872 C C . LEU A 1 706 ? -8.654 -7.680 7.744 1.00 71.31 706 LEU A C 1
ATOM 5874 O O . LEU A 1 706 ? -9.154 -8.434 6.909 1.00 71.31 706 LEU A O 1
ATOM 5878 N N . THR A 1 707 ? -9.392 -6.957 8.579 1.00 66.19 707 THR A N 1
ATOM 5879 C CA . THR A 1 707 ? -10.850 -6.876 8.501 1.00 66.19 707 THR A CA 1
ATOM 5880 C C . THR A 1 707 ? -11.312 -5.451 8.286 1.00 66.19 707 THR A C 1
ATOM 5882 O O . THR A 1 707 ? -10.770 -4.505 8.866 1.00 66.19 707 THR A O 1
ATOM 5885 N N . GLU A 1 708 ? -12.355 -5.318 7.474 1.00 72.31 708 GLU A N 1
ATOM 5886 C CA . GLU A 1 708 ? -13.017 -4.046 7.241 1.00 72.31 708 GLU A CA 1
ATOM 5887 C C . GLU A 1 708 ? -13.654 -3.514 8.524 1.00 72.31 708 GLU A C 1
ATOM 5889 O O . GLU A 1 708 ? -14.095 -4.253 9.412 1.00 72.31 708 GLU A O 1
ATOM 5894 N N . ARG A 1 709 ? -13.642 -2.190 8.644 1.00 81.75 709 ARG A N 1
ATOM 5895 C CA . ARG A 1 709 ? -14.189 -1.490 9.799 1.00 81.75 709 ARG A CA 1
ATOM 5896 C C . ARG A 1 709 ? -15.708 -1.427 9.681 1.00 81.75 709 ARG A C 1
ATOM 5898 O O . ARG A 1 709 ? -16.248 -1.108 8.632 1.00 81.75 709 ARG A O 1
ATOM 5905 N N . LYS A 1 710 ? -16.389 -1.684 10.791 1.00 87.19 710 LYS A N 1
ATOM 5906 C CA . LYS A 1 710 ? -17.847 -1.759 10.862 1.00 87.19 710 LYS A CA 1
ATOM 5907 C C . LYS A 1 710 ? -18.492 -0.383 10.876 1.00 87.19 710 LYS A C 1
ATOM 5909 O O . LYS A 1 710 ? -17.961 0.565 11.471 1.00 87.19 710 LYS A O 1
ATOM 5914 N N . HIS A 1 711 ? -19.681 -0.319 10.292 1.00 89.81 711 HIS A N 1
ATOM 5915 C CA . HIS A 1 711 ? -20.596 0.801 10.446 1.00 89.81 711 HIS A CA 1
ATOM 5916 C C . HIS A 1 711 ? -21.163 0.809 11.868 1.00 89.81 711 HIS A C 1
ATOM 5918 O O . HIS A 1 711 ? -21.455 -0.253 12.421 1.00 89.81 711 HIS A O 1
ATOM 5924 N N . LYS A 1 712 ? -21.303 1.992 12.475 1.00 93.50 712 LYS A N 1
ATOM 5925 C CA . LYS A 1 712 ? -21.904 2.154 13.807 1.00 93.50 712 LYS A CA 1
ATOM 5926 C C . LYS A 1 712 ? -23.100 3.100 13.755 1.00 93.50 712 LYS A C 1
ATOM 5928 O O . LYS A 1 712 ? -22.979 4.215 13.243 1.00 93.50 712 LYS A O 1
ATOM 5933 N N . TYR A 1 713 ? -24.203 2.658 14.345 1.00 94.88 713 TYR A N 1
ATOM 5934 C CA . TYR A 1 713 ? -25.479 3.364 14.425 1.00 94.88 713 TYR A CA 1
ATOM 5935 C C . TYR A 1 713 ? -25.869 3.539 15.885 1.00 94.88 713 TYR A C 1
ATOM 5937 O O . TYR A 1 713 ? -25.588 2.671 16.715 1.00 94.88 713 TYR A O 1
ATOM 5945 N N . VAL A 1 714 ? -26.486 4.669 16.206 1.00 94.94 714 VAL A N 1
ATOM 5946 C CA . VAL A 1 714 ? -26.832 5.040 17.576 1.00 94.94 714 VAL A CA 1
ATOM 5947 C C . VAL A 1 714 ? -28.224 5.643 17.613 1.00 94.94 714 VAL A C 1
ATOM 5949 O O . VAL A 1 714 ? -28.514 6.536 16.835 1.00 94.94 714 VAL A O 1
ATOM 5952 N N . LEU A 1 715 ? -29.065 5.203 18.539 1.00 95.38 715 LEU A N 1
ATOM 5953 C CA . LEU A 1 715 ? -30.357 5.822 18.805 1.00 95.38 715 LEU A CA 1
ATOM 5954 C C . LEU A 1 715 ? -30.397 6.290 20.256 1.00 95.38 715 LEU A C 1
ATOM 5956 O O . LEU A 1 715 ? -30.206 5.493 21.175 1.00 95.38 715 LEU A O 1
ATOM 5960 N N . LEU A 1 716 ? -30.635 7.585 20.450 1.00 93.56 716 LEU A N 1
ATOM 5961 C CA . LEU A 1 716 ? -30.859 8.175 21.763 1.00 93.56 716 LEU A CA 1
ATOM 5962 C C . LEU A 1 716 ? -32.359 8.377 21.966 1.00 93.56 716 LEU A C 1
ATOM 5964 O O . LEU A 1 716 ? -32.996 9.056 21.166 1.00 93.56 716 LEU A O 1
ATOM 5968 N N . LEU A 1 717 ? -32.907 7.827 23.044 1.00 93.00 717 LEU A N 1
ATOM 5969 C CA . LEU A 1 717 ? -34.307 7.996 23.423 1.00 93.00 717 LEU A CA 1
ATOM 5970 C C . LEU A 1 717 ? -34.407 8.353 24.907 1.00 93.00 717 LEU A C 1
ATOM 5972 O O . LEU A 1 717 ? -33.644 7.842 25.719 1.00 93.00 717 LEU A O 1
ATOM 5976 N N . GLY A 1 718 ? -35.352 9.226 25.253 1.00 88.88 718 GLY A N 1
ATOM 5977 C CA . GLY A 1 718 ? -35.743 9.513 26.636 1.00 88.88 718 GLY A CA 1
ATOM 5978 C C . GLY A 1 718 ? -37.108 8.901 26.941 1.00 88.88 718 GLY A C 1
ATOM 5979 O O . GLY A 1 718 ? -37.922 8.757 26.030 1.00 88.88 718 GLY A O 1
ATOM 5980 N N . LYS A 1 719 ? -37.376 8.592 28.211 1.00 88.62 719 LYS A N 1
ATOM 5981 C CA . LYS A 1 719 ? -38.705 8.227 28.719 1.00 88.62 719 LYS A CA 1
ATOM 5982 C C . LYS A 1 719 ? -39.699 9.352 28.437 1.00 88.62 719 LYS A C 1
ATOM 5984 O O . LYS A 1 719 ? -40.768 9.114 27.889 1.00 88.62 719 LYS A O 1
ATOM 5989 N N . ASN A 1 720 ? -39.277 10.593 28.702 1.00 90.81 720 ASN A N 1
ATOM 5990 C CA . ASN A 1 720 ? -40.052 11.806 28.442 1.00 90.81 720 ASN A CA 1
ATOM 5991 C C . ASN A 1 720 ? -39.234 12.813 27.609 1.00 90.81 720 ASN A C 1
ATOM 5993 O O . ASN A 1 720 ? -38.000 12.768 27.573 1.00 90.81 720 ASN A O 1
ATOM 5997 N N . LYS A 1 721 ? -39.911 13.798 26.994 1.00 88.75 721 LYS A N 1
ATOM 5998 C CA . LYS A 1 721 ? -39.266 14.868 26.196 1.00 88.75 721 LYS A CA 1
ATOM 5999 C C . LYS A 1 721 ? -38.188 15.641 26.975 1.00 88.75 721 LYS A C 1
ATOM 6001 O O . LYS A 1 721 ? -37.211 16.083 26.372 1.00 88.75 721 LYS A O 1
ATOM 6006 N N . ARG A 1 722 ? -38.358 15.804 28.293 1.00 90.12 722 ARG A N 1
ATOM 6007 C CA . ARG A 1 722 ? -37.395 16.478 29.181 1.00 90.12 722 ARG A CA 1
ATOM 6008 C C . ARG A 1 722 ? -36.090 15.690 29.313 1.00 90.12 722 ARG A C 1
ATOM 6010 O O . ARG A 1 722 ? -35.040 16.220 28.968 1.00 90.12 722 ARG A O 1
ATOM 6017 N N . GLU A 1 723 ? -36.175 14.415 29.696 1.00 90.25 723 GLU A N 1
ATOM 6018 C CA . GLU A 1 723 ? -35.008 13.525 29.822 1.00 90.25 723 GLU A CA 1
ATOM 6019 C C . GLU A 1 723 ? -34.251 13.416 28.489 1.00 90.25 723 GLU A C 1
ATOM 6021 O O . GLU A 1 723 ? -33.026 13.487 28.449 1.00 90.25 723 GLU A O 1
ATOM 6026 N N . TYR A 1 724 ? -34.975 13.331 27.367 1.00 91.19 724 TYR A N 1
ATOM 6027 C CA . TYR A 1 724 ? -34.348 13.330 26.047 1.00 91.19 724 TYR A CA 1
ATOM 6028 C C . TYR A 1 724 ? -33.519 14.599 25.786 1.00 91.19 724 TYR A C 1
ATOM 6030 O O . TYR A 1 724 ? -32.397 14.497 25.293 1.00 91.19 724 TYR A O 1
ATOM 6038 N N . LYS A 1 725 ? -34.036 15.792 26.123 1.00 90.19 725 LYS A N 1
ATOM 6039 C CA . LYS A 1 725 ? -33.299 17.060 25.959 1.00 90.19 725 LYS A CA 1
ATOM 6040 C C . LYS A 1 725 ? -32.039 17.099 26.829 1.00 90.19 725 LYS A C 1
ATOM 6042 O O . LYS A 1 725 ? -30.983 17.485 26.335 1.00 90.19 725 LYS A O 1
ATOM 6047 N N . GLU A 1 726 ? -32.135 16.657 28.080 1.00 89.06 726 GLU A N 1
ATOM 6048 C CA . GLU A 1 726 ? -30.998 16.591 29.008 1.00 89.06 726 GLU A CA 1
ATOM 6049 C C . GLU A 1 726 ? -29.903 15.650 28.483 1.00 89.06 726 GLU A C 1
ATOM 6051 O O . GLU A 1 726 ? -28.741 16.042 28.370 1.00 89.06 726 GLU A O 1
ATOM 6056 N N . LEU A 1 727 ? -30.274 14.441 28.052 1.00 88.62 727 LEU A N 1
ATOM 6057 C CA . LEU A 1 727 ? -29.332 13.479 27.474 1.00 88.62 727 LEU A CA 1
ATOM 6058 C C . LEU A 1 727 ? -28.743 13.963 26.144 1.00 88.62 727 LEU A C 1
ATOM 6060 O O . LEU A 1 727 ? -27.570 13.720 25.861 1.00 88.62 727 LEU A O 1
ATOM 6064 N N . LYS A 1 728 ? -29.531 14.673 25.330 1.00 88.12 728 LYS A N 1
ATOM 6065 C CA . LYS A 1 728 ? -29.069 15.241 24.059 1.00 88.12 728 LYS A CA 1
ATOM 6066 C C . LYS A 1 728 ? -27.991 16.305 24.274 1.00 88.12 728 LYS A C 1
ATOM 6068 O O . LYS A 1 728 ? -27.059 16.365 23.476 1.00 88.12 728 LYS A O 1
ATOM 6073 N N . ASN A 1 729 ? -28.059 17.079 25.359 1.00 87.38 729 ASN A N 1
ATOM 6074 C CA . ASN A 1 729 ? -27.022 18.055 25.714 1.00 87.38 729 ASN A CA 1
ATOM 6075 C C . ASN A 1 729 ? -25.692 17.394 26.121 1.00 87.38 729 ASN A C 1
ATOM 6077 O O . ASN A 1 729 ? -24.636 18.001 25.974 1.00 87.38 729 ASN A O 1
ATOM 6081 N N . LEU A 1 730 ? -25.721 16.137 26.579 1.00 86.38 730 LEU A N 1
ATOM 6082 C CA . LEU A 1 730 ? -24.529 15.363 26.954 1.00 86.38 730 LEU A CA 1
ATOM 6083 C C . LEU A 1 730 ? -23.853 14.653 25.766 1.00 86.38 730 LEU A C 1
ATOM 6085 O O . LEU A 1 730 ? -22.850 13.957 25.945 1.00 86.38 730 LEU A O 1
ATOM 6089 N N . LYS A 1 731 ? -24.394 14.796 24.552 1.00 88.25 731 LYS A N 1
ATOM 6090 C CA . LYS A 1 731 ? -23.906 14.137 23.336 1.00 88.25 731 LYS A CA 1
ATOM 6091 C C . LYS A 1 731 ? -22.484 14.582 22.978 1.00 88.25 731 LYS A C 1
ATOM 6093 O O . LYS A 1 731 ? -22.238 15.749 22.694 1.00 88.25 731 LYS A O 1
ATOM 6098 N N . THR A 1 732 ? -21.552 13.627 22.899 1.00 87.81 732 THR A N 1
ATOM 6099 C CA . THR A 1 732 ? -20.132 13.883 22.566 1.00 87.81 732 THR A CA 1
ATOM 6100 C C . THR A 1 732 ? -19.742 13.511 21.131 1.00 87.81 732 THR A C 1
ATOM 6102 O O . THR A 1 732 ? -18.578 13.637 20.748 1.00 87.81 732 THR A O 1
ATOM 6105 N N . TYR A 1 733 ? -20.686 13.015 20.327 1.00 86.50 733 TYR A N 1
ATOM 6106 C CA . TYR A 1 733 ? -20.420 12.457 19.002 1.00 86.50 733 TYR A CA 1
ATOM 6107 C C . TYR A 1 733 ? -21.052 13.263 17.868 1.00 86.50 733 TYR A C 1
ATOM 6109 O O . TYR A 1 733 ? -22.085 13.910 18.030 1.00 86.50 733 TYR A O 1
ATOM 6117 N N . ILE A 1 734 ? -20.430 13.170 16.691 1.00 86.19 734 ILE A N 1
ATOM 6118 C CA . ILE A 1 734 ? -20.858 13.850 15.468 1.00 86.19 734 ILE A CA 1
ATOM 6119 C C . ILE A 1 734 ? -21.507 12.831 14.533 1.00 86.19 734 ILE A C 1
ATOM 6121 O O . ILE A 1 734 ? -20.936 11.771 14.264 1.00 86.19 734 ILE A O 1
ATOM 6125 N N . CYS A 1 735 ? -22.692 13.170 14.034 1.00 87.94 735 CYS A N 1
ATOM 6126 C CA . CYS A 1 735 ? -23.418 12.364 13.061 1.00 87.94 735 CYS A CA 1
ATOM 6127 C C . CYS A 1 735 ? -22.826 12.540 11.663 1.00 87.94 735 CYS A C 1
ATOM 6129 O O . CYS A 1 735 ? -22.408 13.631 11.275 1.00 87.94 735 CYS A O 1
ATOM 6131 N N . LYS A 1 736 ? -22.814 11.453 10.900 1.00 88.19 736 LYS A N 1
ATOM 6132 C CA . LYS A 1 736 ? -22.413 11.414 9.497 1.00 88.19 736 LYS A CA 1
ATOM 6133 C C . LYS A 1 736 ? -23.620 11.085 8.617 1.00 88.19 736 LYS A C 1
ATOM 6135 O O . LYS A 1 736 ? -24.555 10.449 9.104 1.00 88.19 736 LYS A O 1
ATOM 6140 N N . PRO A 1 737 ? -23.596 11.468 7.329 1.00 86.75 737 PRO A N 1
ATOM 6141 C CA . PRO A 1 737 ? -24.625 11.044 6.388 1.00 86.75 737 PRO A CA 1
ATOM 6142 C C . PRO A 1 737 ? -24.631 9.519 6.264 1.00 86.75 737 PRO A C 1
ATOM 6144 O O . PRO A 1 737 ? -23.564 8.896 6.240 1.00 86.75 737 PRO A O 1
ATOM 6147 N N . TYR A 1 738 ? -25.829 8.933 6.205 1.00 84.56 738 TYR A N 1
ATOM 6148 C CA . TYR A 1 738 ? -26.003 7.494 6.026 1.00 84.56 738 TYR A CA 1
ATOM 6149 C C . TYR A 1 738 ? -25.273 7.006 4.767 1.00 84.56 738 TYR A C 1
ATOM 6151 O O . TYR A 1 738 ? -25.266 7.712 3.755 1.00 84.56 738 TYR A O 1
ATOM 6159 N N . PRO A 1 739 ? -24.662 5.810 4.807 1.00 80.12 739 PRO A N 1
ATOM 6160 C CA . PRO A 1 739 ? -24.093 5.213 3.612 1.00 80.12 739 PRO A CA 1
ATOM 6161 C C . PRO A 1 739 ? -25.223 4.905 2.626 1.00 80.12 739 PRO A C 1
ATOM 6163 O O . PRO A 1 739 ? -26.163 4.181 2.953 1.00 80.12 739 PRO A O 1
ATOM 6166 N N . LYS A 1 740 ? -25.131 5.459 1.419 1.00 69.88 740 LYS A N 1
ATOM 6167 C CA . LYS A 1 740 ? -25.998 5.074 0.307 1.00 69.88 740 LYS A CA 1
ATOM 6168 C C . LYS A 1 740 ? -25.428 3.805 -0.327 1.00 69.88 740 LYS A C 1
ATOM 6170 O O . LYS A 1 740 ? -24.215 3.714 -0.510 1.00 69.88 740 LYS A O 1
ATOM 6175 N N . ARG A 1 741 ? -26.278 2.832 -0.676 1.00 62.28 741 ARG A N 1
ATOM 6176 C CA . ARG A 1 741 ? -25.902 1.862 -1.723 1.00 62.28 741 ARG A CA 1
ATOM 6177 C C . ARG A 1 741 ? -25.708 2.706 -2.974 1.00 62.28 741 ARG A C 1
ATOM 6179 O O . ARG A 1 741 ? -26.608 3.482 -3.250 1.00 62.28 741 ARG A O 1
ATOM 6186 N N . ASN A 1 742 ? -24.537 2.667 -3.609 1.00 44.47 742 ASN A N 1
ATOM 6187 C CA . ASN A 1 742 ? -24.151 3.604 -4.672 1.00 44.47 742 ASN A CA 1
ATOM 6188 C C . ASN A 1 742 ? -25.322 3.923 -5.633 1.00 44.47 742 ASN A C 1
ATOM 6190 O O . ASN A 1 742 ? -25.618 3.145 -6.531 1.00 44.47 742 ASN A O 1
ATOM 6194 N N . GLU A 1 743 ? -25.971 5.077 -5.437 1.00 36.03 743 GLU A N 1
ATOM 6195 C CA . GLU A 1 743 ? -27.043 5.612 -6.297 1.00 36.03 743 GLU A CA 1
ATOM 6196 C C . GLU A 1 743 ? -26.466 6.299 -7.551 1.00 36.03 743 GLU A C 1
ATOM 6198 O O . GLU A 1 743 ? -27.205 6.705 -8.437 1.00 36.03 743 GLU A O 1
ATOM 6203 N N . GLU A 1 744 ? -25.137 6.372 -7.696 1.00 32.78 744 GLU A N 1
ATOM 6204 C CA . GLU A 1 744 ? -24.474 6.827 -8.934 1.00 32.78 744 GLU A CA 1
ATOM 6205 C C . GLU A 1 744 ? -24.581 5.813 -10.099 1.00 32.78 744 GLU A C 1
ATOM 6207 O O . GLU A 1 744 ? -24.033 6.041 -11.177 1.00 32.78 744 GLU A O 1
ATOM 6212 N N . TYR A 1 745 ? -25.317 4.710 -9.907 1.00 38.19 745 TYR A N 1
ATOM 6213 C CA . TYR A 1 745 ? -25.566 3.666 -10.914 1.00 38.19 745 TYR A CA 1
ATOM 6214 C C . TYR A 1 745 ? -27.016 3.588 -11.396 1.00 38.19 745 TYR A C 1
ATOM 6216 O O . TYR A 1 745 ? -27.321 2.736 -12.225 1.00 38.19 745 TYR A O 1
ATOM 6224 N N . THR A 1 746 ? -27.896 4.466 -10.907 1.00 28.45 746 THR A N 1
ATOM 6225 C CA . THR A 1 746 ? -29.304 4.553 -11.332 1.00 28.45 746 THR A CA 1
ATOM 6226 C C . THR A 1 746 ? -29.608 5.835 -12.107 1.00 28.45 746 THR A C 1
ATOM 6228 O O . THR A 1 746 ? -30.761 6.246 -12.172 1.00 28.45 746 THR A O 1
ATOM 6231 N N . SER A 1 747 ? -28.608 6.488 -12.707 1.00 26.97 747 SER A N 1
ATOM 6232 C CA . SER A 1 747 ? -28.895 7.247 -13.922 1.00 26.97 747 SER A CA 1
ATOM 6233 C C . SER A 1 747 ? -29.064 6.222 -15.031 1.00 26.97 747 SER A C 1
ATOM 6235 O O . SER A 1 747 ? -28.112 5.534 -15.402 1.00 26.97 747 SER A O 1
ATOM 6237 N N . GLU A 1 748 ? -30.302 6.065 -15.489 1.00 31.34 748 GLU A N 1
ATOM 6238 C CA . GLU A 1 748 ? -30.632 5.329 -16.700 1.00 31.34 748 GLU A CA 1
ATOM 6239 C C . GLU A 1 748 ? -29.564 5.610 -17.759 1.00 31.34 748 GLU A C 1
ATOM 6241 O O . GLU A 1 748 ? -29.280 6.762 -18.100 1.00 31.34 748 GLU A O 1
ATOM 6246 N N . CYS A 1 749 ? -28.931 4.548 -18.258 1.00 27.31 749 CYS A N 1
ATOM 6247 C CA . CYS A 1 749 ? -28.221 4.615 -19.520 1.00 27.31 749 CYS A CA 1
ATOM 6248 C C . CYS A 1 749 ? -29.266 4.905 -20.600 1.00 27.31 749 CYS A C 1
ATOM 6250 O O . CYS A 1 749 ? -29.725 3.987 -21.279 1.00 27.31 749 CYS A O 1
ATOM 6252 N N . ILE A 1 750 ? -29.616 6.178 -20.775 1.00 30.72 750 ILE A N 1
ATOM 6253 C CA . ILE A 1 750 ? -30.019 6.680 -22.078 1.00 30.72 750 ILE A CA 1
ATOM 6254 C C . ILE A 1 750 ? -28.752 6.543 -22.915 1.00 30.72 750 ILE A C 1
ATOM 6256 O O . ILE A 1 750 ? -27.865 7.396 -22.904 1.00 30.72 750 ILE A O 1
ATOM 6260 N N . ILE A 1 751 ? -28.611 5.383 -23.555 1.00 30.27 751 ILE A N 1
ATOM 6261 C CA . ILE A 1 751 ? -27.785 5.279 -24.744 1.00 30.27 751 ILE A CA 1
ATOM 6262 C C . ILE A 1 751 ? -28.462 6.249 -25.700 1.00 30.27 751 ILE A C 1
ATOM 6264 O O . ILE A 1 751 ? -29.541 5.964 -26.211 1.00 30.27 751 ILE A O 1
ATOM 6268 N N . ASP A 1 752 ? -27.890 7.443 -25.814 1.00 29.39 752 ASP A N 1
ATOM 6269 C CA . ASP A 1 752 ? -28.315 8.457 -26.762 1.00 29.39 752 ASP A CA 1
ATOM 6270 C C . ASP A 1 752 ? -28.370 7.749 -28.123 1.00 29.39 752 ASP A C 1
ATOM 6272 O O . ASP A 1 752 ? -27.339 7.311 -28.648 1.00 29.39 752 ASP A O 1
ATOM 6276 N N . SER A 1 753 ? -29.572 7.546 -28.663 1.00 31.02 753 SER A N 1
ATOM 6277 C CA . SER A 1 753 ? -29.813 6.834 -29.929 1.00 31.02 753 SER A CA 1
ATOM 6278 C C . SER A 1 753 ? -29.019 7.450 -31.094 1.00 31.02 753 SER A C 1
ATOM 6280 O O . SER A 1 753 ? -28.760 6.803 -32.106 1.00 31.02 753 SER A O 1
ATOM 6282 N N . ASN A 1 754 ? -28.509 8.667 -30.894 1.00 32.72 754 ASN A N 1
ATOM 6283 C CA . ASN A 1 754 ? -27.605 9.401 -31.769 1.00 32.72 754 ASN A CA 1
ATOM 6284 C C . ASN A 1 754 ? -26.151 8.877 -31.822 1.00 32.72 754 ASN A C 1
ATOM 6286 O O . ASN A 1 754 ? -25.420 9.235 -32.748 1.00 32.72 754 ASN A O 1
ATOM 6290 N N . ILE A 1 755 ? -25.697 8.058 -30.861 1.00 33.88 755 ILE A N 1
ATOM 6291 C CA . ILE A 1 755 ? -24.342 7.461 -30.860 1.00 33.88 755 ILE A CA 1
ATOM 6292 C C . ILE A 1 755 ? -24.319 6.153 -31.662 1.00 33.88 755 ILE A C 1
ATOM 6294 O O . ILE A 1 755 ? -23.350 5.896 -32.376 1.00 33.88 755 ILE A O 1
ATOM 6298 N N . ILE A 1 756 ? -25.413 5.384 -31.637 1.00 35.66 756 ILE A N 1
ATOM 6299 C CA . ILE A 1 756 ? -25.571 4.155 -32.435 1.00 35.66 756 ILE A CA 1
ATOM 6300 C C . ILE A 1 756 ? -25.541 4.481 -33.942 1.00 35.66 756 ILE A C 1
ATOM 6302 O O . ILE A 1 756 ? -24.969 3.733 -34.727 1.00 35.66 756 ILE A O 1
ATOM 6306 N N . ALA A 1 757 ? -26.033 5.659 -34.342 1.00 31.06 757 ALA A N 1
ATOM 6307 C CA . ALA A 1 757 ? -26.023 6.127 -35.732 1.00 31.06 757 ALA A CA 1
ATOM 6308 C C . ALA A 1 757 ? -24.645 6.593 -36.264 1.00 31.06 757 ALA A C 1
ATOM 6310 O O . ALA A 1 757 ? -24.534 6.945 -37.437 1.00 31.06 757 ALA A O 1
ATOM 6311 N N . LYS A 1 758 ? -23.593 6.636 -35.427 1.00 30.59 758 LYS A N 1
ATOM 6312 C CA . LYS A 1 758 ? -22.243 7.111 -35.811 1.00 30.59 758 LYS A CA 1
ATOM 6313 C C . LYS A 1 758 ? -21.172 6.022 -35.853 1.00 30.59 758 LYS A C 1
ATOM 6315 O O . LYS A 1 758 ? -20.013 6.335 -36.130 1.00 30.59 758 LYS A O 1
ATOM 6320 N N . LEU A 1 759 ? -21.533 4.768 -35.593 1.00 27.69 759 LEU A N 1
ATOM 6321 C CA . LEU A 1 759 ? -20.617 3.640 -35.730 1.00 27.69 759 LEU A CA 1
ATOM 6322 C C . LEU A 1 759 ? -20.595 3.165 -37.194 1.00 27.69 759 LEU A C 1
ATOM 6324 O O . LEU A 1 759 ? -21.657 3.042 -37.806 1.00 27.69 759 LEU A O 1
ATOM 6328 N N . PRO A 1 760 ? -19.414 2.924 -37.789 1.00 26.22 760 PRO A N 1
ATOM 6329 C CA . PRO A 1 760 ? -19.337 2.378 -39.136 1.00 26.22 760 PRO A CA 1
ATOM 6330 C C . PRO A 1 760 ? -19.908 0.953 -39.135 1.00 26.22 760 PRO A C 1
ATOM 6332 O O . PRO A 1 760 ? -19.439 0.093 -38.393 1.00 26.22 760 PRO A O 1
ATOM 6335 N N . GLN A 1 761 ? -20.928 0.716 -39.962 1.00 26.78 761 GLN A N 1
ATOM 6336 C CA . GLN A 1 761 ? -21.467 -0.621 -40.225 1.00 26.78 761 GLN A CA 1
ATOM 6337 C C . GLN A 1 761 ? -20.366 -1.517 -40.832 1.00 26.78 761 GLN A C 1
ATOM 6339 O O . GLN A 1 761 ? -19.567 -1.024 -41.639 1.00 26.78 761 GLN A O 1
ATOM 6344 N N . PRO A 1 762 ? -20.303 -2.814 -40.475 1.00 28.75 762 PRO A N 1
ATOM 6345 C CA . PRO A 1 762 ? -19.287 -3.722 -40.991 1.00 28.75 762 PRO A CA 1
ATOM 6346 C C . PRO A 1 762 ? -19.479 -3.922 -42.498 1.00 28.75 762 PRO A C 1
ATOM 6348 O O . PRO A 1 762 ? -20.519 -4.388 -42.958 1.00 28.75 762 PRO A O 1
ATOM 6351 N N . ALA A 1 763 ? -18.463 -3.547 -43.276 1.00 28.61 763 ALA A N 1
ATOM 6352 C CA . ALA A 1 763 ? -18.446 -3.772 -44.712 1.00 28.61 763 ALA A CA 1
ATOM 6353 C C . ALA A 1 763 ? -18.389 -5.277 -45.008 1.00 28.61 763 ALA A C 1
ATOM 6355 O O . ALA A 1 763 ? -17.528 -6.000 -44.505 1.00 28.61 763 ALA A O 1
ATOM 6356 N N . THR A 1 764 ? -19.319 -5.722 -45.846 1.00 27.02 764 THR A N 1
ATOM 6357 C CA . THR A 1 764 ? -19.428 -7.067 -46.400 1.00 27.02 764 THR A CA 1
ATOM 6358 C C . THR A 1 764 ? -18.094 -7.511 -46.999 1.00 27.02 764 THR A C 1
ATOM 6360 O O . THR A 1 764 ? -17.503 -6.817 -47.826 1.00 27.02 764 THR A O 1
ATOM 6363 N N . ILE A 1 765 ? -17.625 -8.687 -46.590 1.00 31.28 765 ILE A N 1
ATOM 6364 C CA . ILE A 1 765 ? -16.453 -9.341 -47.169 1.00 31.28 765 ILE A CA 1
ATOM 6365 C C . ILE A 1 765 ? -16.817 -9.747 -48.602 1.00 31.28 765 ILE A C 1
ATOM 6367 O O . ILE A 1 765 ? -17.571 -10.696 -48.801 1.00 31.28 765 ILE A O 1
ATOM 6371 N N . GLN A 1 766 ? -16.273 -9.047 -49.598 1.00 26.38 766 GLN A N 1
ATOM 6372 C CA . GLN A 1 766 ? -16.119 -9.594 -50.942 1.00 26.38 766 GLN A CA 1
ATOM 6373 C C . GLN A 1 766 ? -14.650 -9.926 -51.182 1.00 26.38 766 GLN A C 1
ATOM 6375 O O . GLN A 1 766 ? -13.757 -9.081 -51.158 1.00 26.38 766 GLN A O 1
ATOM 6380 N N . THR A 1 767 ? -14.440 -11.218 -51.386 1.00 30.73 767 THR A N 1
ATOM 6381 C CA . THR A 1 767 ? -13.251 -11.858 -51.932 1.00 30.73 767 THR A CA 1
ATOM 6382 C C . THR A 1 767 ? -12.869 -11.233 -53.275 1.00 30.73 767 THR A C 1
ATOM 6384 O O . THR A 1 767 ? -13.697 -11.185 -54.181 1.00 30.73 767 THR A O 1
ATOM 6387 N N . GLY A 1 768 ? -11.615 -10.807 -53.443 1.00 24.11 768 GLY A N 1
ATOM 6388 C CA . GLY A 1 768 ? -11.109 -10.404 -54.757 1.00 24.11 768 GLY A CA 1
ATOM 6389 C C . GLY A 1 768 ? -9.825 -9.585 -54.703 1.00 24.11 768 GLY A C 1
ATOM 6390 O O . GLY A 1 768 ? -9.815 -8.415 -54.346 1.00 24.11 768 GLY A O 1
ATOM 6391 N N . THR A 1 769 ? -8.723 -10.211 -55.090 1.00 29.25 769 THR A N 1
ATOM 6392 C CA . THR A 1 769 ? -7.411 -9.603 -55.333 1.00 29.25 769 THR A CA 1
ATOM 6393 C C . THR A 1 769 ? -7.462 -8.379 -56.261 1.00 29.25 769 THR A C 1
ATOM 6395 O O . THR A 1 769 ? -7.941 -8.511 -57.385 1.00 29.25 769 THR A O 1
ATOM 6398 N N . LYS A 1 770 ? -6.846 -7.253 -55.864 1.00 22.98 770 LYS A N 1
ATOM 6399 C CA . LYS A 1 770 ? -5.717 -6.569 -56.552 1.00 22.98 770 LYS A CA 1
ATOM 6400 C C . LYS A 1 770 ? -5.443 -5.175 -55.957 1.00 22.98 770 LYS A C 1
ATOM 6402 O O . LYS A 1 770 ? -6.318 -4.485 -55.455 1.00 22.98 770 LYS A O 1
ATOM 6407 N N . PHE A 1 771 ? -4.168 -4.809 -55.999 1.00 24.83 771 PHE A N 1
ATOM 6408 C CA . PHE A 1 771 ? -3.557 -3.576 -55.502 1.00 24.83 771 PHE A CA 1
ATOM 6409 C C . PHE A 1 771 ? -3.993 -2.282 -56.240 1.00 24.83 771 PHE A C 1
ATOM 6411 O O . PHE A 1 771 ? -4.240 -2.316 -57.439 1.00 24.83 771 PHE A O 1
ATOM 6418 N N . HIS A 1 772 ? -3.868 -1.152 -55.507 1.00 25.00 772 HIS A N 1
ATOM 6419 C CA . HIS A 1 772 ? -3.870 0.288 -55.899 1.00 25.00 772 HIS A CA 1
ATOM 6420 C C . HIS A 1 772 ? -5.267 0.880 -56.226 1.00 25.00 772 HIS A C 1
ATOM 6422 O O . HIS A 1 772 ? -5.967 0.374 -57.081 1.00 25.00 772 HIS A O 1
ATOM 6428 N N . SER A 1 773 ? -5.769 1.973 -55.626 1.00 25.02 773 SER A N 1
ATOM 6429 C CA . SER A 1 773 ? -5.139 3.281 -55.413 1.00 25.02 773 SER A CA 1
ATOM 6430 C C . SER A 1 773 ? -6.003 4.228 -54.537 1.00 25.02 773 SER A C 1
ATOM 6432 O O . SER A 1 773 ? -7.168 3.997 -54.240 1.00 25.02 773 SER A O 1
ATOM 6434 N N . THR A 1 774 ? -5.373 5.322 -54.122 1.00 31.95 774 THR A N 1
ATOM 6435 C CA . THR A 1 774 ? -5.795 6.458 -53.286 1.00 31.95 774 THR A CA 1
ATOM 6436 C C . THR A 1 774 ? -7.138 7.144 -53.592 1.00 31.95 774 THR A C 1
ATOM 6438 O O . THR A 1 774 ? -7.355 7.560 -54.726 1.00 31.95 774 THR A O 1
ATOM 6441 N N . LYS A 1 775 ? -7.901 7.507 -52.541 1.00 30.61 775 LYS A N 1
ATOM 6442 C CA . LYS A 1 775 ? -8.627 8.801 -52.436 1.00 30.61 775 LYS A CA 1
ATOM 6443 C C . LYS A 1 775 ? -9.027 9.144 -50.987 1.00 30.61 775 LYS A C 1
ATOM 6445 O O . LYS A 1 775 ? -10.147 8.931 -50.552 1.00 30.61 775 LYS A O 1
ATOM 6450 N N . ASN A 1 776 ? -8.064 9.686 -50.240 1.00 32.28 776 ASN A N 1
ATOM 6451 C CA . ASN A 1 776 ? -8.231 10.907 -49.430 1.00 32.28 776 ASN A CA 1
ATOM 6452 C C . ASN A 1 776 ? -6.867 11.378 -48.900 1.00 32.28 776 ASN A C 1
ATOM 6454 O O . ASN A 1 776 ? -6.590 11.458 -47.707 1.00 32.28 776 ASN A O 1
ATOM 6458 N N . ARG A 1 777 ? -5.990 11.719 -49.848 1.00 40.12 777 ARG A N 1
ATOM 6459 C CA . ARG A 1 777 ? -4.894 12.671 -49.651 1.00 40.12 777 ARG A CA 1
ATOM 6460 C C . ARG A 1 777 ? -5.095 13.792 -50.669 1.00 40.12 777 ARG A C 1
ATOM 6462 O O . ARG A 1 777 ? -4.603 13.699 -51.781 1.00 40.12 777 ARG A O 1
ATOM 6469 N N . LYS A 1 778 ? -5.849 14.828 -50.303 1.00 46.00 778 LYS A N 1
ATOM 6470 C CA . LYS A 1 778 ? -5.875 16.119 -51.024 1.00 46.00 778 LYS A CA 1
ATOM 6471 C C . LYS A 1 778 ? -5.670 17.306 -50.080 1.00 46.00 778 LYS A C 1
ATOM 6473 O O . LYS A 1 778 ? -6.176 18.400 -50.289 1.00 46.00 778 LYS A O 1
ATOM 6478 N N . THR A 1 779 ? -4.929 17.087 -49.002 1.00 55.31 779 THR A N 1
ATOM 6479 C CA . THR A 1 779 ? -4.438 18.148 -48.117 1.00 55.31 779 THR A CA 1
ATOM 6480 C C . THR A 1 779 ? -3.223 18.904 -48.680 1.00 55.31 779 THR A C 1
ATOM 6482 O O . THR A 1 779 ? -3.194 20.116 -48.486 1.00 55.31 779 THR A O 1
ATOM 6485 N N . PRO A 1 780 ? -2.268 18.288 -49.416 1.00 58.31 780 PRO A N 1
ATOM 6486 C CA . PRO A 1 780 ? -1.098 19.015 -49.924 1.00 58.31 780 PRO A CA 1
ATOM 6487 C C . PRO A 1 780 ? -1.442 20.042 -51.011 1.00 58.31 780 PRO A C 1
ATOM 6489 O O . PRO A 1 780 ? -1.040 21.193 -50.902 1.00 58.31 780 PRO A O 1
ATOM 6492 N N . GLU A 1 781 ? -2.261 19.667 -52.001 1.00 65.50 781 GLU A N 1
ATOM 6493 C CA . GLU A 1 781 ? -2.638 20.540 -53.132 1.00 65.50 781 GLU A CA 1
ATOM 6494 C C . GLU A 1 781 ? -3.389 21.801 -52.675 1.00 65.50 781 GLU A C 1
ATOM 6496 O O . GLU A 1 781 ? -3.143 22.901 -53.170 1.00 65.50 781 GLU A O 1
ATOM 6501 N N . LYS A 1 782 ? -4.271 21.664 -51.673 1.00 75.81 782 LYS A N 1
ATOM 6502 C CA . LYS A 1 782 ? -4.995 22.798 -51.078 1.00 75.81 782 LYS A CA 1
ATOM 6503 C C . LYS A 1 782 ? -4.051 23.753 -50.338 1.00 75.81 782 LYS A C 1
ATOM 6505 O O . LYS A 1 782 ? -4.260 24.962 -50.380 1.00 75.81 782 LYS A O 1
ATOM 6510 N N . LEU A 1 783 ? -3.023 23.227 -49.667 1.00 68.44 783 LEU A N 1
ATOM 6511 C CA . LEU A 1 783 ? -2.028 24.036 -48.952 1.00 68.44 783 LEU A CA 1
ATOM 6512 C C . LEU A 1 783 ? -1.103 24.768 -49.931 1.00 68.44 783 LEU A C 1
ATOM 6514 O O . LEU A 1 783 ? -0.867 25.959 -49.742 1.00 68.44 783 LEU A O 1
ATOM 6518 N N . ASP A 1 784 ? -0.671 24.106 -51.004 1.00 73.25 784 ASP A N 1
ATOM 6519 C CA . ASP A 1 784 ? 0.138 24.717 -52.067 1.00 73.25 784 ASP A CA 1
ATOM 6520 C C . ASP A 1 784 ? -0.612 25.848 -52.781 1.00 73.25 784 ASP A C 1
ATOM 6522 O O . ASP A 1 784 ? -0.060 26.927 -53.009 1.00 73.25 784 ASP A O 1
ATOM 6526 N N . TYR A 1 785 ? -1.907 25.660 -53.053 1.00 80.50 785 TYR A N 1
ATOM 6527 C CA . TYR A 1 785 ? -2.739 26.712 -53.635 1.00 80.50 785 TYR A CA 1
ATOM 6528 C C . TYR A 1 785 ? -2.869 27.934 -52.711 1.00 80.50 785 TYR A C 1
ATOM 6530 O O . TYR A 1 785 ? -2.829 29.069 -53.192 1.00 80.50 785 TYR A O 1
ATOM 6538 N N . ILE A 1 786 ? -2.984 27.727 -51.391 1.00 77.69 786 ILE A N 1
ATOM 6539 C CA . ILE A 1 786 ? -2.990 28.819 -50.404 1.00 77.69 786 ILE A CA 1
ATOM 6540 C C . ILE A 1 786 ? -1.631 29.519 -50.392 1.00 77.69 786 ILE A C 1
ATOM 6542 O O . ILE A 1 786 ? -1.604 30.739 -50.499 1.00 77.69 786 ILE A O 1
ATOM 6546 N N . ILE A 1 787 ? -0.514 28.785 -50.331 1.00 78.94 787 ILE A N 1
ATOM 6547 C CA . ILE A 1 787 ? 0.846 29.357 -50.322 1.00 78.94 787 ILE A CA 1
ATOM 6548 C C . ILE A 1 787 ? 1.091 30.233 -51.557 1.00 78.94 787 ILE A C 1
ATOM 6550 O O . ILE A 1 787 ? 1.684 31.303 -51.437 1.00 78.94 787 ILE A O 1
ATOM 6554 N N . LYS A 1 788 ? 0.594 29.822 -52.727 1.00 80.25 788 LYS A N 1
ATOM 6555 C CA . LYS A 1 788 ? 0.820 30.537 -53.988 1.00 80.25 788 LYS A CA 1
ATOM 6556 C C . LYS A 1 788 ? -0.072 31.772 -54.174 1.00 80.25 788 LYS A C 1
ATOM 6558 O O . LYS A 1 788 ? 0.316 32.688 -54.887 1.00 80.25 788 LYS A O 1
ATOM 6563 N N . ASN A 1 789 ? -1.252 31.812 -53.544 1.00 81.12 789 ASN A N 1
ATOM 6564 C CA . ASN A 1 789 ? -2.274 32.830 -53.831 1.00 81.12 789 ASN A CA 1
ATOM 6565 C C . ASN A 1 789 ? -2.688 33.698 -52.627 1.00 81.12 789 ASN A C 1
ATOM 6567 O O . ASN A 1 789 ? -3.439 34.655 -52.816 1.00 81.12 789 ASN A O 1
ATOM 6571 N N . TYR A 1 790 ? -2.223 33.419 -51.400 1.00 79.25 790 TYR A N 1
ATOM 6572 C CA . TYR A 1 790 ? -2.682 34.143 -50.199 1.00 79.25 790 TYR A CA 1
ATOM 6573 C C . TYR A 1 790 ? -2.280 35.621 -50.129 1.00 79.25 790 TYR A C 1
ATOM 6575 O O . TYR A 1 790 ? -2.846 36.354 -49.320 1.00 79.25 790 TYR A O 1
ATOM 6583 N N . GLN A 1 791 ? -1.308 36.051 -50.937 1.00 74.81 791 GLN A N 1
ATOM 6584 C CA . GLN A 1 791 ? -0.906 37.457 -51.033 1.00 74.81 791 GLN A CA 1
ATOM 6585 C C . GLN A 1 791 ? -1.799 38.257 -51.996 1.00 74.81 791 GLN A C 1
ATOM 6587 O O . GLN A 1 791 ? -1.963 39.455 -51.796 1.00 74.81 791 GLN A O 1
ATOM 6592 N N . ASN A 1 792 ? -2.421 37.594 -52.982 1.00 76.81 792 ASN A N 1
ATOM 6593 C CA . ASN A 1 792 ? -3.106 38.253 -54.106 1.00 76.81 792 ASN A CA 1
ATOM 6594 C C . ASN A 1 792 ? -4.627 38.030 -54.129 1.00 76.81 792 ASN A C 1
ATOM 6596 O O . ASN A 1 792 ? -5.326 38.689 -54.889 1.00 76.81 792 ASN A O 1
ATOM 6600 N N . LYS A 1 793 ? -5.153 37.094 -53.329 1.00 80.69 793 LYS A N 1
ATOM 6601 C CA . LYS A 1 793 ? -6.592 36.814 -53.214 1.00 80.69 793 LYS A CA 1
ATOM 6602 C C . LYS A 1 793 ? -7.073 36.991 -51.785 1.00 80.69 793 LYS A C 1
ATOM 6604 O O . LYS A 1 793 ? -6.364 36.676 -50.826 1.00 80.69 793 LYS A O 1
ATOM 6609 N N . THR A 1 794 ? -8.314 37.437 -51.626 1.00 81.25 794 THR A N 1
ATOM 6610 C CA . THR A 1 794 ? -8.905 37.587 -50.299 1.00 81.25 794 THR A CA 1
ATOM 6611 C C . THR A 1 794 ? -9.204 36.221 -49.674 1.00 81.25 794 THR A C 1
ATOM 6613 O O . THR A 1 794 ? -9.469 35.216 -50.335 1.00 81.25 794 THR A O 1
ATOM 6616 N N . GLN A 1 795 ? -9.226 36.177 -48.342 1.00 76.06 795 GLN A N 1
ATOM 6617 C CA . GLN A 1 795 ? -9.489 34.953 -47.571 1.00 76.06 795 GLN A CA 1
ATOM 6618 C C . GLN A 1 795 ? -10.855 34.319 -47.886 1.00 76.06 795 GLN A C 1
ATOM 6620 O O . GLN A 1 795 ? -11.050 33.126 -47.661 1.00 76.06 795 GLN A O 1
ATOM 6625 N N . LYS A 1 796 ? -11.817 35.121 -48.365 1.00 77.81 796 LYS A N 1
ATOM 6626 C CA . LYS A 1 796 ? -13.160 34.661 -48.738 1.00 77.81 796 LYS A CA 1
ATOM 6627 C C . LYS A 1 796 ? -13.135 33.948 -50.095 1.00 77.81 796 LYS A C 1
ATOM 6629 O O . LYS A 1 796 ? -13.699 32.866 -50.206 1.00 77.81 796 LYS A O 1
ATOM 6634 N N . GLU A 1 797 ? -12.404 34.493 -51.064 1.00 77.19 797 GLU A N 1
ATOM 6635 C CA . GLU A 1 797 ? -12.230 33.895 -52.394 1.00 77.19 797 GLU A CA 1
ATOM 6636 C C . GLU A 1 797 ? -11.430 32.592 -52.328 1.00 77.19 797 GLU A C 1
ATOM 6638 O O . GLU A 1 797 ? -11.790 31.608 -52.970 1.00 77.19 797 GLU A O 1
ATOM 6643 N N . LEU A 1 798 ? -10.387 32.537 -51.493 1.00 78.56 798 LEU A N 1
ATOM 6644 C CA . LEU A 1 798 ? -9.612 31.309 -51.274 1.00 78.56 798 LEU A CA 1
ATOM 6645 C C . LEU A 1 798 ? -10.464 30.195 -50.652 1.00 78.56 798 LEU A C 1
ATOM 6647 O O . LEU A 1 798 ? -10.354 29.040 -51.053 1.00 78.56 798 LEU A O 1
ATOM 6651 N N . ALA A 1 799 ? -11.335 30.542 -49.702 1.00 80.31 799 ALA A N 1
ATOM 6652 C CA . ALA A 1 799 ? -12.254 29.601 -49.067 1.00 80.31 799 ALA A CA 1
ATOM 6653 C C . ALA A 1 799 ? -13.297 29.050 -50.055 1.00 80.31 799 ALA A C 1
ATOM 6655 O O . ALA A 1 799 ? -13.526 27.843 -50.084 1.00 80.31 799 ALA A O 1
ATOM 6656 N N . GLN A 1 800 ? -13.863 29.909 -50.912 1.00 77.00 800 GLN A N 1
ATOM 6657 C CA . GLN A 1 800 ? -14.784 29.488 -51.973 1.00 77.00 800 GLN A CA 1
ATOM 6658 C C . GLN A 1 800 ? -14.097 28.617 -53.031 1.00 77.00 800 GLN A C 1
ATOM 6660 O O . GLN A 1 800 ? -14.619 27.563 -53.376 1.00 77.00 800 GLN A O 1
ATOM 6665 N N . THR A 1 801 ? -12.903 29.000 -53.495 1.00 79.19 801 THR A N 1
ATOM 6666 C CA . THR A 1 801 ? -12.188 28.265 -54.558 1.00 79.19 801 THR A CA 1
ATOM 6667 C C . THR A 1 801 ? -11.747 26.868 -54.103 1.00 79.19 801 THR A C 1
ATOM 6669 O O . THR A 1 801 ? -11.731 25.930 -54.893 1.00 79.19 801 THR A O 1
ATOM 6672 N N . LEU A 1 802 ? -11.393 26.708 -52.823 1.00 77.06 802 LEU A N 1
ATOM 6673 C CA . LEU A 1 802 ? -10.921 25.435 -52.257 1.00 77.06 802 LEU A CA 1
ATOM 6674 C C . LEU A 1 802 ? -12.041 24.572 -51.662 1.00 77.06 802 LEU A C 1
ATOM 6676 O O . LEU A 1 802 ? -11.766 23.458 -51.204 1.00 77.06 802 LEU A O 1
ATOM 6680 N N . ASN A 1 803 ? -13.273 25.088 -51.674 1.00 72.69 803 ASN A N 1
ATOM 6681 C CA . ASN A 1 803 ? -14.447 24.517 -51.026 1.00 72.69 803 ASN A CA 1
ATOM 6682 C C . ASN A 1 803 ? -14.179 24.173 -49.545 1.00 72.69 803 ASN A C 1
ATOM 6684 O O . ASN A 1 803 ? -14.384 23.049 -49.090 1.00 72.69 803 ASN A O 1
ATOM 6688 N N . GLU A 1 804 ? -13.629 25.142 -48.807 1.00 78.44 804 GLU A N 1
ATOM 6689 C CA . GLU A 1 804 ? -13.210 25.008 -47.408 1.00 78.44 804 GLU A CA 1
ATOM 6690 C C . GLU A 1 804 ? -13.720 26.170 -46.554 1.00 78.44 804 GLU A C 1
ATOM 6692 O O . GLU A 1 804 ? -14.054 27.250 -47.041 1.00 78.44 804 GLU A O 1
ATOM 6697 N N . THR A 1 805 ? -13.743 25.992 -45.233 1.00 70.81 805 THR A N 1
ATOM 6698 C CA . THR A 1 805 ? -14.213 27.066 -44.346 1.00 70.81 805 THR A CA 1
ATOM 6699 C C . THR A 1 805 ? -13.196 28.210 -44.244 1.00 70.81 805 THR A C 1
ATOM 6701 O O . THR A 1 805 ? -11.991 27.998 -44.076 1.00 70.81 805 THR A O 1
ATOM 6704 N N . LYS A 1 806 ? -13.682 29.461 -44.220 1.00 72.56 806 LYS A N 1
ATOM 6705 C CA . LYS A 1 806 ? -12.846 30.668 -44.032 1.00 72.56 806 LYS A CA 1
ATOM 6706 C C . LYS A 1 806 ? -11.969 30.593 -42.773 1.00 72.56 806 LYS A C 1
ATOM 6708 O O . LYS A 1 806 ? -10.852 31.105 -42.747 1.00 72.56 806 LYS A O 1
ATOM 6713 N N . ARG A 1 807 ? -12.453 29.918 -41.722 1.00 56.91 807 ARG A N 1
ATOM 6714 C CA . ARG A 1 807 ? -11.692 29.665 -40.485 1.00 56.91 807 ARG A CA 1
ATOM 6715 C C . ARG A 1 807 ? -10.478 28.769 -40.718 1.00 56.91 807 ARG A C 1
ATOM 6717 O O . ARG A 1 807 ? -9.418 29.054 -40.163 1.00 56.91 807 ARG A O 1
ATOM 6724 N N . TRP A 1 808 ? -10.620 27.719 -41.523 1.00 77.69 808 TRP A N 1
ATOM 6725 C CA . TRP A 1 808 ? -9.523 26.809 -41.831 1.00 77.69 808 TRP A CA 1
ATOM 6726 C C . TRP A 1 808 ? -8.442 27.506 -42.666 1.00 77.69 808 TRP A C 1
ATOM 6728 O O . TRP A 1 808 ? -7.279 27.498 -42.260 1.00 77.69 808 TRP A O 1
ATOM 6738 N N . VAL A 1 809 ? -8.827 28.227 -43.728 1.00 78.00 809 VAL A N 1
ATOM 6739 C CA . VAL A 1 809 ? -7.901 29.021 -44.565 1.00 78.00 809 VAL A CA 1
ATOM 6740 C C . VAL A 1 809 ? -7.141 30.061 -43.730 1.00 78.00 809 VAL A C 1
ATOM 6742 O O . VAL A 1 809 ? -5.914 30.150 -43.802 1.00 78.00 809 VAL A O 1
ATOM 6745 N N . ASN A 1 810 ? -7.834 30.777 -42.839 1.00 77.31 810 ASN A N 1
ATOM 6746 C CA . ASN A 1 810 ? -7.207 31.762 -41.950 1.00 77.31 810 ASN A CA 1
ATOM 6747 C C . ASN A 1 810 ? -6.235 31.145 -40.939 1.00 77.31 810 ASN A C 1
ATOM 6749 O O . ASN A 1 810 ? -5.267 31.794 -40.535 1.00 77.31 810 ASN A O 1
ATOM 6753 N N . SER A 1 811 ? -6.471 29.901 -40.524 1.00 66.38 811 SER A N 1
ATOM 6754 C CA . SER A 1 811 ? -5.533 29.164 -39.679 1.00 66.38 811 SER A CA 1
ATOM 6755 C C . SER A 1 811 ? -4.249 28.822 -40.436 1.00 66.38 811 SER A C 1
ATOM 6757 O O . SER A 1 811 ? -3.168 28.988 -39.872 1.00 66.38 811 SER A O 1
ATOM 6759 N N . GLN A 1 812 ? -4.347 28.401 -41.702 1.00 76.19 812 GLN A N 1
ATOM 6760 C CA . GLN A 1 812 ? -3.171 28.057 -42.511 1.00 76.19 812 GLN A CA 1
ATOM 6761 C C . GLN A 1 812 ? -2.323 29.302 -42.826 1.00 76.19 812 GLN A C 1
ATOM 6763 O O . GLN A 1 812 ? -1.113 29.295 -42.610 1.00 76.19 812 GLN A O 1
ATOM 6768 N N . ILE A 1 813 ? -2.954 30.421 -43.207 1.00 77.00 813 ILE A N 1
ATOM 6769 C CA . ILE A 1 813 ? -2.253 31.694 -43.474 1.00 77.00 813 ILE A CA 1
ATOM 6770 C C . ILE A 1 813 ? -1.534 32.213 -42.218 1.00 77.00 813 ILE A C 1
ATOM 6772 O O . ILE A 1 813 ? -0.385 32.650 -42.287 1.00 77.00 813 ILE A O 1
ATOM 6776 N N . ARG A 1 814 ? -2.159 32.110 -41.036 1.00 69.44 814 ARG A N 1
ATOM 6777 C CA . ARG A 1 814 ? -1.524 32.511 -39.766 1.00 69.44 814 ARG A CA 1
ATOM 6778 C C . ARG A 1 814 ? -0.320 31.652 -39.387 1.00 69.44 814 ARG A C 1
ATOM 6780 O O . ARG A 1 814 ? 0.549 32.135 -38.663 1.00 69.44 814 ARG A O 1
ATOM 6787 N N . GLN A 1 815 ? -0.286 30.389 -39.803 1.00 59.34 815 GLN A N 1
ATOM 6788 C CA . GLN A 1 815 ? 0.857 29.507 -39.563 1.00 59.34 815 GLN A CA 1
ATOM 6789 C C . GLN A 1 815 ? 2.015 29.831 -40.520 1.00 59.34 815 GLN A C 1
ATOM 6791 O O . GLN A 1 815 ? 3.153 29.916 -40.058 1.00 59.34 815 GLN A O 1
ATOM 6796 N N . LEU A 1 816 ? 1.715 30.157 -41.785 1.00 66.38 816 LEU A N 1
ATOM 6797 C CA . LEU A 1 816 ? 2.698 30.662 -42.755 1.00 66.38 816 LEU A CA 1
ATOM 6798 C C . LEU A 1 816 ? 3.342 31.979 -42.295 1.00 66.38 816 LEU A C 1
ATOM 6800 O O . LEU A 1 816 ? 4.564 32.097 -42.268 1.00 66.38 816 LEU A O 1
ATOM 6804 N N . GLN A 1 817 ? 2.541 32.943 -41.828 1.00 66.75 817 GLN A N 1
ATOM 6805 C CA . GLN A 1 817 ? 3.037 34.242 -41.339 1.00 66.75 817 GLN A CA 1
ATOM 6806 C C . GLN A 1 817 ? 3.899 34.145 -40.068 1.00 66.75 817 GLN A C 1
ATOM 6808 O O . GLN A 1 817 ? 4.638 35.072 -39.750 1.00 66.75 817 GLN A O 1
ATOM 6813 N N . LYS A 1 818 ? 3.821 33.033 -39.327 1.00 53.16 818 LYS A N 1
ATOM 6814 C CA . LYS A 1 818 ? 4.618 32.792 -38.112 1.00 53.16 818 LYS A CA 1
ATOM 6815 C C . LYS A 1 818 ? 5.899 31.991 -38.368 1.00 53.16 818 LYS A C 1
ATOM 6817 O O . LYS A 1 818 ? 6.554 31.600 -37.404 1.00 53.16 818 LYS A O 1
ATOM 6822 N N . GLY A 1 819 ? 6.255 31.748 -39.632 1.00 50.03 819 GLY A N 1
ATOM 6823 C CA . GLY A 1 819 ? 7.484 31.044 -40.013 1.00 50.03 819 GLY A CA 1
ATOM 6824 C C . GLY A 1 819 ? 7.500 29.554 -39.647 1.00 50.03 819 GLY A C 1
ATOM 6825 O O . GLY A 1 819 ? 8.574 28.973 -39.512 1.00 50.03 819 GLY A O 1
ATOM 6826 N N . GLY A 1 820 ? 6.332 28.934 -39.438 1.00 46.25 820 GLY A N 1
ATOM 6827 C CA . GLY A 1 820 ? 6.208 27.509 -39.123 1.00 46.25 820 GLY A CA 1
ATOM 6828 C C . GLY A 1 820 ? 5.821 26.678 -40.348 1.00 46.25 820 GLY A C 1
ATOM 6829 O O . GLY A 1 820 ? 4.918 27.060 -41.087 1.00 46.25 820 GLY A O 1
ATOM 6830 N N . SER A 1 821 ? 6.466 25.522 -40.540 1.00 41.31 821 SER A N 1
ATOM 6831 C CA . SER A 1 821 ? 6.023 24.519 -41.519 1.00 41.31 821 SER A CA 1
ATOM 6832 C C . SER A 1 821 ? 4.679 23.908 -41.092 1.00 41.31 821 SER A C 1
ATOM 6834 O O . SER A 1 821 ? 4.477 23.598 -39.913 1.00 41.31 821 SER A O 1
ATOM 6836 N N . LEU A 1 822 ? 3.753 23.772 -42.044 1.00 37.34 822 LEU A N 1
ATOM 6837 C CA . LEU A 1 822 ? 2.361 23.369 -41.829 1.00 37.34 822 LEU A CA 1
ATOM 6838 C C . LEU A 1 822 ? 2.265 21.859 -41.548 1.00 37.34 822 LEU A C 1
ATOM 6840 O O . LEU A 1 822 ? 2.180 21.048 -42.466 1.00 37.34 822 LEU A O 1
ATOM 6844 N N . VAL A 1 823 ? 2.248 21.471 -40.269 1.00 33.56 823 VAL A N 1
ATOM 6845 C CA . VAL A 1 823 ? 1.880 20.113 -39.826 1.00 33.56 823 VAL A CA 1
ATOM 6846 C C . VAL A 1 823 ? 0.704 20.198 -38.854 1.00 33.56 823 VAL A C 1
ATOM 6848 O O . VAL A 1 823 ? 0.734 20.914 -37.852 1.00 33.56 823 VAL A O 1
ATOM 6851 N N . THR A 1 824 ? -0.359 19.462 -39.169 1.00 30.84 824 THR A N 1
ATOM 6852 C CA . THR A 1 824 ? -1.686 19.538 -38.549 1.00 30.84 824 THR A CA 1
ATOM 6853 C C . THR A 1 824 ? -1.727 18.996 -37.115 1.00 30.84 824 THR A C 1
ATOM 6855 O O . THR A 1 824 ? -1.467 17.815 -36.887 1.00 30.84 824 THR A O 1
ATOM 6858 N N . LYS A 1 825 ? -2.176 19.817 -36.155 1.00 31.38 825 LYS A N 1
ATOM 6859 C CA . LYS A 1 825 ? -2.791 19.358 -34.894 1.00 31.38 825 LYS A CA 1
ATOM 6860 C C . LYS A 1 825 ? -4.062 20.163 -34.607 1.00 31.38 825 LYS A C 1
ATOM 6862 O O . LYS A 1 825 ? -4.016 21.391 -34.559 1.00 31.38 825 LYS A O 1
ATOM 6867 N N . ASN A 1 826 ? -5.176 19.455 -34.420 1.00 25.88 826 ASN A N 1
ATOM 6868 C CA . ASN A 1 826 ? -6.487 20.007 -34.063 1.00 25.88 826 ASN A CA 1
ATOM 6869 C C . ASN A 1 826 ? -6.588 20.381 -32.562 1.00 25.88 826 ASN A C 1
ATOM 6871 O O . ASN A 1 826 ? -5.750 19.955 -31.762 1.00 25.88 826 ASN A O 1
ATOM 6875 N N . PRO A 1 827 ? -7.563 21.232 -32.174 1.00 35.53 827 PRO A N 1
ATOM 6876 C CA . PRO A 1 827 ? -7.407 22.197 -31.086 1.00 35.53 827 PRO A CA 1
ATOM 6877 C C . PRO A 1 827 ? -8.074 21.762 -29.773 1.00 35.53 827 PRO A C 1
ATOM 6879 O O . PRO A 1 827 ? -9.192 21.262 -29.777 1.00 35.53 827 PRO A O 1
ATOM 6882 N N . VAL A 1 828 ? -7.440 22.048 -28.627 1.00 28.66 828 VAL A N 1
ATOM 6883 C CA . VAL A 1 828 ? -8.096 21.987 -27.305 1.00 28.66 828 VAL A CA 1
ATOM 6884 C C . VAL A 1 828 ? -7.612 23.130 -26.409 1.00 28.66 828 VAL A C 1
ATOM 6886 O O . VAL A 1 828 ? -6.425 23.204 -26.092 1.00 28.66 828 VAL A O 1
ATOM 6889 N N . GLY A 1 829 ? -8.569 23.958 -25.976 1.00 27.47 829 GLY A N 1
ATOM 6890 C CA . GLY A 1 829 ? -8.709 24.461 -24.601 1.00 27.47 829 GLY A CA 1
ATOM 6891 C C . GLY A 1 829 ? -7.630 25.388 -24.023 1.00 27.47 829 GLY A C 1
ATOM 6892 O O . GLY A 1 829 ? -6.502 24.981 -23.769 1.00 27.47 829 GLY A O 1
ATOM 6893 N N . SER A 1 830 ? -8.045 26.630 -23.744 1.00 30.06 830 SER A N 1
ATOM 6894 C CA . SER A 1 830 ? -7.472 27.628 -22.816 1.00 30.06 830 SER A CA 1
ATOM 6895 C C . SER A 1 830 ? -6.010 27.424 -22.347 1.00 30.06 830 SER A C 1
ATOM 6897 O O . SER A 1 830 ? -5.678 26.738 -21.377 1.00 30.06 830 SER A O 1
ATOM 6899 N N . THR A 1 831 ? -5.101 28.163 -22.984 1.00 37.53 831 THR A N 1
ATOM 6900 C CA . THR A 1 831 ? -3.636 28.120 -22.797 1.00 37.53 831 THR A CA 1
ATOM 6901 C C . THR A 1 831 ? -3.118 28.468 -21.390 1.00 37.53 831 THR A C 1
ATOM 6903 O O . THR A 1 831 ? -1.941 28.233 -21.109 1.00 37.53 831 THR A O 1
ATOM 6906 N N . LYS A 1 832 ? -3.955 28.988 -20.478 1.00 33.12 832 LYS A N 1
ATOM 6907 C CA . LYS A 1 832 ? -3.570 29.281 -19.080 1.00 33.12 832 LYS A CA 1
ATOM 6908 C C . LYS A 1 832 ? -3.769 28.101 -18.117 1.00 33.12 832 LYS A C 1
ATOM 6910 O O . LYS A 1 832 ? -2.952 27.938 -17.215 1.00 33.12 832 LYS A O 1
ATOM 6915 N N . SER A 1 833 ? -4.790 27.263 -18.316 1.00 38.44 833 SER A N 1
ATOM 6916 C CA . SER A 1 833 ? -5.064 26.105 -17.443 1.00 38.44 833 SER A CA 1
ATOM 6917 C C . SER A 1 833 ? -4.078 24.960 -17.705 1.00 38.44 833 SER A C 1
ATOM 6919 O O . SER A 1 833 ? -3.471 24.409 -16.784 1.00 38.44 833 SER A O 1
ATOM 6921 N N . ARG A 1 834 ? -3.804 24.695 -18.989 1.00 36.44 834 ARG A N 1
ATOM 6922 C CA . ARG A 1 834 ? -2.945 23.592 -19.438 1.00 36.44 834 ARG A CA 1
ATOM 6923 C C . ARG A 1 834 ? -1.493 23.732 -18.969 1.00 36.44 834 ARG A C 1
ATOM 6925 O O . ARG A 1 834 ? -0.941 22.782 -18.420 1.00 36.44 834 ARG A O 1
ATOM 6932 N N . LYS A 1 835 ? -0.930 24.948 -19.039 1.00 47.88 835 LYS A N 1
ATOM 6933 C CA . LYS A 1 835 ? 0.428 25.248 -18.545 1.00 47.88 835 LYS A CA 1
ATOM 6934 C C . LYS A 1 835 ? 0.581 25.021 -17.041 1.00 47.88 835 LYS A C 1
ATOM 6936 O O . LYS A 1 835 ? 1.646 24.600 -16.606 1.00 47.88 835 LYS A O 1
ATOM 6941 N N . ASN A 1 836 ? -0.455 25.280 -16.242 1.00 56.03 836 ASN A N 1
ATOM 6942 C CA . ASN A 1 836 ? -0.407 24.990 -14.809 1.00 56.03 836 ASN A CA 1
ATOM 6943 C C . ASN A 1 836 ? -0.594 23.497 -14.525 1.00 56.03 836 ASN A C 1
ATOM 6945 O O . ASN A 1 836 ? 0.078 22.986 -13.634 1.00 56.03 836 ASN A O 1
ATOM 6949 N N . SER A 1 837 ? -1.423 22.788 -15.301 1.00 62.91 837 SER A N 1
ATOM 6950 C CA . SER A 1 837 ? -1.567 21.331 -15.166 1.00 62.91 837 SER A CA 1
ATOM 6951 C C . SER A 1 837 ? -0.265 20.590 -15.488 1.00 62.91 837 SER A C 1
ATOM 6953 O O . SER A 1 837 ? 0.152 19.738 -14.713 1.00 62.91 837 SER A O 1
ATOM 6955 N N . GLU A 1 838 ? 0.456 20.999 -16.538 1.00 71.38 838 GLU A N 1
ATOM 6956 C CA . GLU A 1 838 ? 1.742 20.405 -16.926 1.00 71.38 838 GLU A CA 1
ATOM 6957 C C . GLU A 1 838 ? 2.837 20.705 -15.895 1.00 71.38 838 GLU A C 1
ATOM 6959 O O . GLU A 1 838 ? 3.618 19.825 -15.537 1.00 71.38 838 GLU A O 1
ATOM 6964 N N . LYS A 1 839 ? 2.865 21.929 -15.343 1.00 82.38 839 LYS A N 1
ATOM 6965 C CA . LYS A 1 839 ? 3.786 22.287 -14.252 1.00 82.38 839 LYS A CA 1
ATOM 6966 C C . LYS A 1 839 ? 3.495 21.493 -12.978 1.00 82.38 839 LYS A C 1
ATOM 6968 O O . LYS A 1 839 ? 4.429 21.050 -12.316 1.00 82.38 839 LYS A O 1
ATOM 6973 N N . ILE A 1 840 ? 2.221 21.305 -12.632 1.00 78.56 840 ILE A N 1
ATOM 6974 C CA . ILE A 1 840 ? 1.801 20.514 -11.469 1.00 78.56 840 ILE A CA 1
ATOM 6975 C C . ILE A 1 840 ? 2.152 19.037 -11.673 1.00 78.56 840 ILE A C 1
ATOM 6977 O O . ILE A 1 840 ? 2.732 18.435 -10.770 1.00 78.56 840 ILE A O 1
ATOM 6981 N N . GLN A 1 841 ? 1.892 18.484 -12.859 1.00 78.12 841 GLN A N 1
ATOM 6982 C CA . GLN A 1 841 ? 2.236 17.103 -13.192 1.00 78.12 841 GLN A CA 1
ATOM 6983 C C . GLN A 1 841 ? 3.751 16.881 -13.136 1.00 78.12 841 GLN A C 1
ATOM 6985 O O . GLN A 1 841 ? 4.218 15.949 -12.489 1.00 78.12 841 GLN A O 1
ATOM 6990 N N . PHE A 1 842 ? 4.543 17.817 -13.666 1.00 83.56 842 PHE A N 1
ATOM 6991 C CA . PHE A 1 842 ? 6.000 17.762 -13.555 1.00 83.56 842 PHE A CA 1
ATOM 6992 C C . PHE A 1 842 ? 6.485 17.796 -12.096 1.00 83.56 842 PHE A C 1
ATOM 6994 O O . PHE A 1 842 ? 7.455 17.110 -11.763 1.00 83.56 842 PHE A O 1
ATOM 7001 N N . ILE A 1 843 ? 5.832 18.569 -11.215 1.00 82.56 843 ILE A N 1
ATOM 7002 C CA . ILE A 1 843 ? 6.128 18.554 -9.773 1.00 82.56 843 ILE A CA 1
ATOM 7003 C C . ILE A 1 843 ? 5.807 17.179 -9.185 1.00 82.56 843 ILE A C 1
ATOM 7005 O O . ILE A 1 843 ? 6.644 16.665 -8.452 1.00 82.56 843 ILE A O 1
ATOM 7009 N N . ILE A 1 844 ? 4.659 16.574 -9.507 1.00 79.38 844 ILE A N 1
ATOM 7010 C CA . ILE A 1 844 ? 4.263 15.239 -9.022 1.00 79.38 844 ILE A CA 1
ATOM 7011 C C . ILE A 1 844 ? 5.290 14.180 -9.457 1.00 79.38 844 ILE A C 1
ATOM 7013 O O . ILE A 1 844 ? 5.857 13.487 -8.608 1.00 79.38 844 ILE A O 1
ATOM 7017 N N . ASP A 1 845 ? 5.625 14.137 -10.747 1.00 77.81 845 ASP A N 1
ATOM 7018 C CA . ASP A 1 845 ? 6.500 13.115 -11.340 1.00 77.81 845 ASP A CA 1
ATOM 7019 C C . ASP A 1 845 ? 7.956 13.208 -10.850 1.00 77.81 845 ASP A C 1
ATOM 7021 O O . ASP A 1 845 ? 8.693 12.210 -10.809 1.00 77.81 845 ASP A O 1
ATOM 7025 N N . ASN A 1 846 ? 8.389 14.417 -10.468 1.00 79.44 846 ASN A N 1
ATOM 7026 C CA . ASN A 1 846 ? 9.771 14.712 -10.085 1.00 79.44 846 ASN A CA 1
ATOM 7027 C C . ASN A 1 846 ? 9.959 15.069 -8.605 1.00 79.44 846 ASN A C 1
ATOM 7029 O O . ASN A 1 846 ? 11.105 15.216 -8.172 1.00 79.44 846 ASN A O 1
ATOM 7033 N N . TYR A 1 847 ? 8.895 15.129 -7.796 1.00 75.12 847 TYR A N 1
ATOM 7034 C CA . TYR A 1 847 ? 8.962 15.412 -6.353 1.00 75.12 847 TYR A CA 1
ATOM 7035 C C . TYR A 1 847 ? 9.922 14.464 -5.617 1.00 75.12 847 TYR A C 1
ATOM 7037 O O . TYR A 1 847 ? 10.653 14.846 -4.691 1.00 75.12 847 TYR A O 1
ATOM 7045 N N . ASN A 1 848 ? 9.965 13.206 -6.064 1.00 67.25 848 ASN A N 1
ATOM 7046 C CA . ASN A 1 848 ? 10.840 12.193 -5.494 1.00 67.25 848 ASN A CA 1
ATOM 7047 C C . ASN A 1 848 ? 12.275 12.226 -6.042 1.00 67.25 848 ASN A C 1
ATOM 7049 O O . ASN A 1 848 ? 13.176 11.778 -5.333 1.00 67.25 848 ASN A O 1
ATOM 7053 N N . LYS A 1 849 ? 12.493 12.832 -7.216 1.00 73.75 849 LYS A N 1
ATOM 7054 C CA . LYS A 1 849 ? 13.727 12.736 -8.014 1.00 73.75 849 LYS A CA 1
ATOM 7055 C C . LYS A 1 849 ? 14.605 13.994 -7.973 1.00 73.75 849 LYS A C 1
ATOM 7057 O O . LYS A 1 849 ? 15.819 13.865 -8.068 1.00 73.75 849 LYS A O 1
ATOM 7062 N N . LEU A 1 850 ? 14.021 15.186 -7.816 1.00 77.25 850 LEU A N 1
ATOM 7063 C CA . LEU A 1 850 ? 14.721 16.477 -7.899 1.00 77.25 850 LEU A CA 1
ATOM 7064 C C . LEU A 1 850 ? 14.550 17.317 -6.623 1.00 77.25 850 LEU A C 1
ATOM 7066 O O . LEU A 1 850 ? 13.556 17.197 -5.901 1.00 77.25 850 LEU A O 1
ATOM 7070 N N . THR A 1 851 ? 15.511 18.194 -6.326 1.00 79.69 851 THR A N 1
ATOM 7071 C CA . THR A 1 851 ? 15.386 19.157 -5.219 1.00 79.69 851 THR A CA 1
ATOM 7072 C C . THR A 1 851 ? 14.406 20.280 -5.571 1.00 79.69 851 THR A C 1
ATOM 7074 O O . THR A 1 851 ? 14.223 20.630 -6.733 1.00 79.69 851 THR A O 1
ATOM 7077 N N . LYS A 1 852 ? 13.795 20.926 -4.565 1.00 77.69 852 LYS A N 1
ATOM 7078 C CA . LYS A 1 852 ? 12.833 22.033 -4.780 1.00 77.69 852 LYS A CA 1
ATOM 7079 C C . LYS A 1 852 ? 13.418 23.174 -5.629 1.00 77.69 852 LYS A C 1
ATOM 7081 O O . LYS A 1 852 ? 12.695 23.795 -6.400 1.00 77.69 852 LYS A O 1
ATOM 7086 N N . LYS A 1 853 ? 14.726 23.415 -5.501 1.00 78.06 853 LYS A N 1
ATOM 7087 C CA . LYS A 1 853 ? 15.473 24.432 -6.250 1.00 78.06 853 LYS A CA 1
ATOM 7088 C C . LYS A 1 853 ? 15.705 24.026 -7.712 1.00 78.06 853 LYS A C 1
ATOM 7090 O O . LYS A 1 853 ? 15.640 24.874 -8.594 1.00 78.06 853 LYS A O 1
ATOM 7095 N N . GLU A 1 854 ? 15.920 22.740 -7.980 1.00 75.19 854 GLU A N 1
ATOM 7096 C CA . GLU A 1 854 ? 16.028 22.193 -9.342 1.00 75.19 854 GLU A CA 1
ATOM 7097 C C . GLU A 1 854 ? 14.670 22.126 -10.040 1.00 75.19 854 GLU A C 1
ATOM 7099 O O . GLU A 1 854 ? 14.578 22.469 -11.212 1.00 75.19 854 GLU A O 1
ATOM 7104 N N . ILE A 1 855 ? 13.606 21.771 -9.313 1.00 82.25 855 ILE A N 1
ATOM 7105 C CA . ILE A 1 855 ? 12.227 21.812 -9.820 1.00 82.25 855 ILE A CA 1
ATOM 7106 C C . ILE A 1 855 ? 11.854 23.247 -10.215 1.00 82.25 855 ILE A C 1
ATOM 7108 O O . ILE A 1 855 ? 11.357 23.470 -11.314 1.00 82.25 855 ILE A O 1
ATOM 7112 N N . ALA A 1 856 ? 12.164 24.227 -9.360 1.00 84.56 856 ALA A N 1
ATOM 7113 C CA . ALA A 1 856 ? 11.962 25.647 -9.650 1.00 84.56 856 ALA A CA 1
ATOM 7114 C C . ALA A 1 856 ? 12.736 26.097 -10.901 1.00 84.56 856 ALA A C 1
ATOM 7116 O O . ALA A 1 856 ? 12.174 26.731 -11.790 1.00 84.56 856 ALA A O 1
ATOM 7117 N N . LYS A 1 857 ? 14.005 25.691 -11.020 1.00 82.31 857 LYS A N 1
ATOM 7118 C CA . LYS A 1 857 ? 14.849 26.014 -12.176 1.00 82.31 857 LYS A CA 1
ATOM 7119 C C . LYS A 1 857 ? 14.360 25.364 -13.478 1.00 82.31 857 LYS A C 1
ATOM 7121 O O . LYS A 1 857 ? 14.403 26.013 -14.515 1.00 82.31 857 LYS A O 1
ATOM 7126 N N . ASN A 1 858 ? 13.887 24.119 -13.427 1.00 79.50 858 ASN A N 1
ATOM 7127 C CA . ASN A 1 858 ? 13.396 23.387 -14.601 1.00 79.50 858 ASN A CA 1
ATOM 7128 C C . ASN A 1 858 ? 12.029 23.888 -15.080 1.00 79.50 858 ASN A C 1
ATOM 7130 O O . ASN A 1 858 ? 11.759 23.865 -16.275 1.00 79.50 858 ASN A O 1
ATOM 7134 N N . LEU A 1 859 ? 11.185 24.367 -14.163 1.00 80.25 859 LEU A N 1
ATOM 7135 C CA . LEU A 1 859 ? 9.877 24.943 -14.489 1.00 80.25 859 LEU A CA 1
ATOM 7136 C C . LEU A 1 859 ? 9.927 26.444 -14.793 1.00 80.25 859 LEU A C 1
ATOM 7138 O O . LEU A 1 859 ? 8.902 27.021 -15.154 1.00 80.25 859 LEU A O 1
ATOM 7142 N N . ASN A 1 860 ? 11.108 27.054 -14.658 1.00 76.38 860 ASN A N 1
ATOM 7143 C CA . ASN A 1 860 ? 11.332 28.495 -14.737 1.00 76.38 860 ASN A CA 1
ATOM 7144 C C . ASN A 1 860 ? 10.402 29.281 -13.787 1.00 76.38 860 ASN A C 1
ATOM 7146 O O . ASN A 1 860 ? 9.811 30.292 -14.156 1.00 76.38 860 ASN A O 1
ATOM 7150 N N . GLU A 1 861 ? 10.247 28.769 -12.565 1.00 83.88 861 GLU A N 1
ATOM 7151 C CA . GLU A 1 861 ? 9.360 29.284 -11.519 1.00 83.88 861 GLU A CA 1
ATOM 7152 C C . GLU A 1 861 ? 10.138 29.622 -10.246 1.00 83.88 861 GLU A C 1
ATOM 7154 O O . GLU A 1 861 ? 11.271 29.182 -10.036 1.00 83.88 861 GLU A O 1
ATOM 7159 N N . THR A 1 862 ? 9.526 30.390 -9.342 1.00 80.00 862 THR A N 1
ATOM 7160 C CA . THR A 1 862 ? 10.176 30.718 -8.065 1.00 80.00 862 THR A CA 1
ATOM 7161 C C . THR A 1 862 ? 10.145 29.537 -7.091 1.00 80.00 862 THR A C 1
ATOM 7163 O O . THR A 1 862 ? 9.164 28.796 -6.991 1.00 80.00 862 THR A O 1
ATOM 7166 N N . GLU A 1 863 ? 11.192 29.393 -6.271 1.00 77.06 863 GLU A N 1
ATOM 7167 C CA . GLU A 1 863 ? 11.236 28.360 -5.222 1.00 77.06 863 GLU A CA 1
ATOM 7168 C C . GLU A 1 863 ? 10.067 28.505 -4.226 1.00 77.06 863 GLU A C 1
ATOM 7170 O O . GLU A 1 863 ? 9.583 27.522 -3.662 1.00 77.06 863 GLU A O 1
ATOM 7175 N N . ARG A 1 864 ? 9.574 29.737 -4.040 1.00 65.50 864 ARG A N 1
ATOM 7176 C CA . ARG A 1 864 ? 8.405 30.057 -3.211 1.00 65.50 864 ARG A CA 1
ATOM 7177 C C . ARG A 1 864 ? 7.114 29.495 -3.809 1.00 65.50 864 ARG A C 1
ATOM 7179 O O . ARG A 1 864 ? 6.335 28.887 -3.075 1.00 65.50 864 ARG A O 1
ATOM 7186 N N . TRP A 1 865 ? 6.913 29.642 -5.118 1.00 83.19 865 TRP A N 1
ATOM 7187 C CA . TRP A 1 865 ? 5.758 29.084 -5.823 1.00 83.19 865 TRP A CA 1
ATOM 7188 C C . TRP A 1 865 ? 5.761 27.551 -5.790 1.00 83.19 865 TRP A C 1
ATOM 7190 O O . TRP A 1 865 ? 4.753 26.942 -5.434 1.00 83.19 865 TRP A O 1
ATOM 7200 N N . VAL A 1 866 ? 6.917 26.918 -6.025 1.00 80.81 866 VAL A N 1
ATOM 7201 C CA . VAL A 1 866 ? 7.064 25.453 -5.930 1.00 80.81 866 VAL A CA 1
ATOM 7202 C C . VAL A 1 866 ? 6.781 24.954 -4.507 1.00 80.81 866 VAL A C 1
ATOM 7204 O O . VAL A 1 866 ? 6.073 23.965 -4.331 1.00 80.81 866 VAL A O 1
ATOM 7207 N N . LYS A 1 867 ? 7.269 25.649 -3.468 1.00 75.69 867 LYS A N 1
ATOM 7208 C CA . LYS A 1 867 ? 6.980 25.309 -2.060 1.00 75.69 867 LYS A CA 1
ATOM 7209 C C . LYS A 1 867 ? 5.489 25.404 -1.728 1.00 75.69 867 LYS A C 1
ATOM 7211 O O . LYS A 1 867 ? 4.978 24.503 -1.066 1.00 75.69 867 LYS A O 1
ATOM 7216 N N . LYS A 1 868 ? 4.808 26.459 -2.189 1.00 72.75 868 LYS A N 1
ATOM 7217 C CA . LYS A 1 868 ? 3.362 26.648 -1.995 1.00 72.75 868 LYS A CA 1
ATOM 7218 C C . LYS A 1 868 ? 2.565 25.549 -2.702 1.00 72.75 868 LYS A C 1
ATOM 7220 O O . LYS A 1 868 ? 1.761 24.882 -2.066 1.00 72.75 868 LYS A O 1
ATOM 7225 N N . THR A 1 869 ? 2.887 25.278 -3.964 1.00 77.44 869 THR A N 1
ATOM 7226 C CA . THR A 1 869 ? 2.210 24.259 -4.781 1.00 77.44 869 THR A CA 1
ATOM 7227 C C . THR A 1 869 ? 2.399 22.853 -4.210 1.00 77.44 869 THR A C 1
ATOM 7229 O O . THR A 1 869 ? 1.443 22.097 -4.112 1.00 77.44 869 THR A O 1
ATOM 7232 N N . ILE A 1 870 ? 3.600 22.509 -3.728 1.00 79.38 870 ILE A N 1
ATOM 7233 C CA . ILE A 1 870 ? 3.841 21.245 -3.009 1.00 79.38 870 ILE A CA 1
ATOM 7234 C C . ILE A 1 870 ? 2.998 21.163 -1.728 1.00 79.38 870 ILE A C 1
ATOM 7236 O O . ILE A 1 870 ? 2.467 20.100 -1.422 1.00 79.38 870 ILE A O 1
ATOM 7240 N N . SER A 1 871 ? 2.873 22.258 -0.973 1.00 66.50 871 SER A N 1
ATOM 7241 C CA . SER A 1 871 ? 2.039 22.297 0.235 1.00 66.50 871 SER A CA 1
ATOM 7242 C C . SER A 1 871 ? 0.564 22.060 -0.091 1.00 66.50 871 SER A C 1
ATOM 7244 O O . SER A 1 871 ? -0.090 21.279 0.596 1.00 66.50 871 SER A O 1
ATOM 7246 N N . ASP A 1 872 ? 0.063 22.675 -1.163 1.00 64.69 872 ASP A N 1
ATOM 7247 C CA . ASP A 1 872 ? -1.313 22.495 -1.632 1.00 64.69 872 ASP A CA 1
ATOM 7248 C C . ASP A 1 872 ? -1.550 21.065 -2.148 1.00 64.69 872 ASP A C 1
ATOM 7250 O O . ASP A 1 872 ? -2.581 20.465 -1.847 1.00 64.69 872 ASP A O 1
ATOM 7254 N N . LEU A 1 873 ? -0.583 20.471 -2.857 1.00 75.75 873 LEU A N 1
ATOM 7255 C CA . LEU A 1 873 ? -0.645 19.079 -3.325 1.00 75.75 873 LEU A CA 1
ATOM 7256 C C . LEU A 1 873 ? -0.611 18.068 -2.168 1.00 75.75 873 LEU A C 1
ATOM 7258 O O . LEU A 1 873 ? -1.322 17.065 -2.218 1.00 75.75 873 LEU A O 1
ATOM 7262 N N . ILE A 1 874 ? 0.152 18.346 -1.104 1.00 70.06 874 ILE A N 1
ATOM 7263 C CA . ILE A 1 874 ? 0.138 17.554 0.138 1.00 70.06 874 ILE A CA 1
ATOM 7264 C C . ILE A 1 874 ? -1.208 17.713 0.858 1.00 70.06 874 ILE A C 1
ATOM 7266 O O . ILE A 1 874 ? -1.781 16.721 1.305 1.00 70.06 874 ILE A O 1
ATOM 7270 N N . GLY A 1 875 ? -1.747 18.936 0.936 1.00 49.59 875 GLY A N 1
ATOM 7271 C CA . GLY A 1 875 ? -3.071 19.207 1.510 1.00 49.59 875 GLY A CA 1
ATOM 7272 C C . GLY A 1 875 ? -4.199 18.483 0.768 1.00 49.59 875 GLY A C 1
ATOM 7273 O O . GLY A 1 875 ? -5.120 17.966 1.396 1.00 49.59 875 GLY A O 1
ATOM 7274 N N . LYS A 1 876 ? -4.072 18.360 -0.558 1.00 62.31 876 LYS A N 1
ATOM 7275 C CA . LYS A 1 876 ? -4.971 17.597 -1.437 1.00 62.31 876 LYS A CA 1
ATOM 7276 C C . LYS A 1 876 ? -4.663 16.093 -1.502 1.00 62.31 876 LYS A C 1
ATOM 7278 O O . LYS A 1 876 ? -5.337 15.383 -2.235 1.00 62.31 876 LYS A O 1
ATOM 7283 N N . LYS A 1 877 ? -3.669 15.601 -0.747 1.00 60.88 877 LYS A N 1
ATOM 7284 C CA . LYS A 1 877 ? -3.204 14.196 -0.720 1.00 60.88 877 LYS A CA 1
ATOM 7285 C C . LYS A 1 877 ? -2.726 13.629 -2.067 1.00 60.88 877 LYS A C 1
ATOM 7287 O O . LYS A 1 877 ? -2.604 12.418 -2.203 1.00 60.88 877 LYS A O 1
ATOM 7292 N N . LEU A 1 878 ? -2.402 14.484 -3.037 1.00 57.50 878 LEU A N 1
ATOM 7293 C CA . LEU A 1 878 ? -1.894 14.073 -4.353 1.00 57.50 878 LEU A CA 1
ATOM 7294 C C . LEU A 1 878 ? -0.409 13.680 -4.306 1.00 57.50 878 LEU A C 1
ATOM 7296 O O . LEU A 1 878 ? 0.075 12.956 -5.168 1.00 57.50 878 LEU A O 1
ATOM 7300 N N . ILE A 1 879 ? 0.321 14.148 -3.288 1.00 60.03 879 ILE A N 1
ATOM 7301 C CA . ILE A 1 879 ? 1.707 13.759 -3.012 1.00 60.03 879 ILE A CA 1
ATOM 7302 C C . ILE A 1 879 ? 1.863 13.530 -1.502 1.00 60.03 879 ILE A C 1
ATOM 7304 O O . ILE A 1 879 ? 1.368 14.311 -0.689 1.00 60.03 879 ILE A O 1
ATOM 7308 N N . ILE A 1 880 ? 2.584 12.477 -1.112 1.00 57.25 880 ILE A N 1
ATOM 7309 C CA . ILE A 1 880 ? 2.902 12.175 0.291 1.00 57.25 880 ILE A CA 1
ATOM 7310 C C . ILE A 1 880 ? 4.050 13.080 0.751 1.00 57.25 880 ILE A C 1
ATOM 7312 O O . ILE A 1 880 ? 5.060 13.215 0.058 1.00 57.25 880 ILE A O 1
ATOM 7316 N N . SER A 1 881 ? 3.928 13.703 1.929 1.00 48.62 881 SER A N 1
ATOM 7317 C CA . SER A 1 881 ? 5.011 14.527 2.465 1.00 48.62 881 SER A CA 1
ATOM 7318 C C . SER A 1 881 ? 6.276 13.678 2.645 1.00 48.62 881 SER A C 1
ATOM 7320 O O . SER A 1 881 ? 6.261 12.647 3.316 1.00 48.62 881 SER A O 1
ATOM 7322 N N . LYS A 1 882 ? 7.400 14.107 2.048 1.00 46.50 882 LYS A N 1
ATOM 7323 C CA . LYS A 1 882 ? 8.729 13.564 2.366 1.00 46.50 882 LYS A CA 1
ATOM 7324 C C . LYS A 1 882 ? 9.083 13.937 3.804 1.00 46.50 882 LYS A C 1
ATOM 7326 O O . LYS A 1 882 ? 9.844 14.868 4.055 1.00 46.50 882 LYS A O 1
ATOM 7331 N N . ILE A 1 883 ? 8.542 13.196 4.755 1.00 41.28 883 ILE A N 1
ATOM 7332 C CA . ILE A 1 883 ? 9.211 12.976 6.025 1.00 41.28 883 ILE A CA 1
ATOM 7333 C C . ILE A 1 883 ? 9.905 11.622 5.887 1.00 41.28 883 ILE A C 1
ATOM 7335 O O . ILE A 1 883 ? 9.472 10.615 6.432 1.00 41.28 883 ILE A O 1
ATOM 7339 N N . SER A 1 884 ? 10.974 11.584 5.085 1.00 34.50 884 SER A N 1
ATOM 7340 C CA . SER A 1 884 ? 11.938 10.494 5.192 1.00 34.50 884 SER A CA 1
ATOM 7341 C C . SER A 1 884 ? 12.713 10.738 6.482 1.00 34.50 884 SER A C 1
ATOM 7343 O O . SER A 1 884 ? 13.591 11.604 6.524 1.00 34.50 884 SER A O 1
ATOM 7345 N N . PHE A 1 885 ? 12.363 10.031 7.550 1.00 40.56 885 PHE A N 1
ATOM 7346 C CA . PHE A 1 885 ? 13.266 9.922 8.684 1.00 40.56 885 PHE A CA 1
ATOM 7347 C C . PHE A 1 885 ? 14.406 8.995 8.251 1.00 40.56 885 PHE A C 1
ATOM 7349 O O . PHE A 1 885 ? 14.131 7.850 7.898 1.00 40.56 885 PHE A O 1
ATOM 7356 N N . PRO A 1 886 ? 15.672 9.440 8.222 1.00 38.66 886 PRO A N 1
ATOM 7357 C CA . PRO A 1 886 ? 16.755 8.475 8.272 1.00 38.66 886 PRO A CA 1
ATOM 7358 C C . PRO A 1 886 ? 16.608 7.726 9.601 1.00 38.66 886 PRO A C 1
ATOM 7360 O O . PRO A 1 886 ? 16.477 8.365 10.646 1.00 38.66 886 PRO A O 1
ATOM 7363 N N . GLU A 1 887 ? 16.642 6.394 9.576 1.00 39.53 887 GLU A N 1
ATOM 7364 C CA . GLU A 1 887 ? 16.565 5.522 10.766 1.00 39.53 887 GLU A CA 1
ATOM 7365 C C . GLU A 1 887 ? 17.622 5.848 11.846 1.00 39.53 887 GLU A C 1
ATOM 7367 O O . GLU A 1 887 ? 17.535 5.366 12.971 1.00 39.53 887 GLU A O 1
ATOM 7372 N N . ASN A 1 888 ? 18.575 6.736 11.549 1.00 46.56 888 ASN A N 1
ATOM 7373 C CA . ASN A 1 888 ? 19.685 7.110 12.420 1.00 46.56 888 ASN A CA 1
ATOM 7374 C C . ASN A 1 888 ? 19.532 8.435 13.185 1.00 46.56 888 ASN A C 1
ATOM 7376 O O . ASN A 1 888 ? 20.509 8.903 13.764 1.00 46.56 888 ASN A O 1
ATOM 7380 N N . LEU A 1 889 ? 18.349 9.053 13.259 1.00 49.53 889 LEU A N 1
ATOM 7381 C CA . LEU A 1 889 ? 18.143 10.197 14.166 1.00 49.53 889 LEU A CA 1
ATOM 7382 C C . LEU A 1 889 ? 17.503 9.761 15.489 1.00 49.53 889 LEU A C 1
ATOM 7384 O O . LEU A 1 889 ? 16.367 10.104 15.814 1.00 49.53 889 LEU A O 1
ATOM 7388 N N . ILE A 1 890 ? 18.352 9.061 16.247 1.00 54.75 890 ILE A N 1
ATOM 7389 C CA . ILE A 1 890 ? 18.307 8.816 17.693 1.00 54.75 890 ILE A CA 1
ATOM 7390 C C . ILE A 1 890 ? 17.217 7.828 18.133 1.00 54.75 890 ILE A C 1
ATOM 7392 O O . ILE A 1 890 ? 16.026 8.133 18.148 1.00 54.75 890 ILE A O 1
ATOM 7396 N N . LYS A 1 891 ? 17.659 6.630 18.540 1.00 65.00 891 LYS A N 1
ATOM 7397 C CA . LYS A 1 891 ? 16.831 5.620 19.212 1.00 65.00 891 LYS A CA 1
ATOM 7398 C C . LYS A 1 891 ? 16.288 6.189 20.526 1.00 65.00 891 LYS A C 1
ATOM 7400 O O . LYS A 1 891 ? 16.959 6.973 21.191 1.00 65.00 891 LYS A O 1
ATOM 7405 N N . GLU A 1 892 ? 15.092 5.761 20.926 1.00 71.56 892 GLU A N 1
ATOM 7406 C CA . GLU A 1 892 ? 14.444 6.210 22.172 1.00 71.56 892 GLU A CA 1
ATOM 7407 C C . GLU A 1 892 ? 15.338 6.044 23.410 1.00 71.56 892 GLU A C 1
ATOM 7409 O O . GLU A 1 892 ? 15.291 6.873 24.314 1.00 71.56 892 GLU A O 1
ATOM 7414 N N . SER A 1 893 ? 16.192 5.015 23.396 1.00 75.06 893 SER A N 1
ATOM 7415 C CA . SER A 1 893 ? 17.182 4.688 24.428 1.00 75.06 893 SER A CA 1
ATOM 7416 C C . SER A 1 893 ? 18.181 5.806 24.724 1.00 75.06 893 SER A C 1
ATOM 7418 O O . SER A 1 893 ? 18.705 5.869 25.826 1.00 75.06 893 SER A O 1
ATOM 7420 N N . ASN A 1 894 ? 18.449 6.688 23.761 1.00 70.31 894 ASN A N 1
ATOM 7421 C CA . ASN A 1 894 ? 19.469 7.729 23.897 1.00 70.31 894 ASN A CA 1
ATOM 7422 C C . ASN A 1 894 ? 18.896 9.035 24.475 1.00 70.31 894 ASN A C 1
ATOM 7424 O O . ASN A 1 894 ? 19.639 9.984 24.706 1.00 70.31 894 ASN A O 1
ATOM 7428 N N . TRP A 1 895 ? 17.577 9.111 24.681 1.00 82.19 895 TRP A N 1
ATOM 7429 C CA . TRP A 1 895 ? 16.935 10.223 25.376 1.00 82.19 895 TRP A CA 1
ATOM 7430 C C . TRP A 1 895 ? 16.921 9.946 26.881 1.00 82.19 895 TRP A C 1
ATOM 7432 O O . TRP A 1 895 ? 15.914 9.468 27.422 1.00 82.19 895 TRP A O 1
ATOM 7442 N N . LEU A 1 896 ? 18.051 10.235 27.531 1.00 83.50 896 LEU A N 1
ATOM 7443 C CA . LEU A 1 896 ? 18.199 10.151 28.985 1.00 83.50 896 LEU A CA 1
ATOM 7444 C C . LEU A 1 896 ? 17.137 11.014 29.697 1.00 83.50 896 LEU A C 1
ATOM 7446 O O . LEU A 1 896 ? 16.689 12.013 29.119 1.00 83.50 896 LEU A O 1
ATOM 7450 N N . PRO A 1 897 ? 16.718 10.649 30.924 1.00 82.62 897 PRO A N 1
ATOM 7451 C CA . PRO A 1 897 ? 15.740 11.415 31.698 1.00 82.62 897 PRO A CA 1
ATOM 7452 C C . PRO A 1 897 ? 16.086 12.908 31.794 1.00 82.62 897 PRO A C 1
ATOM 7454 O O . PRO A 1 897 ? 15.244 13.738 31.473 1.00 82.62 897 PRO A O 1
ATOM 7457 N N . GLU A 1 898 ? 17.350 13.251 32.052 1.00 84.81 898 GLU A N 1
ATOM 7458 C CA . GLU A 1 898 ? 17.813 14.645 32.170 1.00 84.81 898 GLU A CA 1
ATOM 7459 C C . GLU A 1 898 ? 17.612 15.454 30.874 1.00 84.81 898 GLU A C 1
ATOM 7461 O O . GLU A 1 898 ? 17.168 16.603 30.895 1.00 84.81 898 GLU A O 1
ATOM 7466 N N . ILE A 1 899 ? 17.878 14.837 29.715 1.00 84.94 899 ILE A N 1
ATOM 7467 C CA . ILE A 1 899 ? 17.703 15.464 28.393 1.00 84.94 899 ILE A CA 1
ATOM 7468 C C . ILE A 1 899 ? 16.212 15.659 28.096 1.00 84.94 899 ILE A C 1
ATOM 7470 O O . ILE A 1 899 ? 15.816 16.668 27.503 1.00 84.94 899 ILE A O 1
ATOM 7474 N N . LYS A 1 900 ? 15.372 14.694 28.497 1.00 85.88 900 LYS A N 1
ATOM 7475 C CA . LYS A 1 900 ? 13.915 14.810 28.376 1.00 85.88 900 LYS A CA 1
ATOM 7476 C C . LYS A 1 900 ? 13.413 15.952 29.249 1.00 85.88 900 LYS A C 1
ATOM 7478 O O . LYS A 1 900 ? 12.755 16.839 28.716 1.00 85.88 900 LYS A O 1
ATOM 7483 N N . ASP A 1 901 ? 13.767 15.983 30.525 1.00 83.50 901 ASP A N 1
ATOM 7484 C CA . ASP A 1 901 ? 13.307 17.006 31.466 1.00 83.50 901 ASP A CA 1
ATOM 7485 C C . ASP A 1 901 ? 13.741 18.405 31.028 1.00 83.50 901 ASP A C 1
ATOM 7487 O O . ASP A 1 901 ? 12.922 19.329 30.981 1.00 83.50 901 ASP A O 1
ATOM 7491 N N . ARG A 1 902 ? 14.981 18.549 30.546 1.00 85.81 902 ARG A N 1
ATOM 7492 C CA . ARG A 1 902 ? 15.446 19.809 29.964 1.00 85.81 902 ARG A CA 1
ATOM 7493 C C . ARG A 1 902 ? 14.690 20.187 28.693 1.00 85.81 902 ARG A C 1
ATOM 7495 O O . ARG A 1 902 ? 14.365 21.358 28.499 1.00 85.81 902 ARG A O 1
ATOM 7502 N N . LEU A 1 903 ? 14.363 19.231 27.821 1.00 85.19 903 LEU A N 1
ATOM 7503 C CA . LEU A 1 903 ? 13.510 19.483 26.656 1.00 85.19 903 LEU A CA 1
ATOM 7504 C C . LEU A 1 903 ? 12.107 19.957 27.077 1.00 85.19 903 LEU A C 1
ATOM 7506 O O . LEU A 1 903 ? 11.570 20.880 26.456 1.00 85.19 903 LEU A O 1
ATOM 7510 N N . PHE A 1 904 ? 11.522 19.351 28.114 1.00 81.69 904 PHE A N 1
ATOM 7511 C CA . PHE A 1 904 ? 10.245 19.783 28.682 1.00 81.69 904 PHE A CA 1
ATOM 7512 C C . PHE A 1 904 ? 10.336 21.210 29.218 1.00 81.69 904 PHE A C 1
ATOM 7514 O O . PHE A 1 904 ? 9.501 22.040 28.852 1.00 81.69 904 PHE A O 1
ATOM 7521 N N . GLU A 1 905 ? 11.374 21.532 29.988 1.00 81.00 905 GLU A N 1
ATOM 7522 C CA . GLU A 1 905 ? 11.609 22.885 30.490 1.00 81.00 905 GLU A CA 1
ATOM 7523 C C . GLU A 1 905 ? 11.755 23.892 29.338 1.00 81.00 905 GLU A C 1
ATOM 7525 O O . GLU A 1 905 ? 11.042 24.897 29.291 1.00 81.00 905 GLU A O 1
ATOM 7530 N N . LEU A 1 906 ? 12.607 23.600 28.349 1.00 77.44 906 LEU A N 1
ATOM 7531 C CA . LEU A 1 906 ? 12.859 24.481 27.206 1.00 77.44 906 LEU A CA 1
ATOM 7532 C C . LEU A 1 906 ? 11.607 24.729 26.354 1.00 77.44 906 LEU A C 1
ATOM 7534 O O . LEU A 1 906 ? 11.491 25.808 25.778 1.00 77.44 906 LEU A O 1
ATOM 7538 N N . ARG A 1 907 ? 10.664 23.777 26.277 1.00 75.69 907 ARG A N 1
ATOM 7539 C CA . ARG A 1 907 ? 9.399 23.933 25.528 1.00 75.69 907 ARG A CA 1
ATOM 7540 C C . ARG A 1 907 ? 8.255 24.528 26.351 1.00 75.69 907 ARG A C 1
ATOM 7542 O O . ARG A 1 907 ? 7.340 25.103 25.758 1.00 75.69 907 ARG A O 1
ATOM 7549 N N . HIS A 1 908 ? 8.264 24.378 27.677 1.00 68.12 908 HIS A N 1
ATOM 7550 C CA . HIS A 1 908 ? 7.216 24.910 28.558 1.00 68.12 908 HIS A CA 1
ATOM 7551 C C . HIS A 1 908 ? 7.528 26.288 29.139 1.00 68.12 908 HIS A C 1
ATOM 7553 O O . HIS A 1 908 ? 6.582 27.011 29.457 1.00 68.12 908 HIS A O 1
ATOM 7559 N N . LYS A 1 909 ? 8.809 26.642 29.282 1.00 60.16 909 LYS A N 1
ATOM 7560 C CA . LYS A 1 909 ? 9.276 27.865 29.952 1.00 60.16 909 LYS A CA 1
ATOM 7561 C C . LYS A 1 909 ? 9.814 28.918 28.977 1.00 60.16 909 LYS A C 1
ATOM 7563 O O . LYS A 1 909 ? 9.735 30.099 29.290 1.00 60.16 909 LYS A O 1
ATOM 7568 N N . TYR A 1 910 ? 10.275 28.522 27.783 1.00 58.06 910 TYR A N 1
ATOM 7569 C CA . TYR A 1 910 ? 10.870 29.433 26.796 1.00 58.06 910 TYR A CA 1
ATOM 7570 C C . TYR A 1 910 ? 10.256 29.287 25.391 1.00 58.06 910 TYR A C 1
ATOM 7572 O O . TYR A 1 910 ? 9.967 28.188 24.923 1.00 58.06 910 TYR A O 1
ATOM 7580 N N . LEU A 1 911 ? 10.116 30.400 24.662 1.00 58.28 911 LEU A N 1
ATOM 7581 C CA . LEU A 1 911 ? 9.757 30.411 23.234 1.00 58.28 911 LEU A CA 1
ATOM 7582 C C . LEU A 1 911 ? 11.019 30.304 22.363 1.00 58.28 911 LEU A C 1
ATOM 7584 O O . LEU A 1 911 ? 11.342 31.193 21.581 1.00 58.28 911 LEU A O 1
ATOM 7588 N N . LYS A 1 912 ? 11.758 29.200 22.504 1.00 63.03 912 LYS A N 1
ATOM 7589 C CA . LYS A 1 912 ? 12.901 28.909 21.629 1.00 63.03 912 LYS A CA 1
ATOM 7590 C C . LYS A 1 912 ? 12.426 28.156 20.392 1.00 63.03 912 LYS A C 1
ATOM 7592 O O . LYS A 1 912 ? 11.614 27.233 20.470 1.00 63.03 912 LYS A O 1
ATOM 7597 N N . THR A 1 913 ? 12.923 28.548 19.223 1.00 71.38 913 THR A N 1
ATOM 7598 C CA . THR A 1 913 ? 12.688 27.786 17.993 1.00 71.38 913 THR A CA 1
ATOM 7599 C C . THR A 1 913 ? 13.261 26.377 18.149 1.00 71.38 913 THR A C 1
ATOM 7601 O O . THR A 1 913 ? 14.239 26.173 18.870 1.00 71.38 913 THR A O 1
ATOM 7604 N N . ASN A 1 914 ? 12.704 25.387 17.441 1.00 76.38 914 ASN A N 1
ATOM 7605 C CA . ASN A 1 914 ? 13.253 24.024 17.478 1.00 76.38 914 ASN A CA 1
ATOM 7606 C C . ASN A 1 914 ? 14.758 24.006 17.125 1.00 76.38 914 ASN A C 1
ATOM 7608 O O . ASN A 1 914 ? 15.476 23.165 17.643 1.00 76.38 914 ASN A O 1
ATOM 7612 N N . SER A 1 915 ? 15.244 24.948 16.303 1.00 76.06 915 SER A N 1
ATOM 7613 C CA . SER A 1 915 ? 16.674 25.095 15.987 1.00 76.06 915 SER A CA 1
ATOM 7614 C C . SER A 1 915 ? 17.511 25.519 17.196 1.00 76.06 915 SER A C 1
ATOM 7616 O O . SER A 1 915 ? 18.548 24.922 17.457 1.00 76.06 915 SER A O 1
ATOM 7618 N N . GLN A 1 916 ? 17.035 26.493 17.972 1.00 77.81 916 GLN A N 1
ATOM 7619 C CA . GLN A 1 916 ? 17.714 26.958 19.185 1.00 77.81 916 GLN A CA 1
ATOM 7620 C C . GLN A 1 916 ? 17.696 25.898 20.292 1.00 77.81 916 GLN A C 1
ATOM 7622 O O . GLN A 1 916 ? 18.676 25.739 21.012 1.00 77.81 916 GLN A O 1
ATOM 7627 N N . ILE A 1 917 ? 16.603 25.138 20.418 1.00 81.06 917 ILE A N 1
ATOM 7628 C CA . ILE A 1 917 ? 16.537 24.014 21.365 1.00 81.06 917 ILE A CA 1
ATOM 7629 C C . ILE A 1 917 ? 17.570 22.946 20.982 1.00 81.06 917 ILE A C 1
ATOM 7631 O O . ILE A 1 917 ? 18.293 22.468 21.848 1.00 81.06 917 ILE A O 1
ATOM 7635 N N . CYS A 1 918 ? 17.690 22.613 19.693 1.00 82.19 918 CYS A N 1
ATOM 7636 C CA . CYS A 1 918 ? 18.719 21.695 19.202 1.00 82.19 918 CYS A CA 1
ATOM 7637 C C . CYS A 1 918 ? 20.145 22.172 19.533 1.00 82.19 918 CYS A C 1
ATOM 7639 O O . CYS A 1 918 ? 20.971 21.359 19.936 1.00 82.19 918 CYS A O 1
ATOM 7641 N N . GLU A 1 919 ? 20.440 23.467 19.391 1.00 82.19 919 GLU A N 1
ATOM 7642 C CA . GLU A 1 919 ? 21.754 24.032 19.737 1.00 82.19 919 GLU A CA 1
ATOM 7643 C C . GLU A 1 919 ? 22.051 23.969 21.237 1.00 82.19 919 GLU A C 1
ATOM 7645 O O . GLU A 1 919 ? 23.172 23.649 21.623 1.00 82.19 919 GLU A O 1
ATOM 7650 N N . ILE A 1 920 ? 21.051 24.215 22.085 1.00 82.88 920 ILE A N 1
ATOM 7651 C CA . ILE A 1 920 ? 21.208 24.154 23.543 1.00 82.88 920 ILE A CA 1
ATOM 7652 C C . ILE A 1 920 ? 21.410 22.719 24.007 1.00 82.88 920 ILE A C 1
ATOM 7654 O O . ILE A 1 920 ? 22.345 22.462 24.753 1.00 82.88 920 ILE A O 1
ATOM 7658 N N . LEU A 1 921 ? 20.604 21.773 23.518 1.00 84.25 921 LEU A N 1
ATOM 7659 C CA . LEU A 1 921 ? 20.790 20.356 23.841 1.00 84.25 921 LEU A CA 1
ATOM 7660 C C . LEU A 1 921 ? 22.162 19.851 23.368 1.00 84.25 921 LEU A C 1
ATOM 7662 O O . LEU A 1 921 ? 22.809 19.064 24.059 1.00 84.25 921 LEU A O 1
ATOM 7666 N N . LYS A 1 922 ? 22.650 20.361 22.231 1.00 84.44 922 LYS A N 1
ATOM 7667 C CA . LYS A 1 922 ? 24.006 20.084 21.755 1.00 84.44 922 LYS A CA 1
ATOM 7668 C C . LYS A 1 922 ? 25.078 20.700 22.658 1.00 84.44 922 LYS A C 1
ATOM 7670 O O . LYS A 1 922 ? 26.102 20.069 22.866 1.00 84.44 922 LYS A O 1
ATOM 7675 N N . LYS A 1 923 ? 24.873 21.909 23.181 1.00 86.56 923 LYS A N 1
ATOM 7676 C CA . LYS A 1 923 ? 25.855 22.596 24.033 1.00 86.56 923 LYS A CA 1
ATOM 7677 C C . LYS A 1 923 ? 25.895 22.036 25.458 1.00 86.56 923 LYS A C 1
ATOM 7679 O O . LYS A 1 923 ? 26.978 21.876 25.999 1.00 86.56 923 LYS A O 1
ATOM 7684 N N . GLU A 1 924 ? 24.735 21.749 26.044 1.00 85.62 924 GLU A N 1
ATOM 7685 C CA . GLU A 1 924 ? 24.597 21.315 27.442 1.00 85.62 924 GLU A CA 1
ATOM 7686 C C . GLU A 1 924 ? 24.828 19.803 27.613 1.00 85.62 924 GLU A C 1
ATOM 7688 O O . GLU A 1 924 ? 25.433 19.395 28.595 1.00 85.62 924 GLU A O 1
ATOM 7693 N N . PHE A 1 925 ? 24.403 18.972 26.650 1.00 81.06 925 PHE A N 1
ATOM 7694 C CA . PHE A 1 925 ? 24.430 17.502 26.779 1.00 81.06 925 PHE A CA 1
ATOM 7695 C C . PHE A 1 925 ? 25.200 16.795 25.653 1.00 81.06 925 PHE A C 1
ATOM 7697 O O . PHE A 1 925 ? 25.090 15.581 25.497 1.00 81.06 925 PHE A O 1
ATOM 7704 N N . ASN A 1 926 ? 25.914 17.540 24.796 1.00 79.50 926 ASN A N 1
ATOM 7705 C CA . ASN A 1 926 ? 26.515 17.026 23.553 1.00 79.50 926 ASN A CA 1
ATOM 7706 C C . ASN A 1 926 ? 25.506 16.277 22.646 1.00 79.50 926 ASN A C 1
ATOM 7708 O O . ASN A 1 926 ? 25.865 15.436 21.818 1.00 79.50 926 ASN A O 1
ATOM 7712 N N . PHE A 1 927 ? 24.210 16.580 22.793 1.00 81.50 927 PHE A N 1
ATOM 7713 C CA . PHE A 1 927 ? 23.117 15.852 22.160 1.00 81.50 927 PHE A CA 1
ATOM 7714 C C . PHE A 1 927 ? 22.690 16.523 20.849 1.00 81.50 927 PHE A C 1
ATOM 7716 O O . PHE A 1 927 ? 21.943 17.503 20.822 1.00 81.50 927 PHE A O 1
ATOM 7723 N N . SER A 1 928 ? 23.178 15.993 19.724 1.00 77.50 928 SER A N 1
ATOM 7724 C CA . SER A 1 928 ? 22.924 16.553 18.392 1.00 77.50 928 SER A CA 1
ATOM 7725 C C . SER A 1 928 ? 21.667 15.958 17.749 1.00 77.50 928 SER A C 1
ATOM 7727 O O . SER A 1 928 ? 21.696 14.863 17.189 1.00 77.50 928 SER A O 1
ATOM 7729 N N . VAL A 1 929 ? 20.568 16.713 17.759 1.00 80.31 929 VAL A N 1
ATOM 7730 C CA . VAL A 1 929 ? 19.287 16.350 17.128 1.00 80.31 929 VAL A CA 1
ATOM 7731 C C . VAL A 1 929 ? 18.872 17.422 16.124 1.00 80.31 929 VAL A C 1
ATOM 7733 O O . VAL A 1 929 ? 19.129 18.601 16.345 1.00 80.31 929 VAL A O 1
ATOM 7736 N N . ASN A 1 930 ? 18.238 17.049 15.007 1.00 78.31 930 ASN A N 1
ATOM 7737 C CA . ASN A 1 930 ? 17.754 18.036 14.037 1.00 78.31 930 ASN A CA 1
ATOM 7738 C C . ASN A 1 930 ? 16.332 18.542 14.383 1.00 78.31 930 ASN A C 1
ATOM 7740 O O . ASN A 1 930 ? 15.566 17.830 15.041 1.00 78.31 930 ASN A O 1
ATOM 7744 N N . PRO A 1 931 ? 15.931 19.747 13.928 1.00 77.19 931 PRO A N 1
ATOM 7745 C CA . PRO A 1 931 ? 14.654 20.349 14.329 1.00 77.19 931 PRO A CA 1
ATOM 7746 C C . PRO A 1 931 ? 13.396 19.515 13.996 1.00 77.19 931 PRO A C 1
ATOM 7748 O O . PRO A 1 931 ? 12.487 19.468 14.830 1.00 77.19 931 PRO A O 1
ATOM 7751 N N . PRO A 1 932 ? 13.303 18.824 12.837 1.00 73.88 932 PRO A N 1
ATOM 7752 C CA . PRO A 1 932 ? 12.173 17.938 12.543 1.00 73.88 932 PRO A CA 1
ATOM 7753 C C . PRO A 1 932 ? 12.107 16.694 13.444 1.00 73.88 932 PRO A C 1
ATOM 7755 O O . PRO A 1 932 ? 11.017 16.324 13.882 1.00 73.88 932 PRO A O 1
ATOM 7758 N N . ALA A 1 933 ? 13.245 16.062 13.760 1.00 74.88 933 ALA A N 1
ATOM 7759 C CA . ALA A 1 933 ? 13.286 14.910 14.664 1.00 74.88 933 ALA A CA 1
ATOM 7760 C C . ALA A 1 933 ? 12.966 15.317 16.106 1.00 74.88 933 ALA A C 1
ATOM 7762 O O . ALA A 1 933 ? 12.208 14.622 16.777 1.00 74.88 933 ALA A O 1
ATOM 7763 N N . LEU A 1 934 ? 13.452 16.480 16.557 1.00 81.38 934 LEU A N 1
ATOM 7764 C CA . LEU A 1 934 ? 13.090 17.059 17.852 1.00 81.38 934 LEU A CA 1
ATOM 7765 C C . LEU A 1 934 ? 11.570 17.239 17.976 1.00 81.38 934 LEU A C 1
ATOM 7767 O O . LEU A 1 934 ? 10.981 16.921 19.005 1.00 81.38 934 LEU A O 1
ATOM 7771 N N . GLN A 1 935 ? 10.915 17.730 16.920 1.00 79.31 935 GLN A N 1
ATOM 7772 C CA . GLN A 1 935 ? 9.464 17.917 16.900 1.00 79.31 935 GLN A CA 1
ATOM 7773 C C . GLN A 1 935 ? 8.698 16.588 16.918 1.00 79.31 935 GLN A C 1
ATOM 7775 O O . GLN A 1 935 ? 7.677 16.478 17.599 1.00 79.31 935 GLN A O 1
ATOM 7780 N N . PHE A 1 936 ? 9.187 15.585 16.190 1.00 79.81 936 PHE A N 1
ATOM 7781 C CA . PHE A 1 936 ? 8.630 14.235 16.205 1.00 79.81 936 PHE A CA 1
ATOM 7782 C C . PHE A 1 936 ? 8.721 13.603 17.601 1.00 79.81 936 PHE A C 1
ATOM 7784 O O . PHE A 1 936 ? 7.707 13.164 18.146 1.00 79.81 936 PHE A O 1
ATOM 7791 N N . TRP A 1 937 ? 9.908 13.623 18.210 1.00 81.44 937 TRP A N 1
ATOM 7792 C CA . TRP A 1 937 ? 10.146 13.043 19.530 1.00 81.44 937 TRP A CA 1
ATOM 7793 C C . TRP A 1 937 ? 9.433 13.805 20.645 1.00 81.44 937 TRP A C 1
ATOM 7795 O O . TRP A 1 937 ? 8.802 13.172 21.482 1.00 81.44 937 TRP A O 1
ATOM 7805 N N . ALA A 1 938 ? 9.392 15.140 20.608 1.00 79.12 938 ALA A N 1
ATOM 7806 C CA . ALA A 1 938 ? 8.601 15.923 21.560 1.00 79.12 938 ALA A CA 1
ATOM 7807 C C . ALA A 1 938 ? 7.108 15.553 21.512 1.00 79.12 938 ALA A C 1
ATOM 7809 O O . ALA A 1 938 ? 6.460 15.447 22.550 1.00 79.12 938 ALA A O 1
ATOM 7810 N N . LYS A 1 939 ? 6.560 15.282 20.316 1.00 78.81 939 LYS A N 1
ATOM 7811 C CA . LYS A 1 939 ? 5.182 14.792 20.172 1.00 78.81 939 LYS A CA 1
ATOM 7812 C C . LYS A 1 939 ? 5.018 13.382 20.747 1.00 78.81 939 LYS A C 1
ATOM 7814 O O . LYS A 1 939 ? 4.002 13.112 21.382 1.00 78.81 939 LYS A O 1
ATOM 7819 N N . LYS A 1 940 ? 6.004 12.505 20.543 1.00 80.69 940 LYS A N 1
ATOM 7820 C CA . LYS A 1 940 ? 6.006 11.130 21.063 1.00 80.69 940 LYS A CA 1
ATOM 7821 C C . LYS A 1 940 ? 6.136 11.079 22.592 1.00 80.69 940 LYS A C 1
ATOM 7823 O O . LYS A 1 940 ? 5.431 10.299 23.216 1.00 80.69 940 LYS A O 1
ATOM 7828 N N . PHE A 1 941 ? 6.934 11.961 23.192 1.00 80.62 941 PHE A N 1
ATOM 7829 C CA . PHE A 1 941 ? 7.046 12.129 24.647 1.00 80.62 941 PHE A CA 1
ATOM 7830 C C . PHE A 1 941 ? 5.869 12.894 25.269 1.00 80.62 941 PHE A C 1
ATOM 7832 O O . PHE A 1 941 ? 5.874 13.145 26.464 1.00 80.62 941 PHE A O 1
ATOM 7839 N N . ASN A 1 942 ? 4.856 13.279 24.482 1.00 77.25 942 ASN A N 1
ATOM 7840 C CA . ASN A 1 942 ? 3.729 14.107 24.924 1.00 77.25 942 ASN A CA 1
ATOM 7841 C C . ASN A 1 942 ? 4.144 15.485 25.496 1.00 77.25 942 ASN A C 1
ATOM 7843 O O . ASN A 1 942 ? 3.390 16.122 26.228 1.00 77.25 942 ASN A O 1
ATOM 7847 N N . CYS A 1 943 ? 5.313 15.989 25.097 1.00 73.62 943 CYS A N 1
ATOM 7848 C CA . CYS A 1 943 ? 5.806 17.328 25.399 1.00 73.62 943 CYS A CA 1
ATOM 7849 C C . CYS A 1 943 ? 5.196 18.351 24.423 1.00 73.62 943 CYS A C 1
ATOM 7851 O O . CYS A 1 943 ? 5.819 18.799 23.450 1.00 73.62 943 CYS A O 1
ATOM 7853 N N . LYS A 1 944 ? 3.919 18.684 24.631 1.00 62.97 944 LYS A N 1
ATOM 7854 C CA . LYS A 1 944 ? 3.235 19.730 23.859 1.00 62.97 944 LYS A CA 1
ATOM 7855 C C . LYS A 1 944 ? 3.630 21.093 24.428 1.00 62.97 944 LYS A C 1
ATOM 7857 O O . LYS A 1 944 ? 3.327 21.390 25.575 1.00 62.97 944 LYS A O 1
ATOM 7862 N N . GLY A 1 945 ? 4.275 21.935 23.617 1.00 62.59 945 GLY A N 1
ATOM 7863 C CA . GLY A 1 945 ? 4.471 23.341 23.993 1.00 62.59 945 GLY A CA 1
ATOM 7864 C C . GLY A 1 945 ? 3.117 24.006 24.267 1.00 62.59 945 GLY A C 1
ATOM 7865 O O . GLY A 1 945 ? 2.127 23.657 23.619 1.00 62.59 945 GLY A O 1
ATOM 7866 N N . LYS A 1 946 ? 3.068 24.940 25.223 1.00 57.94 946 LYS A N 1
ATOM 7867 C CA . LYS A 1 946 ? 1.845 25.700 25.543 1.00 57.94 946 LYS A CA 1
ATOM 7868 C C . LYS A 1 946 ? 1.292 26.407 24.300 1.00 57.94 946 LYS A C 1
ATOM 7870 O O . LYS A 1 946 ? 2.055 26.816 23.419 1.00 57.94 946 LYS A O 1
ATOM 7875 N N . ASN A 1 947 ? -0.031 26.545 24.220 1.00 61.00 947 ASN A N 1
ATOM 7876 C CA . ASN A 1 947 ? -0.677 27.140 23.055 1.00 61.00 947 ASN A CA 1
ATOM 7877 C C . ASN A 1 947 ? -0.261 28.618 22.932 1.00 61.00 947 ASN A C 1
ATOM 7879 O O . ASN A 1 947 ? -0.206 29.340 23.926 1.00 61.00 947 ASN A O 1
ATOM 7883 N N . LYS A 1 948 ? 0.023 29.088 21.710 1.00 63.19 948 LYS A N 1
ATOM 7884 C CA . LYS A 1 948 ? 0.420 30.485 21.453 1.00 63.19 948 LYS A CA 1
ATOM 7885 C C . LYS A 1 948 ? -0.608 31.479 22.011 1.00 63.19 948 LYS A C 1
ATOM 7887 O O . LYS A 1 948 ? -0.226 32.546 22.468 1.00 63.19 948 LYS A O 1
ATOM 7892 N N . GLN A 1 949 ? -1.889 31.102 22.021 1.00 61.88 949 GLN A N 1
ATOM 7893 C CA . GLN A 1 949 ? -2.977 31.902 22.588 1.00 61.88 949 GLN A CA 1
ATOM 7894 C C . GLN A 1 949 ? -2.860 32.060 24.119 1.00 61.88 949 GLN A C 1
ATOM 7896 O O . GLN A 1 949 ? -3.057 33.158 24.621 1.00 61.88 949 GLN A O 1
ATOM 7901 N N . GLU A 1 950 ? -2.481 31.004 24.849 1.00 64.38 950 GLU A N 1
ATOM 7902 C CA . GLU A 1 950 ? -2.359 31.008 26.320 1.00 64.38 950 GLU A CA 1
ATOM 7903 C C . GLU A 1 950 ? -1.197 31.888 26.800 1.00 64.38 950 GLU A C 1
ATOM 7905 O O . GLU A 1 950 ? -1.305 32.565 27.819 1.00 64.38 950 GLU A O 1
ATOM 7910 N N . TRP A 1 951 ? -0.087 31.909 26.054 1.00 67.94 951 TRP A N 1
ATOM 7911 C CA . TRP A 1 951 ? 1.046 32.794 26.344 1.00 67.94 951 TRP A CA 1
ATOM 7912 C C . TRP A 1 951 ? 0.697 34.266 26.131 1.00 67.94 951 TRP A C 1
ATOM 7914 O O . TRP A 1 951 ? 1.027 35.089 26.982 1.00 67.94 951 TRP A O 1
ATOM 7924 N N . MET A 1 952 ? 0.009 34.593 25.031 1.00 68.81 952 MET A N 1
ATOM 7925 C CA . MET A 1 952 ? -0.422 35.970 24.762 1.00 68.81 952 MET A CA 1
ATOM 7926 C C . MET A 1 952 ? -1.349 36.473 25.870 1.00 68.81 952 MET A C 1
ATOM 7928 O O . MET A 1 952 ? -1.113 37.544 26.409 1.00 68.81 952 MET A O 1
ATOM 7932 N N . THR A 1 953 ? -2.319 35.663 26.303 1.00 70.00 953 THR A N 1
ATOM 7933 C CA . THR A 1 953 ? -3.226 36.036 27.398 1.00 70.00 953 THR A CA 1
ATOM 7934 C C . THR A 1 953 ? -2.513 36.170 28.751 1.00 70.00 953 THR A C 1
ATOM 7936 O O . THR A 1 953 ? -2.912 37.000 29.560 1.00 70.00 953 THR A O 1
ATOM 7939 N N . LYS A 1 954 ? -1.448 35.394 29.004 1.00 70.94 954 LYS A N 1
ATOM 7940 C CA . LYS A 1 954 ? -0.713 35.423 30.280 1.00 70.94 954 LYS A CA 1
ATOM 7941 C C . LYS A 1 954 ? 0.272 36.594 30.411 1.00 70.94 954 LYS A C 1
ATOM 7943 O O . LYS A 1 954 ? 0.426 37.115 31.509 1.00 70.94 954 LYS A O 1
ATOM 7948 N N . TYR A 1 955 ? 0.967 36.973 29.337 1.00 70.88 955 TYR A N 1
ATOM 7949 C CA . TYR A 1 955 ? 2.058 37.967 29.392 1.00 70.88 955 TYR A CA 1
ATOM 7950 C C . TYR A 1 955 ? 1.751 39.270 28.645 1.00 70.88 955 TYR A C 1
ATOM 7952 O O . TYR A 1 955 ? 2.457 40.257 28.833 1.00 70.88 955 TYR A O 1
ATOM 7960 N N . LEU A 1 956 ? 0.705 39.283 27.815 1.00 74.44 956 LEU A N 1
ATOM 7961 C CA . LEU A 1 956 ? 0.219 40.453 27.090 1.00 74.44 956 LEU A CA 1
ATOM 7962 C C . LEU A 1 956 ? -1.252 40.703 27.454 1.00 74.44 956 LEU A C 1
ATOM 7964 O O . LEU A 1 956 ? -2.153 40.565 26.628 1.00 74.44 956 LEU A O 1
ATOM 7968 N N . THR A 1 957 ? -1.507 41.010 28.726 1.00 79.81 957 THR A N 1
ATOM 7969 C CA . THR A 1 957 ? -2.867 41.287 29.203 1.00 79.81 957 THR A CA 1
ATOM 7970 C C . THR A 1 957 ? -3.442 42.532 28.528 1.00 79.81 957 THR A C 1
ATOM 7972 O O . THR A 1 957 ? -2.704 43.417 28.086 1.00 79.81 957 THR A O 1
ATOM 7975 N N . LYS A 1 958 ? -4.776 42.612 28.457 1.00 79.44 958 LYS A N 1
ATOM 7976 C CA . LYS A 1 958 ? -5.489 43.743 27.845 1.00 79.44 958 LYS A CA 1
ATOM 7977 C C . LYS A 1 958 ? -5.027 45.084 28.438 1.00 79.44 958 LYS A C 1
ATOM 7979 O O . LYS A 1 958 ? -4.733 46.004 27.683 1.00 79.44 958 LYS A O 1
ATOM 7984 N N . ASP A 1 959 ? -4.850 45.144 29.756 1.00 80.12 959 ASP A N 1
ATOM 7985 C CA . ASP A 1 959 ? -4.453 46.361 30.477 1.00 80.12 959 ASP A CA 1
ATOM 7986 C C . ASP A 1 959 ? -3.019 46.796 30.158 1.00 80.12 959 ASP A C 1
ATOM 7988 O O . ASP A 1 959 ? -2.745 47.980 29.964 1.00 80.12 959 ASP A O 1
ATOM 7992 N N . LEU A 1 960 ? -2.097 45.836 30.019 1.00 81.69 960 LEU A N 1
ATOM 7993 C CA . LEU A 1 960 ? -0.716 46.126 29.635 1.00 81.69 960 LEU A CA 1
ATOM 7994 C C . LEU A 1 960 ? -0.640 46.660 28.199 1.00 81.69 960 LEU A C 1
ATOM 7996 O O . LEU A 1 960 ? 0.141 47.565 27.922 1.00 81.69 960 LEU A O 1
ATOM 8000 N N . ILE A 1 961 ? -1.460 46.128 27.287 1.00 77.38 961 ILE A N 1
ATOM 8001 C CA . ILE A 1 961 ? -1.539 46.613 25.901 1.00 77.38 961 ILE A CA 1
ATOM 8002 C C . ILE A 1 961 ? -2.077 48.046 25.860 1.00 77.38 961 ILE A C 1
ATOM 8004 O O . ILE A 1 961 ? -1.530 48.863 25.121 1.00 77.38 961 ILE A O 1
ATOM 8008 N N . ILE A 1 962 ? -3.113 48.352 26.650 1.00 79.50 962 ILE A N 1
ATOM 8009 C CA . ILE A 1 962 ? -3.681 49.704 26.755 1.00 79.50 962 ILE A CA 1
ATOM 8010 C C . ILE A 1 962 ? -2.619 50.679 27.273 1.00 79.50 962 ILE A C 1
ATOM 8012 O O . ILE A 1 962 ? -2.377 51.696 26.627 1.00 79.50 962 ILE A O 1
ATOM 8016 N N . LYS A 1 963 ? -1.911 50.323 28.355 1.00 82.31 963 LYS A N 1
ATOM 8017 C CA . LYS A 1 963 ? -0.828 51.142 28.922 1.00 82.31 963 LYS A CA 1
ATOM 8018 C C . LYS A 1 963 ? 0.314 51.392 27.927 1.00 82.31 963 LYS A C 1
ATOM 8020 O O . LYS A 1 963 ? 0.755 52.522 27.741 1.00 82.31 963 LYS A O 1
ATOM 8025 N N . LEU A 1 964 ? 0.782 50.348 27.242 1.00 80.50 964 LEU A N 1
ATOM 8026 C CA . LEU A 1 964 ? 1.861 50.485 26.257 1.00 80.50 964 LEU A CA 1
ATOM 8027 C C . LEU A 1 964 ? 1.421 51.308 25.030 1.00 80.50 964 LEU A C 1
ATOM 8029 O O . LEU A 1 964 ? 2.231 52.039 24.460 1.00 80.50 964 LEU A O 1
ATOM 8033 N N . ARG A 1 965 ? 0.141 51.233 24.632 1.00 73.06 965 ARG A N 1
ATOM 8034 C CA . ARG A 1 965 ? -0.427 52.088 23.575 1.00 73.06 965 ARG A CA 1
ATOM 8035 C C . ARG A 1 965 ? -0.554 53.549 24.005 1.00 73.06 965 ARG A C 1
ATOM 8037 O O . ARG A 1 965 ? -0.216 54.412 23.198 1.00 73.06 965 ARG A O 1
ATOM 8044 N N . SER A 1 966 ? -0.995 53.839 25.235 1.00 76.25 966 SER A N 1
ATOM 8045 C CA . SER A 1 966 ? -1.068 55.221 25.743 1.00 76.25 966 SER A CA 1
ATOM 8046 C C . SER A 1 966 ? 0.313 55.874 25.824 1.00 76.25 966 SER A C 1
ATOM 8048 O O . SER A 1 966 ? 0.453 57.061 25.557 1.00 76.25 966 SER A O 1
ATOM 8050 N N . GLU A 1 967 ? 1.353 55.078 26.080 1.00 79.94 967 GLU A N 1
ATOM 8051 C CA . GLU A 1 967 ? 2.759 55.504 26.051 1.00 79.94 967 GLU A CA 1
ATOM 8052 C C . GLU A 1 967 ? 3.361 55.553 24.621 1.00 79.94 967 GLU A C 1
ATOM 8054 O O . GLU A 1 967 ? 4.566 55.729 24.457 1.00 79.94 967 GLU A O 1
ATOM 8059 N N . LYS A 1 968 ? 2.544 55.404 23.563 1.00 78.06 968 LYS A N 1
ATOM 8060 C CA . LYS A 1 968 ? 2.932 55.439 22.134 1.00 78.06 968 LYS A CA 1
ATOM 8061 C C . LYS A 1 968 ? 4.000 54.412 21.708 1.00 78.06 968 LYS A C 1
ATOM 8063 O O . LYS A 1 968 ? 4.689 54.617 20.704 1.00 78.06 968 LYS A O 1
ATOM 8068 N N . TYR A 1 969 ? 4.118 53.269 22.391 1.00 75.75 969 TYR A N 1
ATOM 8069 C CA . TYR A 1 969 ? 5.037 52.208 21.960 1.00 75.75 969 TYR A CA 1
ATOM 8070 C C . TYR A 1 969 ? 4.607 51.615 20.612 1.00 75.75 969 TYR A C 1
ATOM 8072 O O . TYR A 1 969 ? 3.469 51.170 20.434 1.00 75.75 969 TYR A O 1
ATOM 8080 N N . ARG A 1 970 ? 5.537 51.526 19.652 1.00 77.56 970 ARG A N 1
ATOM 8081 C CA . ARG A 1 970 ? 5.283 50.807 18.393 1.00 77.56 970 ARG A CA 1
ATOM 8082 C C . ARG A 1 970 ? 5.261 49.302 18.657 1.00 77.56 970 ARG A C 1
ATOM 8084 O O . ARG A 1 970 ? 5.882 48.808 19.592 1.00 77.56 970 ARG A O 1
ATOM 8091 N N . ILE A 1 971 ? 4.622 48.526 17.780 1.00 75.25 971 ILE A N 1
ATOM 8092 C CA . ILE A 1 971 ? 4.550 47.052 17.897 1.00 75.25 971 ILE A CA 1
ATOM 8093 C C . ILE A 1 971 ? 5.949 46.405 17.999 1.00 75.25 971 ILE A C 1
ATOM 8095 O O . ILE A 1 971 ? 6.140 45.412 18.705 1.00 75.25 971 ILE A O 1
ATOM 8099 N N . ILE A 1 972 ? 6.943 46.989 17.326 1.00 72.69 972 ILE A N 1
ATOM 8100 C CA . ILE A 1 972 ? 8.351 46.569 17.402 1.00 72.69 972 ILE A CA 1
ATOM 8101 C C . ILE A 1 972 ? 8.930 46.832 18.802 1.00 72.69 972 ILE A C 1
ATOM 8103 O O . ILE A 1 972 ? 9.674 46.005 19.325 1.00 72.69 972 ILE A O 1
ATOM 8107 N N . ASP A 1 973 ? 8.551 47.939 19.434 1.00 79.69 973 ASP A N 1
ATOM 8108 C CA . ASP A 1 973 ? 9.017 48.322 20.768 1.00 79.69 973 ASP A CA 1
ATOM 8109 C C . ASP A 1 973 ? 8.343 47.462 21.851 1.00 79.69 973 ASP A C 1
ATOM 8111 O O . ASP A 1 973 ? 9.002 47.028 22.791 1.00 79.69 973 ASP A O 1
ATOM 8115 N N . ILE A 1 974 ? 7.073 47.086 21.658 1.00 77.31 974 ILE A N 1
ATOM 8116 C CA . ILE A 1 974 ? 6.362 46.104 22.498 1.00 77.31 974 ILE A CA 1
ATOM 8117 C C . ILE A 1 974 ? 7.035 44.726 22.410 1.00 77.31 974 ILE A C 1
ATOM 8119 O O . ILE A 1 974 ? 7.216 44.052 23.422 1.00 77.31 974 ILE A O 1
ATOM 8123 N N . THR A 1 975 ? 7.457 44.319 21.208 1.00 76.62 975 THR A N 1
ATOM 8124 C CA . THR A 1 975 ? 8.203 43.065 21.004 1.00 76.62 975 THR A CA 1
ATOM 8125 C C . THR A 1 975 ? 9.483 43.054 21.841 1.00 76.62 975 THR A C 1
ATOM 8127 O O . THR A 1 975 ? 9.724 42.109 22.593 1.00 76.62 975 THR A O 1
ATOM 8130 N N . LYS A 1 976 ? 10.264 44.140 21.770 1.00 78.31 976 LYS A N 1
ATOM 8131 C CA . LYS A 1 976 ? 11.498 44.309 22.549 1.00 78.31 976 LYS A CA 1
ATOM 8132 C C . LYS A 1 976 ? 11.235 44.409 24.054 1.00 78.31 976 LYS A C 1
ATOM 8134 O O . LYS A 1 976 ? 12.017 43.885 24.840 1.00 78.31 976 LYS A O 1
ATOM 8139 N N . TYR A 1 977 ? 10.142 45.051 24.466 1.00 81.38 977 TYR A N 1
ATOM 8140 C CA . TYR A 1 977 ? 9.746 45.162 25.872 1.00 81.38 977 TYR A CA 1
ATOM 8141 C C . TYR A 1 977 ? 9.474 43.789 26.496 1.00 81.38 977 TYR A C 1
ATOM 8143 O O . TYR A 1 977 ? 9.996 43.484 27.566 1.00 81.38 977 TYR A O 1
ATOM 8151 N N . ILE A 1 978 ? 8.701 42.935 25.816 1.00 73.69 978 ILE A N 1
ATOM 8152 C CA . ILE A 1 978 ? 8.395 41.576 26.291 1.00 73.69 978 ILE A CA 1
ATOM 8153 C C . ILE A 1 978 ? 9.666 40.729 26.342 1.00 73.69 978 ILE A C 1
ATOM 8155 O O . ILE A 1 978 ? 9.887 40.000 27.312 1.00 73.69 978 ILE A O 1
ATOM 8159 N N . GLU A 1 979 ? 10.513 40.853 25.319 1.00 74.50 979 GLU A N 1
ATOM 8160 C CA . GLU A 1 979 ? 11.795 40.160 25.256 1.00 74.50 979 GLU A CA 1
ATOM 8161 C C . GLU A 1 979 ? 12.696 40.560 26.429 1.00 74.50 979 GLU A C 1
ATOM 8163 O O . GLU A 1 979 ? 13.223 39.687 27.115 1.00 74.50 979 GLU A O 1
ATOM 8168 N N . LYS A 1 980 ? 12.790 41.858 26.736 1.00 77.69 980 LYS A N 1
ATOM 8169 C CA . LYS A 1 980 ? 13.606 42.375 27.840 1.00 77.69 980 LYS A CA 1
ATOM 8170 C C . LYS A 1 980 ? 13.040 42.022 29.219 1.00 77.69 980 LYS A C 1
ATOM 8172 O O . LYS A 1 980 ? 13.800 41.665 30.111 1.00 77.69 980 LYS A O 1
ATOM 8177 N N . LYS A 1 981 ? 11.722 42.129 29.410 1.00 76.12 981 LYS A N 1
ATOM 8178 C CA . LYS A 1 981 ? 11.079 41.969 30.726 1.00 76.12 981 LYS A CA 1
ATOM 8179 C C . LYS A 1 981 ? 10.845 40.512 31.111 1.00 76.12 981 LYS A C 1
ATOM 8181 O O . LYS A 1 981 ? 10.950 40.166 32.282 1.00 76.12 981 LYS A O 1
ATOM 8186 N N . TYR A 1 982 ? 10.501 39.669 30.142 1.00 69.75 982 TYR A N 1
ATOM 8187 C CA . TYR A 1 982 ? 10.101 38.287 30.404 1.00 69.75 982 TYR A CA 1
ATOM 8188 C C . TYR A 1 982 ? 11.015 37.252 29.735 1.00 69.75 982 TYR A C 1
ATOM 8190 O O . TYR A 1 982 ? 10.822 36.057 29.950 1.00 69.75 982 TYR A O 1
ATOM 8198 N N . GLY A 1 983 ? 12.002 37.672 28.932 1.00 58.97 983 GLY A N 1
ATOM 8199 C CA . GLY A 1 983 ? 12.915 36.763 28.227 1.00 58.97 983 GLY A CA 1
ATOM 8200 C C . GLY A 1 983 ? 12.246 35.994 27.084 1.00 58.97 983 GLY A C 1
ATOM 8201 O O . GLY A 1 983 ? 12.681 34.897 26.728 1.00 58.97 983 GLY A O 1
ATOM 8202 N N . ILE A 1 984 ? 11.141 36.524 26.548 1.00 63.91 984 ILE A N 1
ATOM 8203 C CA . ILE A 1 984 ? 10.276 35.837 25.585 1.00 63.91 984 ILE A CA 1
ATOM 8204 C C . ILE A 1 984 ? 10.217 36.632 24.287 1.00 63.91 984 ILE A C 1
ATOM 8206 O O . ILE A 1 984 ? 9.751 37.767 24.268 1.00 63.91 984 ILE A O 1
ATOM 8210 N N . TYR A 1 985 ? 10.599 35.998 23.181 1.00 67.06 985 TYR A N 1
ATOM 8211 C CA . TYR A 1 985 ? 10.443 36.586 21.857 1.00 67.06 985 TYR A CA 1
ATOM 8212 C C . TYR A 1 985 ? 9.067 36.255 21.266 1.00 67.06 985 TYR A C 1
ATOM 8214 O O . TYR A 1 985 ? 8.716 35.085 21.077 1.00 67.06 985 TYR A O 1
ATOM 8222 N N . ILE A 1 986 ? 8.296 37.289 20.929 1.00 67.75 986 ILE A N 1
ATOM 8223 C CA . ILE A 1 986 ? 7.015 37.171 20.225 1.00 67.75 986 ILE A CA 1
ATOM 8224 C C . ILE A 1 986 ? 7.099 38.020 18.961 1.00 67.75 986 ILE A C 1
ATOM 8226 O O . ILE A 1 986 ? 7.309 39.220 19.039 1.00 67.75 986 ILE A O 1
ATOM 8230 N N . SER A 1 987 ? 6.920 37.418 17.785 1.00 72.25 987 SER A N 1
ATOM 8231 C CA . SER A 1 987 ? 6.991 38.161 16.519 1.00 72.25 987 SER A CA 1
ATOM 8232 C C . SER A 1 987 ? 5.952 39.287 16.457 1.00 72.25 987 SER A C 1
ATOM 8234 O O . SER A 1 987 ? 4.795 39.071 16.835 1.00 72.25 987 SER A O 1
ATOM 8236 N N . SER A 1 988 ? 6.321 40.416 15.853 1.00 72.88 988 SER A N 1
ATOM 8237 C CA . SER A 1 988 ? 5.458 41.588 15.642 1.00 72.88 988 SER A CA 1
ATOM 8238 C C . SER A 1 988 ? 4.104 41.259 14.997 1.00 72.88 988 SER A C 1
ATOM 8240 O O . SER A 1 988 ? 3.081 41.831 15.375 1.00 72.88 988 SER A O 1
ATOM 8242 N N . ASP A 1 989 ? 4.061 40.292 14.076 1.00 71.12 989 ASP A N 1
ATOM 8243 C CA . ASP A 1 989 ? 2.830 39.866 13.393 1.00 71.12 989 ASP A CA 1
ATOM 8244 C C . ASP A 1 989 ? 1.816 39.224 14.353 1.00 71.12 989 ASP A C 1
ATOM 8246 O O . ASP A 1 989 ? 0.610 39.452 14.254 1.00 71.12 989 ASP A O 1
ATOM 8250 N N . LEU A 1 990 ? 2.303 38.442 15.322 1.00 69.44 990 LEU A N 1
ATOM 8251 C CA . LEU A 1 990 ? 1.464 37.780 16.326 1.00 69.44 990 LEU A CA 1
ATOM 8252 C C . LEU A 1 990 ? 0.918 38.779 17.345 1.00 69.44 990 LEU A C 1
ATOM 8254 O O . LEU A 1 990 ? -0.248 38.677 17.723 1.00 69.44 990 LEU A O 1
ATOM 8258 N N . ILE A 1 991 ? 1.732 39.759 17.745 1.00 74.31 991 ILE A N 1
ATOM 8259 C CA . ILE A 1 991 ? 1.293 40.868 18.601 1.00 74.31 991 ILE A CA 1
ATOM 8260 C C . ILE A 1 991 ? 0.205 41.671 17.882 1.00 74.31 991 ILE A C 1
ATOM 8262 O O . ILE A 1 991 ? -0.863 41.892 18.445 1.00 74.31 991 ILE A O 1
ATOM 8266 N N . SER A 1 992 ? 0.415 42.001 16.605 1.00 76.12 992 SER A N 1
ATOM 8267 C CA . SER A 1 992 ? -0.559 42.733 15.783 1.00 76.12 992 SER A CA 1
ATOM 8268 C C . SER A 1 992 ? -1.900 42.005 15.667 1.00 76.12 992 SER A C 1
ATOM 8270 O O . SER A 1 992 ? -2.958 42.610 15.831 1.00 76.12 992 SER A O 1
ATOM 8272 N N . LEU A 1 993 ? -1.871 40.693 15.408 1.00 74.31 993 LEU A N 1
ATOM 8273 C CA . LEU A 1 993 ? -3.077 39.865 15.325 1.00 74.31 993 LEU A CA 1
ATOM 8274 C C . LEU A 1 993 ? -3.808 39.764 16.666 1.00 74.31 993 LEU A C 1
ATOM 8276 O O . LEU A 1 993 ? -5.036 39.756 16.687 1.00 74.31 993 LEU A O 1
ATOM 8280 N N . HIS A 1 994 ? -3.077 39.692 17.779 1.00 76.31 994 HIS A N 1
ATOM 8281 C CA . HIS A 1 994 ? -3.681 39.623 19.107 1.00 76.31 994 HIS A CA 1
ATOM 8282 C C . HIS A 1 994 ? -4.330 40.948 19.515 1.00 76.31 994 HIS A C 1
ATOM 8284 O O . HIS A 1 994 ? -5.464 40.930 19.983 1.00 76.31 994 HIS A O 1
ATOM 8290 N N . ILE A 1 995 ? -3.671 42.083 19.249 1.00 75.44 995 ILE A N 1
ATOM 8291 C CA . ILE A 1 995 ? -4.238 43.423 19.468 1.00 75.44 995 ILE A CA 1
ATOM 8292 C C . ILE A 1 995 ? -5.520 43.596 18.642 1.00 75.44 995 ILE A C 1
ATOM 8294 O O . ILE A 1 995 ? -6.550 43.969 19.196 1.00 75.44 995 ILE A O 1
ATOM 8298 N N . LYS A 1 996 ? -5.497 43.226 17.349 1.00 75.12 996 LYS A N 1
ATOM 8299 C CA . LYS A 1 996 ? -6.698 43.245 16.492 1.00 75.12 996 LYS A CA 1
ATOM 8300 C C . LYS A 1 996 ? -7.827 42.376 17.046 1.00 75.12 996 LYS A C 1
ATOM 8302 O O . LYS A 1 996 ? -8.982 42.772 16.999 1.00 75.12 996 LYS A O 1
ATOM 8307 N N . LYS A 1 997 ? -7.506 41.193 17.579 1.00 73.56 997 LYS A N 1
ATOM 8308 C CA . LYS A 1 997 ? -8.500 40.255 18.121 1.00 73.56 997 LYS A CA 1
ATOM 8309 C C . LYS A 1 997 ? -9.129 40.737 19.435 1.00 73.56 997 LYS A C 1
ATOM 8311 O O . LYS A 1 997 ? -10.233 40.313 19.754 1.00 73.56 997 LYS A O 1
ATOM 8316 N N . LEU A 1 998 ? -8.443 41.594 20.190 1.00 68.38 998 LEU A N 1
ATOM 8317 C CA . LEU A 1 998 ? -8.950 42.172 21.437 1.00 68.38 998 LEU A CA 1
ATOM 8318 C C . LEU A 1 998 ? -9.889 43.374 21.221 1.00 68.38 998 LEU A C 1
ATOM 8320 O O . LEU A 1 998 ? -10.372 43.915 22.214 1.00 68.38 998 LEU A O 1
ATOM 8324 N N . ASN A 1 999 ? -10.169 43.767 19.967 1.00 59.25 999 ASN A N 1
ATOM 8325 C CA . ASN A 1 999 ? -11.054 44.890 19.613 1.00 59.25 999 ASN A CA 1
ATOM 8326 C C . ASN A 1 999 ? -10.725 46.194 20.368 1.00 59.25 999 ASN A C 1
ATOM 8328 O O . ASN A 1 999 ? -11.603 46.988 20.687 1.00 59.25 999 ASN A O 1
ATOM 8332 N N . LEU A 1 1000 ? -9.446 46.413 20.673 1.00 57.53 1000 LEU A N 1
ATOM 8333 C CA . LEU A 1 1000 ? -8.970 47.686 21.201 1.00 57.53 1000 LEU A CA 1
ATOM 8334 C C . LEU A 1 1000 ? -8.833 48.636 20.005 1.00 57.53 1000 LEU A C 1
ATOM 8336 O O . LEU A 1 1000 ? -7.957 48.398 19.165 1.00 57.53 1000 LEU A O 1
ATOM 8340 N N . GLN A 1 1001 ? -9.723 49.633 19.895 1.00 46.34 1001 GLN A N 1
ATOM 8341 C CA . GLN A 1 1001 ? -9.585 50.722 18.917 1.00 46.34 1001 GLN A CA 1
ATOM 8342 C C . GLN A 1 1001 ? -8.209 51.378 19.077 1.00 46.34 1001 GLN A C 1
ATOM 8344 O O . GLN A 1 1001 ? -7.806 51.667 20.227 1.00 46.34 1001 GLN A O 1
#

Mean predicted aligned error: 24.62 Å

pLDDT: mean 77.15, std 14.97, range [22.98, 96.5]

Nearest PDB structures (foldseek):
  7kx3-assembly1_B  TM=6.565E-01  e=5.744E-03  Vibrio cholerae O1 biovar El Tor str. N16961
  1s7k-assembly1_A-2  TM=7.920E-01  e=2.414E-02  Salmonella enter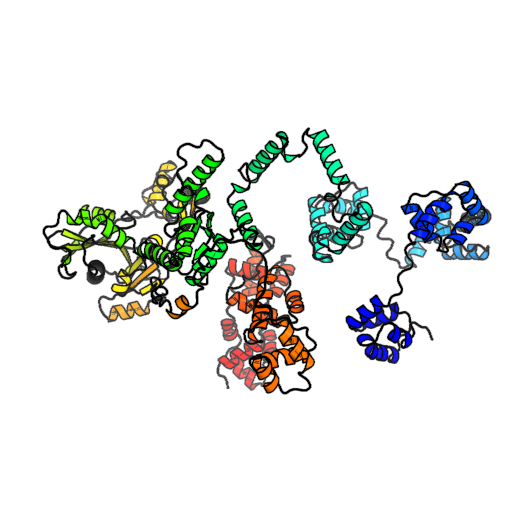ica subsp. enterica serovar Typhimurium str. LT2
  4r87-assembly1_B  TM=6.378E-01  e=1.522E-02  Vibrio cholerae O1 biovar El Tor str. N16961
  3r96-assembly1_A  TM=5.295E-01  e=7.852E-02  Escherichia coli
  1mdm-assembly1_A  TM=3.284E-01  e=5.235E-01  Homo sapiens